Protein AF-0000000069184259 (afdb_homodimer)

InterPro domains:
  IPR003439 ABC transporter-like, ATP-binding domain [PF00005] (406-555)
  IPR003439 ABC transporter-like, ATP-binding domain [PS50893] (387-600)
  IPR003593 AAA+ ATPase domain [SM00382] (412-591)
  IPR011527 ABC transporter type 1, transmembrane domain [PF00664] (66-292)
  IPR011527 ABC transporter type 1, transmembrane domain [PS50929] (78-316)
  IPR017871 ABC transporter-like, conserved site [PS00211] (527-541)
  IPR027417 P-loop containing nucleoside triphosphate hydrolase [G3DSA:3.40.50.300] (386-586)
  IPR027417 P-loop containing nucleoside triphosphate hydrolase [SSF52540] (383-587)
  IPR036640 ABC transporter type 1, transmembrane domain superfamily [G3DSA:1.20.1560.10] (1-334)
  IPR036640 ABC transporter type 1, transmembrane domain superfamily [SSF90123] (17-327)
  IPR039421 Type 1 protein exporter [PTHR43394] (12-586)

Radius of gyration: 37.05 Å; Cα contacts (8 Å, |Δi|>4): 1726; chains: 2; bounding box: 85×114×77 Å

Nearest PDB structures (foldseek):
  4ayx-assembly1_A  TM=8.143E-01  e=2.681E-27  Homo sapiens
  7ocy-assembly1_B  TM=7.755E-01  e=1.908E-23  Enterococcus faecalis
  8vp9-assembly1_A  TM=8.208E-01  e=3.144E-20  Acetivibrio thermocellus ATCC 27405
  7y1n-assembly1_A  TM=7.454E-01  e=1.146E-17  Rattus norvegicus
  9baa-assembly1_A  TM=8.012E-01  e=3.614E-09  Acetivibrio thermocellus ATCC 27405

Sequence (1200 aa):
MQEGKNQKKFFGKDIMNLLKLMVPEKRYCILGMTVVGLNSALLLYLPQVTTDIAKLQELKYDQENKEKSQKTNMYYHLKWGGVCLLGMFLGGARRFLNTQISNRVGMRMRYAMFQKLMSTRDNQSLHSQQLVHKLSNDVSLVSTGLSQDIFIMIRGFITTIGGAAYLSYYAFPLLASASAAAAVMGGSAILLGKYMSQFKVKETQELGSLSEVSQEMLQAHRLIKLSDMEQKENQRYSAQLFRWYEQATQFSKMQALNMGLMEGGGLYALILILFQGCYLVATGHLDPELAKYFIQAVYMASGTRVMIAIYNELVKTAAIYNTILDIHPNLHESELYNQPDLTKNYREYISQDDILKAQLLNPPQNAEHTKGWQELYEHSTIPPPSISFKNVQYSYPNHENSTLTFNLQINSGEIVLLQGPSGSGKTTALNLLTKLLTPSSGEIVIDGEPLSKKDFKWIQQHVSYVQQDGIIFNATVYENIIYGNHGYDQSMERVIWAAKMSSAHDFIENMQNKYQTKLKSDGTTSLSGGQKQRIVLARAILKNPRILILDEATSNIDSQSETDIIQALTQICKEKTVIIVSHKIENYKPLLTRVINLDQMQEGKNQKKFFGKDIMNLLKLMVPEKRYCILGMTVVGLNSALLLYLPQVTTDIAKLQELKYDQENKEKSQKTNMYYHLKWGGVCLLGMFLGGARRFLNTQISNRVGMRMRYAMFQKLMSTRDNQSLHSQQLVHKLSNDVSLVSTGLSQDIFIMIRGFITTIGGAAYLSYYAFPLLASASAAAAVMGGSAILLGKYMSQFKVKETQELGSLSEVSQEMLQAHRLIKLSDMEQKENQRYSAQLFRWYEQATQFSKMQALNMGLMEGGGLYALILILFQGCYLVATGHLDPELAKYFIQAVYMASGTRVMIAIYNELVKTAAIYNTILDIHPNLHESELYNQPDLTKNYREYISQDDILKAQLLNPPQNAEHTKGWQELYEHSTIPPPSISFKNVQYSYPNHENSTLTFNLQINSGEIVLLQGPSGSGKTTALNLLTKLLTPSSGEIVIDGEPLSKKDFKWIQQHVSYVQQDGIIFNATVYENIIYGNHGYDQSMERVIWAAKMSSAHDFIENMQNKYQTKLKSDGTTSLSGGQKQRIVLARAILKNPRILILDEATSNIDSQSETDIIQALTQICKEKTVIIVSHKIENYKPLLTRVINLDQ

Secondary structure (DSSP, 8-state):
--TTTTTHHHHHHHHHHHHGGGGGGHHHHHHHHHHHHHHHHHHHHTTHHHHHHHHHHHHHT-GGGHHHHHHHHHHHHHHHHHHHHHHHHHHHHHHHHHHHHHHHHHHHHHHHHHHHHHH-S--TT--HHHHHHIIIIIHHHHHHHHHHHHHHHHHHHHHHHHHHHHHHHH-HHHHHHHHHHHHHHHHHHHHHHHHHHHHHHHHHHHHHHHHHHHHHHHHTHHHHHHTT-HHHHHHHHHHHHHHHHHHHHHHHHHHHHHHHHHHHHHHHHHHHHHHHHHHHHHTTSS-S-HHHHHHHHHHHHHHHHHHHHHHHHHHHHHHHHHHHHTTSTT--HHHHHS---TTTTHHHHHHHHHHHHHHHHS--SS----HHHHHHH-GGGSPPPPEEEEEEEEE-TT-TT-EEEEEEEE-TT-EEEEE--TTSSHHHHHHHHTTSS--SEEEEEETTEEGGGS-HHHHHHHEEEE-SS----SSBHHHHHHTT-TTS---HHHHHHHHHHTT-HHHHHTSTTGGGPBP-TTS-S---HHHHHHHHHHHHHHH--SEEEEESTTTT--HHHHHHHHHHHHHHTTTSEEEEE-S-HHHHGGG-SEEEE---/--TTTTTHHHHHHHHHHHHGGGGGGHHHHHHHHHHHHHHHHHHHHTTHHHHHHHHHHHHHT-GGGHHHHHHHHHHHHHHHHHHHHHHHHHHHHHHHHHHHHHHHHHHHHHHHHHHHHHH-S--TT--HHHHHHIIIIIHHHHHHHHHHHHHHHHHHHHHHHHHHHHHHHH-HHHHHHHHHHHHHHHHHHHHHHHHHHHHHHHHHHHHHHHHHHHHHHHHTHHHHHHTT-HHHHHHHHHHHHHHHHHHHHHHHHHHHHHHHHHHHHHHHHHHHHHHHHHHHHHTTSS-S-HHHHHHHHHHHHHHHHHHHHHHHHHHHHHHHHHHHHTTSTT--HHHHHS---TTTTHHHHHHHHHHHHHHHHS--SS----HHHHHHH-GGGSPPPPEEEEEEEEE-TT-TT-EEEEEEEE-TT-EEEEE--TTSSHHHHHHHHTTSS--SEEEEEETTEEGGGS-HHHHHHHEEEE-SS----SSBHHHHHHTT-TTS---HHHHHHHHHHTT-HHHHHTSTTGGGPBP-TTS-S---HHHHHHHHHHHHHHH--SEEEEESTTTT--HHHHHHHHHHHHHHTTTSEEEEE-S-HHHHGGG-SEEEE---

Foldseek 3Di:
DVVVVVVVVVLVVLLVLLVLLLVLVVVLVVVLLVLLLVLLVLLLCVLCLLVLVVVLVVVVVPVPCVVVSVVSVVVSCVVVVVSVVSNVVSVVSNVVSLVVQLVQSLVLQLVLLVVVCVVALDPPPADPVVLVCCNPPLSSLLSNLNSVLVSLLSSLVSLQVSLLVVCVVAPVVLSVLLVVLLCQLLVLLVVLVVVLVVLVVQLVVLVVVLVVLVVVCVVCVVVCVVVVVVVVSVVVNVVSVVSSVVSVVVSVVSVVVSVVSNVVSLVVSLVVSLVVLVVCVVVVNHPPSSSSSSSSSNSSNVSSNSNSVSSSSSSVSSVSVVVSCVSDVPRDSCSSNPDDRCPPCVVVVVVVVVVVQVDLLPFAADFPPDPVQCCLVVVLVDFQKKKFFFQFWADDPPPVPDIATDGDTGDTLFAEEEDEDPPLCPVVVVCCVLVSDPTPDTFMDINNHTPVPDDNVVSLQAEDEAAQQFFDAQFFLLCLQCPSVVVHGSHPVLLCVLLVLLVLQVVLVVDPVRRRDTDHRVPPDPDDSLNRLSSSSSSRLSSLHQEYEAHNSCPPPDPVSLLSRLNSCQVSSGSHHYYYYHPCCPSNVVPGPYYDYSYD/DVVVVVVVVVLVVLLVLLVLLLVLVVVLVVVLLVLLLVLLVLLLCVLCLLVLVVVLVVVVVPVPCVPVSVVSVVVSCVVVVVSVVSNVVSVVSNVVSLVVQLVQSLVLQLVLLVVVCVVALDPPPADPVVLVCCNPPLSSLLSNLNSVLVSLLSSLVSLQVSLLVVCVVAPVVLSVLLVVLLCQLLVLLVVLVVVLVVLVVQLVVLVVVLVVLVVVCVVCVVVCVVVVVVVVSVVVSVVSVVSSVVSVVVSVVSVVVSVVSNVVSLVVSLVVSLVVLVVCVVVVNHDPSSSSSSSSSNSSNVSSNSNSVSSSSSSVSSVSVVVSCVSDVPRDSCSSNPDDRCPPCVVVVVVVVVVVQVDLLPFAADFPPDPVQCCLVVVVVDFQKKKFFFQWWADDPPPVPDIATDGDTGDTLFAEEEDEDPVLCPVVVVCCVLVSDPTPDTFMDINNHTPVPDDNVVSLQAEDEAAQQQFDAQFFLLCLQCPSVVVHGSHPVLLCVLLVLLVLQVVLVVDPVRRRDTDHRVPPDPDDSLNRLSSSSSSRLSSLHQEYEAHNSCPPPDPVSLLSRLVSCQVSSGSHHYYYYHPCCPSNVVVGPYYDYSYD

Solvent-accessible surface area (backbone atoms only — not comparable to full-atom values): 61110 Å² total; per-residue (Å²): 112,73,74,56,58,64,49,56,66,47,48,57,52,38,44,52,58,53,54,46,53,48,55,71,44,42,70,58,48,52,52,34,49,50,34,37,49,52,43,40,48,53,58,70,47,48,44,52,52,59,55,55,49,52,52,50,47,58,47,58,74,42,71,84,46,57,67,60,42,50,52,51,48,52,49,52,49,52,53,54,49,49,49,19,53,49,41,12,50,33,37,12,49,34,44,26,42,36,45,46,49,15,50,51,42,30,50,43,38,39,51,36,52,49,50,50,60,66,66,45,66,71,60,88,81,59,57,52,67,60,51,37,45,43,54,50,52,50,36,46,49,35,22,43,46,50,32,51,39,50,54,51,35,51,37,13,48,49,28,24,49,50,22,47,51,50,27,50,73,75,36,47,78,52,37,57,45,46,49,50,28,44,46,54,38,49,49,48,49,57,62,50,43,55,56,38,50,55,31,46,52,53,23,52,50,33,47,49,52,40,40,50,52,48,40,51,48,56,73,34,41,66,58,31,61,40,27,69,33,55,68,59,51,48,48,52,50,49,19,40,50,38,54,22,49,54,33,45,49,54,30,26,51,48,50,7,52,48,42,8,46,41,47,15,36,50,48,39,27,50,50,50,38,52,53,52,47,48,52,33,30,67,72,63,76,33,70,83,64,51,66,37,57,49,51,32,46,48,39,22,46,50,12,48,52,45,38,56,55,35,52,58,50,47,53,53,33,30,53,53,46,52,56,58,44,62,72,37,90,79,53,47,71,62,55,48,30,69,55,77,80,66,74,84,58,33,68,58,38,38,52,51,50,52,52,52,52,55,48,67,75,57,60,50,58,63,63,73,81,44,73,69,45,51,48,65,72,51,43,76,76,57,75,24,48,27,42,34,35,48,63,26,25,39,64,49,90,92,40,94,80,50,69,46,76,38,75,46,80,44,56,60,43,36,29,34,35,47,34,56,52,81,86,47,40,67,68,55,53,53,30,41,72,66,61,42,40,75,66,70,39,63,47,44,29,46,66,87,36,54,50,87,76,50,56,70,65,54,45,29,62,32,40,33,80,39,49,50,78,52,76,58,56,74,35,27,48,48,55,53,32,45,52,58,30,78,88,44,74,66,11,47,52,50,50,50,48,24,20,50,48,31,68,31,39,70,66,35,65,68,36,95,50,28,54,66,29,76,39,46,56,84,59,80,37,90,63,51,67,50,56,45,34,20,43,43,44,14,20,45,52,62,56,60,39,38,30,40,38,32,40,29,52,62,56,89,35,36,69,67,59,39,51,53,42,48,55,29,42,62,63,65,48,56,77,13,15,32,43,33,34,53,90,60,60,78,78,46,50,90,65,46,72,44,76,44,77,46,71,126,112,73,73,57,58,63,49,55,67,47,50,57,52,38,44,51,57,54,55,46,52,49,55,72,45,41,68,58,49,52,51,34,50,50,34,38,48,52,44,40,48,51,58,70,48,48,46,53,53,58,56,56,48,52,51,50,46,60,46,58,75,43,72,84,44,57,66,60,42,49,53,51,48,53,50,53,49,52,53,52,50,50,51,19,53,50,40,12,51,32,37,12,49,34,45,27,43,35,43,45,49,16,50,51,42,30,50,41,38,42,50,37,52,48,51,51,61,67,68,45,67,71,59,89,81,58,58,52,66,61,50,35,46,43,54,51,53,51,35,46,49,32,22,44,46,51,32,51,39,50,54,50,35,51,37,13,49,48,28,24,49,51,24,47,50,50,27,50,73,75,36,48,77,50,36,57,46,45,49,51,28,44,48,52,38,50,49,48,49,56,62,51,41,58,56,37,49,53,31,46,52,52,23,50,50,33,47,49,51,40,42,50,52,50,40,51,47,56,73,34,41,66,58,30,61,40,27,69,32,55,68,60,52,48,47,52,49,50,19,41,49,38,55,23,49,52,33,45,51,54,29,26,52,46,49,7,53,47,42,8,47,41,48,16,35,50,47,40,29,52,50,49,37,50,52,52,49,49,52,32,30,68,73,64,75,33,71,81,64,51,67,39,57,49,52,34,47,50,39,21,47,50,12,49,52,46,39,56,55,35,51,58,50,48,54,52,32,32,53,54,47,52,55,59,44,62,71,36,90,79,52,48,72,61,55,48,33,70,55,76,80,66,72,82,58,34,69,56,38,38,52,52,50,52,52,51,53,55,48,67,75,56,59,49,59,63,61,73,81,43,74,68,46,50,49,64,71,51,41,75,77,59,75,23,49,26,42,34,34,47,62,26,25,38,65,49,88,91,42,96,79,50,70,46,76,40,75,46,78,44,56,57,43,35,28,35,36,47,35,55,53,83,85,49,40,68,68,55,53,52,31,41,72,64,61,42,40,75,67,71,38,62,47,43,28,46,64,87,38,52,50,87,77,50,56,71,63,54,46,29,62,32,39,33,80,40,49,49,77,52,78,59,56,74,35,27,48,49,54,55,33,46,54,58,29,79,88,46,73,65,10,48,54,49,49,50,49,21,20,49,49,28,68,32,38,67,65,36,64,67,37,95,50,27,54,64,29,74,40,44,57,84,58,80,38,88,63,51,68,48,56,46,34,20,42,42,44,15,20,46,53,62,55,60,38,38,31,41,36,32,41,29,51,62,56,88,35,37,70,68,57,40,52,52,42,50,56,29,41,60,61,65,49,57,77,13,16,32,43,34,34,52,91,60,59,77,79,46,50,89,66,46,72,43,77,44,75,46,70,123

pLDDT: mean 80.06, std 11.78, range [28.16, 96.94]

Organism: Paramecium tetraurelia (NCBI:txid5888)

Structure (mmCIF, N/CA/C/O backbone):
data_AF-0000000069184259-model_v1
#
loop_
_entity.id
_entity.type
_entity.pdbx_description
1 polymer 'Chromosome undetermined scaffold_42, whole genome shotgun sequence'
#
loop_
_atom_site.group_PDB
_atom_site.id
_atom_site.type_symbol
_atom_site.label_atom_id
_atom_site.label_alt_id
_atom_site.label_comp_id
_atom_site.label_asym_id
_atom_site.label_entity_id
_atom_site.label_seq_id
_atom_site.pdbx_PDB_ins_code
_atom_site.Cartn_x
_atom_site.Cartn_y
_atom_site.Cartn_z
_atom_site.occupancy
_atom_site.B_iso_or_equiv
_atom_site.auth_seq_id
_atom_site.auth_comp_id
_atom_site.auth_asym_id
_atom_site.auth_atom_id
_atom_site.pdbx_PDB_model_num
ATOM 1 N N . MET A 1 1 ? 9.742 -20.688 24.5 1 28.83 1 MET A N 1
ATOM 2 C CA . MET A 1 1 ? 9.453 -22.109 24.406 1 28.83 1 MET A CA 1
ATOM 3 C C . MET A 1 1 ? 7.949 -22.359 24.5 1 28.83 1 MET A C 1
ATOM 5 O O . MET A 1 1 ? 7.422 -23.234 23.812 1 28.83 1 MET A O 1
ATOM 9 N N . GLN A 1 2 ? 7.398 -21.812 25.641 1 29.19 2 GLN A N 1
ATOM 10 C CA . GLN A 1 2 ? 5.949 -21.875 25.812 1 29.19 2 GLN A CA 1
ATOM 11 C C . GLN A 1 2 ? 5.23 -21.094 24.703 1 29.19 2 GLN A C 1
ATOM 13 O O . GLN A 1 2 ? 4.031 -21.297 24.484 1 29.19 2 GLN A O 1
ATOM 18 N N . GLU A 1 3 ? 5.918 -20.047 24.312 1 32.62 3 GLU A N 1
ATOM 19 C CA . GLU A 1 3 ? 5.484 -19.141 23.25 1 32.62 3 GLU A CA 1
ATOM 20 C C . GLU A 1 3 ? 5.312 -19.875 21.922 1 32.62 3 GLU A C 1
ATOM 22 O O . GLU A 1 3 ? 4.664 -19.375 21 1 32.62 3 GLU A O 1
ATOM 27 N N . GLY A 1 4 ? 5.973 -21.031 21.859 1 34.12 4 GLY A N 1
ATOM 28 C CA . GLY A 1 4 ? 5.977 -21.938 20.719 1 34.12 4 GLY A CA 1
ATOM 29 C C . GLY A 1 4 ? 4.684 -22.719 20.594 1 34.12 4 GLY A C 1
ATOM 30 O O . GLY A 1 4 ? 4.301 -23.125 19.484 1 34.12 4 GLY A O 1
ATOM 31 N N . LYS A 1 5 ? 4.238 -23.312 21.656 1 38.22 5 LYS A N 1
ATOM 32 C CA . LYS A 1 5 ? 3.082 -24.188 21.766 1 38.22 5 LYS A CA 1
ATOM 33 C C . LYS A 1 5 ? 1.789 -23.438 21.453 1 38.22 5 LYS A C 1
ATOM 35 O O . LYS A 1 5 ? 0.856 -24.016 20.891 1 38.22 5 LYS A O 1
ATOM 40 N N . ASN A 1 6 ? 1.548 -22.297 22.016 1 38.69 6 ASN A N 1
ATOM 41 C CA . ASN A 1 6 ? 0.402 -21.391 21.938 1 38.69 6 ASN A CA 1
ATOM 42 C C . ASN A 1 6 ? 0.226 -20.844 20.516 1 38.69 6 ASN A C 1
ATOM 44 O O . ASN A 1 6 ? -0.825 -20.297 20.188 1 38.69 6 ASN A O 1
ATOM 48 N N . GLN A 1 7 ? 1.382 -20.984 19.781 1 40.72 7 GLN A N 1
ATOM 49 C CA . GLN A 1 7 ? 1.334 -20.516 18.391 1 40.72 7 GLN A CA 1
ATOM 50 C C . GLN A 1 7 ? 0.618 -21.516 17.5 1 40.72 7 GLN A C 1
ATOM 52 O O . GLN A 1 7 ? 0.082 -21.156 16.453 1 40.72 7 GLN A O 1
ATOM 57 N N . LYS A 1 8 ? 0.812 -22.797 17.812 1 46.25 8 LYS A N 1
ATOM 58 C CA . LYS A 1 8 ? 0.258 -23.859 17 1 46.25 8 LYS A CA 1
ATOM 59 C C . LYS A 1 8 ? -1.268 -23.828 16.984 1 46.25 8 LYS A C 1
ATOM 61 O O . LYS A 1 8 ? -1.896 -24.062 15.953 1 46.25 8 LYS A O 1
ATOM 66 N N . LYS A 1 9 ? -1.795 -23.922 18.25 1 46.53 9 LYS A N 1
ATOM 67 C CA . LYS A 1 9 ? -3.229 -23.875 18.516 1 46.53 9 LYS A CA 1
ATOM 68 C C . LYS A 1 9 ? -3.873 -22.672 17.828 1 46.53 9 LYS A C 1
ATOM 70 O O . LYS A 1 9 ? -5.051 -22.719 17.469 1 46.53 9 LYS A O 1
ATOM 75 N N . PHE A 1 10 ? -3.193 -21.688 17.609 1 51.34 10 PHE A N 1
ATOM 76 C CA . PHE A 1 10 ? -3.5 -20.344 17.156 1 51.34 10 PHE A CA 1
ATOM 77 C C . PHE A 1 10 ? -3.721 -20.312 15.656 1 51.34 10 PHE A C 1
ATOM 79 O O . PHE A 1 10 ? -4.664 -19.688 15.172 1 51.34 10 PHE A O 1
ATOM 86 N N . PHE A 1 11 ? -2.961 -21.359 14.953 1 57.88 11 PHE A N 1
ATOM 87 C CA . PHE A 1 11 ? -3.057 -21.344 13.5 1 57.88 11 PHE A CA 1
ATOM 88 C C . PHE A 1 11 ? -4.324 -22.031 13.023 1 57.88 11 PHE A C 1
ATOM 90 O O . PHE A 1 11 ? -5 -21.547 12.109 1 57.88 11 PHE A O 1
ATOM 97 N N . GLY A 1 12 ? -4.688 -23.094 13.719 1 66 12 GLY A N 1
ATOM 98 C CA . GLY A 1 12 ? -5.887 -23.812 13.328 1 66 12 GLY A CA 1
ATOM 99 C C . GLY A 1 12 ? -7.16 -23.016 13.555 1 66 12 GLY A C 1
ATOM 100 O O . GLY A 1 12 ? -8.039 -22.984 12.695 1 66 12 GLY A O 1
ATOM 101 N N . LYS A 1 13 ? -7.121 -22.391 14.625 1 75.56 13 LYS A N 1
ATOM 102 C CA . LYS A 1 13 ? -8.297 -21.594 14.93 1 75.56 13 LYS A CA 1
ATOM 103 C C . LYS A 1 13 ? -8.422 -20.406 13.977 1 75.56 13 LYS A C 1
ATOM 105 O O . LYS A 1 13 ? -9.523 -20.062 13.547 1 75.56 13 LYS A O 1
ATOM 110 N N . ASP A 1 14 ? -7.297 -19.875 13.602 1 76.44 14 ASP A N 1
ATOM 111 C CA . ASP A 1 14 ? -7.289 -18.734 12.695 1 76.44 14 ASP A CA 1
ATOM 112 C C . ASP A 1 14 ? -7.773 -19.141 11.305 1 76.44 14 ASP A C 1
ATOM 114 O O . ASP A 1 14 ? -8.492 -18.375 10.648 1 76.44 14 ASP A O 1
ATOM 118 N N . ILE A 1 15 ? -7.445 -20.344 11.031 1 81.12 15 ILE A N 1
ATOM 119 C CA . ILE A 1 15 ? -7.859 -20.844 9.719 1 81.12 15 ILE A CA 1
ATOM 120 C C . ILE A 1 15 ? -9.359 -21.109 9.727 1 81.12 15 ILE A C 1
ATOM 122 O O . ILE A 1 15 ? -10.055 -20.828 8.742 1 81.12 15 ILE A O 1
ATOM 126 N N . MET A 1 16 ? -9.812 -21.609 10.836 1 81.88 16 MET A N 1
ATOM 127 C CA . MET A 1 16 ? -11.242 -21.891 10.945 1 81.88 16 MET A CA 1
ATOM 128 C C . MET A 1 16 ? -12.062 -20.609 10.898 1 81.88 16 MET A C 1
ATOM 130 O O . MET A 1 16 ? -13.133 -20.578 10.297 1 81.88 16 MET A O 1
ATOM 134 N N . ASN A 1 17 ? -11.508 -19.609 11.492 1 79.94 17 ASN A N 1
ATOM 135 C CA . ASN A 1 17 ? -12.18 -18.312 11.453 1 79.94 17 ASN A CA 1
ATOM 136 C C . ASN A 1 17 ? -12.203 -17.734 10.039 1 79.94 17 ASN A C 1
ATOM 138 O O . ASN A 1 17 ? -13.164 -17.078 9.648 1 79.94 17 ASN A O 1
ATOM 142 N N . LEU A 1 18 ? -11.18 -18.016 9.406 1 83.88 18 LEU A N 1
ATOM 143 C CA . LEU A 1 18 ? -11.078 -17.562 8.023 1 83.88 18 LEU A CA 1
ATOM 144 C C . LEU A 1 18 ? -12.102 -18.281 7.148 1 83.88 18 LEU A C 1
ATOM 146 O O . LEU A 1 18 ? -12.734 -17.672 6.285 1 83.88 18 LEU A O 1
ATOM 150 N N . LEU A 1 19 ? -12.32 -19.531 7.398 1 85.94 19 LEU A N 1
ATOM 151 C CA . LEU A 1 19 ? -13.227 -20.359 6.594 1 85.94 19 LEU A CA 1
ATOM 152 C C . LEU A 1 19 ? -14.68 -19.969 6.855 1 85.94 19 LEU A C 1
ATOM 154 O O . LEU A 1 19 ? -15.547 -20.203 6.008 1 85.94 19 LEU A O 1
ATOM 158 N N . LYS A 1 20 ? -14.953 -19.344 7.988 1 85.5 20 LYS A N 1
ATOM 159 C CA . LYS A 1 20 ? -16.297 -18.906 8.328 1 85.5 20 LYS A CA 1
ATOM 160 C C . LYS A 1 20 ? -16.766 -17.781 7.402 1 85.5 20 LYS A C 1
ATOM 162 O O . LYS A 1 20 ? -17.969 -17.562 7.242 1 85.5 20 LYS A O 1
ATOM 167 N N . LEU A 1 21 ? -15.82 -17.141 6.777 1 86.31 21 LEU A N 1
ATOM 168 C CA . LEU A 1 21 ? -16.156 -16.062 5.852 1 86.31 21 LEU A CA 1
ATOM 169 C C . LEU A 1 21 ? -16.875 -16.609 4.621 1 86.31 21 LEU A C 1
ATOM 171 O O . LEU A 1 21 ? -17.562 -15.859 3.918 1 86.31 21 LEU A O 1
ATOM 175 N N . MET A 1 22 ? -16.703 -17.875 4.422 1 87.38 22 MET A N 1
ATOM 176 C CA . MET A 1 22 ? -17.297 -18.484 3.24 1 87.38 22 MET A CA 1
ATOM 177 C C . MET A 1 22 ? -18.688 -19.031 3.553 1 87.38 22 MET A C 1
ATOM 179 O O . MET A 1 22 ? -19.422 -19.422 2.645 1 87.38 22 MET A O 1
ATOM 183 N N . VAL A 1 23 ? -19.203 -19.031 4.773 1 84.62 23 VAL A N 1
ATOM 184 C CA . VAL A 1 23 ? -20.422 -19.688 5.23 1 84.62 23 VAL A CA 1
ATOM 185 C C . VAL A 1 23 ? -21.641 -19.016 4.598 1 84.62 23 VAL A C 1
ATOM 187 O O . VAL A 1 23 ? -22.562 -19.688 4.145 1 84.62 23 VAL A O 1
ATOM 190 N N . PRO A 1 24 ? -21.609 -17.656 4.496 1 85.06 24 PRO A N 1
ATOM 191 C CA . PRO A 1 24 ? -22.797 -17.031 3.893 1 85.06 24 PRO A CA 1
ATOM 192 C C . PRO A 1 24 ? -22.953 -17.406 2.418 1 85.06 24 PRO A C 1
ATOM 194 O O . PRO A 1 24 ? -24.062 -17.297 1.874 1 85.06 24 PRO A O 1
ATOM 197 N N . GLU A 1 25 ? -21.875 -17.75 1.795 1 86.75 25 GLU A N 1
ATOM 198 C CA . GLU A 1 25 ? -21.906 -18.172 0.397 1 86.75 25 GLU A CA 1
ATOM 199 C C . GLU A 1 25 ? -21.938 -19.688 0.277 1 86.75 25 GLU A C 1
ATOM 201 O O . GLU A 1 25 ? -21.281 -20.25 -0.605 1 86.75 25 GLU A O 1
ATOM 206 N N . LYS A 1 26 ? -22.641 -20.344 1.132 1 86.81 26 LYS A N 1
ATOM 207 C CA . LYS A 1 26 ? -22.641 -21.797 1.199 1 86.81 26 LYS A CA 1
ATOM 208 C C . LYS A 1 26 ? -23.141 -22.422 -0.109 1 86.81 26 LYS A C 1
ATOM 210 O O . LYS A 1 26 ? -22.641 -23.453 -0.541 1 86.81 26 LYS A O 1
ATOM 215 N N . ARG A 1 27 ? -24.109 -21.734 -0.687 1 86.25 27 ARG A N 1
ATOM 216 C CA . ARG A 1 27 ? -24.625 -22.281 -1.932 1 86.25 27 ARG A CA 1
ATOM 217 C C . ARG A 1 27 ? -23.547 -22.328 -3.01 1 86.25 27 ARG A C 1
ATOM 219 O O . ARG A 1 27 ? -23.375 -23.344 -3.676 1 86.25 27 ARG A O 1
ATOM 226 N N . TYR A 1 28 ? -22.797 -21.266 -3.146 1 87.31 28 TYR A N 1
ATOM 227 C CA . TYR A 1 28 ? -21.734 -21.203 -4.141 1 87.31 28 TYR A CA 1
ATOM 228 C C . TYR A 1 28 ? -20.578 -22.094 -3.748 1 87.31 28 TYR A C 1
ATOM 230 O O . TYR A 1 28 ? -19.922 -22.688 -4.609 1 87.31 28 TYR A O 1
ATOM 238 N N . CYS A 1 29 ? -20.375 -22.219 -2.469 1 88.19 29 CYS A N 1
ATOM 239 C CA . CYS A 1 29 ? -19.297 -23.078 -1.995 1 88.19 29 CYS A CA 1
ATOM 240 C C . CYS A 1 29 ? -19.594 -24.547 -2.26 1 88.19 29 CYS A C 1
ATOM 242 O O . CYS A 1 29 ? -18.719 -25.281 -2.723 1 88.19 29 CYS A O 1
ATOM 244 N N . ILE A 1 30 ? -20.797 -24.938 -2.039 1 89.94 30 ILE A N 1
ATOM 245 C CA . ILE A 1 30 ? -21.172 -26.328 -2.271 1 89.94 30 ILE A CA 1
ATOM 246 C C . ILE A 1 30 ? -21.125 -26.641 -3.766 1 89.94 30 ILE A C 1
ATOM 248 O O . ILE A 1 30 ? -20.625 -27.688 -4.176 1 89.94 30 ILE A O 1
ATOM 252 N N . LEU A 1 31 ? -21.625 -25.672 -4.496 1 91 31 LEU A N 1
ATOM 253 C CA . LEU A 1 31 ? -21.578 -25.844 -5.941 1 91 31 LEU A CA 1
ATOM 254 C C . LEU A 1 31 ? -20.125 -25.891 -6.434 1 91 31 LEU A C 1
ATOM 256 O O . LEU A 1 31 ? -19.797 -26.703 -7.312 1 91 31 LEU A O 1
ATOM 260 N N . GLY A 1 32 ? -19.344 -25.062 -5.855 1 89.31 32 GLY A N 1
ATOM 261 C CA . GLY A 1 32 ? -17.938 -25.062 -6.223 1 89.31 32 GLY A CA 1
ATOM 262 C C . GLY A 1 32 ? -17.219 -26.359 -5.848 1 89.31 32 GLY A C 1
ATOM 263 O O . GLY A 1 32 ? -16.453 -26.906 -6.648 1 89.31 32 GLY A O 1
ATOM 264 N N . MET A 1 33 ? -17.531 -26.891 -4.758 1 88.69 33 MET A N 1
ATOM 265 C CA . MET A 1 33 ? -16.922 -28.125 -4.301 1 88.69 33 MET A CA 1
ATOM 266 C C . MET A 1 33 ? -17.359 -29.297 -5.172 1 88.69 33 MET A C 1
ATOM 268 O O . MET A 1 33 ? -16.562 -30.188 -5.48 1 88.69 33 MET A O 1
ATOM 272 N N . THR A 1 34 ? -18.609 -29.234 -5.52 1 90.69 34 THR A N 1
ATOM 273 C CA . THR A 1 34 ? -19.125 -30.297 -6.375 1 90.69 34 THR A CA 1
ATOM 274 C C . THR A 1 34 ? -18.469 -30.25 -7.75 1 90.69 34 THR A C 1
ATOM 276 O O . THR A 1 34 ? -18.078 -31.281 -8.297 1 90.69 34 THR A O 1
ATOM 279 N N . VAL A 1 35 ? -18.344 -29.031 -8.234 1 91.94 35 VAL A N 1
ATOM 280 C CA . VAL A 1 35 ? -17.75 -28.875 -9.555 1 91.94 35 VAL A CA 1
ATOM 281 C C . VAL A 1 35 ? -16.266 -29.281 -9.5 1 91.94 35 VAL A C 1
ATOM 283 O O . VAL A 1 35 ? -15.766 -29.953 -10.406 1 91.94 35 VAL A O 1
ATOM 286 N N . VAL A 1 36 ? -15.625 -28.953 -8.43 1 89.19 36 VAL A N 1
ATOM 287 C CA . VAL A 1 36 ? -14.219 -29.312 -8.273 1 89.19 36 VAL A CA 1
ATOM 288 C C . VAL A 1 36 ? -14.086 -30.828 -8.094 1 89.19 36 VAL A C 1
ATOM 290 O O . VAL A 1 36 ? -13.164 -31.438 -8.625 1 89.19 36 VAL A O 1
ATOM 293 N N . GLY A 1 37 ? -14.977 -31.391 -7.379 1 89.19 37 GLY A N 1
ATOM 294 C CA . GLY A 1 37 ? -14.984 -32.844 -7.207 1 89.19 37 GLY A CA 1
ATOM 295 C C . GLY A 1 37 ? -15.188 -33.594 -8.508 1 89.19 37 GLY A C 1
ATOM 296 O O . GLY A 1 37 ? -14.461 -34.531 -8.805 1 89.19 37 GLY A O 1
ATOM 297 N N . LEU A 1 38 ? -16.109 -33.125 -9.273 1 90.31 38 LEU A N 1
ATOM 298 C CA . LEU A 1 38 ? -16.391 -33.75 -10.562 1 90.31 38 LEU A CA 1
ATOM 299 C C . LEU A 1 38 ? -15.211 -33.562 -11.508 1 90.31 38 LEU A C 1
ATOM 301 O O . LEU A 1 38 ? -14.867 -34.5 -12.25 1 90.31 38 LEU A O 1
ATOM 305 N N . ASN A 1 39 ? -14.688 -32.438 -11.438 1 88.06 39 ASN A N 1
ATOM 306 C CA . ASN A 1 39 ? -13.523 -32.188 -12.273 1 88.06 39 ASN A CA 1
ATOM 307 C C . ASN A 1 39 ? -12.336 -33.062 -11.867 1 88.06 39 ASN A C 1
ATOM 309 O O . ASN A 1 39 ? -11.617 -33.562 -12.727 1 88.06 39 ASN A O 1
ATOM 313 N N . SER A 1 40 ? -12.164 -33.188 -10.586 1 86.75 40 SER A N 1
ATOM 314 C CA . SER A 1 40 ? -11.094 -34.062 -10.086 1 86.75 40 SER A CA 1
ATOM 315 C C . SER A 1 40 ? -11.359 -35.531 -10.406 1 86.75 40 SER A C 1
ATOM 317 O O . SER A 1 40 ? -10.438 -36.281 -10.711 1 86.75 40 SER A O 1
ATOM 319 N N . ALA A 1 41 ? -12.57 -35.906 -10.359 1 86.12 41 ALA A N 1
ATOM 320 C CA . ALA A 1 41 ? -12.945 -37.281 -10.703 1 86.12 41 ALA A CA 1
ATOM 321 C C . ALA A 1 41 ? -12.672 -37.562 -12.172 1 86.12 41 ALA A C 1
ATOM 323 O O . ALA A 1 41 ? -12.258 -38.656 -12.531 1 86.12 41 ALA A O 1
ATOM 324 N N . LEU A 1 42 ? -13.008 -36.594 -12.938 1 83.69 42 LEU A N 1
ATOM 325 C CA . LEU A 1 42 ? -12.734 -36.719 -14.359 1 83.69 42 LEU A CA 1
ATOM 326 C C . LEU A 1 42 ? -11.234 -36.875 -14.609 1 83.69 42 LEU A C 1
ATOM 328 O O . LEU A 1 42 ? -10.828 -37.656 -15.484 1 83.69 42 LEU A O 1
ATOM 332 N N . LEU A 1 43 ? -10.438 -36.25 -13.852 1 80.44 43 LEU A N 1
ATOM 333 C CA . LEU A 1 43 ? -8.992 -36.344 -13.984 1 80.44 43 LEU A CA 1
ATOM 334 C C . LEU A 1 43 ? -8.508 -37.719 -13.57 1 80.44 43 LEU A C 1
ATOM 336 O O . LEU A 1 43 ? -7.621 -38.281 -14.219 1 80.44 43 LEU A O 1
ATOM 340 N N . LEU A 1 44 ? -9.102 -38.219 -12.531 1 82.81 44 LEU A N 1
ATOM 341 C CA . LEU A 1 44 ? -8.734 -39.562 -12.039 1 82.81 44 LEU A CA 1
ATOM 342 C C . LEU A 1 44 ? -9.18 -40.656 -13.008 1 82.81 44 LEU A C 1
ATOM 344 O O . LEU A 1 44 ? -8.641 -41.75 -13 1 82.81 44 LEU A O 1
ATOM 348 N N . TYR A 1 45 ? -10.094 -40.25 -13.812 1 80.88 45 TYR A N 1
ATOM 349 C CA . TYR A 1 45 ? -10.625 -41.188 -14.789 1 80.88 45 TYR A CA 1
ATOM 350 C C . TYR A 1 45 ? -9.789 -41.188 -16.062 1 80.88 45 TYR A C 1
ATOM 352 O O . TYR A 1 45 ? -9.812 -42.156 -16.828 1 80.88 45 TYR A O 1
ATOM 360 N N . LEU A 1 46 ? -8.992 -40.312 -16.25 1 77.25 46 LEU A N 1
ATOM 361 C CA . LEU A 1 46 ? -8.273 -40.094 -17.5 1 77.25 46 LEU A CA 1
ATOM 362 C C . LEU A 1 46 ? -7.332 -41.281 -17.781 1 77.25 46 LEU A C 1
ATOM 364 O O . LEU A 1 46 ? -7.23 -41.719 -18.922 1 77.25 46 LEU A O 1
ATOM 368 N N . PRO A 1 47 ? -6.688 -41.812 -16.734 1 74 47 PRO A N 1
ATOM 369 C CA . PRO A 1 47 ? -5.758 -42.875 -17.047 1 74 47 PRO A CA 1
ATOM 370 C C . PRO A 1 47 ? -6.449 -44.094 -17.672 1 74 47 PRO A C 1
ATOM 372 O O . PRO A 1 47 ? -5.793 -44.938 -18.297 1 74 47 PRO A O 1
ATOM 375 N N . GLN A 1 48 ? -7.785 -44.156 -17.641 1 75.44 48 GLN A N 1
ATOM 376 C CA . GLN A 1 48 ? -8.516 -45.25 -18.281 1 75.44 48 GLN A CA 1
ATOM 377 C C . GLN A 1 48 ? -8.414 -45.188 -19.797 1 75.44 48 GLN A C 1
ATOM 379 O O . GLN A 1 48 ? -8.695 -46.156 -20.5 1 75.44 48 GLN A O 1
ATOM 384 N N . VAL A 1 49 ? -8.008 -44.062 -20.25 1 73.94 49 VAL A N 1
ATOM 385 C CA . VAL A 1 49 ? -7.836 -43.906 -21.688 1 73.94 49 VAL A CA 1
ATOM 386 C C . VAL A 1 49 ? -6.793 -44.875 -22.188 1 73.94 49 VAL A C 1
ATOM 388 O O . VAL A 1 49 ? -6.934 -45.438 -23.281 1 73.94 49 VAL A O 1
ATOM 391 N N . THR A 1 50 ? -5.777 -45.156 -21.344 1 68.75 50 THR A N 1
ATOM 392 C CA . THR A 1 50 ? -4.719 -46.094 -21.75 1 68.75 50 THR A CA 1
ATOM 393 C C . THR A 1 50 ? -5.262 -47.5 -21.906 1 68.75 50 THR A C 1
ATOM 395 O O . THR A 1 50 ? -4.852 -48.25 -22.797 1 68.75 50 THR A O 1
ATOM 398 N N . THR A 1 51 ? -6.203 -47.844 -21.109 1 71.5 51 THR A N 1
ATOM 399 C CA . THR A 1 51 ? -6.816 -49.156 -21.188 1 71.5 51 THR A CA 1
ATOM 400 C C . THR A 1 51 ? -7.648 -49.281 -22.469 1 71.5 51 THR A C 1
ATOM 402 O O . THR A 1 51 ? -7.625 -50.312 -23.141 1 71.5 51 THR A O 1
ATOM 405 N N . ASP A 1 52 ? -8.359 -48.219 -22.734 1 74.81 52 ASP A N 1
ATOM 406 C CA . ASP A 1 52 ? -9.188 -48.25 -23.938 1 74.81 52 ASP A CA 1
ATOM 407 C C . ASP A 1 52 ? -8.328 -48.281 -25.203 1 74.81 52 ASP A C 1
ATOM 409 O O . ASP A 1 52 ? -8.695 -48.938 -26.188 1 74.81 52 ASP A O 1
ATOM 413 N N . ILE A 1 53 ? -7.262 -47.719 -25.109 1 71.5 53 ILE A N 1
ATOM 414 C CA . ILE A 1 53 ? -6.348 -47.719 -26.25 1 71.5 53 ILE A CA 1
ATOM 415 C C . ILE A 1 53 ? -5.75 -49.125 -26.422 1 71.5 53 ILE A C 1
ATOM 417 O O . ILE A 1 53 ? -5.586 -49.594 -27.547 1 71.5 53 ILE A O 1
ATOM 421 N N . ALA A 1 54 ? -5.359 -49.75 -25.328 1 66.06 54 ALA A N 1
ATOM 422 C CA . ALA A 1 54 ? -4.82 -51.125 -25.375 1 66.06 54 ALA A CA 1
ATOM 423 C C . ALA A 1 54 ? -5.824 -52.094 -26 1 66.06 54 ALA A C 1
ATOM 425 O O . ALA A 1 54 ? -5.445 -52.969 -26.766 1 66.06 54 ALA A O 1
ATOM 426 N N . LYS A 1 55 ? -7.004 -51.844 -25.688 1 70.75 55 LYS A N 1
ATOM 427 C CA . LYS A 1 55 ? -8.039 -52.719 -26.25 1 70.75 55 LYS A CA 1
ATOM 428 C C . LYS A 1 55 ? -8.188 -52.5 -27.75 1 70.75 55 LYS A C 1
ATOM 430 O O . LYS A 1 55 ? -8.406 -53.438 -28.5 1 70.75 55 LYS A O 1
ATOM 435 N N . LEU A 1 56 ? -8.102 -51.25 -28.078 1 69.44 56 LEU A N 1
ATOM 436 C CA . LEU A 1 56 ? -8.195 -50.938 -29.484 1 69.44 56 LEU A CA 1
ATOM 437 C C . LEU A 1 56 ? -7.031 -51.562 -30.266 1 69.44 56 LEU A C 1
ATOM 439 O O . LEU A 1 56 ? -7.203 -52 -31.406 1 69.44 56 LEU A O 1
ATOM 443 N N . GLN A 1 57 ? -5.891 -51.562 -29.609 1 63.66 57 GLN A N 1
ATOM 444 C CA . GLN A 1 57 ? -4.703 -52.156 -30.234 1 63.66 57 GLN A CA 1
ATOM 445 C C . GLN A 1 57 ? -4.852 -53.656 -30.438 1 63.66 57 GLN A C 1
ATOM 447 O O . GLN A 1 57 ? -4.371 -54.219 -31.422 1 63.66 57 GLN A O 1
ATOM 452 N N . GLU A 1 58 ? -5.41 -54.188 -29.531 1 63.03 58 GLU A N 1
ATOM 453 C CA . GLU A 1 58 ? -5.621 -55.625 -29.609 1 63.03 58 GLU A CA 1
ATOM 454 C C . GLU A 1 58 ? -6.605 -56 -30.734 1 63.03 58 GLU A C 1
ATOM 456 O O . GLU A 1 58 ? -6.461 -57 -31.391 1 63.03 58 GLU A O 1
ATOM 461 N N . LEU A 1 59 ? -7.562 -55.156 -30.891 1 59.75 59 LEU A N 1
ATOM 462 C CA . LEU A 1 59 ? -8.586 -55.406 -31.891 1 59.75 59 LEU A CA 1
ATOM 463 C C . LEU A 1 59 ? -8.031 -55.188 -33.312 1 59.75 59 LEU A C 1
ATOM 465 O O . LEU A 1 59 ? -8.445 -55.875 -34.25 1 59.75 59 LEU A O 1
ATOM 469 N N . LYS A 1 60 ? -7.379 -54.156 -33.531 1 58.38 60 LYS A N 1
ATOM 470 C CA . LYS A 1 60 ? -6.867 -53.844 -34.875 1 58.38 60 LYS A CA 1
ATOM 471 C C . LYS A 1 60 ? -5.992 -55 -35.375 1 58.38 60 LYS A C 1
ATOM 473 O O . LYS A 1 60 ? -5.898 -55.219 -36.594 1 58.38 60 LYS A O 1
ATOM 478 N N . TYR A 1 61 ? -5.211 -55.688 -34.531 1 51.53 61 TYR A N 1
ATOM 479 C CA . TYR A 1 61 ? -4.457 -56.844 -35.062 1 51.53 61 TYR A CA 1
ATOM 480 C C . TYR A 1 61 ? -5.391 -57.906 -35.594 1 51.53 61 TYR A C 1
ATOM 482 O O . TYR A 1 61 ? -4.949 -58.844 -36.25 1 51.53 61 TYR A O 1
ATOM 490 N N . ASP A 1 62 ? -6.688 -57.688 -35.312 1 53.25 62 ASP A N 1
ATOM 491 C CA . ASP A 1 62 ? -7.539 -58.719 -35.906 1 53.25 62 ASP A CA 1
ATOM 492 C C . ASP A 1 62 ? -8.07 -58.281 -37.25 1 53.25 62 ASP A C 1
ATOM 494 O O . ASP A 1 62 ? -8.867 -57.344 -37.344 1 53.25 62 ASP A O 1
ATOM 498 N N . GLN A 1 63 ? -7.281 -58.281 -38.312 1 53.44 63 GLN A N 1
ATOM 499 C CA . GLN A 1 63 ? -7.543 -58.062 -39.719 1 53.44 63 GLN A CA 1
ATOM 500 C C . GLN A 1 63 ? -9 -58.375 -40.062 1 53.44 63 GLN A C 1
ATOM 502 O O . GLN A 1 63 ? -9.516 -57.906 -41.094 1 53.44 63 GLN A O 1
ATOM 507 N N . GLU A 1 64 ? -9.508 -59.344 -39.531 1 55.66 64 GLU A N 1
ATOM 508 C CA . GLU A 1 64 ? -10.75 -59.875 -40.062 1 55.66 64 GLU A CA 1
ATOM 509 C C . GLU A 1 64 ? -11.914 -58.938 -39.812 1 55.66 64 GLU A C 1
ATOM 511 O O . GLU A 1 64 ? -12.875 -58.906 -40.594 1 55.66 64 GLU A O 1
ATOM 516 N N . ASN A 1 65 ? -11.938 -58.062 -38.844 1 59.44 65 ASN A N 1
ATOM 517 C CA . ASN A 1 65 ? -13.172 -57.312 -38.625 1 59.44 65 ASN A CA 1
ATOM 518 C C . ASN A 1 65 ? -12.938 -55.812 -38.656 1 59.44 65 ASN A C 1
ATOM 520 O O . ASN A 1 65 ? -12.953 -55.156 -37.625 1 59.44 65 ASN A O 1
ATOM 524 N N . LYS A 1 66 ? -12.477 -55.375 -39.812 1 62.5 66 LYS A N 1
ATOM 525 C CA . LYS A 1 66 ? -12.211 -53.969 -40.094 1 62.5 66 LYS A CA 1
ATOM 526 C C . LYS A 1 66 ? -13.375 -53.094 -39.625 1 62.5 66 LYS A C 1
ATOM 528 O O . LYS A 1 66 ? -13.172 -52 -39.094 1 62.5 66 LYS A O 1
ATOM 533 N N . GLU A 1 67 ? -14.523 -53.594 -40.031 1 63.5 67 GLU A N 1
ATOM 534 C CA . GLU A 1 67 ? -15.695 -52.781 -39.719 1 63.5 67 GLU A CA 1
ATOM 535 C C . GLU A 1 67 ? -15.859 -52.594 -38.188 1 63.5 67 GLU A C 1
ATOM 537 O O . GLU A 1 67 ? -16.172 -51.5 -37.719 1 63.5 67 GLU A O 1
ATOM 542 N N . LYS A 1 68 ? -15.695 -53.656 -37.469 1 69.5 68 LYS A N 1
ATOM 543 C CA . LYS A 1 68 ? -15.836 -53.594 -36 1 69.5 68 LYS A CA 1
ATOM 544 C C . LYS A 1 68 ? -14.766 -52.688 -35.406 1 69.5 68 LYS A C 1
ATOM 546 O O . LYS A 1 68 ? -15.031 -51.969 -34.438 1 69.5 68 LYS A O 1
ATOM 551 N N . SER A 1 69 ? -13.688 -52.688 -36.125 1 68.75 69 SER A N 1
ATOM 552 C CA . SER A 1 69 ? -12.578 -51.875 -35.656 1 68.75 69 SER A CA 1
ATOM 553 C C . SER A 1 69 ? -12.875 -50.406 -35.844 1 68.75 69 SER A C 1
ATOM 555 O O . SER A 1 69 ? -12.562 -49.594 -34.938 1 68.75 69 SER A O 1
ATOM 557 N N . GLN A 1 70 ? -13.531 -50.156 -36.938 1 70.38 70 GLN A N 1
ATOM 558 C CA . GLN A 1 70 ? -13.828 -48.75 -37.188 1 70.38 70 GLN A CA 1
ATOM 559 C C . GLN A 1 70 ? -14.914 -48.219 -36.219 1 70.38 70 GLN A C 1
ATOM 561 O O . GLN A 1 70 ? -14.844 -47.094 -35.75 1 70.38 70 GLN A O 1
ATOM 566 N N . LYS A 1 71 ? -15.836 -49.031 -36.031 1 75.5 71 LYS A N 1
ATOM 567 C CA . LYS A 1 71 ? -16.906 -48.625 -35.094 1 75.5 71 LYS A CA 1
ATOM 568 C C . LYS A 1 71 ? -16.375 -48.469 -33.688 1 75.5 71 LYS A C 1
ATOM 570 O O . LYS A 1 71 ? -16.766 -47.531 -32.969 1 75.5 71 LYS A O 1
ATOM 575 N N . THR A 1 72 ? -15.539 -49.312 -33.312 1 75.38 72 THR A N 1
ATOM 576 C CA . THR A 1 72 ? -14.961 -49.25 -31.984 1 75.38 72 THR A CA 1
ATOM 577 C C . THR A 1 72 ? -14.07 -48.031 -31.844 1 75.38 72 THR A C 1
ATOM 579 O O . THR A 1 72 ? -14.047 -47.375 -30.797 1 75.38 72 THR A O 1
ATOM 582 N N . ASN A 1 73 ? -13.5 -47.719 -32.969 1 72.44 73 ASN A N 1
ATOM 583 C CA . ASN A 1 73 ? -12.656 -46.5 -32.969 1 72.44 73 ASN A CA 1
ATOM 584 C C . ASN A 1 73 ? -13.477 -45.25 -32.781 1 72.44 73 ASN A C 1
ATOM 586 O O . ASN A 1 73 ? -13.102 -44.344 -32.031 1 72.44 73 ASN A O 1
ATOM 590 N N . MET A 1 74 ? -14.539 -45.281 -33.562 1 75.25 74 MET A N 1
ATOM 591 C CA . MET A 1 74 ? -15.398 -44.094 -33.469 1 75.25 74 MET A CA 1
ATOM 592 C C . MET A 1 74 ? -16.016 -43.969 -32.062 1 75.25 74 MET A C 1
ATOM 594 O O . MET A 1 74 ? -16.172 -42.875 -31.547 1 75.25 74 MET A O 1
ATOM 598 N N . TYR A 1 75 ? -16.312 -45.094 -31.484 1 79.81 75 TYR A N 1
ATOM 599 C CA . TYR A 1 75 ? -16.859 -45.062 -30.141 1 79.81 75 TYR A CA 1
ATOM 600 C C . TYR A 1 75 ? -15.867 -44.5 -29.141 1 79.81 75 TYR A C 1
ATOM 602 O O . TYR A 1 75 ? -16.234 -43.656 -28.312 1 79.81 75 TYR A O 1
ATOM 610 N N . TYR A 1 76 ? -14.688 -44.812 -29.234 1 78.44 76 TYR A N 1
ATOM 611 C CA . TYR A 1 76 ? -13.695 -44.344 -28.266 1 78.44 76 TYR A CA 1
ATOM 612 C C . TYR A 1 76 ? -13.359 -42.875 -28.5 1 78.44 76 TYR A C 1
ATOM 614 O O . TYR A 1 76 ? -13.102 -42.156 -27.547 1 78.44 76 TYR A O 1
ATOM 622 N N . HIS A 1 77 ? -13.484 -42.438 -29.703 1 74.81 77 HIS A N 1
ATOM 623 C CA . HIS A 1 77 ? -13.25 -41.031 -29.969 1 74.81 77 HIS A CA 1
ATOM 624 C C . HIS A 1 77 ? -14.383 -40.156 -29.406 1 74.81 77 HIS A C 1
ATOM 626 O O . HIS A 1 77 ? -14.133 -39.094 -28.859 1 74.81 77 HIS A O 1
ATOM 632 N N . LEU A 1 78 ? -15.531 -40.688 -29.547 1 80 78 LEU A N 1
ATOM 633 C CA . LEU A 1 78 ? -16.688 -39.938 -29.047 1 80 78 LEU A CA 1
ATOM 634 C C . LEU A 1 78 ? -16.703 -39.938 -27.516 1 80 78 LEU A C 1
ATOM 636 O O . LEU A 1 78 ? -17.078 -38.969 -26.891 1 80 78 LEU A O 1
ATOM 640 N N . LYS A 1 79 ? -16.328 -41.031 -26.984 1 84.38 79 LYS A N 1
ATOM 641 C CA . LYS A 1 79 ? -16.281 -41.156 -25.516 1 84.38 79 LYS A CA 1
ATOM 642 C C . LYS A 1 79 ? -15.273 -40.188 -24.938 1 84.38 79 LYS A C 1
ATOM 644 O O . LYS A 1 79 ? -15.602 -39.406 -24.031 1 84.38 79 LYS A O 1
ATOM 649 N N . TRP A 1 80 ? -14.133 -40.125 -25.516 1 81.44 80 TRP A N 1
ATOM 650 C CA . TRP A 1 80 ? -13.086 -39.312 -24.938 1 81.44 80 TRP A CA 1
ATOM 651 C C . TRP A 1 80 ? -13.242 -37.844 -25.375 1 81.44 80 TRP A C 1
ATOM 653 O O . TRP A 1 80 ? -12.805 -36.938 -24.672 1 81.44 80 TRP A O 1
ATOM 663 N N . GLY A 1 81 ? -13.914 -37.656 -26.578 1 78.81 81 GLY A N 1
ATOM 664 C CA . GLY A 1 81 ? -14.312 -36.312 -26.938 1 78.81 81 GLY A CA 1
ATOM 665 C C . GLY A 1 81 ? -15.32 -35.719 -25.969 1 78.81 81 GLY A C 1
ATOM 666 O O . GLY A 1 81 ? -15.219 -34.562 -25.594 1 78.81 81 GLY A O 1
ATOM 667 N N . GLY A 1 82 ? -16.234 -36.562 -25.578 1 82.81 82 GLY A N 1
ATOM 668 C CA . GLY A 1 82 ? -17.219 -36.125 -24.594 1 82.81 82 GLY A CA 1
ATOM 669 C C . GLY A 1 82 ? -16.594 -35.844 -23.234 1 82.81 82 GLY A C 1
ATOM 670 O O . GLY A 1 82 ? -16.984 -34.875 -22.578 1 82.81 82 GLY A O 1
ATOM 671 N N . VAL A 1 83 ? -15.633 -36.594 -22.859 1 83.69 83 VAL A N 1
ATOM 672 C CA . VAL A 1 83 ? -14.945 -36.375 -21.578 1 83.69 83 VAL A CA 1
ATOM 673 C C . VAL A 1 83 ? -14.188 -35.062 -21.609 1 83.69 83 VAL A C 1
ATOM 675 O O . VAL A 1 83 ?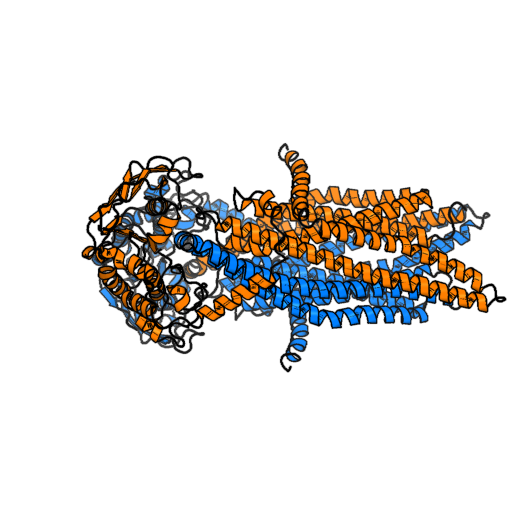 -14.156 -34.312 -20.625 1 83.69 83 VAL A O 1
ATOM 678 N N . CYS A 1 84 ? -13.609 -34.75 -22.766 1 82.81 84 CYS A N 1
ATOM 679 C CA . CYS A 1 84 ? -12.867 -33.5 -22.906 1 82.81 84 CYS A CA 1
ATOM 680 C C . CYS A 1 84 ? -13.797 -32.312 -22.828 1 82.81 84 CYS A C 1
ATOM 682 O O . CYS A 1 84 ? -13.461 -31.297 -22.203 1 82.81 84 CYS A O 1
ATOM 684 N N . LEU A 1 85 ? -14.867 -32.469 -23.469 1 84.69 85 LEU A N 1
ATOM 685 C CA . LEU A 1 85 ? -15.836 -31.359 -23.438 1 84.69 85 LEU A CA 1
ATOM 686 C C . LEU A 1 85 ? -16.375 -31.156 -22.031 1 84.69 85 LEU A C 1
ATOM 688 O O . LEU A 1 85 ? -16.578 -30.016 -21.609 1 84.69 85 LEU A O 1
ATOM 692 N N . LEU A 1 86 ? -16.594 -32.219 -21.391 1 87.62 86 LEU A N 1
ATOM 693 C CA . LEU A 1 86 ? -17.047 -32.125 -20 1 87.62 86 LEU A CA 1
ATOM 694 C C . LEU A 1 86 ? -15.961 -31.484 -19.125 1 87.62 86 LEU A C 1
ATOM 696 O O . LEU A 1 86 ? -16.266 -30.703 -18.234 1 87.62 86 LEU A O 1
ATOM 700 N N . GLY A 1 87 ? -14.781 -31.859 -19.422 1 86.19 87 GLY A N 1
ATOM 701 C CA . GLY A 1 87 ? -13.672 -31.266 -18.703 1 86.19 87 GLY A CA 1
ATOM 702 C C . GLY A 1 87 ? -13.539 -29.766 -18.938 1 86.19 87 GLY A C 1
ATOM 703 O O . GLY A 1 87 ? -13.242 -29.016 -18 1 86.19 87 GLY A O 1
ATOM 704 N N . MET A 1 88 ? -13.766 -29.438 -20.094 1 86.06 88 MET A N 1
ATOM 705 C CA . MET A 1 88 ? -13.719 -28.031 -20.469 1 86.06 88 MET A CA 1
ATOM 706 C C . MET A 1 88 ? -14.773 -27.234 -19.703 1 86.06 88 MET A C 1
ATOM 708 O O . MET A 1 88 ? -14.469 -26.188 -19.125 1 86.06 88 MET A O 1
ATOM 712 N N . PHE A 1 89 ? -15.875 -27.766 -19.672 1 89.38 89 PHE A N 1
ATOM 713 C CA . PHE A 1 89 ? -16.984 -27.078 -19 1 89.38 89 PHE A CA 1
ATOM 714 C C . PHE A 1 89 ? -16.75 -27.047 -17.5 1 89.38 89 PHE A C 1
ATOM 716 O O . PHE A 1 89 ? -16.969 -26 -16.859 1 89.38 89 PHE A O 1
ATOM 723 N N . LEU A 1 90 ? -16.328 -28.109 -16.953 1 89.75 90 LEU A N 1
ATOM 724 C CA . LEU A 1 90 ? -16.109 -28.172 -15.508 1 89.75 90 LEU A CA 1
ATOM 725 C C . LEU A 1 90 ? -14.938 -27.281 -15.102 1 89.75 90 LEU A C 1
ATOM 727 O O . LEU A 1 90 ? -14.961 -26.672 -14.031 1 89.75 90 LEU A O 1
ATOM 731 N N . GLY A 1 91 ? -14.031 -27.25 -15.992 1 87.25 91 GLY A N 1
ATOM 732 C CA . GLY A 1 91 ? -12.906 -26.375 -15.719 1 87.25 91 GLY A CA 1
ATOM 733 C C . GLY A 1 91 ? -13.281 -24.906 -15.703 1 87.25 91 GLY A C 1
ATOM 734 O O . GLY A 1 91 ? -12.867 -24.156 -14.812 1 87.25 91 GLY A O 1
ATOM 735 N N . GLY A 1 92 ? -13.984 -24.516 -16.656 1 88.69 92 GLY A N 1
ATOM 736 C CA . GLY A 1 92 ? -14.477 -23.141 -16.703 1 88.69 92 GLY A CA 1
ATOM 737 C C . GLY A 1 92 ? -15.398 -22.797 -15.555 1 88.69 92 GLY A C 1
ATOM 738 O O . GLY A 1 92 ? -15.281 -21.734 -14.953 1 88.69 92 GLY A O 1
ATOM 739 N N . ALA A 1 93 ? -16.25 -23.719 -15.273 1 91.12 93 ALA A N 1
ATOM 740 C CA . ALA A 1 93 ? -17.203 -23.5 -14.18 1 91.12 93 ALA A CA 1
ATOM 741 C C . ALA A 1 93 ? -16.469 -23.391 -12.844 1 91.12 93 ALA A C 1
ATOM 743 O O . ALA A 1 93 ? -16.844 -22.562 -12 1 91.12 93 ALA A O 1
ATOM 744 N N . ARG A 1 94 ? -15.531 -24.172 -12.695 1 88.06 94 ARG A N 1
ATOM 745 C CA . ARG A 1 94 ? -14.742 -24.125 -11.469 1 88.06 94 ARG A CA 1
ATOM 746 C C . ARG A 1 94 ? -14.07 -22.766 -11.305 1 88.06 94 ARG A C 1
ATOM 748 O O . ARG A 1 94 ? -14.102 -22.172 -10.227 1 88.06 94 ARG A O 1
ATOM 755 N N . ARG A 1 95 ? -13.516 -22.297 -12.336 1 86.38 95 ARG A N 1
ATOM 756 C CA . ARG A 1 95 ? -12.82 -21.016 -12.281 1 86.38 95 ARG A CA 1
ATOM 757 C C . ARG A 1 95 ? -13.789 -19.875 -12.031 1 86.38 95 ARG A C 1
ATOM 759 O O . ARG A 1 95 ? -13.492 -18.969 -11.25 1 86.38 95 ARG A O 1
ATOM 766 N N . PHE A 1 96 ? -14.914 -19.984 -12.633 1 89.19 96 PHE A N 1
ATOM 767 C CA . PHE A 1 96 ? -15.93 -18.953 -12.453 1 89.19 96 PHE A CA 1
ATOM 768 C C . PHE A 1 96 ? -16.406 -18.906 -11.008 1 89.19 96 PHE A C 1
ATOM 770 O O . PHE A 1 96 ? -16.469 -17.828 -10.414 1 89.19 96 PHE A O 1
ATOM 777 N N . LEU A 1 97 ? -16.703 -20.031 -10.516 1 89.81 97 LEU A N 1
ATOM 778 C CA . LEU A 1 97 ? -17.203 -20.094 -9.148 1 89.81 97 LEU A CA 1
ATOM 779 C C . LEU A 1 97 ? -16.141 -19.625 -8.156 1 89.81 97 LEU A C 1
ATOM 781 O O . LEU A 1 97 ? -16.453 -18.922 -7.191 1 89.81 97 LEU A O 1
ATOM 785 N N . ASN A 1 98 ? -14.93 -19.969 -8.414 1 89.44 98 ASN A N 1
ATOM 786 C CA . ASN A 1 98 ? -13.828 -19.562 -7.551 1 89.44 98 ASN A CA 1
ATOM 787 C C . ASN A 1 98 ? -13.68 -18.047 -7.52 1 89.44 98 ASN A C 1
ATOM 789 O O . ASN A 1 98 ? -13.586 -17.453 -6.441 1 89.44 98 ASN A O 1
ATOM 793 N N . THR A 1 99 ? -13.688 -17.484 -8.648 1 88.38 99 THR A N 1
ATOM 794 C CA . THR A 1 99 ? -13.492 -16.031 -8.719 1 88.38 99 THR A CA 1
ATOM 795 C C . THR A 1 99 ? -14.719 -15.297 -8.195 1 88.38 99 THR A C 1
ATOM 797 O O . THR A 1 99 ? -14.594 -14.25 -7.559 1 88.38 99 THR A O 1
ATOM 800 N N . GLN A 1 100 ? -15.828 -15.914 -8.469 1 89.25 100 GLN A N 1
ATOM 801 C CA . GLN A 1 100 ? -17.062 -15.281 -8.008 1 89.25 100 GLN A CA 1
ATOM 802 C C . GLN A 1 100 ? -17.156 -15.305 -6.484 1 89.25 100 GLN A C 1
ATOM 804 O O . GLN A 1 100 ? -17.609 -14.336 -5.871 1 89.25 100 GLN A O 1
ATOM 809 N N . ILE A 1 101 ? -16.844 -16.344 -5.91 1 89.75 101 ILE A N 1
ATOM 810 C CA . ILE A 1 101 ? -16.859 -16.438 -4.453 1 89.75 101 ILE A CA 1
ATOM 811 C C . ILE A 1 101 ? -15.883 -15.414 -3.871 1 89.75 101 ILE A C 1
ATOM 813 O O . ILE A 1 101 ? -16.188 -14.742 -2.885 1 89.75 101 ILE A O 1
ATOM 817 N N . SER A 1 102 ? -14.703 -15.336 -4.492 1 90.81 102 SER A N 1
ATOM 818 C CA . SER A 1 102 ? -13.711 -14.359 -4.059 1 90.81 102 SER A CA 1
ATOM 819 C C . SER A 1 102 ? -14.266 -12.945 -4.094 1 90.81 102 SER A C 1
ATOM 821 O O . SER A 1 102 ? -14.094 -12.18 -3.145 1 90.81 102 SER A O 1
ATOM 823 N N . ASN A 1 103 ? -15 -12.641 -5.172 1 90.12 103 ASN A N 1
ATOM 824 C CA . ASN A 1 103 ? -15.57 -11.305 -5.328 1 90.12 103 ASN A CA 1
ATOM 825 C C . ASN A 1 103 ? -16.688 -11.047 -4.324 1 90.12 103 ASN A C 1
ATOM 827 O O . ASN A 1 103 ? -16.781 -9.953 -3.76 1 90.12 103 ASN A O 1
ATOM 831 N N . ARG A 1 104 ? -17.484 -12.016 -4.129 1 89.56 104 ARG A N 1
ATOM 832 C CA . ARG A 1 104 ? -18.609 -11.867 -3.211 1 89.56 104 ARG A CA 1
ATOM 833 C C . ARG A 1 104 ? -18.125 -11.711 -1.772 1 89.56 104 ARG A C 1
ATOM 835 O O . ARG A 1 104 ? -18.641 -10.875 -1.026 1 89.56 104 ARG A O 1
ATOM 842 N N . VAL A 1 105 ? -17.219 -12.508 -1.398 1 89.06 105 VAL A N 1
ATOM 843 C CA . VAL A 1 105 ? -16.672 -12.414 -0.054 1 89.06 105 VAL A CA 1
ATOM 844 C C . VAL A 1 105 ? -15.977 -11.062 0.124 1 89.06 105 VAL A C 1
ATOM 846 O O . VAL A 1 105 ? -16.141 -10.414 1.16 1 89.06 105 VAL A O 1
ATOM 849 N N . GLY A 1 106 ? -15.148 -10.711 -0.859 1 89.38 106 GLY A N 1
ATOM 850 C CA . GLY A 1 106 ? -14.5 -9.414 -0.805 1 89.38 106 GLY A CA 1
ATOM 851 C C . GLY A 1 106 ? -15.477 -8.258 -0.686 1 89.38 106 GLY A C 1
ATOM 852 O O . GLY A 1 106 ? -15.25 -7.324 0.086 1 89.38 106 GLY A O 1
ATOM 853 N N . MET A 1 107 ? -16.531 -8.336 -1.447 1 90.06 107 MET A N 1
ATOM 854 C CA . MET A 1 107 ? -17.562 -7.301 -1.41 1 90.06 107 MET A CA 1
ATOM 855 C C . MET A 1 107 ? -18.219 -7.234 -0.034 1 90.06 107 MET A C 1
ATOM 857 O O . MET A 1 107 ? -18.391 -6.152 0.524 1 90.06 107 MET A O 1
ATOM 861 N N . ARG A 1 108 ? -18.562 -8.297 0.495 1 88.88 108 ARG A N 1
ATOM 862 C CA . ARG A 1 108 ? -19.203 -8.359 1.799 1 88.88 108 ARG A CA 1
ATOM 863 C C . ARG A 1 108 ? -18.281 -7.852 2.898 1 88.88 108 ARG A C 1
ATOM 865 O O . ARG A 1 108 ? -18.734 -7.168 3.822 1 88.88 108 ARG A O 1
ATOM 872 N N . MET A 1 109 ? -17.078 -8.234 2.816 1 88 109 MET A N 1
ATOM 873 C CA . MET A 1 109 ? -16.125 -7.781 3.814 1 88 109 MET A CA 1
ATOM 874 C C . MET A 1 109 ? -15.961 -6.262 3.773 1 88 109 MET A C 1
ATOM 876 O O . MET A 1 109 ? -15.953 -5.605 4.816 1 88 109 MET A O 1
ATOM 880 N N . ARG A 1 110 ? -15.789 -5.797 2.6 1 88.69 110 ARG A N 1
ATOM 881 C CA . ARG A 1 110 ? -15.648 -4.355 2.449 1 88.69 110 ARG A CA 1
ATOM 882 C C . ARG A 1 110 ? -16.875 -3.625 2.977 1 88.69 110 ARG A C 1
ATOM 884 O O . ARG A 1 110 ? -16.75 -2.627 3.689 1 88.69 110 ARG A O 1
ATOM 891 N N . TYR A 1 111 ? -17.984 -4.141 2.611 1 88.12 111 TYR A N 1
ATOM 892 C CA . TYR A 1 111 ? -19.25 -3.549 3.043 1 88.12 111 TYR A CA 1
ATOM 893 C C . TYR A 1 111 ? -19.359 -3.568 4.562 1 88.12 111 TYR A C 1
ATOM 895 O O . TYR A 1 111 ? -19.703 -2.553 5.18 1 88.12 111 TYR A O 1
ATOM 903 N N . ALA A 1 112 ? -19.141 -4.652 5.152 1 86.81 112 ALA A N 1
ATOM 904 C CA . ALA A 1 112 ? -19.266 -4.809 6.602 1 86.81 112 ALA A CA 1
ATOM 905 C C . ALA A 1 112 ? -18.25 -3.934 7.336 1 86.81 112 ALA A C 1
ATOM 907 O O . ALA A 1 112 ? -18.578 -3.311 8.344 1 86.81 112 ALA A O 1
ATOM 908 N N . MET A 1 113 ? -17.062 -3.971 6.828 1 85.19 113 MET A N 1
ATOM 909 C CA . MET A 1 113 ? -16.016 -3.166 7.445 1 85.19 113 MET A CA 1
ATOM 910 C C . MET A 1 113 ? -16.344 -1.68 7.359 1 85.19 113 MET A C 1
ATOM 912 O O . MET A 1 113 ? -16.172 -0.945 8.336 1 85.19 113 MET A O 1
ATOM 916 N N . PHE A 1 114 ? -16.781 -1.308 6.277 1 84.94 114 PHE A N 1
ATOM 917 C CA . PHE A 1 114 ? -17.109 0.099 6.082 1 84.94 114 PHE A CA 1
ATOM 918 C C . PHE A 1 114 ? -18.281 0.505 6.969 1 84.94 114 PHE A C 1
ATOM 920 O O . PHE A 1 114 ? -18.281 1.584 7.566 1 84.94 114 PHE A O 1
ATOM 927 N N . GLN A 1 115 ? -19.266 -0.281 6.996 1 83.44 115 GLN A N 1
ATOM 928 C CA . GLN A 1 115 ? -20.422 0.002 7.836 1 83.44 115 GLN A CA 1
ATOM 929 C C . GLN A 1 115 ? -20.031 0.117 9.305 1 83.44 115 GLN A C 1
ATOM 931 O O . GLN A 1 115 ? -20.531 0.988 10.023 1 83.44 115 GLN A O 1
ATOM 936 N N . LYS A 1 116 ? -19.172 -0.692 9.641 1 82.25 116 LYS A N 1
ATOM 937 C CA . LYS A 1 116 ? -18.719 -0.661 11.031 1 82.25 116 LYS A CA 1
ATOM 938 C C . LYS A 1 116 ? -17.922 0.603 11.328 1 82.25 116 LYS A C 1
ATOM 940 O O . LYS A 1 116 ? -18.094 1.218 12.383 1 82.25 116 LYS A O 1
ATOM 945 N N . LEU A 1 117 ? -17.062 0.916 10.438 1 80.25 117 LEU A N 1
ATOM 946 C CA . LEU A 1 117 ? -16.25 2.115 10.602 1 80.25 117 LEU A CA 1
ATOM 947 C C . LEU A 1 117 ? -17.125 3.363 10.648 1 80.25 117 LEU A C 1
ATOM 949 O O . LEU A 1 117 ? -16.844 4.297 11.398 1 80.25 117 LEU A O 1
ATOM 953 N N . MET A 1 118 ? -18.188 3.303 9.93 1 81.06 118 MET A N 1
ATOM 954 C CA . MET A 1 118 ? -19.078 4.457 9.859 1 81.06 118 MET A CA 1
ATOM 955 C C . MET A 1 118 ? -20.031 4.477 11.047 1 81.06 118 MET A C 1
ATOM 957 O O . MET A 1 118 ? -20.531 5.535 11.43 1 81.06 118 MET A O 1
ATOM 961 N N . SER A 1 119 ? -20.219 3.365 11.547 1 78.44 119 SER A N 1
ATOM 962 C CA . SER A 1 119 ? -21.172 3.305 12.664 1 78.44 119 SER A CA 1
ATOM 963 C C . SER A 1 119 ? -20.5 3.701 13.977 1 78.44 119 SER A C 1
ATOM 965 O O . SER A 1 119 ? -21.172 4.098 14.93 1 78.44 119 SER A O 1
ATOM 967 N N . THR A 1 120 ? -19.188 3.682 13.984 1 75.81 120 THR A N 1
ATOM 968 C CA . THR A 1 120 ? -18.469 4.047 15.203 1 75.81 120 THR A CA 1
ATOM 969 C C . THR A 1 120 ? -18.344 5.562 15.32 1 75.81 120 THR A C 1
ATOM 971 O O . THR A 1 120 ? -18.016 6.238 14.336 1 75.81 120 THR A O 1
ATOM 974 N N . ARG A 1 121 ? -18.766 6.109 16.453 1 70.62 121 ARG A N 1
ATOM 975 C CA . ARG A 1 121 ? -18.719 7.555 16.672 1 70.62 121 ARG A CA 1
ATOM 976 C C . ARG A 1 121 ? -17.297 8.031 16.906 1 70.62 121 ARG A C 1
ATOM 978 O O . ARG A 1 121 ? -16.891 9.094 16.438 1 70.62 121 ARG A O 1
ATOM 985 N N . ASP A 1 122 ? -16.469 7.184 17.641 1 62.91 122 ASP A N 1
ATOM 986 C CA . ASP A 1 122 ? -15.133 7.605 18.016 1 62.91 122 ASP A CA 1
ATOM 987 C C . ASP A 1 122 ? -14.086 7.055 17.047 1 62.91 122 ASP A C 1
ATOM 989 O O . ASP A 1 122 ? -13.805 5.855 17.047 1 62.91 122 ASP A O 1
ATOM 993 N N . ASN A 1 123 ? -13.781 7.848 15.961 1 58.25 123 ASN A N 1
ATOM 994 C CA . ASN A 1 123 ? -12.766 7.336 15.047 1 58.25 123 ASN A CA 1
ATOM 995 C C . ASN A 1 123 ? -11.438 8.07 15.211 1 58.25 123 ASN A C 1
ATOM 997 O O . ASN A 1 123 ? -10.664 8.188 14.258 1 58.25 123 ASN A O 1
ATOM 1001 N N . GLN A 1 124 ? -11.148 8.727 16.391 1 54.31 124 GLN A N 1
ATOM 1002 C CA . GLN A 1 124 ? -10.016 9.625 16.578 1 54.31 124 GLN A CA 1
ATOM 1003 C C . GLN A 1 124 ? -8.711 8.969 16.156 1 54.31 124 GLN A C 1
ATOM 1005 O O . GLN A 1 124 ? -7.785 9.641 15.695 1 54.31 124 GLN A O 1
ATOM 1010 N N . SER A 1 125 ? -8.641 7.605 16.312 1 52.75 125 SER A N 1
ATOM 1011 C CA . SER A 1 125 ? -7.293 7.047 16.234 1 52.75 125 SER A CA 1
ATOM 1012 C C . SER A 1 125 ? -7.051 6.355 14.906 1 52.75 125 SER A C 1
ATOM 1014 O O . SER A 1 125 ? -5.957 5.848 14.648 1 52.75 125 SER A O 1
ATOM 1016 N N . LEU A 1 126 ? -7.969 6.547 14.07 1 56.09 126 LEU A N 1
ATOM 1017 C CA . LEU A 1 126 ? -7.73 5.633 12.953 1 56.09 126 LEU A CA 1
ATOM 1018 C C . LEU A 1 126 ? -7.047 6.359 11.797 1 56.09 126 LEU A C 1
ATOM 1020 O O . LEU A 1 126 ? -7.484 7.441 11.398 1 56.09 126 LEU A O 1
ATOM 1024 N N . HIS A 1 127 ? -5.848 5.977 11.555 1 59.66 127 HIS A N 1
ATOM 1025 C CA . HIS A 1 127 ? -5.145 6.48 10.375 1 59.66 127 HIS A CA 1
ATOM 1026 C C . HIS A 1 127 ? -5.891 6.121 9.094 1 59.66 127 HIS A C 1
ATOM 1028 O O . HIS A 1 127 ? -5.945 4.953 8.711 1 59.66 127 HIS A O 1
ATOM 1034 N N . SER A 1 128 ? -6.559 7.125 8.461 1 68.94 128 SER A N 1
ATOM 1035 C CA . SER A 1 128 ? -7.438 6.953 7.305 1 68.94 128 SER A CA 1
ATOM 1036 C C . SER A 1 128 ? -6.738 6.191 6.184 1 68.94 128 SER A C 1
ATOM 1038 O O . SER A 1 128 ? -7.336 5.309 5.562 1 68.94 128 SER A O 1
ATOM 1040 N N . GLN A 1 129 ? -5.496 6.426 6.031 1 63.16 129 GLN A N 1
ATOM 1041 C CA . GLN A 1 129 ? -4.777 5.816 4.914 1 63.16 129 GLN A CA 1
ATOM 1042 C C . GLN A 1 129 ? -4.59 4.316 5.137 1 63.16 129 GLN A C 1
ATOM 1044 O O . GLN A 1 129 ? -4.742 3.523 4.207 1 63.16 129 GLN A O 1
ATOM 1049 N N . GLN A 1 130 ? -4.312 3.973 6.32 1 69.06 130 GLN A N 1
ATOM 1050 C CA . GLN A 1 130 ? -4.137 2.561 6.645 1 69.06 130 GLN A CA 1
ATOM 1051 C C . GLN A 1 130 ? -5.453 1.798 6.512 1 69.06 130 GLN A C 1
ATOM 1053 O O . GLN A 1 130 ? -5.473 0.656 6.043 1 69.06 130 GLN A O 1
ATOM 1058 N N . LEU A 1 131 ? -6.438 2.482 6.832 1 77.44 131 LEU A N 1
ATOM 1059 C CA . LEU A 1 131 ? -7.746 1.842 6.77 1 77.44 131 LEU A CA 1
ATOM 1060 C C . LEU A 1 131 ? -8.18 1.637 5.32 1 77.44 131 LEU A C 1
ATOM 1062 O O . LEU A 1 131 ? -8.742 0.594 4.977 1 77.44 131 LEU A O 1
ATOM 1066 N N . VAL A 1 132 ? -7.867 2.637 4.59 1 78.94 132 VAL A N 1
ATOM 1067 C CA . VAL A 1 132 ? -8.219 2.537 3.178 1 78.94 132 VAL A CA 1
ATOM 1068 C C . VAL A 1 132 ? -7.426 1.406 2.525 1 78.94 132 VAL A C 1
ATOM 1070 O O . VAL A 1 132 ? -7.965 0.652 1.712 1 78.94 132 VAL A O 1
ATOM 1073 N N . HIS A 1 133 ? -6.164 1.26 2.879 1 71.81 133 HIS A N 1
ATOM 1074 C CA . HIS A 1 133 ? -5.32 0.189 2.357 1 71.81 133 HIS A CA 1
ATOM 1075 C C . HIS A 1 133 ? -5.867 -1.181 2.75 1 71.81 133 HIS A C 1
ATOM 1077 O O . HIS A 1 133 ? -5.867 -2.109 1.939 1 71.81 133 HIS A O 1
ATOM 1083 N N . LYS A 1 134 ? -6.312 -1.302 3.938 1 77.19 134 LYS A N 1
ATOM 1084 C CA . LYS A 1 134 ? -6.879 -2.557 4.422 1 77.19 134 LYS A CA 1
ATOM 1085 C C . LYS A 1 134 ? -8.172 -2.895 3.684 1 77.19 134 LYS A C 1
ATOM 1087 O O . LYS A 1 134 ? -8.383 -4.035 3.271 1 77.19 134 LYS A O 1
ATOM 1092 N N . LEU A 1 135 ? -8.938 -1.878 3.461 1 81.88 135 LEU A N 1
ATOM 1093 C CA . LEU A 1 135 ? -10.234 -2.068 2.811 1 81.88 135 LEU A CA 1
ATOM 1094 C C . LEU A 1 135 ? -10.055 -2.438 1.342 1 81.88 135 LEU A C 1
ATOM 1096 O O . LEU A 1 135 ? -10.875 -3.158 0.773 1 81.88 135 LEU A O 1
ATOM 1100 N N . SER A 1 136 ? -9.039 -1.97 0.788 1 80.38 136 SER A N 1
ATOM 1101 C CA . SER A 1 136 ? -8.859 -2.184 -0.645 1 80.38 136 SER A CA 1
ATOM 1102 C C . SER A 1 136 ? -7.941 -3.371 -0.916 1 80.38 136 SER A C 1
ATOM 1104 O O . SER A 1 136 ? -8.398 -4.43 -1.356 1 80.38 136 SER A O 1
ATOM 1106 N N . ASN A 1 137 ? -6.758 -3.363 -0.376 1 73.81 137 ASN A N 1
ATOM 1107 C CA . ASN A 1 137 ? -5.738 -4.34 -0.74 1 73.81 137 ASN A CA 1
ATOM 1108 C C . ASN A 1 137 ? -5.824 -5.59 0.131 1 73.81 137 ASN A C 1
ATOM 1110 O O . ASN A 1 137 ? -5.82 -6.711 -0.381 1 73.81 137 ASN A O 1
ATOM 1114 N N . ASP A 1 138 ? -5.848 -5.422 1.364 1 77.69 138 ASP A N 1
ATOM 1115 C CA . ASP A 1 138 ? -5.816 -6.574 2.262 1 77.69 138 ASP A CA 1
ATOM 1116 C C . ASP A 1 138 ? -7.055 -7.445 2.078 1 77.69 138 ASP A C 1
ATOM 1118 O O . ASP A 1 138 ? -6.965 -8.672 2.105 1 77.69 138 ASP A O 1
ATOM 1122 N N . VAL A 1 139 ? -8.141 -6.781 1.908 1 86.19 139 VAL A N 1
ATOM 1123 C CA . VAL A 1 139 ? -9.375 -7.531 1.706 1 86.19 139 VAL A CA 1
ATOM 1124 C C . VAL A 1 139 ? -9.281 -8.344 0.418 1 86.19 139 VAL A C 1
ATOM 1126 O O . VAL A 1 139 ? -9.719 -9.5 0.372 1 86.19 139 VAL A O 1
ATOM 1129 N N . SER A 1 140 ? -8.695 -7.766 -0.538 1 84.38 140 SER A N 1
ATOM 1130 C CA . SER A 1 140 ? -8.547 -8.477 -1.801 1 84.38 140 SER A CA 1
ATOM 1131 C C . SER A 1 140 ? -7.641 -9.695 -1.641 1 84.38 140 SER A C 1
ATOM 1133 O O . SER A 1 140 ? -7.922 -10.766 -2.189 1 84.38 140 SER A O 1
ATOM 1135 N N . LEU A 1 141 ? -6.648 -9.578 -0.901 1 77.44 141 LEU A N 1
ATOM 1136 C CA . LEU A 1 141 ? -5.707 -10.672 -0.666 1 77.44 141 LEU A CA 1
ATOM 1137 C C . LEU A 1 141 ? -6.371 -11.797 0.12 1 77.44 141 LEU A C 1
ATOM 1139 O O . LEU A 1 141 ? -6.168 -12.969 -0.182 1 77.44 141 LEU A O 1
ATOM 1143 N N . VAL A 1 142 ? -7.156 -11.398 1.021 1 84.12 142 VAL A N 1
ATOM 1144 C CA . VAL A 1 142 ? -7.82 -12.383 1.867 1 84.12 142 VAL A CA 1
ATOM 1145 C C . VAL A 1 142 ? -8.891 -13.109 1.064 1 84.12 142 VAL A C 1
ATOM 1147 O O . VAL A 1 142 ? -8.984 -14.344 1.11 1 84.12 142 VAL A O 1
ATOM 1150 N N . SER A 1 143 ? -9.641 -12.367 0.344 1 87.88 143 SER A N 1
ATOM 1151 C CA . SER A 1 143 ? -10.742 -12.977 -0.392 1 87.88 143 SER A CA 1
ATOM 1152 C C . SER A 1 143 ? -10.227 -13.883 -1.511 1 87.88 143 SER A C 1
ATOM 1154 O O . SER A 1 143 ? -10.734 -14.984 -1.705 1 87.88 143 SER A O 1
ATOM 1156 N N . THR A 1 144 ? -9.203 -13.453 -2.186 1 81.94 144 THR A N 1
ATOM 1157 C CA . THR A 1 144 ? -8.641 -14.25 -3.268 1 81.94 144 THR A CA 1
ATOM 1158 C C . THR A 1 144 ? -7.891 -15.453 -2.717 1 81.94 144 THR A C 1
ATOM 1160 O O . THR A 1 144 ? -8.016 -16.562 -3.246 1 81.94 144 THR A O 1
ATOM 1163 N N . GLY A 1 145 ? -7.113 -15.141 -1.727 1 79.62 145 GLY A N 1
ATOM 1164 C CA . GLY A 1 145 ? -6.387 -16.234 -1.105 1 79.62 145 GLY A CA 1
ATOM 1165 C C . GLY A 1 145 ? -7.297 -17.312 -0.554 1 79.62 145 GLY A C 1
ATOM 1166 O O . GLY A 1 145 ? -7.039 -18.5 -0.747 1 79.62 145 GLY A O 1
ATOM 1167 N N . LEU A 1 146 ? -8.328 -16.938 -0.002 1 83.06 146 LEU A N 1
ATOM 1168 C CA . LEU A 1 146 ? -9.258 -17.875 0.612 1 83.06 146 LEU A CA 1
ATOM 1169 C C . LEU A 1 146 ? -9.961 -18.703 -0.449 1 83.06 146 LEU A C 1
ATOM 1171 O O . LEU A 1 146 ? -9.969 -19.938 -0.364 1 83.06 146 LEU A O 1
ATOM 1175 N N . SER A 1 147 ? -10.461 -18.047 -1.392 1 82.38 147 SER A N 1
ATOM 1176 C CA . SER A 1 147 ? -11.258 -18.766 -2.389 1 82.38 147 SER A CA 1
ATOM 1177 C C . SER A 1 147 ? -10.383 -19.672 -3.242 1 82.38 147 SER A C 1
ATOM 1179 O O . SER A 1 147 ? -10.719 -20.844 -3.449 1 82.38 147 SER A O 1
ATOM 1181 N N . GLN A 1 148 ? -9.266 -19.156 -3.662 1 80.88 148 GLN A N 1
ATOM 1182 C CA . GLN A 1 148 ? -8.391 -19.938 -4.523 1 80.88 148 GLN A CA 1
ATOM 1183 C C . GLN A 1 148 ? -7.762 -21.109 -3.762 1 80.88 148 GLN A C 1
ATOM 1185 O O . GLN A 1 148 ? -7.734 -22.234 -4.254 1 80.88 148 GLN A O 1
ATOM 1190 N N . ASP A 1 149 ? -7.336 -20.875 -2.59 1 79.12 149 ASP A N 1
ATOM 1191 C CA . ASP A 1 149 ? -6.613 -21.875 -1.821 1 79.12 149 ASP A CA 1
ATOM 1192 C C . ASP A 1 149 ? -7.543 -23.016 -1.395 1 79.12 149 ASP A C 1
ATOM 1194 O O . ASP A 1 149 ? -7.176 -24.188 -1.475 1 79.12 149 ASP A O 1
ATOM 1198 N N . ILE A 1 150 ? -8.758 -22.656 -1.123 1 80.5 150 ILE A N 1
ATOM 1199 C CA . ILE A 1 150 ? -9.672 -23.688 -0.636 1 80.5 150 ILE A CA 1
ATOM 1200 C C . ILE A 1 150 ? -10.039 -24.641 -1.774 1 80.5 150 ILE A C 1
ATOM 1202 O O . ILE A 1 150 ? -10.055 -25.859 -1.592 1 80.5 150 ILE A O 1
ATOM 1206 N N . PHE A 1 151 ? -10.273 -24.109 -2.9 1 82.25 151 PHE A N 1
ATOM 1207 C CA . PHE A 1 151 ? -10.656 -24.953 -4.027 1 82.25 151 PHE A CA 1
ATOM 1208 C C . PHE A 1 151 ? -9.484 -25.812 -4.477 1 82.25 151 PHE A C 1
ATOM 1210 O O . PHE A 1 151 ? -9.656 -27 -4.805 1 82.25 151 PHE A O 1
ATOM 1217 N N . ILE A 1 152 ? -8.32 -25.203 -4.457 1 82.25 152 ILE A N 1
ATOM 1218 C CA . ILE A 1 152 ? -7.133 -25.969 -4.848 1 82.25 152 ILE A CA 1
ATOM 1219 C C . ILE A 1 152 ? -6.855 -27.062 -3.816 1 82.25 152 ILE A C 1
ATOM 1221 O O . ILE A 1 152 ? -6.469 -28.172 -4.172 1 82.25 152 ILE A O 1
ATOM 1225 N N . MET A 1 153 ? -7.113 -26.734 -2.635 1 82.94 153 MET A N 1
ATOM 1226 C CA . MET A 1 153 ? -6.926 -27.703 -1.562 1 82.94 153 MET A CA 1
ATOM 1227 C C . MET A 1 153 ? -7.875 -28.891 -1.726 1 82.94 153 MET A C 1
ATOM 1229 O O . MET A 1 153 ? -7.469 -30.031 -1.563 1 82.94 153 MET A O 1
ATOM 1233 N N . ILE A 1 154 ? -9.086 -28.594 -2.01 1 84.5 154 ILE A N 1
ATOM 1234 C CA . ILE A 1 154 ? -10.078 -29.641 -2.191 1 84.5 154 ILE A CA 1
ATOM 1235 C C . ILE A 1 154 ? -9.688 -30.516 -3.379 1 84.5 154 ILE A C 1
ATOM 1237 O O . ILE A 1 154 ? -9.773 -31.75 -3.307 1 84.5 154 ILE A O 1
ATOM 1241 N N . ARG A 1 155 ? -9.25 -29.906 -4.375 1 84.44 155 ARG A N 1
ATOM 1242 C CA . ARG A 1 155 ? -8.789 -30.672 -5.531 1 84.44 155 ARG A CA 1
ATOM 1243 C C . ARG A 1 155 ? -7.602 -31.547 -5.164 1 84.44 155 ARG A C 1
ATOM 1245 O O . ARG A 1 155 ? -7.539 -32.719 -5.57 1 84.44 155 ARG A O 1
ATOM 1252 N N . GLY A 1 156 ? -6.707 -30.922 -4.406 1 85 156 GLY A N 1
ATOM 1253 C CA . GLY A 1 156 ? -5.559 -31.688 -3.957 1 85 156 GLY A CA 1
ATOM 1254 C C . GLY A 1 156 ? -5.938 -32.875 -3.084 1 85 156 GLY A C 1
ATOM 1255 O O . GLY A 1 156 ? -5.395 -33.969 -3.244 1 85 156 GLY A O 1
ATOM 1256 N N . PHE A 1 157 ? -6.898 -32.719 -2.346 1 86 157 PHE A N 1
ATOM 1257 C CA . PHE A 1 157 ? -7.371 -33.75 -1.444 1 86 157 PHE A CA 1
ATOM 1258 C C . PHE A 1 157 ? -8.016 -34.906 -2.227 1 86 157 PHE A C 1
ATOM 1260 O O . PHE A 1 157 ? -7.73 -36.062 -1.969 1 86 157 PHE A O 1
ATOM 1267 N N . ILE A 1 158 ? -8.805 -34.531 -3.139 1 87.62 158 ILE A N 1
ATOM 1268 C CA . ILE A 1 158 ? -9.523 -35.562 -3.916 1 87.62 158 ILE A CA 1
ATOM 1269 C C . ILE A 1 158 ? -8.539 -36.312 -4.789 1 87.62 158 ILE A C 1
ATOM 1271 O O . ILE A 1 158 ? -8.617 -37.562 -4.879 1 87.62 158 ILE A O 1
ATOM 1275 N N . THR A 1 159 ? -7.625 -35.625 -5.332 1 85.75 159 THR A N 1
ATOM 1276 C CA . THR A 1 159 ? -6.664 -36.281 -6.203 1 85.75 159 THR A CA 1
ATOM 1277 C C . THR A 1 159 ? -5.734 -37.188 -5.395 1 85.75 159 THR A C 1
ATOM 1279 O O . THR A 1 159 ? -5.348 -38.25 -5.855 1 85.75 159 THR A O 1
ATOM 1282 N N . THR A 1 160 ? -5.395 -36.719 -4.199 1 85.12 160 THR A N 1
ATOM 1283 C CA . THR A 1 160 ? -4.539 -37.531 -3.344 1 85.12 160 THR A CA 1
ATOM 1284 C C . THR A 1 160 ? -5.273 -38.781 -2.881 1 85.12 160 THR A C 1
ATOM 1286 O O . THR A 1 160 ? -4.77 -39.906 -3.033 1 85.12 160 THR A O 1
ATOM 1289 N N . ILE A 1 161 ? -6.414 -38.625 -2.443 1 87.38 161 ILE A N 1
ATOM 1290 C CA . ILE A 1 161 ? -7.188 -39.75 -1.926 1 87.38 161 ILE A CA 1
ATOM 1291 C C . ILE A 1 161 ? -7.633 -40.656 -3.078 1 87.38 161 ILE A C 1
ATOM 1293 O O . ILE A 1 161 ? -7.605 -41.875 -2.963 1 87.38 161 ILE A O 1
ATOM 1297 N N . GLY A 1 162 ? -8.117 -40 -4.102 1 85.81 162 GLY A N 1
ATOM 1298 C CA . GLY A 1 162 ? -8.516 -40.781 -5.266 1 85.81 162 GLY A CA 1
ATOM 1299 C C . GLY A 1 162 ? -7.375 -41.594 -5.852 1 85.81 162 GLY A C 1
ATOM 1300 O O . GLY A 1 162 ? -7.555 -42.75 -6.199 1 85.81 162 GLY A O 1
ATOM 1301 N N . GLY A 1 163 ? -6.227 -40.938 -5.945 1 83.25 163 GLY A N 1
ATOM 1302 C CA . GLY A 1 163 ? -5.059 -41.656 -6.418 1 83.25 163 GLY A CA 1
ATOM 1303 C C . GLY A 1 163 ? -4.637 -42.781 -5.488 1 83.25 163 GLY A C 1
ATOM 1304 O O . GLY A 1 163 ? -4.312 -43.875 -5.945 1 83.25 163 GLY A O 1
ATOM 1305 N N . ALA A 1 164 ? -4.676 -42.5 -4.238 1 86.88 164 ALA A N 1
ATOM 1306 C CA . ALA A 1 164 ? -4.324 -43.531 -3.248 1 86.88 164 ALA A CA 1
ATOM 1307 C C . ALA A 1 164 ? -5.312 -44.688 -3.273 1 86.88 164 ALA A C 1
ATOM 1309 O O . ALA A 1 164 ? -4.918 -45.844 -3.168 1 86.88 164 ALA A O 1
ATOM 1310 N N . ALA A 1 165 ? -6.574 -44.375 -3.361 1 87.56 165 ALA A N 1
ATOM 1311 C CA . ALA A 1 165 ? -7.609 -45.375 -3.4 1 87.56 165 ALA A CA 1
ATOM 1312 C C . ALA A 1 165 ? -7.465 -46.281 -4.641 1 87.56 165 ALA A C 1
ATOM 1314 O O . ALA A 1 165 ? -7.605 -47.5 -4.562 1 87.56 165 ALA A O 1
ATOM 1315 N N . TYR A 1 166 ? -7.188 -45.625 -5.719 1 85.62 166 TYR A N 1
ATOM 1316 C CA . TYR A 1 166 ? -7.004 -46.375 -6.961 1 85.62 166 TYR A CA 1
ATOM 1317 C C . TYR A 1 166 ? -5.812 -47.312 -6.863 1 85.62 166 TYR A C 1
ATOM 1319 O O . TYR A 1 166 ? -5.902 -48.5 -7.25 1 85.62 166 TYR A O 1
ATOM 1327 N N . LEU A 1 167 ? -4.727 -46.875 -6.34 1 84.19 167 LEU A N 1
ATOM 1328 C CA . LEU A 1 167 ? -3.523 -47.688 -6.219 1 84.19 167 LEU A CA 1
ATOM 1329 C C . LEU A 1 167 ? -3.721 -48.781 -5.191 1 84.19 167 LEU A C 1
ATOM 1331 O O . LEU A 1 167 ? -3.203 -49.906 -5.359 1 84.19 167 LEU A O 1
ATOM 1335 N N . SER A 1 168 ? -4.43 -48.438 -4.156 1 86.56 168 SER A N 1
ATOM 1336 C CA . SER A 1 168 ? -4.695 -49.438 -3.127 1 86.56 168 SER A CA 1
ATOM 1337 C C . SER A 1 168 ? -5.523 -50.594 -3.682 1 86.56 168 SER A C 1
ATOM 1339 O O . SER A 1 168 ? -5.281 -51.75 -3.34 1 86.56 168 SER A O 1
ATOM 1341 N N . TYR A 1 169 ? -6.418 -50.312 -4.535 1 84.31 169 TYR A N 1
ATOM 1342 C CA . TYR A 1 169 ? -7.312 -51.344 -5.066 1 84.31 169 TYR A CA 1
ATOM 1343 C C . TYR A 1 169 ? -6.637 -52.125 -6.184 1 84.31 169 TYR A C 1
ATOM 1345 O O . TYR A 1 169 ? -6.738 -53.344 -6.23 1 84.31 169 TYR A O 1
ATOM 1353 N N . TYR A 1 170 ? -5.91 -51.5 -7.043 1 79.81 170 TYR A N 1
ATOM 1354 C CA . TYR A 1 170 ? -5.406 -52.156 -8.242 1 79.81 170 TYR A CA 1
ATOM 1355 C C . TYR A 1 170 ? -3.928 -52.5 -8.094 1 79.81 170 TYR A C 1
ATOM 1357 O O . TYR A 1 170 ? -3.432 -53.438 -8.734 1 79.81 170 TYR A O 1
ATOM 1365 N N . ALA A 1 171 ? -3.16 -51.75 -7.309 1 85.12 171 ALA A N 1
ATOM 1366 C CA . ALA A 1 171 ? -1.72 -51.969 -7.184 1 85.12 171 ALA A CA 1
ATOM 1367 C C . ALA A 1 171 ? -1.229 -51.594 -5.789 1 85.12 171 ALA A C 1
ATOM 1369 O O . ALA A 1 171 ? -0.452 -50.625 -5.629 1 85.12 171 ALA A O 1
ATOM 1370 N N . PHE A 1 172 ? -1.472 -52.375 -4.895 1 83.12 172 PHE A N 1
ATOM 1371 C CA . PHE A 1 172 ? -1.217 -52.125 -3.484 1 83.12 172 PHE A CA 1
ATOM 1372 C C . PHE A 1 172 ? 0.276 -51.938 -3.227 1 83.12 172 PHE A C 1
ATOM 1374 O O . PHE A 1 172 ? 0.688 -51.094 -2.457 1 83.12 172 PHE A O 1
ATOM 1381 N N . PRO A 1 173 ? 1.139 -52.75 -3.879 1 80.69 173 PRO A N 1
ATOM 1382 C CA . PRO A 1 173 ? 2.564 -52.594 -3.588 1 80.69 173 PRO A CA 1
ATOM 1383 C C . PRO A 1 173 ? 3.104 -51.219 -4.027 1 80.69 173 PRO A C 1
ATOM 1385 O O . PRO A 1 173 ? 4.062 -50.719 -3.438 1 80.69 173 PRO A O 1
ATOM 1388 N N . LEU A 1 174 ? 2.424 -50.688 -5.027 1 84.88 174 LEU A N 1
ATOM 1389 C CA . LEU A 1 174 ? 2.867 -49.375 -5.516 1 84.88 174 LEU A CA 1
ATOM 1390 C C . LEU A 1 174 ? 2.422 -48.281 -4.574 1 84.88 174 LEU A C 1
ATOM 1392 O O . LEU A 1 174 ? 2.998 -47.188 -4.578 1 84.88 174 LEU A O 1
ATOM 1396 N N . LEU A 1 175 ? 1.441 -48.531 -3.824 1 86.25 175 LEU A N 1
ATOM 1397 C CA . LEU A 1 175 ? 0.949 -47.531 -2.857 1 86.25 175 LEU A CA 1
ATOM 1398 C C . LEU A 1 175 ? 2.014 -47.219 -1.814 1 86.25 175 LEU A C 1
ATOM 1400 O O . LEU A 1 175 ? 2.146 -46.094 -1.385 1 86.25 175 LEU A O 1
ATOM 1404 N N . ALA A 1 176 ? 2.721 -48.188 -1.41 1 81 176 ALA A N 1
ATOM 1405 C CA . ALA A 1 176 ? 3.758 -48.031 -0.398 1 81 176 ALA A CA 1
ATOM 1406 C C . ALA A 1 176 ? 4.859 -47.094 -0.903 1 81 176 ALA A C 1
ATOM 1408 O O . ALA A 1 176 ? 5.324 -46.219 -0.171 1 81 176 ALA A O 1
ATOM 1409 N N . SER A 1 177 ? 5.223 -47.312 -2.092 1 77.88 177 SER A N 1
ATOM 1410 C CA . SER A 1 177 ? 6.266 -46.438 -2.652 1 77.88 177 SER A CA 1
ATOM 1411 C C . SER A 1 177 ? 5.766 -45.031 -2.861 1 77.88 177 SER A C 1
ATOM 1413 O O . SER A 1 177 ? 6.496 -44.062 -2.623 1 77.88 177 SER A O 1
ATOM 1415 N N . ALA A 1 178 ? 4.539 -44.969 -3.328 1 80 178 ALA A N 1
ATOM 1416 C CA . ALA A 1 178 ? 3.957 -43.625 -3.531 1 80 178 ALA A CA 1
ATOM 1417 C C . ALA A 1 178 ? 3.789 -42.906 -2.205 1 80 178 ALA A C 1
ATOM 1419 O O . ALA A 1 178 ? 4.016 -41.688 -2.125 1 80 178 ALA A O 1
ATOM 1420 N N . SER A 1 179 ? 3.404 -43.562 -1.213 1 81.81 179 SER A N 1
ATOM 1421 C CA . SER A 1 179 ? 3.232 -42.969 0.107 1 81.81 179 SER A CA 1
ATOM 1422 C C . SER A 1 179 ? 4.57 -42.531 0.698 1 81.81 179 SER A C 1
ATOM 1424 O O . SER A 1 179 ? 4.652 -41.531 1.393 1 81.81 179 SER A O 1
ATOM 1426 N N . ALA A 1 180 ? 5.57 -43.312 0.49 1 76.69 180 ALA A N 1
ATOM 1427 C CA . ALA A 1 180 ? 6.902 -42.938 0.962 1 76.69 180 ALA A CA 1
ATOM 1428 C C . ALA A 1 180 ? 7.375 -41.656 0.31 1 76.69 180 ALA A C 1
ATOM 1430 O O . ALA A 1 180 ? 7.992 -40.812 0.966 1 76.69 180 ALA A O 1
ATOM 1431 N N . ALA A 1 181 ? 7.094 -41.594 -0.936 1 74.62 181 ALA A N 1
ATOM 1432 C CA . ALA A 1 181 ? 7.438 -40.375 -1.643 1 74.62 181 ALA A CA 1
ATOM 1433 C C . ALA A 1 181 ? 6.672 -39.188 -1.076 1 74.62 181 ALA A C 1
ATOM 1435 O O . ALA A 1 181 ? 7.242 -38.094 -0.884 1 74.62 181 ALA A O 1
ATOM 1436 N N . ALA A 1 182 ? 5.445 -39.406 -0.825 1 76.69 182 ALA A N 1
ATOM 1437 C CA . ALA A 1 182 ? 4.609 -38.344 -0.247 1 76.69 182 ALA A CA 1
ATOM 1438 C C . ALA A 1 182 ? 5.109 -37.938 1.138 1 76.69 182 ALA A C 1
ATOM 1440 O O . ALA A 1 182 ? 5.09 -36.75 1.493 1 76.69 182 ALA A O 1
ATOM 1441 N N . ALA A 1 183 ? 5.551 -38.844 1.878 1 76.44 183 ALA A N 1
ATOM 1442 C CA . ALA A 1 183 ? 6.047 -38.594 3.229 1 76.44 183 ALA A CA 1
ATOM 1443 C C . ALA A 1 183 ? 7.328 -37.781 3.201 1 76.44 183 ALA A C 1
ATOM 1445 O O . ALA A 1 183 ? 7.527 -36.906 4.047 1 76.44 183 ALA A O 1
ATOM 1446 N N . VAL A 1 184 ? 8.18 -38.062 2.264 1 75 184 VAL A N 1
ATOM 1447 C CA . VAL A 1 184 ? 9.438 -37.312 2.152 1 75 184 VAL A CA 1
ATOM 1448 C C . VAL A 1 184 ? 9.156 -35.875 1.73 1 75 184 VAL A C 1
ATOM 1450 O O . VAL A 1 184 ? 9.727 -34.938 2.289 1 75 184 VAL A O 1
ATOM 1453 N N . MET A 1 185 ? 8.281 -35.781 0.721 1 76.88 185 MET A N 1
ATOM 1454 C CA . MET A 1 185 ? 7.934 -34.438 0.258 1 76.88 185 MET A CA 1
ATOM 1455 C C . MET A 1 185 ? 7.238 -33.656 1.358 1 76.88 185 MET A C 1
ATOM 1457 O O . MET A 1 185 ? 7.562 -32.469 1.593 1 76.88 185 MET A O 1
ATOM 1461 N N . GLY A 1 186 ? 6.348 -34.25 1.997 1 74.69 186 GLY A N 1
ATOM 1462 C CA . GLY A 1 186 ? 5.621 -33.594 3.08 1 74.69 186 GLY A CA 1
ATOM 1463 C C . GLY A 1 186 ? 6.5 -33.281 4.277 1 74.69 186 GLY A C 1
ATOM 1464 O O . GLY A 1 186 ? 6.406 -32.188 4.855 1 74.69 186 GLY A O 1
ATOM 1465 N N . GLY A 1 187 ? 7.312 -34.25 4.668 1 74.81 187 GLY A N 1
ATOM 1466 C CA . GLY A 1 187 ? 8.211 -34.062 5.793 1 74.81 187 GLY A CA 1
ATOM 1467 C C . GLY A 1 187 ? 9.203 -32.938 5.574 1 74.81 187 GLY A C 1
ATOM 1468 O O . GLY A 1 187 ? 9.43 -32.125 6.477 1 74.81 187 GLY A O 1
ATOM 1469 N N . SER A 1 188 ? 9.758 -32.812 4.426 1 76.5 188 SER A N 1
ATOM 1470 C CA . SER A 1 188 ? 10.672 -31.719 4.102 1 76.5 188 SER A CA 1
ATOM 1471 C C . SER A 1 188 ? 9.961 -30.375 4.156 1 76.5 188 SER A C 1
ATOM 1473 O O . SER A 1 188 ? 10.523 -29.391 4.648 1 76.5 188 SER A O 1
ATOM 1475 N N . ALA A 1 189 ? 8.766 -30.391 3.678 1 74.94 189 ALA A N 1
ATOM 1476 C CA . ALA A 1 189 ? 7.996 -29.141 3.652 1 74.94 189 ALA A CA 1
ATOM 1477 C C . ALA A 1 189 ? 7.715 -28.641 5.066 1 74.94 189 ALA A C 1
ATOM 1479 O O . ALA A 1 189 ? 7.797 -27.438 5.332 1 74.94 189 ALA A O 1
ATOM 1480 N N . ILE A 1 190 ? 7.465 -29.562 5.973 1 73.56 190 ILE A N 1
ATOM 1481 C CA . ILE A 1 190 ? 7.109 -29.188 7.336 1 73.56 190 ILE A CA 1
ATOM 1482 C C . ILE A 1 190 ? 8.359 -28.734 8.086 1 73.56 190 ILE A C 1
ATOM 1484 O O . ILE A 1 190 ? 8.352 -27.703 8.758 1 73.56 190 ILE A O 1
ATOM 1488 N N . LEU A 1 191 ? 9.414 -29.469 7.938 1 76.06 191 LEU A N 1
ATOM 1489 C CA . LEU A 1 191 ? 10.641 -29.172 8.68 1 76.06 191 LEU A CA 1
ATOM 1490 C C . LEU A 1 191 ? 11.266 -27.859 8.203 1 76.06 191 LEU A C 1
ATOM 1492 O O . LEU A 1 191 ? 11.641 -27.016 9.016 1 76.06 191 LEU A O 1
ATOM 1496 N N . LEU A 1 192 ? 11.359 -27.719 6.926 1 82 192 LEU A N 1
ATOM 1497 C CA . LEU A 1 192 ? 12 -26.516 6.379 1 82 192 LEU A CA 1
ATOM 1498 C C . LEU A 1 192 ? 11.031 -25.344 6.379 1 82 192 LEU A C 1
ATOM 1500 O O . LEU A 1 192 ? 11.453 -24.188 6.316 1 82 192 LEU A O 1
ATOM 1504 N N . GLY A 1 193 ? 9.781 -25.672 6.438 1 73.94 193 GLY A N 1
ATOM 1505 C CA . GLY A 1 193 ? 8.758 -24.641 6.48 1 73.94 193 GLY A CA 1
ATOM 1506 C C . GLY A 1 193 ? 8.852 -23.766 7.711 1 73.94 193 GLY A C 1
ATOM 1507 O O . GLY A 1 193 ? 8.703 -22.531 7.621 1 73.94 193 GLY A O 1
ATOM 1508 N N . LYS A 1 194 ? 9.195 -24.375 8.805 1 74.88 194 LYS A N 1
ATOM 1509 C CA . LYS A 1 194 ? 9.352 -23.625 10.039 1 74.88 194 LYS A CA 1
ATOM 1510 C C . LYS A 1 194 ? 10.5 -22.625 9.945 1 74.88 194 LYS A C 1
ATOM 1512 O O . LYS A 1 194 ? 10.359 -21.469 10.32 1 74.88 194 LYS A O 1
ATOM 1517 N N . TYR A 1 195 ? 11.578 -23.109 9.422 1 79.31 195 TYR A N 1
ATOM 1518 C CA . TYR A 1 195 ? 12.742 -22.234 9.281 1 79.31 195 TYR A CA 1
ATOM 1519 C C . TYR A 1 195 ? 12.492 -21.156 8.242 1 79.31 195 TYR A C 1
ATOM 1521 O O . TYR A 1 195 ? 12.883 -20 8.43 1 79.31 195 TYR A O 1
ATOM 1529 N N . MET A 1 196 ? 11.867 -21.484 7.246 1 81.75 196 MET A N 1
ATOM 1530 C CA . MET A 1 196 ? 11.531 -20.531 6.188 1 81.75 196 MET A CA 1
ATOM 1531 C C . MET A 1 196 ? 10.648 -19.406 6.719 1 81.75 196 MET A C 1
ATOM 1533 O O . MET A 1 196 ? 10.844 -18.234 6.391 1 81.75 196 MET A O 1
ATOM 1537 N N . SER A 1 197 ? 9.797 -19.797 7.566 1 74.38 197 SER A N 1
ATOM 1538 C CA . SER A 1 197 ? 8.883 -18.812 8.141 1 74.38 197 SER A CA 1
ATOM 1539 C C . SER A 1 197 ? 9.617 -17.812 9.031 1 74.38 197 SER A C 1
ATOM 1541 O O . SER A 1 197 ? 9.336 -16.625 8.992 1 74.38 197 SER A O 1
ATOM 1543 N N . GLN A 1 198 ? 10.555 -18.297 9.781 1 80.5 198 GLN A N 1
ATOM 1544 C CA . GLN A 1 198 ? 11.336 -17.422 10.664 1 80.5 198 GLN A CA 1
ATOM 1545 C C . GLN A 1 198 ? 12.141 -16.406 9.859 1 80.5 198 GLN A C 1
ATOM 1547 O O . GLN A 1 198 ? 12.172 -15.219 10.203 1 80.5 198 GLN A O 1
ATOM 1552 N N . PHE A 1 199 ? 12.766 -16.859 8.828 1 82.75 199 PHE A N 1
ATOM 1553 C CA . PHE A 1 199 ? 13.578 -15.961 8.016 1 82.75 199 PHE A CA 1
ATOM 1554 C C . PHE A 1 199 ? 12.703 -14.984 7.238 1 82.75 199 PHE A C 1
ATOM 1556 O O . PHE A 1 199 ? 13.094 -13.836 7.004 1 82.75 199 PHE A O 1
ATOM 1563 N N . LYS A 1 200 ? 11.531 -15.414 6.867 1 80.5 200 LYS A N 1
ATOM 1564 C CA . LYS A 1 200 ? 10.602 -14.539 6.156 1 80.5 200 LYS A CA 1
ATOM 1565 C C . LYS A 1 200 ? 10.125 -13.406 7.055 1 80.5 200 LYS A C 1
ATOM 1567 O O . LYS A 1 200 ? 10.023 -12.258 6.617 1 80.5 200 LYS A O 1
ATOM 1572 N N . VAL A 1 201 ? 9.883 -13.758 8.312 1 76.81 201 VAL A N 1
ATOM 1573 C CA . VAL A 1 201 ? 9.438 -12.75 9.273 1 76.81 201 VAL A CA 1
ATOM 1574 C C . VAL A 1 201 ? 10.539 -11.711 9.469 1 76.81 201 VAL A C 1
ATOM 1576 O O . VAL A 1 201 ? 10.273 -10.508 9.453 1 76.81 201 VAL A O 1
ATOM 1579 N N . LYS A 1 202 ? 11.758 -12.18 9.609 1 86.88 202 LYS A N 1
ATOM 1580 C CA . LYS A 1 202 ? 12.883 -11.266 9.797 1 86.88 202 LYS A CA 1
ATOM 1581 C C . LYS A 1 202 ? 13.086 -10.391 8.57 1 86.88 202 LYS A C 1
ATOM 1583 O O . LYS A 1 202 ? 13.383 -9.195 8.688 1 86.88 202 LYS A O 1
ATOM 1588 N N . GLU A 1 203 ? 12.945 -10.984 7.434 1 87.38 203 GLU A N 1
ATOM 1589 C CA . GLU A 1 203 ? 13.078 -10.25 6.18 1 87.38 203 GLU A CA 1
ATOM 1590 C C . GLU A 1 203 ? 12.016 -9.164 6.066 1 87.38 203 GLU A C 1
ATOM 1592 O O . GLU A 1 203 ? 12.312 -8.031 5.664 1 87.38 203 GLU A O 1
ATOM 1597 N N . THR A 1 204 ? 10.844 -9.461 6.434 1 80.44 204 THR A N 1
ATOM 1598 C CA . THR A 1 204 ? 9.727 -8.516 6.367 1 80.44 204 THR A CA 1
ATOM 1599 C C . THR A 1 204 ? 9.914 -7.391 7.375 1 80.44 204 THR A C 1
ATOM 1601 O O . THR A 1 204 ? 9.586 -6.234 7.094 1 80.44 204 THR A O 1
ATOM 1604 N N . GLN A 1 205 ? 10.422 -7.707 8.5 1 82.94 205 GLN A N 1
ATOM 1605 C CA . GLN A 1 205 ? 10.703 -6.691 9.508 1 82.94 205 GLN A CA 1
ATOM 1606 C C . GLN A 1 205 ? 11.773 -5.711 9.023 1 82.94 205 GLN A C 1
ATOM 1608 O O . GLN A 1 205 ? 11.633 -4.5 9.211 1 82.94 205 GLN A O 1
ATOM 1613 N N . GLU A 1 206 ? 12.812 -6.266 8.445 1 89 206 GLU A N 1
ATOM 1614 C CA . GLU A 1 206 ? 13.867 -5.406 7.93 1 89 206 GLU A CA 1
ATOM 1615 C C . GLU A 1 206 ? 13.367 -4.539 6.781 1 89 206 GLU A C 1
ATOM 1617 O O . GLU A 1 206 ? 13.812 -3.404 6.609 1 89 206 GLU A O 1
ATOM 1622 N N . LEU A 1 207 ? 12.5 -5.051 6.023 1 86.31 207 LEU A N 1
ATOM 1623 C CA . LEU A 1 207 ? 11.906 -4.266 4.949 1 86.31 207 LEU A CA 1
ATOM 1624 C C . LEU A 1 207 ? 11.047 -3.141 5.516 1 86.31 207 LEU A C 1
ATOM 1626 O O . LEU A 1 207 ? 11.031 -2.033 4.973 1 86.31 207 LEU A O 1
ATOM 1630 N N . GLY A 1 208 ? 10.336 -3.473 6.555 1 80.81 208 GLY A N 1
ATOM 1631 C CA . GLY A 1 208 ? 9.586 -2.447 7.258 1 80.81 208 GLY A CA 1
ATOM 1632 C C . GLY A 1 208 ? 10.453 -1.326 7.789 1 80.81 208 GLY A C 1
ATOM 1633 O O . GLY A 1 208 ? 10.133 -0.148 7.625 1 80.81 208 GLY A O 1
ATOM 1634 N N . SER A 1 209 ? 11.57 -1.729 8.359 1 86.81 209 SER A N 1
ATOM 1635 C CA . SER A 1 209 ? 12.523 -0.742 8.852 1 86.81 209 SER A CA 1
ATOM 1636 C C . SER A 1 209 ? 13.078 0.108 7.719 1 86.81 209 SER A C 1
ATOM 1638 O O . SER A 1 209 ? 13.305 1.309 7.887 1 86.81 209 SER A O 1
ATOM 1640 N N . LEU A 1 210 ? 13.32 -0.563 6.652 1 89.19 210 LEU A N 1
ATOM 1641 C CA . LEU A 1 210 ? 13.812 0.152 5.48 1 89.19 210 LEU A CA 1
ATOM 1642 C C . LEU A 1 210 ? 12.797 1.178 5 1 89.19 210 LEU A C 1
ATOM 1644 O O . LEU A 1 210 ? 13.156 2.297 4.633 1 89.19 210 LEU A O 1
ATOM 1648 N N . SER A 1 211 ? 11.609 0.815 5 1 84.25 211 SER A N 1
ATOM 1649 C CA . SER A 1 211 ? 10.531 1.723 4.617 1 84.25 211 SER A CA 1
ATOM 1650 C C . SER A 1 211 ? 10.43 2.902 5.578 1 84.25 211 SER A C 1
ATOM 1652 O O . SER A 1 211 ? 10.172 4.031 5.16 1 84.25 211 SER A O 1
ATOM 1654 N N . GLU A 1 212 ? 10.609 2.609 6.801 1 82.62 212 GLU A N 1
ATOM 1655 C CA . GLU A 1 212 ? 10.578 3.66 7.816 1 82.62 212 GLU A CA 1
ATOM 1656 C C . GLU A 1 212 ? 11.703 4.668 7.598 1 82.62 212 GLU A C 1
ATOM 1658 O O . GLU A 1 212 ? 11.492 5.875 7.699 1 82.62 212 GLU A O 1
ATOM 1663 N N . VAL A 1 213 ? 12.867 4.176 7.398 1 87.56 213 VAL A N 1
ATOM 1664 C CA . VAL A 1 213 ? 14.023 5.031 7.168 1 87.56 213 VAL A CA 1
ATOM 1665 C C . VAL A 1 213 ? 13.805 5.879 5.918 1 87.56 213 VAL A C 1
ATOM 1667 O O . VAL A 1 213 ? 14.109 7.074 5.91 1 87.56 213 VAL A O 1
ATOM 1670 N N . SER A 1 214 ? 13.289 5.242 4.898 1 87 214 SER A N 1
ATOM 1671 C CA . SER A 1 214 ? 13 5.965 3.666 1 87 214 SER A CA 1
ATOM 1672 C C . SER A 1 214 ? 11.992 7.086 3.902 1 87 214 SER A C 1
ATOM 1674 O O . SER A 1 214 ? 12.148 8.188 3.377 1 87 214 SER A O 1
ATOM 1676 N N . GLN A 1 215 ? 11.023 6.801 4.613 1 83.06 215 GLN A N 1
ATOM 1677 C CA . GLN A 1 215 ? 9.984 7.789 4.914 1 83.06 215 GLN A CA 1
ATOM 1678 C C . GLN A 1 215 ? 10.555 8.961 5.703 1 83.06 215 GLN A C 1
ATOM 1680 O O . GLN A 1 215 ? 10.242 10.117 5.418 1 83.06 215 GLN A O 1
ATOM 1685 N N . GLU A 1 216 ? 11.344 8.68 6.664 1 83.88 216 GLU A N 1
ATOM 1686 C CA . GLU A 1 216 ? 12 9.711 7.461 1 83.88 216 GLU A CA 1
ATOM 1687 C C . GLU A 1 216 ? 12.859 10.625 6.59 1 83.88 216 GLU A C 1
ATOM 1689 O O . GLU A 1 216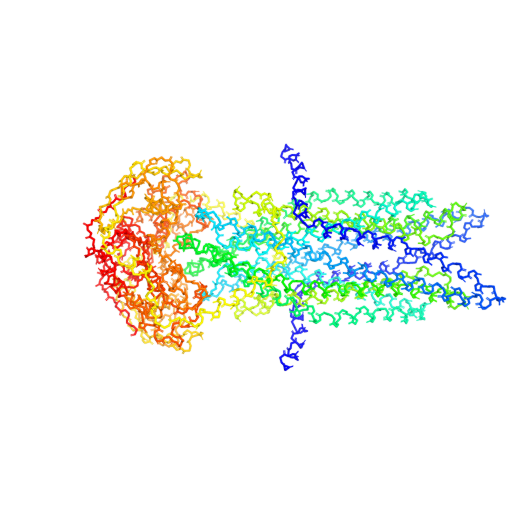 ? 12.828 11.852 6.742 1 83.88 216 GLU A O 1
ATOM 1694 N N . MET A 1 217 ? 13.586 10.039 5.781 1 86.81 217 MET A N 1
ATOM 1695 C CA . MET A 1 217 ? 14.523 10.789 4.957 1 86.81 217 MET A CA 1
ATOM 1696 C C . MET A 1 217 ? 13.781 11.656 3.939 1 86.81 217 MET A C 1
ATOM 1698 O O . MET A 1 217 ? 14.195 12.781 3.658 1 86.81 217 MET A O 1
ATOM 1702 N N . LEU A 1 218 ? 12.75 11.141 3.451 1 81.94 218 LEU A N 1
ATOM 1703 C CA . LEU A 1 218 ? 11.977 11.898 2.465 1 81.94 218 LEU A CA 1
ATOM 1704 C C . LEU A 1 218 ? 11.258 13.07 3.117 1 81.94 218 LEU A C 1
ATOM 1706 O O . LEU A 1 218 ? 11.141 14.141 2.521 1 81.94 218 LEU A O 1
ATOM 1710 N N . GLN A 1 219 ? 10.82 12.867 4.281 1 80 219 GLN A N 1
ATOM 1711 C CA . GLN A 1 219 ? 10.18 13.953 5.02 1 80 219 GLN A CA 1
ATOM 1712 C C . GLN A 1 219 ? 11.195 15.016 5.434 1 80 219 GLN A C 1
ATOM 1714 O O . GLN A 1 219 ? 10.859 16.203 5.527 1 80 219 GLN A O 1
ATOM 1719 N N . ALA A 1 220 ? 12.414 14.516 5.66 1 85.62 220 ALA A N 1
ATOM 1720 C CA . ALA A 1 220 ? 13.469 15.414 6.125 1 85.62 220 ALA A CA 1
ATOM 1721 C C . ALA A 1 220 ? 14.367 15.844 4.969 1 85.62 220 ALA A C 1
ATOM 1723 O O . ALA A 1 220 ? 15.523 16.219 5.184 1 85.62 220 ALA A O 1
ATOM 1724 N N . HIS A 1 221 ? 13.891 15.781 3.814 1 85.38 221 HIS A N 1
ATOM 1725 C CA . HIS A 1 221 ? 14.711 16.016 2.629 1 85.38 221 HIS A CA 1
ATOM 1726 C C . HIS A 1 221 ? 15.383 17.391 2.682 1 85.38 221 HIS A C 1
ATOM 1728 O O . HIS A 1 221 ? 16.578 17.5 2.441 1 85.38 221 HIS A O 1
ATOM 1734 N N . ARG A 1 222 ? 14.625 18.453 3.035 1 84.5 222 ARG A N 1
ATOM 1735 C CA . ARG A 1 222 ? 15.156 19.797 3.109 1 84.5 222 ARG A CA 1
ATOM 1736 C C . ARG A 1 222 ? 16.234 19.906 4.18 1 84.5 222 ARG A C 1
ATOM 1738 O O . ARG A 1 222 ? 17.297 20.484 3.943 1 84.5 222 ARG A O 1
ATOM 1745 N N . LEU A 1 223 ? 15.898 19.359 5.258 1 86.81 223 LEU A N 1
ATOM 1746 C CA . LEU A 1 223 ? 16.844 19.391 6.371 1 86.81 223 LEU A CA 1
ATOM 1747 C C . LEU A 1 223 ? 18.141 18.656 6.008 1 86.81 223 LEU A C 1
ATOM 1749 O O . LEU A 1 223 ? 19.234 19.141 6.309 1 86.81 223 LEU A O 1
ATOM 1753 N N . ILE A 1 224 ? 18.031 17.609 5.363 1 89.06 224 ILE A N 1
ATOM 1754 C CA . ILE A 1 224 ? 19.188 16.797 4.977 1 89.06 224 ILE A CA 1
ATOM 1755 C C . ILE A 1 224 ? 20.047 17.578 3.982 1 89.06 224 ILE A C 1
ATOM 1757 O O . ILE A 1 224 ? 21.266 17.609 4.105 1 89.06 224 ILE A O 1
ATOM 1761 N N . LYS A 1 225 ? 19.406 18.219 3.109 1 87.56 225 LYS A N 1
ATOM 1762 C CA . LYS A 1 225 ? 20.141 18.953 2.082 1 87.56 225 LYS A CA 1
ATOM 1763 C C . LYS A 1 225 ? 20.828 20.188 2.676 1 87.56 225 LYS A C 1
ATOM 1765 O O . LYS A 1 225 ? 21.969 20.484 2.332 1 87.56 225 LYS A O 1
ATOM 1770 N N . LEU A 1 226 ? 20.141 20.812 3.545 1 88.56 226 LEU A N 1
ATOM 1771 C CA . LEU A 1 226 ? 20.656 22.062 4.074 1 88.56 226 LEU A CA 1
ATOM 1772 C C . LEU A 1 226 ? 21.672 21.812 5.195 1 88.56 226 LEU A C 1
ATOM 1774 O O . LEU A 1 226 ? 22.406 22.719 5.582 1 88.56 226 LEU A O 1
ATOM 1778 N N . SER A 1 227 ? 21.719 20.578 5.668 1 88.31 227 SER A N 1
ATOM 1779 C CA . SER A 1 227 ? 22.641 20.266 6.754 1 88.31 227 SER A CA 1
ATOM 1780 C C . SER A 1 227 ? 23.781 19.391 6.27 1 88.31 227 SER A C 1
ATOM 1782 O O . SER A 1 227 ? 24.516 18.828 7.078 1 88.31 227 SER A O 1
ATOM 1784 N N . ASP A 1 228 ? 23.938 19.156 5.043 1 85.94 228 ASP A N 1
ATOM 1785 C CA . ASP A 1 228 ? 25.016 18.375 4.441 1 85.94 228 ASP A CA 1
ATOM 1786 C C . ASP A 1 228 ? 25.047 16.969 5.035 1 85.94 228 ASP A C 1
ATOM 1788 O O . ASP A 1 228 ? 26.109 16.484 5.449 1 85.94 228 ASP A O 1
ATOM 1792 N N . MET A 1 229 ? 23.906 16.453 5.219 1 88.44 229 MET A N 1
ATOM 1793 C CA . MET A 1 229 ? 23.797 15.117 5.82 1 88.44 229 MET A CA 1
ATOM 1794 C C . MET A 1 229 ? 23.5 14.062 4.758 1 88.44 229 MET A C 1
ATOM 1796 O O . MET A 1 229 ? 23.203 12.914 5.086 1 88.44 229 MET A O 1
ATOM 1800 N N . GLU A 1 230 ? 23.703 14.391 3.574 1 87.81 230 GLU A N 1
ATOM 1801 C CA . GLU A 1 230 ? 23.328 13.492 2.482 1 87.81 230 GLU A CA 1
ATOM 1802 C C . GLU A 1 230 ? 24.156 12.211 2.523 1 87.81 230 GLU A C 1
ATOM 1804 O O . GLU A 1 230 ? 23.609 11.109 2.404 1 87.81 230 GLU A O 1
ATOM 1809 N N . GLN A 1 231 ? 25.453 12.344 2.693 1 86 231 GLN A N 1
ATOM 1810 C CA . GLN A 1 231 ? 26.328 11.18 2.686 1 86 231 GLN A CA 1
ATOM 1811 C C . GLN A 1 231 ? 26.062 10.273 3.887 1 86 231 GLN A C 1
ATOM 1813 O O . GLN A 1 231 ? 26.016 9.047 3.752 1 86 231 GLN A O 1
ATOM 1818 N N . LYS A 1 232 ? 25.891 10.898 4.984 1 86.56 232 LYS A N 1
ATOM 1819 C CA . LYS A 1 232 ? 25.625 10.125 6.191 1 86.56 232 LYS A CA 1
ATOM 1820 C C . LYS A 1 232 ? 24.297 9.375 6.086 1 86.56 232 LYS A C 1
ATOM 1822 O O . LYS A 1 232 ? 24.203 8.211 6.48 1 86.56 232 LYS A O 1
ATOM 1827 N N . GLU A 1 233 ? 23.344 10.102 5.641 1 89.44 233 GLU A N 1
ATOM 1828 C CA . GLU A 1 233 ? 22.031 9.484 5.516 1 89.44 233 GLU A CA 1
ATOM 1829 C C . GLU A 1 233 ? 22.016 8.398 4.438 1 89.44 233 GLU A C 1
ATOM 1831 O O . GLU A 1 233 ? 21.312 7.398 4.559 1 89.44 233 GLU A O 1
ATOM 1836 N N . ASN A 1 234 ? 22.844 8.602 3.428 1 88.56 234 ASN A N 1
ATOM 1837 C CA . ASN A 1 234 ? 23 7.555 2.424 1 88.56 234 ASN A CA 1
ATOM 1838 C C . ASN A 1 234 ? 23.641 6.301 3.014 1 88.56 234 ASN A C 1
ATOM 1840 O O . ASN A 1 234 ? 23.281 5.184 2.643 1 88.56 234 ASN A O 1
ATOM 1844 N N . GLN A 1 235 ? 24.547 6.504 3.828 1 88.19 235 GLN A N 1
ATOM 1845 C CA . GLN A 1 235 ? 25.188 5.371 4.488 1 88.19 235 GLN A CA 1
ATOM 1846 C C . GLN A 1 235 ? 24.203 4.645 5.41 1 88.19 235 GLN A C 1
ATOM 1848 O O . GLN A 1 235 ? 24.219 3.414 5.484 1 88.19 235 GLN A O 1
ATOM 1853 N N . ARG A 1 236 ? 23.438 5.414 6.109 1 88.94 236 ARG A N 1
ATOM 1854 C CA . ARG A 1 236 ? 22.422 4.828 6.988 1 88.94 236 ARG A CA 1
ATOM 1855 C C . ARG A 1 236 ? 21.422 3.998 6.195 1 88.94 236 ARG A C 1
ATOM 1857 O O . ARG A 1 236 ? 21.078 2.879 6.586 1 88.94 236 ARG A O 1
ATOM 1864 N N . TYR A 1 237 ? 21.016 4.508 5.105 1 91.38 237 TYR A N 1
ATOM 1865 C CA . TYR A 1 237 ? 20.062 3.807 4.246 1 91.38 237 TYR A CA 1
ATOM 1866 C C . TYR A 1 237 ? 20.688 2.537 3.676 1 91.38 237 TYR A C 1
ATOM 1868 O O . TYR A 1 237 ? 20.047 1.479 3.66 1 91.38 237 TYR A O 1
ATOM 1876 N N . SER A 1 238 ? 21.891 2.697 3.203 1 90.5 238 SER A N 1
ATOM 1877 C CA . SER A 1 238 ? 22.578 1.553 2.617 1 90.5 238 SER A CA 1
ATOM 1878 C C . SER A 1 238 ? 22.75 0.432 3.637 1 90.5 238 SER A C 1
ATOM 1880 O O . SER A 1 238 ? 22.578 -0.744 3.312 1 90.5 238 SER A O 1
ATOM 1882 N N . ALA A 1 239 ? 23.109 0.847 4.801 1 92 239 ALA A N 1
ATOM 1883 C CA . ALA A 1 239 ? 23.281 -0.158 5.844 1 92 239 ALA A CA 1
ATOM 1884 C C . ALA A 1 239 ? 21.984 -0.92 6.102 1 92 239 ALA A C 1
ATOM 1886 O O . ALA A 1 239 ? 22 -2.145 6.246 1 92 239 ALA A O 1
ATOM 1887 N N . GLN A 1 240 ? 20.906 -0.186 6.188 1 92.06 240 GLN A N 1
ATOM 1888 C CA . GLN A 1 240 ? 19.609 -0.828 6.418 1 92.06 240 GLN A CA 1
ATOM 1889 C C . GLN A 1 240 ? 19.219 -1.704 5.234 1 92.06 240 GLN A C 1
ATOM 1891 O O . GLN A 1 240 ? 18.625 -2.768 5.414 1 92.06 240 GLN A O 1
ATOM 1896 N N . LEU A 1 241 ? 19.516 -1.236 4.078 1 93 241 LEU A N 1
ATOM 1897 C CA . LEU A 1 241 ? 19.266 -1.994 2.855 1 93 241 LEU A CA 1
ATOM 1898 C C . LEU A 1 241 ? 20.016 -3.318 2.873 1 93 241 LEU A C 1
ATOM 1900 O O . LEU A 1 241 ? 19.469 -4.359 2.508 1 93 241 LEU A O 1
ATOM 1904 N N . PHE A 1 242 ? 21.234 -3.27 3.332 1 92.62 242 PHE A N 1
ATOM 1905 C CA . PHE A 1 242 ? 22.062 -4.469 3.348 1 92.62 242 PHE A CA 1
ATOM 1906 C C . PHE A 1 242 ? 21.625 -5.414 4.461 1 92.62 242 PHE A C 1
ATOM 1908 O O . PHE A 1 242 ? 21.75 -6.633 4.328 1 92.62 242 PHE A O 1
ATOM 1915 N N . ARG A 1 243 ? 21.125 -4.887 5.504 1 92.19 243 ARG A N 1
ATOM 1916 C CA . ARG A 1 243 ? 20.547 -5.742 6.531 1 92.19 243 ARG A CA 1
ATOM 1917 C C . ARG A 1 243 ? 19.359 -6.531 5.984 1 92.19 243 ARG A C 1
ATOM 1919 O O . ARG A 1 243 ? 19.203 -7.715 6.293 1 92.19 243 ARG A O 1
ATOM 1926 N N . TRP A 1 244 ? 18.547 -5.879 5.211 1 91.44 244 TRP A N 1
ATOM 1927 C CA . TRP A 1 244 ? 17.438 -6.562 4.551 1 91.44 244 TRP A CA 1
ATOM 1928 C C . TRP A 1 244 ? 17.953 -7.633 3.592 1 91.44 244 TRP A C 1
ATOM 1930 O O . TRP A 1 244 ? 17.453 -8.758 3.584 1 91.44 244 TRP A O 1
ATOM 1940 N N . TYR A 1 245 ? 18.953 -7.309 2.842 1 92.38 245 TYR A N 1
ATOM 1941 C CA . TYR A 1 245 ? 19.5 -8.227 1.851 1 92.38 245 TYR A CA 1
ATOM 1942 C C . TYR A 1 245 ? 20.047 -9.492 2.516 1 92.38 245 TYR A C 1
ATOM 1944 O O . TYR A 1 245 ? 19.875 -10.594 1.986 1 92.38 245 TYR A O 1
ATOM 1952 N N . GLU A 1 246 ? 20.656 -9.281 3.604 1 91.44 246 GLU A N 1
ATOM 1953 C CA . GLU A 1 246 ? 21.219 -10.43 4.316 1 91.44 246 GLU A CA 1
ATOM 1954 C C . GLU A 1 246 ? 20.125 -11.406 4.738 1 91.44 246 GLU A C 1
ATOM 1956 O O . GLU A 1 246 ? 20.266 -12.617 4.574 1 91.44 246 GLU A O 1
ATOM 1961 N N . GLN A 1 247 ? 19.094 -10.898 5.266 1 89.81 247 GLN A N 1
ATOM 1962 C CA . GLN A 1 247 ? 17.984 -11.758 5.68 1 89.81 247 GLN A CA 1
ATOM 1963 C C . GLN A 1 247 ? 17.266 -12.352 4.473 1 89.81 247 GLN A C 1
ATOM 1965 O O . GLN A 1 247 ? 16.828 -13.5 4.508 1 89.81 247 GLN A O 1
ATOM 1970 N N . ALA A 1 248 ? 17.156 -11.594 3.422 1 89.69 248 ALA A N 1
ATOM 1971 C CA . ALA A 1 248 ? 16.531 -12.078 2.186 1 89.69 248 ALA A CA 1
ATOM 1972 C C . ALA A 1 248 ? 17.344 -13.234 1.594 1 89.69 248 ALA A C 1
ATOM 1974 O O . ALA A 1 248 ? 16.766 -14.188 1.058 1 89.69 248 ALA A O 1
ATOM 1975 N N . THR A 1 249 ? 18.656 -13.141 1.697 1 90.62 249 THR A N 1
ATOM 1976 C CA . THR A 1 249 ? 19.516 -14.195 1.176 1 90.62 249 THR A CA 1
ATOM 1977 C C . THR A 1 249 ? 19.391 -15.469 2.002 1 90.62 249 THR A C 1
ATOM 1979 O O . THR A 1 249 ? 19.422 -16.578 1.458 1 90.62 249 THR A O 1
ATOM 1982 N N . GLN A 1 250 ? 19.234 -15.336 3.27 1 90.12 250 GLN A N 1
ATOM 1983 C CA . GLN A 1 250 ? 19.031 -16.516 4.113 1 90.12 250 GLN A CA 1
ATOM 1984 C C . GLN A 1 250 ? 17.719 -17.203 3.793 1 90.12 250 GLN A C 1
ATOM 1986 O O . GLN A 1 250 ? 17.641 -18.438 3.744 1 90.12 250 GLN A O 1
ATOM 1991 N N . PHE A 1 251 ? 16.703 -16.438 3.578 1 85.69 251 PHE A N 1
ATOM 1992 C CA . PHE A 1 251 ? 15.422 -16.969 3.154 1 85.69 251 PHE A CA 1
ATOM 1993 C C . PHE A 1 251 ? 15.547 -17.688 1.814 1 85.69 251 PHE A C 1
ATOM 1995 O O . PHE A 1 251 ? 14.977 -18.766 1.623 1 85.69 251 PHE A O 1
ATOM 2002 N N . SER A 1 252 ? 16.297 -17.094 0.911 1 88.38 252 SER A N 1
ATOM 2003 C CA . SER A 1 252 ? 16.5 -17.672 -0.412 1 88.38 252 SER A CA 1
ATOM 2004 C C . SER A 1 252 ? 17.188 -19.031 -0.321 1 88.38 252 SER A C 1
ATOM 2006 O O . SER A 1 252 ? 16.859 -19.953 -1.064 1 88.38 252 SER A O 1
ATOM 2008 N N . LYS A 1 253 ? 18.141 -19.188 0.563 1 90.25 253 LYS A N 1
ATOM 2009 C CA . LYS A 1 253 ? 18.844 -20.453 0.746 1 90.25 253 LYS A CA 1
ATOM 2010 C C . LYS A 1 253 ? 17.891 -21.547 1.239 1 90.25 253 LYS A C 1
ATOM 2012 O O . LYS A 1 253 ? 17.969 -22.688 0.786 1 90.25 253 LYS A O 1
ATOM 2017 N N . MET A 1 254 ? 17.031 -21.203 2.152 1 85.44 254 MET A N 1
ATOM 2018 C CA . MET A 1 254 ? 16.078 -22.172 2.686 1 85.44 254 MET A CA 1
ATOM 2019 C C . MET A 1 254 ? 15.055 -22.562 1.626 1 85.44 254 MET A C 1
ATOM 2021 O O . MET A 1 254 ? 14.656 -23.719 1.546 1 85.44 254 MET A O 1
ATOM 2025 N N . GLN A 1 255 ? 14.672 -21.641 0.818 1 83.81 255 GLN A N 1
ATOM 2026 C CA . GLN A 1 255 ? 13.75 -21.922 -0.279 1 83.81 255 GLN A CA 1
ATOM 2027 C C . GLN A 1 255 ? 14.391 -22.859 -1.304 1 83.81 255 GLN A C 1
ATOM 2029 O O . GLN A 1 255 ? 13.719 -23.75 -1.844 1 83.81 255 GLN A O 1
ATOM 2034 N N . ALA A 1 256 ? 15.617 -22.578 -1.552 1 87.12 256 ALA A N 1
ATOM 2035 C CA . ALA A 1 256 ? 16.344 -23.406 -2.5 1 87.12 256 ALA A CA 1
ATOM 2036 C C . ALA A 1 256 ? 16.438 -24.844 -2.014 1 87.12 256 ALA A C 1
ATOM 2038 O O . ALA A 1 256 ? 16.234 -25.781 -2.793 1 87.12 256 ALA A O 1
ATOM 2039 N N . LEU A 1 257 ? 16.688 -25 -0.774 1 85.12 257 LEU A N 1
ATOM 2040 C CA . LEU A 1 257 ? 16.781 -26.328 -0.193 1 85.12 257 LEU A CA 1
ATOM 2041 C C . LEU A 1 257 ? 15.422 -27.047 -0.26 1 85.12 257 LEU A C 1
ATOM 2043 O O . LEU A 1 257 ? 15.352 -28.234 -0.582 1 85.12 257 LEU A O 1
ATOM 2047 N N . ASN A 1 258 ? 14.438 -26.391 0.053 1 83.25 258 ASN A N 1
ATOM 2048 C CA . ASN A 1 258 ? 13.102 -26.953 -0.009 1 83.25 258 ASN A CA 1
ATOM 2049 C C . ASN A 1 258 ? 12.727 -27.359 -1.435 1 83.25 258 ASN A C 1
ATOM 2051 O O . ASN A 1 258 ? 12.18 -28.438 -1.659 1 83.25 258 ASN A O 1
ATOM 2055 N N . MET A 1 259 ? 13.016 -26.469 -2.344 1 82.5 259 MET A N 1
ATOM 2056 C CA . MET A 1 259 ? 12.695 -26.766 -3.74 1 82.5 259 MET A CA 1
ATOM 2057 C C . MET A 1 259 ? 13.492 -27.953 -4.246 1 82.5 259 MET A C 1
ATOM 2059 O O . MET A 1 259 ? 12.961 -28.812 -4.965 1 82.5 259 MET A O 1
ATOM 2063 N N . GLY A 1 260 ? 14.711 -27.984 -3.871 1 82.06 260 GLY A N 1
ATOM 2064 C CA . GLY A 1 260 ? 15.531 -29.125 -4.258 1 82.06 260 GLY A CA 1
ATOM 2065 C C . GLY A 1 260 ? 15.016 -30.453 -3.723 1 82.06 260 GLY A C 1
ATOM 2066 O O . GLY A 1 260 ? 14.914 -31.422 -4.465 1 82.06 260 GLY A O 1
ATOM 2067 N N . LEU A 1 261 ? 14.602 -30.453 -2.545 1 79.94 261 LEU A N 1
ATOM 2068 C CA . LEU A 1 261 ? 14.102 -31.672 -1.927 1 79.94 261 LEU A CA 1
ATOM 2069 C C . LEU A 1 261 ? 12.758 -32.062 -2.535 1 79.94 261 LEU A C 1
ATOM 2071 O O . LEU A 1 261 ? 12.5 -33.25 -2.738 1 79.94 261 LEU A O 1
ATOM 2075 N N . MET A 1 262 ? 11.984 -31.109 -2.869 1 78.19 262 MET A N 1
ATOM 2076 C CA . MET A 1 262 ? 10.68 -31.391 -3.471 1 78.19 262 MET A CA 1
ATOM 2077 C C . MET A 1 262 ? 10.844 -31.953 -4.879 1 78.19 262 MET A C 1
ATOM 2079 O O . MET A 1 262 ? 10.195 -32.938 -5.246 1 78.19 262 MET A O 1
ATOM 2083 N N . GLU A 1 263 ? 11.656 -31.266 -5.566 1 77.25 263 GLU A N 1
ATOM 2084 C CA . GLU A 1 263 ? 11.859 -31.719 -6.941 1 77.25 263 GLU A CA 1
ATOM 2085 C C . GLU A 1 263 ? 12.578 -33.062 -6.973 1 77.25 263 GLU A C 1
ATOM 2087 O O . GLU A 1 263 ? 12.172 -33.969 -7.707 1 77.25 263 GLU A O 1
ATOM 2092 N N . GLY A 1 264 ? 13.688 -33.188 -6.188 1 73.5 264 GLY A N 1
ATOM 2093 C CA . GLY A 1 264 ? 14.406 -34.469 -6.117 1 73.5 264 GLY A CA 1
ATOM 2094 C C . GLY A 1 264 ? 13.57 -35.594 -5.551 1 73.5 264 GLY A C 1
ATOM 2095 O O . GLY A 1 264 ? 13.555 -36.688 -6.098 1 73.5 264 GLY A O 1
ATOM 2096 N N . GLY A 1 265 ? 12.883 -35.281 -4.465 1 71.31 265 GLY A N 1
ATOM 2097 C CA . GLY A 1 265 ? 12.016 -36.281 -3.861 1 71.31 265 GLY A CA 1
ATOM 2098 C C . GLY A 1 265 ? 10.891 -36.719 -4.773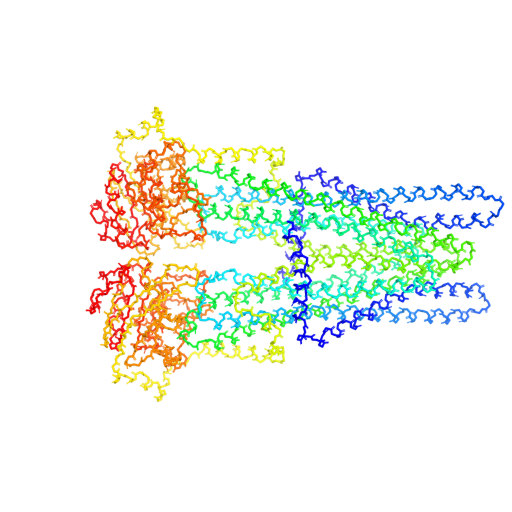 1 71.31 265 GLY A C 1
ATOM 2099 O O . GLY A 1 265 ? 10.578 -37.938 -4.844 1 71.31 265 GLY A O 1
ATOM 2100 N N . GLY A 1 266 ? 10.312 -35.781 -5.562 1 71.94 266 GLY A N 1
ATOM 2101 C CA . GLY A 1 266 ? 9.258 -36.125 -6.508 1 71.94 266 GLY A CA 1
ATOM 2102 C C . GLY A 1 266 ? 9.75 -37 -7.648 1 71.94 266 GLY A C 1
ATOM 2103 O O . GLY A 1 266 ? 9.094 -37.969 -8.016 1 71.94 266 GLY A O 1
ATOM 2104 N N . LEU A 1 267 ? 10.859 -36.656 -8.18 1 73.88 267 LEU A N 1
ATOM 2105 C CA . LEU A 1 267 ? 11.43 -37.438 -9.273 1 73.88 267 LEU A CA 1
ATOM 2106 C C . LEU A 1 267 ? 11.789 -38.844 -8.805 1 73.88 267 LEU A C 1
ATOM 2108 O O . LEU A 1 267 ? 11.531 -39.812 -9.516 1 73.88 267 LEU A O 1
ATOM 2112 N N . TYR A 1 268 ? 12.344 -38.875 -7.637 1 72.94 268 TYR A N 1
ATOM 2113 C CA . TYR A 1 268 ? 12.734 -40.188 -7.102 1 72.94 268 TYR A CA 1
ATOM 2114 C C . TYR A 1 268 ? 11.516 -41.062 -6.871 1 72.94 268 TYR A C 1
ATOM 2116 O O . TYR A 1 268 ? 11.555 -42.25 -7.145 1 72.94 268 TYR A O 1
ATOM 2124 N N . ALA A 1 269 ? 10.57 -40.469 -6.328 1 72.75 269 ALA A N 1
ATOM 2125 C CA . ALA A 1 269 ? 9.352 -41.25 -6.086 1 72.75 269 ALA A CA 1
ATOM 2126 C C . ALA A 1 269 ? 8.773 -41.781 -7.391 1 72.75 269 ALA A C 1
ATOM 2128 O O . ALA A 1 269 ? 8.32 -42.938 -7.445 1 72.75 269 ALA A O 1
ATOM 2129 N N . LEU A 1 270 ? 8.828 -41 -8.406 1 73.12 270 LEU A N 1
ATOM 2130 C CA . LEU A 1 270 ? 8.312 -41.438 -9.703 1 73.12 270 LEU A CA 1
ATOM 2131 C C . LEU A 1 270 ? 9.133 -42.562 -10.273 1 73.12 270 LEU A C 1
ATOM 2133 O O . LEU A 1 270 ? 8.57 -43.562 -10.789 1 73.12 270 LEU A O 1
ATOM 2137 N N . ILE A 1 271 ? 10.414 -42.438 -10.133 1 73.88 271 ILE A N 1
ATOM 2138 C CA . ILE A 1 271 ? 11.297 -43.469 -10.656 1 73.88 271 ILE A CA 1
ATOM 2139 C C . ILE A 1 271 ? 11.109 -44.781 -9.867 1 73.88 271 ILE A C 1
ATOM 2141 O O . ILE A 1 271 ? 11.062 -45.844 -10.445 1 73.88 271 ILE A O 1
ATOM 2145 N N . LEU A 1 272 ? 10.961 -44.625 -8.609 1 74.44 272 LEU A N 1
ATOM 2146 C CA . LEU A 1 272 ? 10.766 -45.781 -7.758 1 74.44 272 LEU A CA 1
ATOM 2147 C C . LEU A 1 272 ? 9.469 -46.5 -8.109 1 74.44 272 LEU A C 1
ATOM 2149 O O . LEU A 1 272 ? 9.422 -47.75 -8.133 1 74.44 272 LEU A O 1
ATOM 2153 N N . ILE A 1 273 ? 8.484 -45.781 -8.383 1 75.88 273 ILE A N 1
ATOM 2154 C CA . ILE A 1 273 ? 7.184 -46.344 -8.734 1 75.88 273 ILE A CA 1
ATOM 2155 C C . ILE A 1 273 ? 7.289 -47.094 -10.07 1 75.88 273 ILE A C 1
ATOM 2157 O O . ILE A 1 273 ? 6.727 -48.188 -10.234 1 75.88 273 ILE A O 1
ATOM 2161 N N . LEU A 1 274 ? 8.023 -46.5 -10.977 1 73.19 274 LEU A N 1
ATOM 2162 C CA . LEU A 1 274 ? 8.18 -47.125 -12.289 1 73.19 274 LEU A CA 1
ATOM 2163 C C . LEU A 1 274 ? 8.969 -48.406 -12.188 1 73.19 274 LEU A C 1
ATOM 2165 O O . LEU A 1 274 ? 8.594 -49.406 -12.805 1 73.19 274 LEU A O 1
ATOM 2169 N N . PHE A 1 275 ? 10.008 -48.375 -11.398 1 72.81 275 PHE A N 1
ATOM 2170 C CA . PHE A 1 275 ? 10.828 -49.594 -11.242 1 72.81 275 PHE A CA 1
ATOM 2171 C C . PHE A 1 275 ? 10.047 -50.688 -10.523 1 72.81 275 PHE A C 1
ATOM 2173 O O . PHE A 1 275 ? 10.078 -51.844 -10.93 1 72.81 275 PHE A O 1
ATOM 2180 N N . GLN A 1 276 ? 9.414 -50.281 -9.508 1 75.94 276 GLN A N 1
ATOM 2181 C CA . GLN A 1 276 ? 8.625 -51.25 -8.766 1 75.94 276 GLN A CA 1
ATOM 2182 C C . GLN A 1 276 ? 7.465 -51.781 -9.609 1 75.94 276 GLN A C 1
ATOM 2184 O O . GLN A 1 276 ? 7.137 -52.969 -9.547 1 75.94 276 GLN A O 1
ATOM 2189 N N . GLY A 1 277 ? 6.809 -50.875 -10.297 1 75.56 277 GLY A N 1
ATOM 2190 C CA . GLY A 1 277 ? 5.734 -51.281 -11.188 1 75.56 277 GLY A CA 1
ATOM 2191 C C . GLY A 1 277 ? 6.18 -52.281 -12.234 1 75.56 277 GLY A C 1
ATOM 2192 O O . GLY A 1 277 ? 5.504 -53.281 -12.469 1 75.56 277 GLY A O 1
ATOM 2193 N N . CYS A 1 278 ? 7.277 -52.062 -12.844 1 70 278 CYS A N 1
ATOM 2194 C CA . CYS A 1 278 ? 7.812 -52.969 -13.867 1 70 278 CYS A CA 1
ATOM 2195 C C . CYS A 1 278 ? 8.156 -54.312 -13.273 1 70 278 CYS A C 1
ATOM 2197 O O . CYS A 1 278 ? 7.914 -55.344 -13.898 1 70 278 CYS A O 1
ATOM 2199 N N . TYR A 1 279 ? 8.781 -54.219 -12.117 1 71.75 279 TYR A N 1
ATOM 2200 C CA . TYR A 1 279 ? 9.125 -55.469 -11.438 1 71.75 279 TYR A CA 1
ATOM 2201 C C . TYR A 1 279 ? 7.871 -56.281 -11.141 1 71.75 279 TYR A C 1
ATOM 2203 O O . TYR A 1 279 ? 7.852 -57.5 -11.352 1 71.75 279 TYR A O 1
ATOM 2211 N N . LEU A 1 280 ? 6.855 -55.688 -10.773 1 77.75 280 LEU A N 1
ATOM 2212 C CA . LEU A 1 280 ? 5.625 -56.375 -10.398 1 77.75 280 LEU A CA 1
ATOM 2213 C C . LEU A 1 280 ? 4.891 -56.875 -11.633 1 77.75 280 LEU A C 1
ATOM 2215 O O . LEU A 1 280 ? 4.238 -57.938 -11.586 1 77.75 280 LEU A O 1
ATOM 2219 N N . VAL A 1 281 ? 4.98 -56.219 -12.703 1 74.25 281 VAL A N 1
ATOM 2220 C CA . VAL A 1 281 ? 4.387 -56.656 -13.961 1 74.25 281 VAL A CA 1
ATOM 2221 C C . VAL A 1 281 ? 5.156 -57.875 -14.484 1 74.25 281 VAL A C 1
ATOM 2223 O O . VAL A 1 281 ? 4.555 -58.844 -14.969 1 74.25 281 VAL A O 1
ATOM 2226 N N . ALA A 1 282 ? 6.496 -57.812 -14.414 1 69.12 282 ALA A N 1
ATOM 2227 C CA . ALA A 1 282 ? 7.34 -58.906 -14.898 1 69.12 282 ALA A CA 1
ATOM 2228 C C . ALA A 1 282 ? 7.102 -60.188 -14.094 1 69.12 282 ALA A C 1
ATOM 2230 O O . ALA A 1 282 ? 7.156 -61.281 -14.641 1 69.12 282 ALA A O 1
ATOM 2231 N N . THR A 1 283 ? 6.879 -60 -12.852 1 72.94 283 THR A N 1
ATOM 2232 C CA . THR A 1 283 ? 6.668 -61.156 -12.008 1 72.94 283 THR A CA 1
ATOM 2233 C C . THR A 1 283 ? 5.211 -61.594 -12.047 1 72.94 283 THR A C 1
ATOM 2235 O O . THR A 1 283 ? 4.844 -62.594 -11.43 1 72.94 283 THR A O 1
ATOM 2238 N N . GLY A 1 284 ? 4.371 -60.875 -12.805 1 72.69 284 GLY A N 1
ATOM 2239 C CA . GLY A 1 284 ? 2.994 -61.281 -13.023 1 72.69 284 GLY A CA 1
ATOM 2240 C C . GLY A 1 284 ? 2.041 -60.781 -11.953 1 72.69 284 GLY A C 1
ATOM 2241 O O . GLY A 1 284 ? 0.873 -61.188 -11.93 1 72.69 284 GLY A O 1
ATOM 2242 N N . HIS A 1 285 ? 2.535 -60.031 -11.117 1 75.31 285 HIS A N 1
ATOM 2243 C CA . HIS A 1 285 ? 1.692 -59.594 -10.008 1 75.31 285 HIS A CA 1
ATOM 2244 C C . HIS A 1 285 ? 0.873 -58.375 -10.367 1 75.31 285 HIS A C 1
ATOM 2246 O O . HIS A 1 285 ? -0.068 -58 -9.656 1 75.31 285 HIS A O 1
ATOM 2252 N N . LEU A 1 286 ? 1.19 -57.719 -11.406 1 77.06 286 LEU A N 1
ATOM 2253 C CA . LEU A 1 286 ? 0.465 -56.531 -11.828 1 77.06 286 LEU A CA 1
ATOM 2254 C C . LEU A 1 286 ? 0.124 -56.594 -13.312 1 77.06 286 LEU A C 1
ATOM 2256 O O . LEU A 1 286 ? 0.85 -57.219 -14.094 1 77.06 286 LEU A O 1
ATOM 2260 N N . ASP A 1 287 ? -1.049 -56 -13.523 1 71.56 287 ASP A N 1
ATOM 2261 C CA . ASP A 1 287 ? -1.47 -55.969 -14.922 1 71.56 287 ASP A CA 1
ATOM 2262 C C . ASP A 1 287 ? -0.473 -55.156 -15.766 1 71.56 287 ASP A C 1
ATOM 2264 O O . ASP A 1 287 ? 0.19 -54.25 -15.258 1 71.56 287 ASP A O 1
ATOM 2268 N N . PRO A 1 288 ? -0.272 -55.562 -16.984 1 65.06 288 PRO A N 1
ATOM 2269 C CA . PRO A 1 288 ? 0.732 -54.969 -17.859 1 65.06 288 PRO A CA 1
ATOM 2270 C C . PRO A 1 288 ? 0.46 -53.469 -18.156 1 65.06 288 PRO A C 1
ATOM 2272 O O . PRO A 1 288 ? 1.357 -52.75 -18.594 1 65.06 288 PRO A O 1
ATOM 2275 N N . GLU A 1 289 ? -0.675 -53.062 -17.734 1 70.75 289 GLU A N 1
ATOM 2276 C CA . GLU A 1 289 ? -0.962 -51.656 -18 1 70.75 289 GLU A CA 1
ATOM 2277 C C . GLU A 1 289 ? -0.327 -50.75 -16.953 1 70.75 289 GLU A C 1
ATOM 2279 O O . GLU A 1 289 ? -1.031 -50.062 -16.203 1 70.75 289 GLU A O 1
ATOM 2284 N N . LEU A 1 290 ? 0.929 -50.625 -17 1 68.62 290 LEU A N 1
ATOM 2285 C CA . LEU A 1 290 ? 1.716 -49.906 -16.016 1 68.62 290 LEU A CA 1
ATOM 2286 C C . LEU A 1 290 ? 1.46 -48.406 -16.109 1 68.62 290 LEU A C 1
ATOM 2288 O O . LEU A 1 290 ? 1.554 -47.688 -15.117 1 68.62 290 LEU A O 1
ATOM 2292 N N . ALA A 1 291 ? 1.053 -47.938 -17.359 1 66.88 291 ALA A N 1
ATOM 2293 C CA . ALA A 1 291 ? 0.881 -46.5 -17.594 1 66.88 291 ALA A CA 1
ATOM 2294 C C . ALA A 1 291 ? -0.214 -45.938 -16.703 1 66.88 291 ALA A C 1
ATOM 2296 O O . ALA A 1 291 ? -0.081 -44.812 -16.188 1 66.88 291 ALA A O 1
ATOM 2297 N N . LYS A 1 292 ? -1.225 -46.688 -16.469 1 73.88 292 LYS A N 1
ATOM 2298 C CA . LYS A 1 292 ? -2.342 -46.188 -15.664 1 73.88 292 LYS A CA 1
ATOM 2299 C C . LYS A 1 292 ? -1.939 -46 -14.203 1 73.88 292 LYS A C 1
ATOM 2301 O O . LYS A 1 292 ? -2.336 -45.031 -13.555 1 73.88 292 LYS A O 1
ATOM 2306 N N . TYR A 1 293 ? -1.157 -46.906 -13.664 1 74.94 293 TYR A N 1
ATOM 2307 C CA . TYR A 1 293 ? -0.726 -46.812 -12.273 1 74.94 293 TYR A CA 1
ATOM 2308 C C . TYR A 1 293 ? 0.267 -45.688 -12.078 1 74.94 293 TYR A C 1
ATOM 2310 O O . TYR A 1 293 ? 0.234 -45 -11.055 1 74.94 293 TYR A O 1
ATOM 2318 N N . PHE A 1 294 ? 1.009 -45.5 -13.109 1 72.38 294 PHE A N 1
ATOM 2319 C CA . PHE A 1 294 ? 1.989 -44.406 -13.039 1 72.38 294 PHE A CA 1
ATOM 2320 C C . PHE A 1 294 ? 1.3 -43.062 -12.992 1 72.38 294 PHE A C 1
ATOM 2322 O O . PHE A 1 294 ? 1.649 -42.219 -12.172 1 72.38 294 PHE A O 1
ATOM 2329 N N . ILE A 1 295 ? 0.363 -42.875 -13.859 1 74.31 295 ILE A N 1
ATOM 2330 C CA . ILE A 1 295 ? -0.354 -41.594 -13.922 1 74.31 295 ILE A CA 1
ATOM 2331 C C . ILE A 1 295 ? -1.065 -41.344 -12.594 1 74.31 295 ILE A C 1
ATOM 2333 O O . ILE A 1 295 ? -1.056 -40.219 -12.078 1 74.31 295 ILE A O 1
ATOM 2337 N N . GLN A 1 296 ? -1.595 -42.344 -12.039 1 77.75 296 GLN A N 1
ATOM 2338 C CA . GLN A 1 296 ? -2.299 -42.219 -10.766 1 77.75 296 GLN A CA 1
ATOM 2339 C C . GLN A 1 296 ? -1.334 -41.844 -9.641 1 77.75 296 GLN A C 1
ATOM 2341 O O . GLN A 1 296 ? -1.678 -41.062 -8.75 1 77.75 296 GLN A O 1
ATOM 2346 N N . ALA A 1 297 ? -0.186 -42.438 -9.703 1 76.31 297 ALA A N 1
ATOM 2347 C CA . ALA A 1 297 ? 0.829 -42.094 -8.703 1 76.31 297 ALA A CA 1
ATOM 2348 C C . ALA A 1 297 ? 1.25 -40.656 -8.812 1 76.31 297 ALA A C 1
ATOM 2350 O O . ALA A 1 297 ? 1.486 -39.969 -7.793 1 76.31 297 ALA A O 1
ATOM 2351 N N . VAL A 1 298 ? 1.321 -40.219 -10.055 1 73.25 298 VAL A N 1
ATOM 2352 C CA . VAL A 1 298 ? 1.671 -38.812 -10.289 1 73.25 298 VAL A CA 1
ATOM 2353 C C . VAL A 1 298 ? 0.578 -37.906 -9.727 1 73.25 298 VAL A C 1
ATOM 2355 O O . VAL A 1 298 ? 0.871 -36.875 -9.109 1 73.25 298 VAL A O 1
ATOM 2358 N N . TYR A 1 299 ? -0.606 -38.281 -9.945 1 78.12 299 TYR A N 1
ATOM 2359 C CA . TYR A 1 299 ? -1.722 -37.5 -9.414 1 78.12 299 TYR A CA 1
ATOM 2360 C C . TYR A 1 299 ? -1.686 -37.438 -7.891 1 78.12 299 TYR A C 1
ATOM 2362 O O . TYR A 1 299 ? -1.933 -36.406 -7.289 1 78.12 299 TYR A O 1
ATOM 2370 N N . MET A 1 300 ? -1.409 -38.562 -7.328 1 79.38 300 MET A N 1
ATOM 2371 C CA . MET A 1 300 ? -1.315 -38.625 -5.871 1 79.38 300 MET A CA 1
ATOM 2372 C C . MET A 1 300 ? -0.217 -37.688 -5.363 1 79.38 300 MET A C 1
ATOM 2374 O O . MET A 1 300 ? -0.425 -36.938 -4.406 1 79.38 300 MET A O 1
ATOM 2378 N N . ALA A 1 301 ? 0.893 -37.844 -5.973 1 73.69 301 ALA A N 1
ATOM 2379 C CA . ALA A 1 301 ? 2.023 -37 -5.562 1 73.69 301 ALA A CA 1
ATOM 2380 C C . ALA A 1 301 ? 1.724 -35.531 -5.766 1 73.69 301 ALA A C 1
ATOM 2382 O O . ALA A 1 301 ? 2.055 -34.688 -4.918 1 73.69 301 ALA A O 1
ATOM 2383 N N . SER A 1 302 ? 1.167 -35.188 -6.91 1 76.44 302 SER A N 1
ATOM 2384 C CA . SER A 1 302 ? 0.829 -33.812 -7.219 1 76.44 302 SER A CA 1
ATOM 2385 C C . SER A 1 302 ? -0.192 -33.25 -6.23 1 76.44 302 SER A C 1
ATOM 2387 O O . SER A 1 302 ? -0.091 -32.094 -5.805 1 76.44 302 SER A O 1
ATOM 2389 N N . GLY A 1 303 ? -1.131 -34.062 -5.938 1 80 303 GLY A N 1
ATOM 2390 C CA . GLY A 1 303 ? -2.119 -33.656 -4.949 1 80 303 GLY A CA 1
ATOM 2391 C C . GLY A 1 303 ? -1.515 -33.344 -3.598 1 80 303 GLY A C 1
ATOM 2392 O O . GLY A 1 303 ? -1.869 -32.344 -2.979 1 80 303 GLY A O 1
ATOM 2393 N N . THR A 1 304 ? -0.586 -34.125 -3.199 1 76.62 304 THR A N 1
ATOM 2394 C CA . THR A 1 304 ? 0.07 -33.906 -1.914 1 76.62 304 THR A CA 1
ATOM 2395 C C . THR A 1 304 ? 0.891 -32.625 -1.93 1 76.62 304 THR A C 1
ATOM 2397 O O . THR A 1 304 ? 0.885 -31.875 -0.958 1 76.62 304 THR A O 1
ATOM 2400 N N . ARG A 1 305 ? 1.55 -32.438 -3.029 1 73.81 305 ARG A N 1
ATOM 2401 C CA . ARG A 1 305 ? 2.361 -31.219 -3.172 1 73.81 305 ARG A CA 1
ATOM 2402 C C . ARG A 1 305 ? 1.503 -29.969 -3.066 1 73.81 305 ARG A C 1
ATOM 2404 O O . ARG A 1 305 ? 1.874 -29.016 -2.383 1 73.81 305 ARG A O 1
ATOM 2411 N N . VAL A 1 306 ? 0.455 -30.031 -3.686 1 78.81 306 VAL A N 1
ATOM 2412 C CA . VAL A 1 306 ? -0.452 -28.891 -3.711 1 78.81 306 VAL A CA 1
ATOM 2413 C C . VAL A 1 306 ? -1.001 -28.641 -2.309 1 78.81 306 VAL A C 1
ATOM 2415 O O . VAL A 1 306 ? -1.096 -27.484 -1.873 1 78.81 306 VAL A O 1
ATOM 2418 N N . MET A 1 307 ? -1.271 -29.672 -1.598 1 78.31 307 MET A N 1
ATOM 2419 C CA . MET A 1 307 ? -1.819 -29.531 -0.251 1 78.31 307 MET A CA 1
ATOM 2420 C C . MET A 1 307 ? -0.821 -28.859 0.68 1 78.31 307 MET A C 1
ATOM 2422 O O . MET A 1 307 ? -1.199 -28.016 1.492 1 78.31 307 MET A O 1
ATOM 2426 N N . ILE A 1 308 ? 0.379 -29.203 0.506 1 71.75 308 ILE A N 1
ATOM 2427 C CA . ILE A 1 308 ? 1.424 -28.641 1.352 1 71.75 308 ILE A CA 1
ATOM 2428 C C . ILE A 1 308 ? 1.603 -27.156 1.027 1 71.75 308 ILE A C 1
ATOM 2430 O O . ILE A 1 308 ? 1.688 -26.328 1.933 1 71.75 308 ILE A O 1
ATOM 2434 N N . ALA A 1 309 ? 1.622 -26.828 -0.242 1 71.88 309 ALA A N 1
ATOM 2435 C CA . ALA A 1 309 ? 1.792 -25.453 -0.69 1 71.88 309 ALA A CA 1
ATOM 2436 C C . ALA A 1 309 ? 0.648 -24.578 -0.196 1 71.88 309 ALA A C 1
ATOM 2438 O O . ALA A 1 309 ? 0.872 -23.438 0.239 1 71.88 309 ALA A O 1
ATOM 2439 N N . ILE A 1 310 ? -0.538 -25.062 -0.174 1 78.38 310 ILE A N 1
ATOM 2440 C CA . ILE A 1 310 ? -1.727 -24.297 0.17 1 78.38 310 ILE A CA 1
ATOM 2441 C C . ILE A 1 310 ? -1.759 -24.047 1.675 1 78.38 310 ILE A C 1
ATOM 2443 O O . ILE A 1 310 ? -2.176 -22.969 2.121 1 78.38 310 ILE A O 1
ATOM 2447 N N . TYR A 1 311 ? -1.303 -25.031 2.332 1 72.5 311 TYR A N 1
ATOM 2448 C CA . TYR A 1 311 ? -1.257 -24.828 3.777 1 72.5 311 TYR A CA 1
ATOM 2449 C C . TYR A 1 311 ? -0.457 -23.594 4.137 1 72.5 311 TYR A C 1
ATOM 2451 O O . TYR A 1 311 ? -0.904 -22.766 4.941 1 72.5 311 TYR A O 1
ATOM 2459 N N . ASN A 1 312 ? 0.602 -23.438 3.52 1 66.94 312 ASN A N 1
ATOM 2460 C CA . ASN A 1 312 ? 1.445 -22.281 3.779 1 66.94 312 ASN A CA 1
ATOM 2461 C C . ASN A 1 312 ? 0.764 -20.984 3.35 1 66.94 312 ASN A C 1
ATOM 2463 O O . ASN A 1 312 ? 0.878 -19.953 4.031 1 66.94 312 ASN A O 1
ATOM 2467 N N . GLU A 1 313 ? 0.034 -21.125 2.275 1 74.88 313 GLU A N 1
ATOM 2468 C CA . GLU A 1 313 ? -0.67 -19.938 1.768 1 74.88 313 GLU A CA 1
ATOM 2469 C C . GLU A 1 313 ? -1.816 -19.547 2.693 1 74.88 313 GLU A C 1
ATOM 2471 O O . GLU A 1 313 ? -2.055 -18.359 2.916 1 74.88 313 GLU A O 1
ATOM 2476 N N . LEU A 1 314 ? -2.477 -20.484 3.289 1 77.38 314 LEU A N 1
ATOM 2477 C CA . LEU A 1 314 ? -3.598 -20.219 4.188 1 77.38 314 LEU A CA 1
ATOM 2478 C C . LEU A 1 314 ? -3.117 -19.562 5.477 1 77.38 314 LEU A C 1
ATOM 2480 O O . LEU A 1 314 ? -3.795 -18.688 6.02 1 77.38 314 LEU A O 1
ATOM 2484 N N . VAL A 1 315 ? -1.987 -20.016 5.898 1 70.75 315 VAL A N 1
ATOM 2485 C CA . VAL A 1 315 ? -1.423 -19.422 7.109 1 70.75 315 VAL A CA 1
ATOM 2486 C C . VAL A 1 315 ? -1.129 -17.938 6.879 1 70.75 315 VAL A C 1
ATOM 2488 O O . VAL A 1 315 ? -1.448 -17.094 7.723 1 70.75 315 VAL A O 1
ATOM 2491 N N . LYS A 1 316 ? -0.623 -17.641 5.723 1 70.69 316 LYS A N 1
ATOM 2492 C CA . LYS A 1 316 ? -0.341 -16.266 5.367 1 70.69 316 LYS A CA 1
ATOM 2493 C C . LYS A 1 316 ? -1.627 -15.445 5.281 1 70.69 316 LYS A C 1
ATOM 2495 O O . LYS A 1 316 ? -1.698 -14.328 5.805 1 70.69 316 LYS A O 1
ATOM 2500 N N . THR A 1 317 ? -2.652 -16.016 4.617 1 79.06 317 THR A N 1
ATOM 2501 C CA . THR A 1 317 ? -3.93 -15.336 4.449 1 79.06 317 THR A CA 1
ATOM 2502 C C . THR A 1 317 ? -4.594 -15.094 5.805 1 79.06 317 THR A C 1
ATOM 2504 O O . THR A 1 317 ? -5.188 -14.039 6.031 1 79.06 317 THR A O 1
ATOM 2507 N N . ALA A 1 318 ? -4.438 -16.062 6.711 1 79.94 318 ALA A N 1
ATOM 2508 C CA . ALA A 1 318 ? -5.012 -15.938 8.047 1 79.94 318 ALA A CA 1
ATOM 2509 C C . ALA A 1 318 ? -4.336 -14.82 8.836 1 79.94 318 ALA A C 1
ATOM 2511 O O . ALA A 1 318 ? -4.988 -14.102 9.594 1 79.94 318 ALA A O 1
ATOM 2512 N N . ALA A 1 319 ? -3.117 -14.719 8.625 1 70.69 319 ALA A N 1
ATOM 2513 C CA . ALA A 1 319 ? -2.375 -13.656 9.305 1 70.69 319 ALA A CA 1
ATOM 2514 C C . ALA A 1 319 ? -2.852 -12.281 8.859 1 70.69 319 ALA A C 1
ATOM 2516 O O . ALA A 1 319 ? -3.047 -11.383 9.688 1 70.69 319 ALA A O 1
ATOM 2517 N N . ILE A 1 320 ? -3.051 -12.156 7.547 1 75.5 320 ILE A N 1
ATOM 2518 C CA . ILE A 1 320 ? -3.539 -10.891 7.012 1 75.5 320 ILE A CA 1
ATOM 2519 C C . ILE A 1 320 ? -4.957 -10.625 7.516 1 75.5 320 ILE A C 1
ATOM 2521 O O . ILE A 1 320 ? -5.297 -9.492 7.863 1 75.5 320 ILE A O 1
ATOM 2525 N N . TYR A 1 321 ? -5.742 -11.625 7.566 1 82.31 321 TYR A N 1
ATOM 2526 C CA . TYR A 1 321 ? -7.113 -11.523 8.047 1 82.31 321 TYR A CA 1
ATOM 2527 C C . TYR A 1 321 ? -7.148 -11.031 9.492 1 82.31 321 TYR A C 1
ATOM 2529 O O . TYR A 1 321 ? -7.992 -10.211 9.859 1 82.31 321 TYR A O 1
ATOM 2537 N N . ASN A 1 322 ? -6.27 -11.484 10.258 1 78.38 322 ASN A N 1
ATOM 2538 C CA . ASN A 1 322 ? -6.219 -11.07 11.656 1 78.38 322 ASN A CA 1
ATOM 2539 C C . ASN A 1 322 ? -5.863 -9.594 11.797 1 78.38 322 ASN A C 1
ATOM 2541 O O . ASN A 1 322 ? -6.332 -8.922 12.711 1 78.38 322 ASN A O 1
ATOM 2545 N N . THR A 1 323 ? -5.07 -9.125 10.898 1 74.31 323 THR A N 1
ATOM 2546 C CA . THR A 1 323 ? -4.738 -7.707 10.922 1 74.31 323 THR A CA 1
ATOM 2547 C C . THR A 1 323 ? -5.961 -6.863 10.57 1 74.31 323 THR A C 1
ATOM 2549 O O . THR A 1 323 ? -6.102 -5.738 11.055 1 74.31 323 THR A O 1
ATOM 2552 N N . ILE A 1 324 ? -6.793 -7.359 9.758 1 78.44 324 ILE A N 1
ATOM 2553 C CA . ILE A 1 324 ? -8.023 -6.66 9.391 1 78.44 324 ILE A CA 1
ATOM 2554 C C . ILE A 1 324 ? -8.969 -6.617 10.578 1 78.44 324 ILE A C 1
ATOM 2556 O O . ILE A 1 324 ? -9.617 -5.598 10.828 1 78.44 324 ILE A O 1
ATOM 2560 N N . LEU A 1 325 ? -8.969 -7.684 11.305 1 76.56 325 LEU A N 1
ATOM 2561 C CA . LEU A 1 325 ? -9.867 -7.758 12.461 1 76.56 325 LEU A CA 1
ATOM 2562 C C . LEU A 1 325 ? -9.406 -6.812 13.562 1 76.56 325 LEU A C 1
ATOM 2564 O O . LEU A 1 325 ? -10.219 -6.359 14.375 1 76.56 325 LEU A O 1
ATOM 2568 N N . ASP A 1 326 ? -8.188 -6.43 13.516 1 71.75 326 ASP A N 1
ATOM 2569 C CA . ASP A 1 326 ? -7.621 -5.566 14.547 1 71.75 326 ASP A CA 1
ATOM 2570 C C . ASP A 1 326 ? -7.922 -4.098 14.266 1 71.75 326 ASP A C 1
ATOM 2572 O O . ASP A 1 326 ? -7.641 -3.229 15.094 1 71.75 326 ASP A O 1
ATOM 2576 N N . ILE A 1 327 ? -8.492 -3.84 13.188 1 68.31 327 ILE A N 1
ATOM 2577 C CA . ILE A 1 327 ? -8.766 -2.457 12.812 1 68.31 327 ILE A CA 1
ATOM 2578 C C . ILE A 1 327 ? -9.75 -1.838 13.805 1 68.31 327 ILE A C 1
ATOM 2580 O O . ILE A 1 327 ? -9.633 -0.659 14.148 1 68.31 327 ILE A O 1
ATOM 2584 N N . HIS A 1 328 ? -10.719 -2.518 14.125 1 64.12 328 HIS A N 1
ATOM 2585 C CA . HIS A 1 328 ? -11.719 -2.021 15.062 1 64.12 328 HIS A CA 1
ATOM 2586 C C . HIS A 1 328 ? -11.953 -3.014 16.203 1 64.12 328 HIS A C 1
ATOM 2588 O O . HIS A 1 328 ? -12.203 -4.195 15.953 1 64.12 328 HIS A O 1
ATOM 2594 N N . PRO A 1 329 ? -11.602 -2.566 17.328 1 59.72 329 PRO A N 1
ATOM 2595 C CA . PRO A 1 329 ? -11.773 -3.477 18.469 1 59.72 329 PRO A CA 1
ATOM 2596 C C . PRO A 1 329 ? -13.141 -4.156 18.484 1 59.72 329 PRO A C 1
ATOM 2598 O O . PRO A 1 329 ? -13.266 -5.281 18.969 1 59.72 329 PRO A O 1
ATOM 2601 N N . ASN A 1 330 ? -14.109 -3.529 17.906 1 61.84 330 ASN A N 1
ATOM 2602 C CA . ASN A 1 330 ? -15.453 -4.098 17.984 1 61.84 330 ASN A CA 1
ATOM 2603 C C . ASN A 1 330 ? -15.812 -4.84 16.688 1 61.84 330 ASN A C 1
ATOM 2605 O O . ASN A 1 330 ? -16.969 -5.246 16.516 1 61.84 330 ASN A O 1
ATOM 2609 N N . LEU A 1 331 ? -14.922 -4.867 15.867 1 66.5 331 LEU A N 1
ATOM 2610 C CA . LEU A 1 331 ? -15.227 -5.633 14.664 1 66.5 331 LEU A CA 1
ATOM 2611 C C . LEU A 1 331 ? -15.141 -7.133 14.938 1 66.5 331 LEU A C 1
ATOM 2613 O O . LEU A 1 331 ? -14.062 -7.652 15.227 1 66.5 331 LEU A O 1
ATOM 2617 N N . HIS A 1 332 ? -16.297 -7.625 15.156 1 67.12 332 HIS A N 1
ATOM 2618 C CA . HIS A 1 332 ? -16.359 -9.062 15.391 1 67.12 332 HIS A CA 1
ATOM 2619 C C . HIS A 1 332 ? -16.453 -9.836 14.078 1 67.12 332 HIS A C 1
ATOM 2621 O O . HIS A 1 332 ? -17.016 -9.336 13.102 1 67.12 332 HIS A O 1
ATOM 2627 N N . GLU A 1 333 ? -15.883 -10.914 14.117 1 70.81 333 GLU A N 1
ATOM 2628 C CA . GLU A 1 333 ? -15.883 -11.82 12.969 1 70.81 333 GLU A CA 1
ATOM 2629 C C . GLU A 1 333 ? -17.312 -12.078 12.477 1 70.81 333 GLU A C 1
ATOM 2631 O O . GLU A 1 333 ? -17.547 -12.188 11.273 1 70.81 333 GLU A O 1
ATOM 2636 N N . SER A 1 334 ? -18.219 -12.016 13.375 1 69.75 334 SER A N 1
ATOM 2637 C CA . SER A 1 334 ? -19.609 -12.352 13.055 1 69.75 334 SER A CA 1
ATOM 2638 C C . SER A 1 334 ? -20.25 -11.305 12.148 1 69.75 334 SER A C 1
ATOM 2640 O O . SER A 1 334 ? -21.141 -11.609 11.375 1 69.75 334 SER A O 1
ATOM 2642 N N . GLU A 1 335 ? -19.719 -10.109 12.211 1 73 335 GLU A N 1
ATOM 2643 C CA . GLU A 1 335 ? -20.281 -9.047 11.391 1 73 335 GLU A CA 1
ATOM 2644 C C . GLU A 1 335 ? -19.875 -9.195 9.93 1 73 335 GLU A C 1
ATOM 2646 O O . GLU A 1 335 ? -20.578 -8.727 9.031 1 73 335 GLU A O 1
ATOM 2651 N N . LEU A 1 336 ? -18.812 -9.844 9.812 1 69.56 336 LEU A N 1
ATOM 2652 C CA . LEU A 1 336 ? -18.312 -10.023 8.453 1 69.56 336 LEU A CA 1
ATOM 2653 C C . LEU A 1 336 ? -19.062 -11.148 7.742 1 69.56 336 LEU A C 1
ATOM 2655 O O . LEU A 1 336 ? -19.188 -11.141 6.516 1 69.56 336 LEU A O 1
ATOM 2659 N N . TYR A 1 337 ? -19.531 -12.094 8.562 1 67.81 337 TYR A N 1
ATOM 2660 C CA . TYR A 1 337 ? -20.172 -13.266 7.957 1 67.81 337 TYR A CA 1
ATOM 2661 C C . TYR A 1 337 ? -21.688 -13.117 7.938 1 67.81 337 TYR A C 1
ATOM 2663 O O . TYR A 1 337 ? -22.359 -13.719 7.102 1 67.81 337 TYR A O 1
ATOM 2671 N N . ASN A 1 338 ? -22.203 -12.281 8.812 1 67.19 338 ASN A N 1
ATOM 2672 C CA . ASN A 1 338 ? -23.656 -12.258 8.969 1 67.19 338 ASN A CA 1
ATOM 2673 C C . ASN A 1 338 ? -24.281 -11.148 8.117 1 67.19 338 ASN A C 1
ATOM 2675 O O . ASN A 1 338 ? -25.266 -10.523 8.531 1 67.19 338 ASN A O 1
ATOM 2679 N N . GLN A 1 339 ? -23.797 -10.914 6.977 1 68.94 339 GLN A N 1
ATOM 2680 C CA . GLN A 1 339 ? -24.391 -9.867 6.152 1 68.94 339 GLN A CA 1
ATOM 2681 C C . GLN A 1 339 ? -25.344 -10.461 5.113 1 68.94 339 GLN A C 1
ATOM 2683 O O . GLN A 1 339 ? -25.141 -11.586 4.648 1 68.94 339 GLN A O 1
ATOM 2688 N N . PRO A 1 340 ? -26.516 -9.75 5.004 1 68.19 340 PRO A N 1
ATOM 2689 C CA . PRO A 1 340 ? -27.438 -10.211 3.953 1 68.19 340 PRO A CA 1
ATOM 2690 C C . PRO A 1 340 ? -26.781 -10.219 2.57 1 68.19 340 PRO A C 1
ATOM 2692 O O . PRO A 1 340 ? -25.75 -9.578 2.369 1 68.19 340 PRO A O 1
ATOM 2695 N N . ASP A 1 341 ? -27.297 -11.016 1.704 1 76.19 341 ASP A N 1
ATOM 2696 C CA . ASP A 1 341 ? -26.797 -11.094 0.335 1 76.19 341 ASP A CA 1
ATOM 2697 C C . ASP A 1 341 ? -26.953 -9.75 -0.382 1 76.19 341 ASP A C 1
ATOM 2699 O O . ASP A 1 341 ? -28.078 -9.32 -0.676 1 76.19 341 ASP A O 1
ATOM 2703 N N . LEU A 1 342 ? -25.906 -9.039 -0.562 1 75.44 342 LEU A N 1
ATOM 2704 C CA . LEU A 1 342 ? -25.875 -7.695 -1.126 1 75.44 342 LEU A CA 1
ATOM 2705 C C . LEU A 1 342 ? -26.078 -7.738 -2.639 1 75.44 342 LEU A C 1
ATOM 2707 O O . LEU A 1 342 ? -26.375 -6.715 -3.258 1 75.44 342 LEU A O 1
ATOM 2711 N N . THR A 1 343 ? -25.969 -8.906 -3.197 1 77 343 THR A N 1
ATOM 2712 C CA . THR A 1 343 ? -25.906 -9.016 -4.652 1 77 343 THR A CA 1
ATOM 2713 C C . THR A 1 343 ? -27.312 -9.008 -5.25 1 77 343 THR A C 1
ATOM 2715 O O . THR A 1 343 ? -27.484 -8.766 -6.445 1 77 343 THR A O 1
ATOM 2718 N N . LYS A 1 344 ? -28.375 -9.305 -4.527 1 76.56 344 LYS A N 1
ATOM 2719 C CA . LYS A 1 344 ? -29.734 -9.43 -5.059 1 76.56 344 LYS A CA 1
ATOM 2720 C C . LYS A 1 344 ? -30.219 -8.109 -5.648 1 76.56 344 LYS A C 1
ATOM 2722 O O . LYS A 1 344 ? -30.781 -8.086 -6.746 1 76.56 344 LYS A O 1
ATOM 2727 N N . ASN A 1 345 ? -29.953 -6.918 -4.98 1 79.38 345 ASN A N 1
ATOM 2728 C CA . ASN A 1 345 ? -30.484 -5.645 -5.445 1 79.38 345 ASN A CA 1
ATOM 2729 C C . ASN A 1 345 ? -29.391 -4.621 -5.684 1 79.38 345 ASN A C 1
ATOM 2731 O O . ASN A 1 345 ? -29.578 -3.428 -5.441 1 79.38 345 ASN A O 1
ATOM 2735 N N . TYR A 1 346 ? -28.344 -5.18 -6.324 1 82.38 346 TYR A N 1
ATOM 2736 C CA . TYR A 1 346 ? -27.234 -4.242 -6.406 1 82.38 346 TYR A CA 1
ATOM 2737 C C . TYR A 1 346 ? -27.438 -3.248 -7.543 1 82.38 346 TYR A C 1
ATOM 2739 O O . TYR A 1 346 ? -26.969 -2.109 -7.469 1 82.38 346 TYR A O 1
ATOM 2747 N N . ARG A 1 347 ? -28.266 -3.59 -8.594 1 83.94 347 ARG A N 1
ATOM 2748 C CA . ARG A 1 347 ? -28.5 -2.689 -9.727 1 83.94 347 ARG A CA 1
ATOM 2749 C C . ARG A 1 347 ? -29.375 -1.515 -9.32 1 83.94 347 ARG A C 1
ATOM 2751 O O . ARG A 1 347 ? -29.25 -0.416 -9.859 1 83.94 347 ARG A O 1
ATOM 2758 N N . GLU A 1 348 ? -30.172 -1.838 -8.352 1 85.12 348 GLU A N 1
ATOM 2759 C CA . GLU A 1 348 ? -31.031 -0.775 -7.84 1 85.12 348 GLU A CA 1
ATOM 2760 C C . GLU A 1 348 ? -30.219 0.297 -7.117 1 85.12 348 GLU A C 1
ATOM 2762 O O . GLU A 1 348 ? -30.516 1.488 -7.23 1 85.12 348 GLU A O 1
ATOM 2767 N N . TYR A 1 349 ? -29.25 -0.171 -6.504 1 84.81 349 TYR A N 1
ATOM 2768 C CA . TYR A 1 349 ? -28.391 0.773 -5.797 1 84.81 349 TYR A CA 1
ATOM 2769 C C . TYR A 1 349 ? -27.625 1.651 -6.773 1 84.81 349 TYR A C 1
ATOM 2771 O O . TYR A 1 349 ? -27.484 2.859 -6.562 1 84.81 349 TYR A O 1
ATOM 2779 N N . ILE A 1 350 ? -27.219 1.121 -7.773 1 88.12 350 ILE A N 1
ATOM 2780 C CA . ILE A 1 350 ? -26.469 1.861 -8.781 1 88.12 350 ILE A CA 1
ATOM 2781 C C . ILE A 1 350 ? -27.375 2.869 -9.469 1 88.12 350 ILE A C 1
ATOM 2783 O O . ILE A 1 350 ? -27.016 4.035 -9.641 1 88.12 350 ILE A O 1
ATOM 2787 N N . SER A 1 351 ? -28.562 2.395 -9.797 1 89.44 351 SER A N 1
ATOM 2788 C CA . SER A 1 351 ? -29.516 3.258 -10.484 1 89.44 351 SER A CA 1
ATOM 2789 C C . SER A 1 351 ? -29.938 4.43 -9.602 1 89.44 351 SER A C 1
ATOM 2791 O O . SER A 1 351 ? -30.094 5.555 -10.078 1 89.44 351 SER A O 1
ATOM 2793 N N . GLN A 1 352 ? -30.141 4.145 -8.367 1 87.62 352 GLN A N 1
ATOM 2794 C CA . GLN A 1 352 ? -30.547 5.195 -7.438 1 87.62 352 GLN A CA 1
ATOM 2795 C C . GLN A 1 352 ? -29.438 6.238 -7.289 1 87.62 352 GLN A C 1
ATOM 2797 O O . GLN A 1 352 ? -29.719 7.438 -7.195 1 87.62 352 GLN A O 1
ATOM 2802 N N . ASP A 1 353 ? -28.281 5.816 -7.262 1 87.94 353 ASP A N 1
ATOM 2803 C CA . ASP A 1 353 ? -27.156 6.738 -7.148 1 87.94 353 ASP A CA 1
ATOM 2804 C C . ASP A 1 353 ? -27.031 7.609 -8.398 1 87.94 353 ASP A C 1
ATOM 2806 O O . ASP A 1 353 ? -26.75 8.805 -8.305 1 87.94 353 ASP A O 1
ATOM 2810 N N . ASP A 1 354 ? -27.281 7 -9.469 1 86.75 354 ASP A N 1
ATOM 2811 C CA . ASP A 1 354 ? -27.203 7.738 -10.727 1 86.75 354 ASP A CA 1
ATOM 2812 C C . ASP A 1 354 ? -28.312 8.789 -10.812 1 86.75 354 ASP A C 1
ATOM 2814 O O . ASP A 1 354 ? -28.078 9.898 -11.297 1 86.75 354 ASP A O 1
ATOM 2818 N N . ILE A 1 355 ? -29.438 8.469 -10.32 1 83.75 355 ILE A N 1
ATOM 2819 C CA . ILE A 1 355 ? -30.562 9.391 -10.32 1 83.75 355 ILE A CA 1
ATOM 2820 C C . ILE A 1 355 ? -30.281 10.562 -9.391 1 83.75 355 ILE A C 1
ATOM 2822 O O . ILE A 1 355 ? -30.547 11.719 -9.734 1 83.75 355 ILE A O 1
ATOM 2826 N N . LEU A 1 356 ? -29.719 10.258 -8.297 1 82.69 356 LEU A N 1
ATOM 2827 C CA . LEU A 1 356 ? -29.406 11.305 -7.332 1 82.69 356 LEU A CA 1
ATOM 2828 C C . LEU A 1 356 ? -28.344 12.25 -7.891 1 82.69 356 LEU A C 1
ATOM 2830 O O . LEU A 1 356 ? -28.453 13.469 -7.73 1 82.69 356 LEU A O 1
ATOM 2834 N N . LYS A 1 357 ? -27.438 11.75 -8.555 1 82.88 357 LYS A N 1
ATOM 2835 C CA . LYS A 1 357 ? -26.375 12.562 -9.148 1 82.88 357 LYS A CA 1
ATOM 2836 C C . LYS A 1 357 ? -26.922 13.469 -10.25 1 82.88 357 LYS A C 1
ATOM 2838 O O . LYS A 1 357 ? -26.5 14.617 -10.391 1 82.88 357 LYS A O 1
ATOM 2843 N N . ALA A 1 358 ? -27.812 12.93 -10.867 1 80.75 358 ALA A N 1
ATOM 2844 C CA . ALA A 1 358 ? -28.453 13.703 -11.93 1 80.75 358 ALA A CA 1
ATOM 2845 C C . ALA A 1 358 ? -29.281 14.852 -11.359 1 80.75 358 ALA A C 1
ATOM 2847 O O . ALA A 1 358 ? -29.312 15.945 -11.938 1 80.75 358 ALA A O 1
ATOM 2848 N N . GLN A 1 359 ? -29.844 14.648 -10.227 1 79.75 359 GLN A N 1
ATOM 2849 C CA . GLN A 1 359 ? -30.656 15.664 -9.57 1 79.75 359 GLN A CA 1
ATOM 2850 C C . GLN A 1 359 ? -29.781 16.797 -9.016 1 79.75 359 GLN A C 1
ATOM 2852 O O . GLN A 1 359 ? -30.188 17.953 -9.023 1 79.75 359 GLN A O 1
ATOM 2857 N N . LEU A 1 360 ? -28.625 16.406 -8.594 1 80.12 360 LEU A N 1
ATOM 2858 C CA . LEU A 1 360 ? -27.734 17.375 -7.977 1 80.12 360 LEU A CA 1
ATOM 2859 C C . LEU A 1 360 ? -27.094 18.266 -9.031 1 80.12 360 LEU A C 1
ATOM 2861 O O . LEU A 1 360 ? -26.641 19.375 -8.719 1 80.12 360 LEU A O 1
ATOM 2865 N N . LEU A 1 361 ? -27.141 17.844 -10.266 1 76.69 361 LEU A N 1
ATOM 2866 C CA . LEU A 1 361 ? -26.578 18.625 -11.359 1 76.69 361 LEU A CA 1
ATOM 2867 C C . LEU A 1 361 ? -27.531 19.719 -11.797 1 76.69 361 LEU A C 1
ATOM 2869 O O . LEU A 1 361 ? -27.125 20.703 -12.406 1 76.69 361 LEU A O 1
ATOM 2873 N N . ASN A 1 362 ? -28.812 19.516 -11.398 1 78.62 362 ASN A N 1
ATOM 2874 C CA . ASN A 1 362 ? -29.828 20.516 -11.719 1 78.62 362 ASN A CA 1
ATOM 2875 C C . ASN A 1 362 ? -30.578 20.969 -10.469 1 78.62 362 ASN A C 1
ATOM 2877 O O . ASN A 1 362 ? -31.719 20.578 -10.258 1 78.62 362 ASN A O 1
ATOM 2881 N N . PRO A 1 363 ? -29.922 21.828 -9.703 1 80.62 363 PRO A N 1
ATOM 2882 C CA . PRO A 1 363 ? -30.562 22.266 -8.469 1 80.62 363 PRO A CA 1
ATOM 2883 C C . PRO A 1 363 ? -31.797 23.141 -8.719 1 80.62 363 PRO A C 1
ATOM 2885 O O . PRO A 1 363 ? -31.875 23.797 -9.758 1 80.62 363 PRO A O 1
ATOM 2888 N N . PRO A 1 364 ? -32.656 23.016 -7.758 1 80.62 364 PRO A N 1
ATOM 2889 C CA . PRO A 1 364 ? -33.812 23.938 -7.871 1 80.62 364 PRO A CA 1
ATOM 2890 C C . PRO A 1 364 ? -33.406 25.406 -7.742 1 80.62 364 PRO A C 1
ATOM 2892 O O . PRO A 1 364 ? -32.531 25.734 -6.941 1 80.62 364 PRO A O 1
ATOM 2895 N N . GLN A 1 365 ? -33.812 26.234 -8.555 1 78.31 365 GLN A N 1
ATOM 2896 C CA . GLN A 1 365 ? -33.406 27.641 -8.602 1 78.31 365 GLN A CA 1
ATOM 2897 C C . GLN A 1 365 ? -34.062 28.438 -7.492 1 78.31 365 GLN A C 1
ATOM 2899 O O . GLN A 1 365 ? -33.406 29.25 -6.832 1 78.31 365 GLN A O 1
ATOM 2904 N N . ASN A 1 366 ? -35.406 28.172 -7.324 1 71.38 366 ASN A N 1
ATOM 2905 C CA . ASN A 1 366 ? -36.125 29 -6.371 1 71.38 366 ASN A CA 1
ATOM 2906 C C . ASN A 1 366 ? -36.469 28.234 -5.102 1 71.38 366 ASN A C 1
ATOM 2908 O O . ASN A 1 366 ? -36.656 27.016 -5.137 1 71.38 366 ASN A O 1
ATOM 2912 N N . ALA A 1 367 ? -36.188 28.844 -3.977 1 62.91 367 ALA A N 1
ATOM 2913 C CA . ALA A 1 367 ? -36.5 28.266 -2.666 1 62.91 367 ALA A CA 1
ATOM 2914 C C . ALA A 1 367 ? -37.938 27.766 -2.584 1 62.91 367 ALA A C 1
ATOM 2916 O O . ALA A 1 367 ? -38.844 28.453 -3.006 1 62.91 367 ALA A O 1
ATOM 2917 N N . GLU A 1 368 ? -38.094 26.562 -2.721 1 57.12 368 GLU A N 1
ATOM 2918 C CA . GLU A 1 368 ? -39.469 26.125 -2.414 1 57.12 368 GLU A CA 1
ATOM 2919 C C . GLU A 1 368 ? -39.781 26.312 -0.931 1 57.12 368 GLU A C 1
ATOM 2921 O O . GLU A 1 368 ? -39.031 25.797 -0.073 1 57.12 368 GLU A O 1
ATOM 2926 N N . HIS A 1 369 ? -40.25 27.438 -0.497 1 50.12 369 HIS A N 1
ATOM 2927 C CA . HIS A 1 369 ? -40.656 27.781 0.857 1 50.12 369 HIS A CA 1
ATOM 2928 C C . HIS A 1 369 ? -41.594 26.719 1.428 1 50.12 369 HIS A C 1
ATOM 2930 O O . HIS A 1 369 ? -42.812 26.75 1.157 1 50.12 369 HIS A O 1
ATOM 2936 N N . THR A 1 370 ? -41.125 25.625 1.542 1 48.53 370 THR A N 1
ATOM 2937 C CA . THR A 1 370 ? -42.062 24.734 2.232 1 48.53 370 THR A CA 1
ATOM 2938 C C . THR A 1 370 ? -42.219 25.156 3.695 1 48.53 370 THR A C 1
ATOM 2940 O O . THR A 1 370 ? -41.312 25.75 4.273 1 48.53 370 THR A O 1
ATOM 2943 N N . LYS A 1 371 ? -43.469 24.969 4.316 1 48.66 371 LYS A N 1
ATOM 2944 C CA . LYS A 1 371 ? -43.906 25.297 5.68 1 48.66 371 LYS A CA 1
ATOM 2945 C C . LYS A 1 371 ? -42.844 24.875 6.695 1 48.66 371 LYS A C 1
ATOM 2947 O O . LYS A 1 371 ? -42.562 25.578 7.66 1 48.66 371 LYS A O 1
ATOM 2952 N N . GLY A 1 372 ? -42.375 23.781 6.57 1 47.38 372 GLY A N 1
ATOM 2953 C CA . GLY A 1 372 ? -41.406 23.219 7.516 1 47.38 372 GLY A CA 1
ATOM 2954 C C . GLY A 1 372 ? -40.094 23.984 7.574 1 47.38 372 GLY A C 1
ATOM 2955 O O . GLY A 1 372 ? -39.5 24.094 8.641 1 47.38 372 GLY A O 1
ATOM 2956 N N . TRP A 1 373 ? -39.719 24.516 6.473 1 48.5 373 TRP A N 1
ATOM 2957 C CA . TRP A 1 373 ? -38.469 25.281 6.367 1 48.5 373 TRP A CA 1
ATOM 2958 C C . TRP A 1 373 ? -38.594 26.625 7.078 1 48.5 373 TRP A C 1
ATOM 2960 O O . TRP A 1 373 ? -37.688 27.047 7.781 1 48.5 373 TRP A O 1
ATOM 2970 N N . GLN A 1 374 ? -39.688 27.234 6.832 1 49.44 374 GLN A N 1
ATOM 2971 C CA . GLN A 1 374 ? -40 28.5 7.508 1 49.44 374 GLN A CA 1
ATOM 2972 C C . GLN A 1 374 ? -39.969 28.328 9.023 1 49.44 374 GLN A C 1
ATOM 2974 O O . GLN A 1 374 ? -39.5 29.219 9.742 1 49.44 374 GLN A O 1
ATOM 2979 N N . GLU A 1 375 ? -40.406 27.203 9.359 1 50.28 375 GLU A N 1
ATOM 2980 C CA . GLU A 1 375 ? -40.438 26.969 10.805 1 50.28 375 GLU A CA 1
ATOM 2981 C C . GLU A 1 375 ? -39 26.828 11.344 1 50.28 375 GLU A C 1
ATOM 2983 O O . GLU A 1 375 ? -38.719 27.266 12.461 1 50.28 375 GLU A O 1
ATOM 2988 N N . LEU A 1 376 ? -38.219 26.141 10.641 1 48.91 376 LEU A N 1
ATOM 2989 C CA . LEU A 1 376 ? -36.844 25.922 11.102 1 48.91 376 LEU A CA 1
ATOM 2990 C C . LEU A 1 376 ? -36.094 27.25 11.125 1 48.91 376 LEU A C 1
ATOM 2992 O O . LEU A 1 376 ? -35.312 27.5 12.039 1 48.91 376 LEU A O 1
ATOM 2996 N N . TYR A 1 377 ? -36.25 28.062 10.062 1 50.53 377 TYR A N 1
ATOM 2997 C CA . TYR A 1 377 ? -35.562 29.344 10.008 1 50.53 377 TYR A CA 1
ATOM 2998 C C . TYR A 1 377 ? -36.312 30.391 10.844 1 50.53 377 TYR A C 1
ATOM 3000 O O . TYR A 1 377 ? -35.719 31.406 11.242 1 50.53 377 TYR A O 1
ATOM 3008 N N . GLU A 1 378 ? -37.562 30.125 11.023 1 48.34 378 GLU A N 1
ATOM 3009 C CA . GLU A 1 378 ? -38.344 31.047 11.852 1 48.34 378 GLU A CA 1
ATOM 3010 C C . GLU A 1 378 ? -38.188 30.719 13.336 1 48.34 378 GLU A C 1
ATOM 3012 O O . GLU A 1 378 ? -38.875 31.312 14.18 1 48.34 378 GLU A O 1
ATOM 3017 N N . HIS A 1 379 ? -37.531 29.719 13.555 1 50.12 379 HIS A N 1
ATOM 3018 C CA . HIS A 1 379 ? -37.25 29.453 14.961 1 50.12 379 HIS A CA 1
ATOM 3019 C C . HIS A 1 379 ? -36.625 30.672 15.633 1 50.12 379 HIS A C 1
ATOM 3021 O O . HIS A 1 379 ? -36.094 30.578 16.734 1 50.12 379 HIS A O 1
ATOM 3027 N N . SER A 1 380 ? -36.625 31.688 15 1 54.38 380 SER A N 1
ATOM 3028 C CA . SER A 1 380 ? -36.188 32.969 15.547 1 54.38 380 SER A CA 1
ATOM 3029 C C . SER A 1 380 ? -36.844 33.25 16.906 1 54.38 380 SER A C 1
ATOM 3031 O O . SER A 1 380 ? -36.406 34.125 17.641 1 54.38 380 SER A O 1
ATOM 3033 N N . THR A 1 381 ? -37.812 32.375 17.172 1 59.75 381 THR A N 1
ATOM 3034 C CA . THR A 1 381 ? -38.469 32.781 18.406 1 59.75 381 THR A CA 1
ATOM 3035 C C . THR A 1 381 ? -37.906 32.031 19.594 1 59.75 381 THR A C 1
ATOM 3037 O O . THR A 1 381 ? -38.188 32.375 20.75 1 59.75 381 THR A O 1
ATOM 3040 N N . ILE A 1 382 ? -37.031 30.969 19.359 1 74.25 382 ILE A N 1
ATOM 3041 C CA . ILE A 1 382 ? -36.469 30.25 20.484 1 74.25 382 ILE A CA 1
ATOM 3042 C C . ILE A 1 382 ? -35.062 30.766 20.766 1 74.25 382 ILE A C 1
ATOM 3044 O O . ILE A 1 382 ? -34.219 30.828 19.859 1 74.25 382 ILE A O 1
ATOM 3048 N N . PRO A 1 383 ? -34.938 31.172 21.969 1 84.69 383 PRO A N 1
ATOM 3049 C CA . PRO A 1 383 ? -33.594 31.672 22.312 1 84.69 383 PRO A CA 1
ATOM 3050 C C . PRO A 1 383 ? -32.5 30.625 22.141 1 84.69 383 PRO A C 1
ATOM 3052 O O . PRO A 1 383 ? -32.781 29.422 22.25 1 84.69 383 PRO A O 1
ATOM 3055 N N . PRO A 1 384 ? -31.359 31.047 21.766 1 91.31 384 PRO A N 1
ATOM 3056 C CA . PRO A 1 384 ? -30.234 30.109 21.688 1 91.31 384 PRO A CA 1
ATOM 3057 C C . PRO A 1 384 ? -30.031 29.312 22.969 1 91.31 384 PRO A C 1
ATOM 3059 O O . PRO A 1 384 ? -30.406 29.781 24.047 1 91.31 384 PRO A O 1
ATOM 3062 N N . PRO A 1 385 ? -29.531 28.141 22.844 1 93.69 385 PRO A N 1
ATOM 3063 C CA . PRO A 1 385 ? -29.438 27.266 24.016 1 93.69 385 PRO A CA 1
ATOM 3064 C C . PRO A 1 385 ? -28.281 27.656 24.938 1 93.69 385 PRO A C 1
ATOM 3066 O O . PRO A 1 385 ? -27.281 28.203 24.484 1 93.69 385 PRO A O 1
ATOM 3069 N N . SER A 1 386 ? -28.5 27.422 26.25 1 95.75 386 SER A N 1
ATOM 3070 C CA . SER A 1 386 ? -27.422 27.5 27.234 1 95.75 386 SER A CA 1
ATOM 3071 C C . SER A 1 386 ? -26.703 26.172 27.391 1 95.75 386 SER A C 1
ATOM 3073 O O . SER A 1 386 ? -27.297 25.109 27.172 1 95.75 386 SER A O 1
ATOM 3075 N N . ILE A 1 387 ? -25.453 26.172 27.672 1 96.88 387 ILE A N 1
ATOM 3076 C CA . ILE A 1 387 ? -24.656 24.953 27.812 1 96.88 387 ILE A CA 1
ATOM 3077 C C . ILE A 1 387 ? -23.953 24.953 29.156 1 96.88 387 ILE A C 1
ATOM 3079 O O . ILE A 1 387 ? -23.344 25.953 29.547 1 96.88 387 ILE A O 1
ATOM 3083 N N . SER A 1 388 ? -24.062 23.844 29.906 1 96.56 388 SER A N 1
ATOM 3084 C CA . SER A 1 388 ? -23.391 23.719 31.188 1 96.56 388 SER A CA 1
ATOM 3085 C C . SER A 1 388 ? -22.703 22.375 31.328 1 96.56 388 SER A C 1
ATOM 3087 O O . SER A 1 388 ? -23.312 21.328 31.094 1 96.56 388 SER A O 1
ATOM 3089 N N . PHE A 1 389 ? -21.438 22.422 31.547 1 96.19 389 PHE A N 1
ATOM 3090 C CA . PHE A 1 389 ? -20.672 21.25 31.938 1 96.19 389 PHE A CA 1
ATOM 3091 C C . PHE A 1 389 ? -20.609 21.125 33.469 1 96.19 389 PHE A C 1
ATOM 3093 O O . PHE A 1 389 ? -20.016 21.984 34.125 1 96.19 389 PHE A O 1
ATOM 3100 N N . LYS A 1 390 ? -21.188 20.094 33.969 1 95.69 390 LYS A N 1
ATOM 3101 C CA . LYS A 1 390 ? -21.188 19.875 35.438 1 95.69 390 LYS A CA 1
ATOM 3102 C C . LYS A 1 390 ? -20.281 18.719 35.812 1 95.69 390 LYS A C 1
ATOM 3104 O O . LYS A 1 390 ? -20.719 17.562 35.812 1 95.69 390 LYS A O 1
ATOM 3109 N N . ASN A 1 391 ? -19.047 18.969 36.281 1 94.38 391 ASN A N 1
ATOM 3110 C CA . ASN A 1 391 ? -18.047 17.984 36.688 1 94.38 391 ASN A CA 1
ATOM 3111 C C . ASN A 1 391 ? -17.922 16.844 35.688 1 94.38 391 ASN A C 1
ATOM 3113 O O . ASN A 1 391 ? -18.016 15.672 36.031 1 94.38 391 ASN A O 1
ATOM 3117 N N . VAL A 1 392 ? -17.797 17.266 34.5 1 94.88 392 VAL A N 1
ATOM 3118 C CA . VAL A 1 392 ? -17.703 16.281 33.406 1 94.88 392 VAL A CA 1
ATOM 3119 C C . VAL A 1 392 ? -16.281 15.742 33.344 1 94.88 392 VAL A C 1
ATOM 3121 O O . VAL A 1 392 ? -15.32 16.516 33.25 1 94.88 392 VAL A O 1
ATOM 3124 N N . GLN A 1 393 ? -16.172 14.414 33.375 1 93.19 393 GLN A N 1
ATOM 3125 C CA . GLN A 1 393 ? -14.867 13.766 33.312 1 93.19 393 GLN A CA 1
ATOM 3126 C C . GLN A 1 393 ? -14.773 12.828 32.125 1 93.19 393 GLN A C 1
ATOM 3128 O O . GLN A 1 393 ? -15.766 12.203 31.75 1 93.19 393 GLN A O 1
ATOM 3133 N N . TYR A 1 394 ? -13.633 12.898 31.484 1 90 394 TYR A N 1
ATOM 3134 C CA . TYR A 1 394 ? -13.352 11.977 30.391 1 90 394 TYR A CA 1
ATOM 3135 C C . TYR A 1 394 ? -12 11.297 30.578 1 90 394 TYR A C 1
ATOM 3137 O O . TYR A 1 394 ? -10.992 11.969 30.828 1 90 394 TYR A O 1
ATOM 3145 N N . SER A 1 395 ? -12 9.984 30.531 1 85.25 395 SER A N 1
ATOM 3146 C CA . SER A 1 395 ? -10.781 9.195 30.609 1 85.25 395 SER A CA 1
ATOM 3147 C C . SER A 1 395 ? -10.445 8.539 29.281 1 85.25 395 SER A C 1
ATOM 3149 O O . SER A 1 395 ? -11.258 7.805 28.719 1 85.25 395 SER A O 1
ATOM 3151 N N . TYR A 1 396 ? -9.273 8.828 28.844 1 74.81 396 TYR A N 1
ATOM 3152 C CA . TYR A 1 396 ? -8.844 8.211 27.594 1 74.81 396 TYR A CA 1
ATOM 3153 C C . TYR A 1 396 ? -8.531 6.73 27.797 1 74.81 396 TYR A C 1
ATOM 3155 O O . TYR A 1 396 ? -7.906 6.352 28.781 1 74.81 396 TYR A O 1
ATOM 3163 N N . PRO A 1 397 ? -9.086 5.801 27.031 1 64.62 397 PRO A N 1
ATOM 3164 C CA . PRO A 1 397 ? -8.906 4.367 27.266 1 64.62 397 PRO A CA 1
ATOM 3165 C C . PRO A 1 397 ? -7.441 3.957 27.344 1 64.62 397 PRO A C 1
ATOM 3167 O O . PRO A 1 397 ? -7.082 3.07 28.109 1 64.62 397 PRO A O 1
ATOM 3170 N N . ASN A 1 398 ? -6.508 4.438 26.531 1 57.19 398 ASN A N 1
ATOM 3171 C CA . ASN A 1 398 ? -5.145 3.922 26.453 1 57.19 398 ASN A CA 1
ATOM 3172 C C . ASN A 1 398 ? -4.16 4.824 27.188 1 57.19 398 ASN A C 1
ATOM 3174 O O . ASN A 1 398 ? -2.947 4.609 27.125 1 57.19 398 ASN A O 1
ATOM 3178 N N . HIS A 1 399 ? -4.723 5.727 27.969 1 55.38 399 HIS A N 1
ATOM 3179 C CA . HIS A 1 399 ? -3.793 6.551 28.734 1 55.38 399 HIS A CA 1
ATOM 3180 C C . HIS A 1 399 ? -4.191 6.609 30.203 1 55.38 399 HIS A C 1
ATOM 3182 O O . HIS A 1 399 ? -5.289 7.066 30.531 1 55.38 399 HIS A O 1
ATOM 3188 N N . GLU A 1 400 ? -3.801 5.645 31.094 1 53.25 400 GLU A N 1
ATOM 3189 C CA . GLU A 1 400 ? -4.152 5.418 32.5 1 53.25 400 GLU A CA 1
ATOM 3190 C C . GLU A 1 400 ? -4.352 6.738 33.25 1 53.25 400 GLU A C 1
ATOM 3192 O O . GLU A 1 400 ? -5.215 6.84 34.125 1 53.25 400 GLU A O 1
ATOM 3197 N N . ASN A 1 401 ? -3.611 7.793 32.875 1 54.03 401 ASN A N 1
ATOM 3198 C CA . ASN A 1 401 ? -3.566 8.883 33.844 1 54.03 401 ASN A CA 1
ATOM 3199 C C . ASN A 1 401 ? -4 10.203 33.219 1 54.03 401 ASN A C 1
ATOM 3201 O O . ASN A 1 401 ? -3.627 11.273 33.719 1 54.03 401 ASN A O 1
ATOM 3205 N N . SER A 1 402 ? -4.805 9.992 32.25 1 64.69 402 SER A N 1
ATOM 3206 C CA . SER A 1 402 ? -5.098 11.336 31.766 1 64.69 402 SER A CA 1
ATOM 3207 C C . SER A 1 402 ? -6.602 11.609 31.766 1 64.69 402 SER A C 1
ATOM 3209 O O . SER A 1 402 ? -7.285 11.328 30.781 1 64.69 402 SER A O 1
ATOM 3211 N N . THR A 1 403 ? -7.152 11.766 33.156 1 77.88 403 THR A N 1
ATOM 3212 C CA . THR A 1 403 ? -8.547 12.172 33.25 1 77.88 403 THR A CA 1
ATOM 3213 C C . THR A 1 403 ? -8.68 13.688 33.188 1 77.88 403 THR A C 1
ATOM 3215 O O . THR A 1 403 ? -7.957 14.406 33.875 1 77.88 403 THR A O 1
ATOM 3218 N N . LEU A 1 404 ? -9.523 14.102 32.344 1 84 404 LEU A N 1
ATOM 3219 C CA . LEU A 1 404 ? -9.82 15.523 32.219 1 84 404 LEU A CA 1
ATOM 3220 C C . LEU A 1 404 ? -11.156 15.859 32.844 1 84 404 LEU A C 1
ATOM 3222 O O . LEU A 1 404 ? -12.109 15.078 32.781 1 84 404 LEU A O 1
ATOM 3226 N N . THR A 1 405 ? -11.203 16.891 33.688 1 89.12 405 THR A N 1
ATOM 3227 C CA . THR A 1 405 ? -12.438 17.375 34.312 1 89.12 405 THR A CA 1
ATOM 3228 C C . THR A 1 405 ? -12.828 18.734 33.75 1 89.12 405 THR A C 1
ATOM 3230 O O . THR A 1 405 ? -12.008 19.656 33.688 1 89.12 405 THR A O 1
ATOM 3233 N N . PHE A 1 406 ? -14.07 18.828 33.375 1 91.38 406 PHE A N 1
ATOM 3234 C CA . PHE A 1 406 ? -14.555 20.078 32.781 1 91.38 406 PHE A CA 1
ATOM 3235 C C . PHE A 1 406 ? -15.695 20.656 33.594 1 91.38 406 PHE A C 1
ATOM 3237 O O . PHE A 1 406 ? -16.641 19.953 33.938 1 91.38 406 PHE A O 1
ATOM 3244 N N . ASN A 1 407 ? -15.562 21.875 34.031 1 92.62 407 ASN A N 1
ATOM 3245 C CA . ASN A 1 407 ? -16.625 22.688 34.594 1 92.62 407 ASN A CA 1
ATOM 3246 C C . ASN A 1 407 ? -16.781 24.016 33.875 1 92.62 407 ASN A C 1
ATOM 3248 O O . ASN A 1 407 ? -15.891 24.875 33.938 1 92.62 407 ASN A O 1
ATOM 3252 N N . LEU A 1 408 ? -17.812 24.094 33.062 1 92.69 408 LEU A N 1
ATOM 3253 C CA . LEU A 1 408 ? -18 25.266 32.219 1 92.69 408 LEU A CA 1
ATOM 3254 C C . LEU A 1 408 ? -19.469 25.641 32.125 1 92.69 408 LEU A C 1
ATOM 3256 O O . LEU A 1 408 ? -20.344 24.766 32.094 1 92.69 408 LEU A O 1
ATOM 3260 N N . GLN A 1 409 ? -19.75 26.984 32.156 1 94.56 409 GLN A N 1
ATOM 3261 C CA . GLN A 1 409 ? -21.094 27.5 31.953 1 94.56 409 GLN A CA 1
ATOM 3262 C C . GLN A 1 409 ? -21.125 28.531 30.844 1 94.56 409 GLN A C 1
ATOM 3264 O O . GLN A 1 409 ? -20.391 29.516 30.891 1 94.56 409 GLN A O 1
ATOM 3269 N N . ILE A 1 410 ? -21.953 28.297 29.828 1 95.94 410 ILE A N 1
ATOM 3270 C CA . ILE A 1 410 ? -22.156 29.234 28.719 1 95.94 410 ILE A CA 1
ATOM 3271 C C . ILE A 1 410 ? -23.641 29.641 28.672 1 95.94 410 ILE A C 1
ATOM 3273 O O . ILE A 1 410 ? -24.516 28.781 28.531 1 95.94 410 ILE A O 1
ATOM 3277 N N . ASN A 1 411 ? -23.875 30.906 28.734 1 94.94 411 ASN A N 1
ATOM 3278 C CA . ASN A 1 411 ? -25.25 31.391 28.75 1 94.94 411 ASN A CA 1
ATOM 3279 C C . ASN A 1 411 ? -25.828 31.469 27.344 1 94.94 411 ASN A C 1
ATOM 3281 O O . ASN A 1 411 ? -25.109 31.359 26.359 1 94.94 411 ASN A O 1
ATOM 3285 N N . SER A 1 412 ? -27.172 31.609 27.312 1 94.38 412 SER A N 1
ATOM 3286 C CA . SER A 1 412 ? -27.906 31.688 26.047 1 94.38 412 SER A CA 1
ATOM 3287 C C . SER A 1 412 ? -27.438 32.875 25.219 1 94.38 412 SER A C 1
ATOM 3289 O O . SER A 1 412 ? -27.406 34 25.703 1 94.38 412 SER A O 1
ATOM 3291 N N . GLY A 1 413 ? -26.938 32.562 24 1 92 413 GLY A N 1
ATOM 3292 C CA . GLY A 1 413 ? -26.594 33.625 23.047 1 92 413 GLY A CA 1
ATOM 3293 C C . GLY A 1 413 ? -25.188 34.125 23.219 1 92 413 GLY A C 1
ATOM 3294 O O . GLY A 1 413 ? -24.781 35.062 22.516 1 92 413 GLY A O 1
ATOM 3295 N N . GLU A 1 414 ? -24.422 33.469 24.047 1 94.94 414 GLU A N 1
ATOM 3296 C CA . GLU A 1 414 ? -23.047 33.938 24.297 1 94.94 414 GLU A CA 1
ATOM 3297 C C . GLU A 1 414 ? -22.109 33.438 23.188 1 94.94 414 GLU A C 1
ATOM 3299 O O . GLU A 1 414 ? -22.297 32.375 22.641 1 94.94 414 GLU A O 1
ATOM 3304 N N . ILE A 1 415 ? -21.219 34.312 22.875 1 95.06 415 ILE A N 1
ATOM 3305 C CA . ILE A 1 415 ? -20.094 33.969 22.016 1 95.06 415 ILE A CA 1
ATOM 3306 C C . ILE A 1 415 ? -18.828 33.844 22.859 1 95.06 415 ILE A C 1
ATOM 3308 O O . ILE A 1 415 ? -18.219 34.844 23.25 1 95.06 415 ILE A O 1
ATOM 3312 N N . VAL A 1 416 ? -18.391 32.562 23.047 1 94.75 416 VAL A N 1
ATOM 3313 C CA . VAL A 1 416 ? -17.328 32.281 24 1 94.75 416 VAL A CA 1
ATOM 3314 C C . VAL A 1 416 ? -16.078 31.797 23.25 1 94.75 416 VAL A C 1
ATOM 3316 O O . VAL A 1 416 ? -16.188 31.016 22.312 1 94.75 416 VAL A O 1
ATOM 3319 N N . LEU A 1 417 ? -14.969 32.281 23.641 1 93.25 417 LEU A N 1
ATOM 3320 C CA . LEU A 1 417 ? -13.68 31.781 23.172 1 93.25 417 LEU A CA 1
ATOM 3321 C C . LEU A 1 417 ? -13.047 30.859 24.203 1 93.25 417 LEU A C 1
ATOM 3323 O O . LEU A 1 417 ? -12.883 31.234 25.359 1 93.25 417 LEU A O 1
ATOM 3327 N N . LEU A 1 418 ? -12.828 29.672 23.797 1 90.5 418 LEU A N 1
ATOM 3328 C CA . LEU A 1 418 ? -12.141 28.703 24.641 1 90.5 418 LEU A CA 1
ATOM 3329 C C . LEU A 1 418 ? -10.641 28.703 24.344 1 90.5 418 LEU A C 1
ATOM 3331 O O . LEU A 1 418 ? -10.219 28.391 23.234 1 90.5 418 LEU A O 1
ATOM 3335 N N . GLN A 1 419 ? -9.906 29.094 25.328 1 84.62 419 GLN A N 1
ATOM 3336 C CA . GLN A 1 419 ? -8.453 29.141 25.172 1 84.62 419 GLN A CA 1
ATOM 3337 C C . GLN A 1 419 ? -7.766 28.25 26.203 1 84.62 419 GLN A C 1
ATOM 3339 O O . GLN A 1 419 ? -8.336 27.953 27.25 1 84.62 419 GLN A O 1
ATOM 3344 N N . GLY A 1 420 ? -6.652 27.734 25.875 1 77.12 420 GLY A N 1
ATOM 3345 C CA . GLY A 1 420 ? -5.84 26.875 26.719 1 77.12 420 GLY A CA 1
ATOM 3346 C C . GLY A 1 420 ? -4.656 26.266 25.984 1 77.12 420 GLY A C 1
ATOM 3347 O O . GLY A 1 420 ? -4.59 26.312 24.766 1 77.12 420 GLY A O 1
ATOM 3348 N N . PRO A 1 421 ? -3.771 25.766 26.797 1 70.69 421 PRO A N 1
ATOM 3349 C CA . PRO A 1 421 ? -2.621 25.125 26.156 1 70.69 421 PRO A CA 1
ATOM 3350 C C . PRO A 1 421 ? -3.006 23.891 25.344 1 70.69 421 PRO A C 1
ATOM 3352 O O . PRO A 1 421 ? -4.113 23.375 25.5 1 70.69 421 PRO A O 1
ATOM 3355 N N . SER A 1 422 ? -2.164 23.594 24.422 1 65.12 422 SER A N 1
ATOM 3356 C CA . SER A 1 422 ? -2.391 22.359 23.656 1 65.12 422 SER A CA 1
ATOM 3357 C C . SER A 1 422 ? -2.523 21.172 24.594 1 65.12 422 SER A C 1
ATOM 3359 O O . SER A 1 422 ? -1.779 21.047 25.562 1 65.12 422 SER A O 1
ATOM 3361 N N . GLY A 1 423 ? -3.494 20.359 24.406 1 67.25 423 GLY A N 1
ATOM 3362 C CA . GLY A 1 423 ? -3.713 19.188 25.234 1 67.25 423 GLY A CA 1
ATOM 3363 C C . GLY A 1 423 ? -4.613 19.453 26.422 1 67.25 423 GLY A C 1
ATOM 3364 O O . GLY A 1 423 ? -4.871 18.562 27.234 1 67.25 423 GLY A O 1
ATOM 3365 N N . SER A 1 424 ? -5.02 20.703 26.469 1 74.19 424 SER A N 1
ATOM 3366 C CA . SER A 1 424 ? -5.852 21.062 27.609 1 74.19 424 SER A CA 1
ATOM 3367 C C . SER A 1 424 ? -7.223 20.391 27.516 1 74.19 424 SER A C 1
ATOM 3369 O O . SER A 1 424 ? -7.988 20.422 28.484 1 74.19 424 SER A O 1
ATOM 3371 N N . GLY A 1 425 ? -7.504 19.75 26.406 1 80.19 425 GLY A N 1
ATOM 3372 C CA . GLY A 1 425 ? -8.758 19.031 26.281 1 80.19 425 GLY A CA 1
ATOM 3373 C C . GLY A 1 425 ? -9.82 19.797 25.531 1 80.19 425 GLY A C 1
ATOM 3374 O O . GLY A 1 425 ? -11 19.438 25.562 1 80.19 425 GLY A O 1
ATOM 3375 N N . LYS A 1 426 ? -9.5 20.891 24.906 1 86.19 426 LYS A N 1
ATOM 3376 C CA . LYS A 1 426 ? -10.461 21.703 24.188 1 86.19 426 LYS A CA 1
ATOM 3377 C C . LYS A 1 426 ? -11.258 20.875 23.188 1 86.19 426 LYS A C 1
ATOM 3379 O O . LYS A 1 426 ? -12.492 20.891 23.188 1 86.19 426 LYS A O 1
ATOM 3384 N N . THR A 1 427 ? -10.547 20.094 22.438 1 82.81 427 THR A N 1
ATOM 3385 C CA . THR A 1 427 ? -11.188 19.25 21.422 1 82.81 427 THR A CA 1
ATOM 3386 C C . THR A 1 427 ? -12.023 18.156 22.094 1 82.81 427 THR A C 1
ATOM 3388 O O . THR A 1 427 ? -13.094 17.797 21.578 1 82.81 427 THR A O 1
ATOM 3391 N N . THR A 1 428 ? -11.57 17.656 23.203 1 86.31 428 THR A N 1
ATOM 3392 C CA . THR A 1 428 ? -12.328 16.656 23.938 1 86.31 428 THR A CA 1
ATOM 3393 C C . THR A 1 428 ? -13.656 17.219 24.422 1 86.31 428 THR A C 1
ATOM 3395 O O . THR A 1 428 ? -14.695 16.562 24.328 1 86.31 428 THR A O 1
ATOM 3398 N N . ALA A 1 429 ? -13.547 18.422 24.938 1 91.5 429 ALA A N 1
ATOM 3399 C CA . ALA A 1 429 ? -14.766 19.078 25.406 1 91.5 429 ALA A CA 1
ATOM 3400 C C . ALA A 1 429 ? -15.781 19.234 24.281 1 91.5 429 ALA A C 1
ATOM 3402 O O . ALA A 1 429 ? -16.984 19.016 24.484 1 91.5 429 ALA A O 1
ATOM 3403 N N . LEU A 1 430 ? -15.32 19.609 23.109 1 92 430 LEU A N 1
ATOM 3404 C CA . LEU A 1 430 ? -16.203 19.797 21.969 1 92 430 LEU A CA 1
ATOM 3405 C C . LEU A 1 430 ? -16.797 18.453 21.516 1 92 430 LEU A C 1
ATOM 3407 O O . LEU A 1 430 ? -17.969 18.391 21.141 1 92 430 LEU A O 1
ATOM 3411 N N . ASN A 1 431 ? -15.992 17.438 21.578 1 90.56 431 ASN A N 1
ATOM 3412 C CA . ASN A 1 431 ? -16.469 16.109 21.203 1 90.56 431 ASN A CA 1
ATOM 3413 C C . ASN A 1 431 ? -17.516 15.586 22.188 1 90.56 431 ASN A C 1
ATOM 3415 O O . ASN A 1 431 ? -18.453 14.875 21.797 1 90.56 431 ASN A O 1
ATOM 3419 N N . LEU A 1 432 ? -17.328 15.93 23.406 1 92.31 432 LEU A N 1
ATOM 3420 C CA . LEU A 1 432 ? -18.328 15.562 24.422 1 92.31 432 LEU A CA 1
ATOM 3421 C C . LEU A 1 432 ? -19.625 16.312 24.203 1 92.31 432 LEU A C 1
ATOM 3423 O O . LEU A 1 432 ? -20.719 15.727 24.297 1 92.31 432 LEU A O 1
ATOM 3427 N N . LEU A 1 433 ? -19.422 17.531 23.812 1 94 433 LEU A N 1
ATOM 3428 C CA . LEU A 1 433 ? -20.594 18.375 23.562 1 94 433 LEU A CA 1
ATOM 3429 C C . LEU A 1 433 ? -21.391 17.859 22.375 1 94 433 LEU A C 1
ATOM 3431 O O . LEU A 1 433 ? -22.609 17.969 22.344 1 94 433 LEU A O 1
ATOM 3435 N N . THR A 1 434 ? -20.75 17.281 21.391 1 93.25 434 THR A N 1
ATOM 3436 C CA . THR A 1 434 ? -21.391 16.812 20.156 1 93.25 434 THR A CA 1
ATOM 3437 C C . THR A 1 434 ? -21.75 15.328 20.266 1 93.25 434 THR A C 1
ATOM 3439 O O . THR A 1 434 ? -22.141 14.711 19.281 1 93.25 434 THR A O 1
ATOM 3442 N N . LYS A 1 435 ? -21.516 14.75 21.375 1 91.12 435 LYS A N 1
ATOM 3443 C CA . LYS A 1 435 ? -21.859 13.367 21.688 1 91.12 435 LYS A CA 1
ATOM 3444 C C . LYS A 1 435 ? -21.031 12.398 20.844 1 91.12 435 LYS A C 1
ATOM 3446 O O . LYS A 1 435 ? -21.422 11.242 20.656 1 91.12 435 LYS A O 1
ATOM 3451 N N . LEU A 1 436 ? -20 12.906 20.312 1 88.38 436 LEU A N 1
ATOM 3452 C CA . LEU A 1 436 ? -19.062 12.008 19.641 1 88.38 436 LEU A CA 1
ATOM 3453 C C . LEU A 1 436 ? -18.25 11.203 20.641 1 88.38 436 LEU A C 1
ATOM 3455 O O . LEU A 1 436 ? -17.719 10.141 20.328 1 88.38 436 LEU A O 1
ATOM 3459 N N . LEU A 1 437 ? -18.109 11.758 21.844 1 87.44 437 LEU A N 1
ATOM 3460 C CA . LEU A 1 437 ? -17.547 11.078 23 1 87.44 437 LEU A CA 1
ATOM 3461 C C . LEU A 1 437 ? -18.562 11.008 24.125 1 87.44 437 LEU A C 1
ATOM 3463 O O . LEU A 1 437 ? -19.469 11.852 24.219 1 87.44 437 LEU A O 1
ATOM 3467 N N . THR A 1 438 ? -18.359 10.016 24.922 1 88.62 438 THR A N 1
ATOM 3468 C CA . THR A 1 438 ? -19.219 9.867 26.078 1 88.62 438 THR A CA 1
ATOM 3469 C C . THR A 1 438 ? -18.453 10.141 27.375 1 88.62 438 THR A C 1
ATOM 3471 O O . THR A 1 438 ? -17.375 9.578 27.594 1 88.62 438 THR A O 1
ATOM 3474 N N . PRO A 1 439 ? -19.031 11.023 28.109 1 91.75 439 PRO A N 1
ATOM 3475 C CA . PRO A 1 439 ? -18.344 11.336 29.375 1 91.75 439 PRO A CA 1
ATOM 3476 C C . PRO A 1 439 ? -18.281 10.133 30.312 1 91.75 439 PRO A C 1
ATOM 3478 O O . PRO A 1 439 ? -19.203 9.312 30.344 1 91.75 439 PRO A O 1
ATOM 3481 N N . SER A 1 440 ? -17.219 10.047 31.078 1 90.31 440 SER A N 1
ATOM 3482 C CA . SER A 1 440 ? -17.047 9 32.062 1 90.31 440 SER A CA 1
ATOM 3483 C C . SER A 1 440 ? -17.891 9.289 33.312 1 90.31 440 SER A C 1
ATOM 3485 O O . SER A 1 440 ? -18.453 8.375 33.906 1 90.31 440 SER A O 1
ATOM 3487 N N . SER A 1 441 ? -17.875 10.484 33.719 1 92.62 441 SER A N 1
ATOM 3488 C CA . SER A 1 441 ? -18.688 10.945 34.844 1 92.62 441 SER A CA 1
ATOM 3489 C C . SER A 1 441 ? -19.141 12.391 34.656 1 92.62 441 SER A C 1
ATOM 3491 O O . SER A 1 441 ? -18.641 13.086 33.781 1 92.62 441 SER A O 1
ATOM 3493 N N . GLY A 1 442 ? -20.219 12.727 35.312 1 93.88 442 GLY A N 1
ATOM 3494 C CA . GLY A 1 442 ? -20.766 14.062 35.188 1 93.88 442 GLY A CA 1
ATOM 3495 C C . GLY A 1 442 ? -21.828 14.164 34.094 1 93.88 442 GLY A C 1
ATOM 3496 O O . GLY A 1 442 ? -22.297 13.141 33.594 1 93.88 442 GLY A O 1
ATOM 3497 N N . GLU A 1 443 ? -22.25 15.422 33.906 1 94.75 443 GLU A N 1
ATOM 3498 C CA . GLU A 1 443 ? -23.297 15.57 32.875 1 94.75 443 GLU A CA 1
ATOM 3499 C C . GLU A 1 443 ? -23.172 16.906 32.156 1 94.75 443 GLU A C 1
ATOM 3501 O O . GLU A 1 443 ? -22.719 17.891 32.719 1 94.75 443 GLU A O 1
ATOM 3506 N N . ILE A 1 444 ? -23.516 16.922 30.969 1 96.31 444 ILE A N 1
ATOM 3507 C CA . ILE A 1 444 ? -23.625 18.125 30.156 1 96.31 444 ILE A CA 1
ATOM 3508 C C . ILE A 1 444 ? -25.109 18.484 29.969 1 96.31 444 ILE A C 1
ATOM 3510 O O . ILE A 1 444 ? -25.922 17.625 29.625 1 96.31 444 ILE A O 1
ATOM 3514 N N . VAL A 1 445 ? -25.438 19.734 30.297 1 96.38 445 VAL A N 1
ATOM 3515 C CA . VAL A 1 445 ? -26.828 20.188 30.219 1 96.38 445 VAL A CA 1
ATOM 3516 C C . VAL A 1 445 ? -26.969 21.266 29.156 1 96.38 445 VAL A C 1
ATOM 3518 O O . VAL A 1 445 ? -26.188 22.203 29.109 1 96.38 445 VAL A O 1
ATOM 3521 N N . ILE A 1 446 ? -27.938 21.047 28.266 1 95.38 446 ILE A N 1
ATOM 3522 C CA . ILE A 1 446 ? -28.266 22.031 27.25 1 95.38 446 ILE A CA 1
ATOM 3523 C C . ILE A 1 446 ? -29.719 22.484 27.422 1 95.38 446 ILE A C 1
ATOM 3525 O O . ILE A 1 446 ? -30.641 21.672 27.375 1 95.38 446 ILE A O 1
ATOM 3529 N N . ASP A 1 447 ? -29.891 23.688 27.562 1 91.19 447 ASP A N 1
ATOM 3530 C CA . ASP A 1 447 ? -31.219 24.25 27.797 1 91.19 447 ASP A CA 1
ATOM 3531 C C . ASP A 1 447 ? -31.922 23.562 28.953 1 91.19 447 ASP A C 1
ATOM 3533 O O . ASP A 1 447 ? -33.094 23.172 28.844 1 91.19 447 ASP A O 1
ATOM 3537 N N . GLY A 1 448 ? -31.172 23.266 29.938 1 90.56 448 GLY A N 1
ATOM 3538 C CA . GLY A 1 448 ? -31.734 22.703 31.156 1 90.56 448 GLY A CA 1
ATOM 3539 C C . GLY A 1 448 ? -31.938 21.203 31.094 1 90.56 448 GLY A C 1
ATOM 3540 O O . GLY A 1 448 ? -32.281 20.578 32.094 1 90.56 448 GLY A O 1
ATOM 3541 N N . GLU A 1 449 ? -31.719 20.594 29.953 1 94.25 449 GLU A N 1
ATOM 3542 C CA . GLU A 1 449 ? -31.891 19.141 29.797 1 94.25 449 GLU A CA 1
ATOM 3543 C C . GLU A 1 449 ? -30.547 18.453 29.625 1 94.25 449 GLU A C 1
ATOM 3545 O O . GLU A 1 449 ? -29.688 18.922 28.875 1 94.25 449 GLU A O 1
ATOM 3550 N N . PRO A 1 450 ? -30.484 17.328 30.297 1 94.69 450 PRO A N 1
ATOM 3551 C CA . PRO A 1 450 ? -29.234 16.578 30.141 1 94.69 450 PRO A CA 1
ATOM 3552 C C . PRO A 1 450 ? -29 16.094 28.719 1 94.69 450 PRO A C 1
ATOM 3554 O O . PRO A 1 450 ? -29.953 15.641 28.047 1 94.69 450 PRO A O 1
ATOM 3557 N N . LEU A 1 451 ? -27.781 16.234 28.266 1 94.5 451 LEU A N 1
ATOM 3558 C CA . LEU A 1 451 ? -27.406 15.836 26.922 1 94.5 451 LEU A CA 1
ATOM 3559 C C . LEU A 1 451 ? -27.625 14.344 26.703 1 94.5 451 LEU A C 1
ATOM 3561 O O . LEU A 1 451 ? -27.953 13.906 25.594 1 94.5 451 LEU A O 1
ATOM 3565 N N . SER A 1 452 ? -27.531 13.562 27.781 1 92.06 452 SER A N 1
ATOM 3566 C CA . SER A 1 452 ? -27.719 12.117 27.703 1 92.06 452 SER A CA 1
ATOM 3567 C C . SER A 1 452 ? -29.141 11.773 27.281 1 92.06 452 SER A C 1
ATOM 3569 O O . SER A 1 452 ? -29.391 10.719 26.688 1 92.06 452 SER A O 1
ATOM 3571 N N . LYS A 1 453 ? -30.047 12.641 27.5 1 91.19 453 LYS A N 1
ATOM 3572 C CA . LYS A 1 453 ? -31.453 12.391 27.188 1 91.19 453 LYS A CA 1
ATOM 3573 C C . LYS A 1 453 ? -31.797 12.859 25.766 1 91.19 453 LYS A C 1
ATOM 3575 O O . LYS A 1 453 ? -32.812 12.461 25.203 1 91.19 453 LYS A O 1
ATOM 3580 N N . LYS A 1 454 ? -30.953 13.656 25.203 1 90.69 454 LYS A N 1
ATOM 3581 C CA . LYS A 1 454 ? -31.203 14.133 23.844 1 90.69 454 LYS A CA 1
ATOM 3582 C C . LYS A 1 454 ? -30.719 13.125 22.812 1 90.69 454 LYS A C 1
ATOM 3584 O O . LYS A 1 454 ? -29.672 12.492 23 1 90.69 454 LYS A O 1
ATOM 3589 N N . ASP A 1 455 ? -31.531 12.992 21.812 1 89.06 455 ASP A N 1
ATOM 3590 C CA . ASP A 1 455 ? -31.156 12.102 20.734 1 89.06 455 ASP A CA 1
ATOM 3591 C C . ASP A 1 455 ? -30.016 12.703 19.891 1 89.06 455 ASP A C 1
ATOM 3593 O O . ASP A 1 455 ? -29.875 13.922 19.844 1 89.06 455 ASP A O 1
ATOM 3597 N N . PHE A 1 456 ? -29.297 11.867 19.328 1 89.44 456 PHE A N 1
ATOM 3598 C CA . PHE A 1 456 ? -28.203 12.305 18.469 1 89.44 456 PHE A CA 1
ATOM 3599 C C . PHE A 1 456 ? -28.719 13.133 17.297 1 89.44 456 PHE A C 1
ATOM 3601 O O . PHE A 1 456 ? -28.016 14.031 16.812 1 89.44 456 PHE A O 1
ATOM 3608 N N . LYS A 1 457 ? -29.891 12.875 16.953 1 88.44 457 LYS A N 1
ATOM 3609 C CA . LYS A 1 457 ? -30.516 13.625 15.867 1 88.44 457 LYS A CA 1
ATOM 3610 C C . LYS A 1 457 ? -30.672 15.102 16.234 1 88.44 457 LYS A C 1
ATOM 3612 O O . LYS A 1 457 ? -30.578 15.969 15.359 1 88.44 457 LYS A O 1
ATOM 3617 N N . TRP A 1 458 ? -30.875 15.266 17.469 1 89.06 458 TRP A N 1
ATOM 3618 C CA . TRP A 1 458 ? -30.984 16.641 17.922 1 89.06 458 TRP A CA 1
ATOM 3619 C C . TRP A 1 458 ? -29.672 17.391 17.703 1 89.06 458 TRP A C 1
ATOM 3621 O O . TRP A 1 458 ? -29.672 18.547 17.266 1 89.06 458 TRP A O 1
ATOM 3631 N N . ILE A 1 459 ? -28.625 16.75 17.984 1 90.75 459 ILE A N 1
ATOM 3632 C CA . ILE A 1 459 ? -27.297 17.359 17.797 1 90.75 459 ILE A CA 1
ATOM 3633 C C . ILE A 1 459 ? -27.062 17.625 16.312 1 90.75 459 ILE A C 1
ATOM 3635 O O . ILE A 1 459 ? -26.562 18.688 15.938 1 90.75 459 ILE A O 1
ATOM 3639 N N . GLN A 1 460 ? -27.484 16.734 15.57 1 89.5 460 GLN A N 1
ATOM 3640 C CA . GLN A 1 460 ? -27.281 16.828 14.125 1 89.5 460 GLN A CA 1
ATOM 3641 C C . GLN A 1 460 ? -28.047 18.016 13.539 1 89.5 460 GLN A C 1
ATOM 3643 O O . GLN A 1 460 ? -27.609 18.625 12.57 1 89.5 460 GLN A O 1
ATOM 3648 N N . GLN A 1 461 ? -29.109 18.281 14.164 1 85.62 461 GLN A N 1
ATOM 3649 C CA . GLN A 1 461 ? -29.984 19.328 13.641 1 85.62 461 GLN A CA 1
ATOM 3650 C C . GLN A 1 461 ? -29.594 20.703 14.18 1 85.62 461 GLN A C 1
ATOM 3652 O O . GLN A 1 461 ? -29.75 21.719 13.492 1 85.62 461 GLN A O 1
ATOM 3657 N N . HIS A 1 462 ? -29.016 20.688 15.359 1 89 462 HIS A N 1
ATOM 3658 C CA . HIS A 1 462 ? -28.922 21.984 16.047 1 89 462 HIS A CA 1
ATOM 3659 C C . HIS A 1 462 ? -27.469 22.422 16.156 1 89 462 HIS A C 1
ATOM 3661 O O . HIS A 1 462 ? -27.188 23.578 16.484 1 89 462 HIS A O 1
ATOM 3667 N N . VAL A 1 463 ? -26.594 21.562 15.828 1 91.5 463 VAL A N 1
ATOM 3668 C CA . VAL A 1 463 ? -25.188 21.906 16.031 1 91.5 463 VAL A CA 1
ATOM 3669 C C . VAL A 1 463 ? -24.438 21.859 14.695 1 91.5 463 VAL A C 1
ATOM 3671 O O . VAL A 1 463 ? -24.641 20.953 13.891 1 91.5 463 VAL A O 1
ATOM 3674 N N . SER A 1 464 ? -23.703 22.891 14.375 1 90.88 464 SER A N 1
ATOM 3675 C CA . SER A 1 464 ? -22.75 22.891 13.266 1 90.88 464 SER A CA 1
ATOM 3676 C C . SER A 1 464 ? -21.312 22.969 13.766 1 90.88 464 SER A C 1
ATOM 3678 O O . SER A 1 464 ? -21.016 23.734 14.68 1 90.88 464 SER A O 1
ATOM 3680 N N . TYR A 1 465 ? -20.516 22.141 13.227 1 91.69 465 TYR A N 1
ATOM 3681 C CA . TYR A 1 465 ? -19.125 22.031 13.641 1 91.69 465 TYR A CA 1
ATOM 3682 C C . TYR A 1 465 ? -18.188 22.344 12.477 1 91.69 465 TYR A C 1
ATOM 3684 O O . TYR A 1 465 ? -18.203 21.656 11.453 1 91.69 465 TYR A O 1
ATOM 3692 N N . VAL A 1 466 ? -17.422 23.391 12.609 1 89.31 466 VAL A N 1
ATOM 3693 C CA . VAL A 1 466 ? -16.422 23.766 11.617 1 89.31 466 VAL A CA 1
ATOM 3694 C C . VAL A 1 466 ? -15.023 23.469 12.164 1 89.31 466 VAL A C 1
ATOM 3696 O O . VAL A 1 466 ? -14.578 24.094 13.125 1 89.31 466 VAL A O 1
ATOM 3699 N N . GLN A 1 467 ? -14.359 22.578 11.539 1 87.25 467 GLN A N 1
ATOM 3700 C CA . GLN A 1 467 ? -13.047 22.156 12.023 1 87.25 467 GLN A CA 1
ATOM 3701 C C . GLN A 1 467 ? -11.93 22.906 11.297 1 87.25 467 GLN A C 1
ATOM 3703 O O . GLN A 1 467 ? -12.188 23.641 10.336 1 87.25 467 GLN A O 1
ATOM 3708 N N . GLN A 1 468 ? -10.672 22.75 11.852 1 74.81 468 GLN A N 1
ATOM 3709 C CA . GLN A 1 468 ? -9.492 23.438 11.344 1 74.81 468 GLN A CA 1
ATOM 3710 C C . GLN A 1 468 ? -9.234 23.078 9.883 1 74.81 468 GLN A C 1
ATOM 3712 O O . GLN A 1 468 ? -9.078 23.969 9.039 1 74.81 468 GLN A O 1
ATOM 3717 N N . ASP A 1 469 ? -9.211 21.781 9.594 1 74.44 469 ASP A N 1
ATOM 3718 C CA . ASP A 1 469 ? -9.031 21.344 8.203 1 74.44 469 ASP A CA 1
ATOM 3719 C C . ASP A 1 469 ? -10.375 21.031 7.551 1 74.44 469 ASP A C 1
ATOM 3721 O O . ASP A 1 469 ? -10.836 19.891 7.605 1 74.44 469 ASP A O 1
ATOM 3725 N N . GLY A 1 470 ? -10.906 22.219 6.934 1 79.81 470 GLY A N 1
ATOM 3726 C CA . GLY A 1 470 ? -12.211 22.047 6.309 1 79.81 470 GLY A CA 1
ATOM 3727 C C . GLY A 1 470 ? -12.266 20.891 5.332 1 79.81 470 GLY A C 1
ATOM 3728 O O . GLY A 1 470 ? -11.305 20.641 4.602 1 79.81 470 GLY A O 1
ATOM 3729 N N . ILE A 1 471 ? -13.328 20.203 5.332 1 85.19 471 ILE A N 1
ATOM 3730 C CA . ILE A 1 471 ? -13.492 19.016 4.496 1 85.19 471 ILE A CA 1
ATOM 3731 C C . ILE A 1 471 ? -14.211 19.391 3.203 1 85.19 471 ILE A C 1
ATOM 3733 O O . ILE A 1 471 ? -15.25 20.047 3.232 1 85.19 471 ILE A O 1
ATOM 3737 N N . ILE A 1 472 ? -13.594 19.078 2.109 1 87.31 472 ILE A N 1
ATOM 3738 C CA . ILE A 1 472 ? -14.195 19.25 0.793 1 87.31 472 ILE A CA 1
ATOM 3739 C C . ILE A 1 472 ? -14.328 17.891 0.1 1 87.31 472 ILE A C 1
ATOM 3741 O O . ILE A 1 472 ? -13.375 17.109 0.086 1 87.31 472 ILE A O 1
ATOM 3745 N N . PHE A 1 473 ? -15.477 17.578 -0.417 1 87.44 473 PHE A N 1
ATOM 3746 C CA . PHE A 1 473 ? -15.742 16.328 -1.107 1 87.44 473 PHE A CA 1
ATOM 3747 C C . PHE A 1 473 ? -15.469 16.453 -2.602 1 87.44 473 PHE A C 1
ATOM 3749 O O . PHE A 1 473 ? -15.422 17.578 -3.131 1 87.44 473 PHE A O 1
ATOM 3756 N N . ASN A 1 474 ? -15.266 15.289 -3.205 1 86.75 474 ASN A N 1
ATOM 3757 C CA . ASN A 1 474 ? -15.211 15.242 -4.664 1 86.75 474 ASN A CA 1
ATOM 3758 C C . ASN A 1 474 ? -16.594 15.453 -5.281 1 86.75 474 ASN A C 1
ATOM 3760 O O . ASN A 1 474 ? -17.25 14.5 -5.699 1 86.75 474 ASN A O 1
ATOM 3764 N N . ALA A 1 475 ? -16.922 16.625 -5.332 1 88.88 475 ALA A N 1
ATOM 3765 C CA . ALA A 1 475 ? -18.25 17.031 -5.816 1 88.88 475 ALA A CA 1
ATOM 3766 C C . ALA A 1 475 ? -18.234 18.484 -6.266 1 88.88 475 ALA A C 1
ATOM 3768 O O . ALA A 1 475 ? -17.188 19.141 -6.262 1 88.88 475 ALA A O 1
ATOM 3769 N N . THR A 1 476 ? -19.375 18.969 -6.672 1 91.38 476 THR A N 1
ATOM 3770 C CA . THR A 1 476 ? -19.469 20.359 -7.113 1 91.38 476 THR A CA 1
ATOM 3771 C C . THR A 1 476 ? -19.469 21.312 -5.918 1 91.38 476 THR A C 1
ATOM 3773 O O . THR A 1 476 ? -19.672 20.875 -4.777 1 91.38 476 THR A O 1
ATOM 3776 N N . VAL A 1 477 ? -19.203 22.562 -6.184 1 93.62 477 VAL A N 1
ATOM 3777 C CA . VAL A 1 477 ? -19.281 23.578 -5.141 1 93.62 477 VAL A CA 1
ATOM 3778 C C . VAL A 1 477 ? -20.672 23.578 -4.516 1 93.62 477 VAL A C 1
ATOM 3780 O O . VAL A 1 477 ? -20.812 23.641 -3.289 1 93.62 477 VAL A O 1
ATOM 3783 N N . TYR A 1 478 ? -21.625 23.453 -5.34 1 93.31 478 TYR A N 1
ATOM 3784 C CA . TYR A 1 478 ? -23.016 23.406 -4.891 1 93.31 478 TYR A CA 1
ATOM 3785 C C . TYR A 1 478 ? -23.234 22.25 -3.92 1 93.31 478 TYR A C 1
ATOM 3787 O O . TYR A 1 478 ? -23.766 22.438 -2.824 1 93.31 478 TYR A O 1
ATOM 3795 N N . GLU A 1 479 ? -22.812 21.125 -4.293 1 90.75 479 GLU A N 1
ATOM 3796 C CA . GLU A 1 479 ? -23 19.922 -3.486 1 90.75 479 GLU A CA 1
ATOM 3797 C C . GLU A 1 479 ? -22.266 20.031 -2.152 1 90.75 479 GLU A C 1
ATOM 3799 O O . GLU A 1 479 ? -22.734 19.516 -1.135 1 90.75 479 GLU A O 1
ATOM 3804 N N . ASN A 1 480 ? -21.109 20.625 -2.238 1 92.69 480 ASN A N 1
ATOM 3805 C CA . ASN A 1 480 ? -20.328 20.781 -1.017 1 92.69 480 ASN A CA 1
ATOM 3806 C C . ASN A 1 480 ? -21.016 21.719 -0.033 1 92.69 480 ASN A C 1
ATOM 3808 O O . ASN A 1 480 ? -20.953 21.516 1.181 1 92.69 480 ASN A O 1
ATOM 3812 N N . ILE A 1 481 ? -21.672 22.672 -0.555 1 92.62 481 ILE A N 1
ATOM 3813 C CA . ILE A 1 481 ? -22.328 23.672 0.301 1 92.62 481 ILE A CA 1
ATOM 3814 C C . ILE A 1 481 ? -23.609 23.078 0.889 1 92.62 481 ILE A C 1
ATOM 3816 O O . ILE A 1 481 ? -23.906 23.266 2.07 1 92.62 481 ILE A O 1
ATOM 3820 N N . ILE A 1 482 ? -24.297 22.328 0.129 1 90.88 482 ILE A N 1
ATOM 3821 C CA . ILE A 1 482 ? -25.594 21.828 0.596 1 90.88 482 ILE A CA 1
ATOM 3822 C C . ILE A 1 482 ? -25.406 20.547 1.402 1 90.88 482 ILE A C 1
ATOM 3824 O O . ILE A 1 482 ? -26.359 19.984 1.923 1 90.88 482 ILE A O 1
ATOM 3828 N N . TYR A 1 483 ? -24.234 20.125 1.491 1 89.88 483 TYR A N 1
ATOM 3829 C CA . TYR A 1 483 ? -23.969 18.859 2.154 1 89.88 483 TYR A CA 1
ATOM 3830 C C . TYR A 1 483 ? -24.453 18.891 3.6 1 89.88 483 TYR A C 1
ATOM 3832 O O . TYR A 1 483 ? -24.078 19.766 4.371 1 89.88 483 TYR A O 1
ATOM 3840 N N . GLY A 1 484 ? -25.219 17.906 3.965 1 84 484 GLY A N 1
ATOM 3841 C CA . GLY A 1 484 ? -25.719 17.797 5.32 1 84 484 GLY A CA 1
ATOM 3842 C C . GLY A 1 484 ? -26.953 18.656 5.566 1 84 484 GLY A C 1
ATOM 3843 O O . GLY A 1 484 ? -27.484 18.688 6.68 1 84 484 GLY A O 1
ATOM 3844 N N . ASN A 1 485 ? -27.344 19.375 4.57 1 77.94 485 ASN A N 1
ATOM 3845 C CA . ASN A 1 485 ? -28.484 20.266 4.727 1 77.94 485 ASN A CA 1
ATOM 3846 C C . ASN A 1 485 ? -29.703 19.75 3.982 1 77.94 485 ASN A C 1
ATOM 3848 O O . ASN A 1 485 ? -30.469 20.531 3.408 1 77.94 485 ASN A O 1
ATOM 3852 N N . HIS A 1 486 ? -29.891 18.547 3.973 1 63.78 486 HIS A N 1
ATOM 3853 C CA . HIS A 1 486 ? -30.938 17.938 3.168 1 63.78 486 HIS A CA 1
ATOM 3854 C C . HIS A 1 486 ? -32.312 18.25 3.736 1 63.78 486 HIS A C 1
ATOM 3856 O O . HIS A 1 486 ? -33.312 18.234 3.01 1 63.78 486 HIS A O 1
ATOM 3862 N N . GLY A 1 487 ? -32.375 18.625 4.848 1 62.56 487 GLY A N 1
ATOM 3863 C CA . GLY A 1 487 ? -33.688 18.969 5.383 1 62.56 487 GLY A CA 1
ATOM 3864 C C . GLY A 1 487 ? -34 20.453 5.234 1 62.56 487 GLY A C 1
ATOM 3865 O O . GLY A 1 487 ? -35.125 20.891 5.57 1 62.56 487 GLY A O 1
ATOM 3866 N N . TYR A 1 488 ? -33.031 21.031 4.496 1 71.06 488 TYR A N 1
ATOM 3867 C CA . TYR A 1 488 ? -33.188 22.484 4.379 1 71.06 488 TYR A CA 1
ATOM 3868 C C . TYR A 1 488 ? -33.344 22.891 2.922 1 71.06 488 TYR A C 1
ATOM 3870 O O . TYR A 1 488 ? -33.438 22.047 2.033 1 71.06 488 TYR A O 1
ATOM 3878 N N . ASP A 1 489 ? -33.562 24.234 2.789 1 75.88 489 ASP A N 1
ATOM 3879 C CA . ASP A 1 489 ? -33.688 24.766 1.438 1 75.88 489 ASP A CA 1
ATOM 3880 C C . ASP A 1 489 ? -32.344 24.656 0.686 1 75.88 489 ASP A C 1
ATOM 3882 O O . ASP A 1 489 ? -31.344 25.25 1.103 1 75.88 489 ASP A O 1
ATOM 3886 N N . GLN A 1 490 ? -32.438 23.922 -0.361 1 82.69 490 GLN A N 1
ATOM 3887 C CA . GLN A 1 490 ? -31.219 23.688 -1.147 1 82.69 490 GLN A CA 1
ATOM 3888 C C . GLN A 1 490 ? -31.281 24.438 -2.471 1 82.69 490 GLN A C 1
ATOM 3890 O O . GLN A 1 490 ? -30.609 24.062 -3.436 1 82.69 490 GLN A O 1
ATOM 3895 N N . SER A 1 491 ? -32.094 25.453 -2.459 1 87 491 SER A N 1
ATOM 3896 C CA . SER A 1 491 ? -32.219 26.234 -3.678 1 87 491 SER A CA 1
ATOM 3897 C C . SER A 1 491 ? -30.938 27.016 -3.953 1 87 491 SER A C 1
ATOM 3899 O O . SER A 1 491 ? -30.172 27.344 -3.029 1 87 491 SER A O 1
ATOM 3901 N N . MET A 1 492 ? -30.781 27.328 -5.188 1 90.12 492 MET A N 1
ATOM 3902 C CA . MET A 1 492 ? -29.609 28.094 -5.586 1 90.12 492 MET A CA 1
ATOM 3903 C C . MET A 1 492 ? -29.594 29.453 -4.914 1 90.12 492 MET A C 1
ATOM 3905 O O . MET A 1 492 ? -28.531 29.984 -4.586 1 90.12 492 MET A O 1
ATOM 3909 N N . GLU A 1 493 ? -30.719 29.953 -4.75 1 88.44 493 GLU A N 1
ATOM 3910 C CA . GLU A 1 493 ? -30.828 31.266 -4.098 1 88.44 493 GLU A CA 1
ATOM 3911 C C . GLU A 1 493 ? -30.266 31.219 -2.68 1 88.44 493 GLU A C 1
ATOM 3913 O O . GLU A 1 493 ? -29.516 32.125 -2.281 1 88.44 493 GLU A O 1
ATOM 3918 N N . ARG A 1 494 ? -30.594 30.266 -1.949 1 87.25 494 ARG A N 1
ATOM 3919 C CA . ARG A 1 494 ? -30.125 30.141 -0.572 1 87.25 494 ARG A CA 1
ATOM 3920 C C . ARG A 1 494 ? -28.641 29.812 -0.524 1 87.25 494 ARG A C 1
ATOM 3922 O O . ARG A 1 494 ? -27.938 30.234 0.391 1 87.25 494 ARG A O 1
ATOM 3929 N N . VAL A 1 495 ? -28.297 29.047 -1.468 1 92.12 495 VAL A N 1
ATOM 3930 C CA . VAL A 1 495 ? -26.891 28.672 -1.537 1 92.12 495 VAL A CA 1
ATOM 3931 C C . VAL A 1 495 ? -26.047 29.906 -1.835 1 92.12 495 VAL A C 1
ATOM 3933 O O . VAL A 1 495 ? -24.984 30.109 -1.229 1 92.12 495 VAL A O 1
ATOM 3936 N N . ILE A 1 496 ? -26.531 30.703 -2.736 1 92.31 496 ILE A N 1
ATOM 3937 C CA . ILE A 1 496 ? -25.828 31.938 -3.088 1 92.31 496 ILE A CA 1
ATOM 3938 C C . ILE A 1 496 ? -25.812 32.875 -1.886 1 92.31 496 ILE A C 1
ATOM 3940 O O . ILE A 1 496 ? -24.797 33.531 -1.622 1 92.31 496 ILE A O 1
ATOM 3944 N N . TRP A 1 497 ? -26.875 32.875 -1.179 1 87.31 497 TRP A N 1
ATOM 3945 C CA . TRP A 1 497 ? -26.953 33.688 0.031 1 87.31 497 TRP A CA 1
ATOM 3946 C C . TRP A 1 497 ? -25.891 33.25 1.041 1 87.31 497 TRP A C 1
ATOM 3948 O O . TRP A 1 497 ? -25.172 34.094 1.583 1 87.31 497 TRP A O 1
ATOM 3958 N N . ALA A 1 498 ? -25.828 32.031 1.332 1 89.06 498 ALA A N 1
ATOM 3959 C CA . ALA A 1 498 ? -24.859 31.5 2.283 1 89.06 498 ALA A CA 1
ATOM 3960 C C . ALA A 1 498 ? -23.438 31.781 1.819 1 89.06 498 ALA A C 1
ATOM 3962 O O . ALA A 1 498 ? -22.562 32.125 2.629 1 89.06 498 ALA A O 1
ATOM 3963 N N . ALA A 1 499 ? -23.203 31.656 0.515 1 92.44 499 ALA A N 1
ATOM 3964 C CA . ALA A 1 499 ? -21.875 31.906 -0.06 1 92.44 499 ALA A CA 1
ATOM 3965 C C . ALA A 1 499 ? -21.5 33.375 0.079 1 92.44 499 ALA A C 1
ATOM 3967 O O . ALA A 1 499 ? -20.328 33.688 0.303 1 92.44 499 ALA A O 1
ATOM 3968 N N . LYS A 1 500 ? -22.453 34.219 -0.076 1 88.94 500 LYS A N 1
ATOM 3969 C CA . LYS A 1 500 ? -22.203 35.625 0.092 1 88.94 500 LYS A CA 1
ATOM 3970 C C . LYS A 1 500 ? -21.875 35.969 1.544 1 88.94 500 LYS A C 1
ATOM 3972 O O . LYS A 1 500 ? -20.969 36.75 1.813 1 88.94 500 LYS A O 1
ATOM 3977 N N . MET A 1 501 ? -22.531 35.312 2.41 1 84 501 MET A N 1
ATOM 3978 C CA . MET A 1 501 ? -22.328 35.562 3.834 1 84 501 MET A CA 1
ATOM 3979 C C . MET A 1 501 ? -20.922 35.125 4.262 1 84 501 MET A C 1
ATOM 3981 O O . MET A 1 501 ? -20.328 35.719 5.156 1 84 501 MET A O 1
ATOM 3985 N N . SER A 1 502 ? -20.469 34.125 3.641 1 87.25 502 SER A N 1
ATOM 3986 C CA . SER A 1 502 ? -19.141 33.594 3.988 1 87.25 502 SER A CA 1
ATOM 3987 C C . SER A 1 502 ? -18.062 34.188 3.094 1 87.25 502 SER A C 1
ATOM 3989 O O . SER A 1 502 ? -16.922 33.75 3.105 1 87.25 502 SER A O 1
ATOM 3991 N N . SER A 1 503 ? -18.438 35.094 2.189 1 85.75 503 SER A N 1
ATOM 3992 C CA . SER A 1 503 ? -17.531 35.75 1.254 1 85.75 503 SER A CA 1
ATOM 3993 C C . SER A 1 503 ? -16.938 34.75 0.267 1 85.75 503 SER A C 1
ATOM 3995 O O . SER A 1 503 ? -15.758 34.844 -0.1 1 85.75 503 SER A O 1
ATOM 3997 N N . ALA A 1 504 ? -17.672 33.75 -0.081 1 89.75 504 ALA A N 1
ATOM 3998 C CA . ALA A 1 504 ? -17.203 32.75 -1.025 1 89.75 504 ALA A CA 1
ATOM 3999 C C . ALA A 1 504 ? -17.766 33 -2.422 1 89.75 504 ALA A C 1
ATOM 4001 O O . ALA A 1 504 ? -17.234 32.5 -3.412 1 89.75 504 ALA A O 1
ATOM 4002 N N . HIS A 1 505 ? -18.766 33.781 -2.508 1 91.5 505 HIS A N 1
ATOM 4003 C CA . HIS A 1 505 ? -19.531 33.938 -3.74 1 91.5 505 HIS A CA 1
ATOM 4004 C C . HIS A 1 505 ? -18.641 34.469 -4.863 1 91.5 505 HIS A C 1
ATOM 4006 O O . HIS A 1 505 ? -18.703 34 -5.992 1 91.5 505 HIS A O 1
ATOM 4012 N N . ASP A 1 506 ? -17.891 35.438 -4.527 1 87.44 506 ASP A N 1
ATOM 4013 C CA . ASP A 1 506 ? -17.125 36.156 -5.555 1 87.44 506 ASP A CA 1
ATOM 4014 C C . ASP A 1 506 ? -16.156 35.219 -6.254 1 87.44 506 ASP A C 1
ATOM 4016 O O . ASP A 1 506 ? -16.078 35.188 -7.484 1 87.44 506 ASP A O 1
ATOM 4020 N N . PHE A 1 507 ? -15.383 34.406 -5.496 1 85.56 507 PHE A N 1
ATOM 4021 C CA . PHE A 1 507 ? -14.398 33.562 -6.156 1 85.56 507 PHE A CA 1
ATOM 4022 C C . PHE A 1 507 ? -15.078 32.375 -6.836 1 85.56 507 PHE A C 1
ATOM 4024 O O . PHE A 1 507 ? -14.57 31.859 -7.828 1 85.56 507 PHE A O 1
ATOM 4031 N N . ILE A 1 508 ? -16.219 31.969 -6.375 1 92.94 508 ILE A N 1
ATOM 4032 C CA . ILE A 1 508 ? -16.969 30.891 -7.004 1 92.94 508 ILE A CA 1
ATOM 4033 C C . ILE A 1 508 ? -17.469 31.344 -8.383 1 92.94 508 ILE A C 1
ATOM 4035 O O . ILE A 1 508 ? -17.406 30.578 -9.344 1 92.94 508 ILE A O 1
ATOM 4039 N N . GLU A 1 509 ? -17.938 32.562 -8.391 1 92 509 GLU A N 1
ATOM 4040 C CA . GLU A 1 509 ? -18.453 33.125 -9.641 1 92 509 GLU A CA 1
ATOM 4041 C C . GLU A 1 509 ? -17.344 33.281 -10.68 1 92 509 GLU A C 1
ATOM 4043 O O . GLU A 1 509 ? -17.609 33.25 -11.883 1 92 509 GLU A O 1
ATOM 4048 N N . ASN A 1 510 ? -16.203 33.344 -10.219 1 87.81 510 ASN A N 1
ATOM 4049 C CA . ASN A 1 510 ? -15.062 33.5 -11.125 1 87.81 510 ASN A CA 1
ATOM 4050 C C . ASN A 1 510 ? -14.531 32.156 -11.602 1 87.81 510 ASN A C 1
ATOM 4052 O O . ASN A 1 510 ? -13.68 32.094 -12.492 1 87.81 510 ASN A O 1
ATOM 4056 N N . MET A 1 511 ? -15.016 31.188 -11.055 1 88.12 511 MET A N 1
ATOM 4057 C CA . MET A 1 511 ? -14.633 29.859 -11.523 1 88.12 511 MET A CA 1
ATOM 4058 C C . MET A 1 511 ? -15.328 29.531 -12.836 1 88.12 511 MET A C 1
ATOM 4060 O O . MET A 1 511 ? -16.406 30.031 -13.125 1 88.12 511 MET A O 1
ATOM 4064 N N . GLN A 1 512 ? -14.789 28.625 -13.641 1 86.88 512 GLN A N 1
ATOM 4065 C CA . GLN A 1 512 ? -15.289 28.297 -14.969 1 86.88 512 GLN A CA 1
ATOM 4066 C C . GLN A 1 512 ? -16.719 27.797 -14.914 1 86.88 512 GLN A C 1
ATOM 4068 O O . GLN A 1 512 ? -17.562 28.219 -15.703 1 86.88 512 GLN A O 1
ATOM 4073 N N . ASN A 1 513 ? -17.031 26.891 -14.039 1 91.44 513 ASN A N 1
ATOM 4074 C CA . ASN A 1 513 ? -18.359 26.312 -13.945 1 91.44 513 ASN A CA 1
ATOM 4075 C C . ASN A 1 513 ? -19.094 26.812 -12.695 1 91.44 513 ASN A C 1
ATOM 4077 O O . ASN A 1 513 ? -20.062 26.188 -12.25 1 91.44 513 ASN A O 1
ATOM 4081 N N . LYS A 1 514 ? -18.547 27.844 -12.117 1 93.69 514 LYS A N 1
ATOM 4082 C CA . LYS A 1 514 ? -19.172 28.5 -10.977 1 93.69 514 LYS A CA 1
ATOM 4083 C C . LYS A 1 514 ? -19.547 27.484 -9.898 1 93.69 514 LYS A C 1
ATOM 4085 O O . LYS A 1 514 ? -18.703 26.703 -9.461 1 93.69 514 LYS A O 1
ATOM 4090 N N . TYR A 1 515 ? -20.828 27.422 -9.625 1 93.5 515 TYR A N 1
ATOM 4091 C CA . TYR A 1 515 ? -21.25 26.547 -8.531 1 93.5 515 TYR A CA 1
ATOM 4092 C C . TYR A 1 515 ? -21.234 25.094 -8.969 1 93.5 515 TYR A C 1
ATOM 4094 O O . TYR A 1 515 ? -21.297 24.188 -8.125 1 93.5 515 TYR A O 1
ATOM 4102 N N . GLN A 1 516 ? -21.109 24.875 -10.25 1 91.69 516 GLN A N 1
ATOM 4103 C CA . GLN A 1 516 ? -21.078 23.516 -10.758 1 91.69 516 GLN A CA 1
ATOM 4104 C C . GLN A 1 516 ? -19.641 23.062 -11.016 1 91.69 516 GLN A C 1
ATOM 4106 O O . GLN A 1 516 ? -19.406 21.969 -11.562 1 91.69 516 GLN A O 1
ATOM 4111 N N . THR A 1 517 ? -18.75 23.859 -10.516 1 91.06 517 THR A N 1
ATOM 4112 C CA . THR A 1 517 ? -17.344 23.469 -10.633 1 91.06 517 THR A CA 1
ATOM 4113 C C . THR A 1 517 ? -17.047 22.25 -9.758 1 91.06 517 THR A C 1
ATOM 4115 O O . THR A 1 517 ? -17.406 22.219 -8.578 1 91.06 517 THR A O 1
ATOM 4118 N N . LYS A 1 518 ? -16.438 21.297 -10.359 1 88.31 518 LYS A N 1
ATOM 4119 C CA . LYS A 1 518 ? -16.094 20.078 -9.633 1 88.31 518 LYS A CA 1
ATOM 4120 C C . LYS A 1 518 ? -14.828 20.281 -8.797 1 88.31 518 LYS A C 1
ATOM 4122 O O . LYS A 1 518 ? -13.805 20.75 -9.305 1 88.31 518 LYS A O 1
ATOM 4127 N N . LEU A 1 519 ? -14.992 20 -7.477 1 87 519 LEU A N 1
ATOM 4128 C CA . LEU A 1 519 ? -13.859 20.078 -6.559 1 87 519 LEU A CA 1
ATOM 4129 C C . LEU A 1 519 ? -13.297 18.688 -6.266 1 87 519 LEU A C 1
ATOM 4131 O O . LEU A 1 519 ? -13.977 17.688 -6.469 1 87 519 LEU A O 1
ATOM 4135 N N . LYS A 1 520 ? -12.078 18.688 -5.859 1 79.31 520 LYS A N 1
ATOM 4136 C CA . LYS A 1 520 ? -11.43 17.422 -5.512 1 79.31 520 LYS A CA 1
ATOM 4137 C C . LYS A 1 520 ? -10.953 17.438 -4.059 1 79.31 520 LYS A C 1
ATOM 4139 O O . LYS A 1 520 ? -10.484 18.453 -3.559 1 79.31 520 LYS A O 1
ATOM 4144 N N . SER A 1 521 ? -11.039 16.281 -3.416 1 74.19 521 SER A N 1
ATOM 4145 C CA . SER A 1 521 ? -10.695 16.172 -2.002 1 74.19 521 SER A CA 1
ATOM 4146 C C . SER A 1 521 ? -9.188 16.062 -1.807 1 74.19 521 SER A C 1
ATOM 4148 O O . SER A 1 521 ? -8.672 16.359 -0.727 1 74.19 521 SER A O 1
ATOM 4150 N N . ASP A 1 522 ? -8.508 15.609 -2.779 1 59.31 522 ASP A N 1
ATOM 4151 C CA . ASP A 1 522 ? -7.094 15.305 -2.623 1 59.31 522 ASP A CA 1
ATOM 4152 C C . ASP A 1 522 ? -6.246 16.578 -2.701 1 59.31 522 ASP A C 1
ATOM 4154 O O . ASP A 1 522 ? -5.02 16.516 -2.645 1 59.31 522 ASP A O 1
ATOM 4158 N N . GLY A 1 523 ? -6.863 17.641 -2.709 1 58.34 523 GLY A N 1
ATOM 4159 C CA . GLY A 1 523 ? -6.121 18.891 -2.674 1 58.34 523 GLY A CA 1
ATOM 4160 C C . GLY A 1 523 ? -5.641 19.344 -4.039 1 58.34 523 GLY A C 1
ATOM 4161 O O . GLY A 1 523 ? -4.977 20.375 -4.164 1 58.34 523 GLY A O 1
ATOM 4162 N N . THR A 1 524 ? -5.844 18.422 -4.977 1 50.91 524 THR A N 1
ATOM 4163 C CA . THR A 1 524 ? -5.344 18.797 -6.293 1 50.91 524 THR A CA 1
ATOM 4164 C C . THR A 1 524 ? -6.117 20 -6.84 1 50.91 524 THR A C 1
ATOM 4166 O O . THR A 1 524 ? -5.656 20.672 -7.762 1 50.91 524 THR A O 1
ATOM 4169 N N . THR A 1 525 ? -7.266 20.156 -6.215 1 58.03 525 THR A N 1
ATOM 4170 C CA . THR A 1 525 ? -8.016 21.328 -6.684 1 58.03 525 THR A CA 1
ATOM 4171 C C . THR A 1 525 ? -7.363 22.609 -6.211 1 58.03 525 THR A C 1
ATOM 4173 O O . THR A 1 525 ? -6.734 22.656 -5.148 1 58.03 525 THR A O 1
ATOM 4176 N N . SER A 1 526 ? -7.434 23.531 -6.875 1 62.78 526 SER A N 1
ATOM 4177 C CA . SER A 1 526 ? -6.797 24.844 -6.875 1 62.78 526 SER A CA 1
ATOM 4178 C C . SER A 1 526 ? -7.414 25.766 -5.816 1 62.78 526 SER A C 1
ATOM 4180 O O . SER A 1 526 ? -7.52 26.969 -6.02 1 62.78 526 SER A O 1
ATOM 4182 N N . LEU A 1 527 ? -8.102 25.141 -4.734 1 74.62 527 LEU A N 1
ATOM 4183 C CA . LEU A 1 527 ? -8.602 26.094 -3.748 1 74.62 527 LEU A CA 1
ATOM 4184 C C . LEU A 1 527 ? -7.543 26.391 -2.691 1 74.62 527 LEU A C 1
ATOM 4186 O O . LEU A 1 527 ? -6.82 25.484 -2.264 1 74.62 527 LEU A O 1
ATOM 4190 N N . SER A 1 528 ? -7.477 27.656 -2.467 1 69.5 528 SER A N 1
ATOM 4191 C CA . SER A 1 528 ? -6.637 28.031 -1.335 1 69.5 528 SER A CA 1
ATOM 4192 C C . SER A 1 528 ? -7.262 27.594 -0.014 1 69.5 528 SER A C 1
ATOM 4194 O O . SER A 1 528 ? -8.445 27.25 0.033 1 69.5 528 SER A O 1
ATOM 4196 N N . GLY A 1 529 ? -6.473 27.438 1.029 1 73.88 529 GLY A N 1
ATOM 4197 C CA . GLY A 1 529 ? -6.98 27.109 2.352 1 73.88 529 GLY A CA 1
ATOM 4198 C C . GLY A 1 529 ? -8.117 28.016 2.795 1 73.88 529 GLY A C 1
ATOM 4199 O O . GLY A 1 529 ? -9.102 27.547 3.361 1 73.88 529 GLY A O 1
ATOM 4200 N N . GLY A 1 530 ? -7.957 29.266 2.52 1 76.81 530 GLY A N 1
ATOM 4201 C CA . GLY A 1 530 ? -8.992 30.234 2.857 1 76.81 530 GLY A CA 1
ATOM 4202 C C . GLY A 1 530 ? -10.281 30.016 2.082 1 76.81 530 GLY A C 1
ATOM 4203 O O . GLY A 1 530 ? -11.375 30.172 2.633 1 76.81 530 GLY A O 1
ATOM 4204 N N . GLN A 1 531 ? -10.117 29.719 0.79 1 80.31 531 GLN A N 1
ATOM 4205 C CA . GLN A 1 531 ? -11.289 29.469 -0.041 1 80.31 531 GLN A CA 1
ATOM 4206 C C . GLN A 1 531 ? -12.047 28.234 0.444 1 80.31 531 GLN A C 1
ATOM 4208 O O . GLN A 1 531 ? -13.273 28.234 0.524 1 80.31 531 GLN A O 1
ATOM 4213 N N . LYS A 1 532 ? -11.312 27.266 0.796 1 85.12 532 LYS A N 1
ATOM 4214 C CA . LYS A 1 532 ? -11.906 26.047 1.311 1 85.12 532 LYS A CA 1
ATOM 4215 C C . LYS A 1 532 ? -12.719 26.312 2.576 1 85.12 532 LYS A C 1
ATOM 4217 O O . LYS A 1 532 ? -13.828 25.812 2.727 1 85.12 532 LYS A O 1
ATOM 4222 N N . GLN A 1 533 ? -12.102 27.047 3.391 1 85.69 533 GLN A N 1
ATOM 4223 C CA . GLN A 1 533 ? -12.758 27.328 4.664 1 85.69 533 GLN A CA 1
ATOM 4224 C C . GLN A 1 533 ? -14.031 28.141 4.461 1 85.69 533 GLN A C 1
ATOM 4226 O O . GLN A 1 533 ? -15.008 27.969 5.191 1 85.69 533 GLN A O 1
ATOM 4231 N N . ARG A 1 534 ? -14.016 29.031 3.535 1 86.94 534 ARG A N 1
ATOM 4232 C CA . ARG A 1 534 ? -15.195 29.844 3.275 1 86.94 534 ARG A CA 1
ATOM 4233 C C . ARG A 1 534 ? -16.328 29 2.717 1 86.94 534 ARG A C 1
ATOM 4235 O O . ARG A 1 534 ? -17.5 29.281 2.994 1 86.94 534 ARG A O 1
ATOM 4242 N N . ILE A 1 535 ? -16.016 28.031 1.945 1 90.19 535 ILE A N 1
ATOM 4243 C CA . ILE A 1 535 ? -17.031 27.094 1.459 1 90.19 535 ILE A CA 1
ATOM 4244 C C . ILE A 1 535 ? -17.594 26.297 2.627 1 90.19 535 ILE A C 1
ATOM 4246 O O . ILE A 1 535 ? -18.812 26.078 2.711 1 90.19 535 ILE A O 1
ATOM 4250 N N . VAL A 1 536 ? -16.75 25.859 3.51 1 91.06 536 VAL A N 1
ATOM 4251 C CA . VAL A 1 536 ? -17.156 25.078 4.68 1 91.06 536 VAL A CA 1
ATOM 4252 C C . VAL A 1 536 ? -18.047 25.938 5.578 1 91.06 536 VAL A C 1
ATOM 4254 O O . VAL A 1 536 ? -19.016 25.453 6.145 1 91.06 536 VAL A O 1
ATOM 4257 N N . LEU A 1 537 ? -17.656 27.172 5.656 1 89.06 537 LEU A N 1
ATOM 4258 C CA . LEU A 1 537 ? -18.469 28.094 6.449 1 89.06 537 LEU A CA 1
ATOM 4259 C C . LEU A 1 537 ? -19.844 28.297 5.82 1 89.06 537 LEU A C 1
ATOM 4261 O O . LEU A 1 537 ? -20.844 28.438 6.527 1 89.06 537 LEU A O 1
ATOM 4265 N N . ALA A 1 538 ? -19.828 28.422 4.508 1 90.5 538 ALA A N 1
ATOM 4266 C CA . ALA A 1 538 ? -21.109 28.531 3.809 1 90.5 538 ALA A CA 1
ATOM 4267 C C . ALA A 1 538 ? -22.016 27.359 4.137 1 90.5 538 ALA A C 1
ATOM 4269 O O . ALA A 1 538 ? -23.219 27.531 4.324 1 90.5 538 ALA A O 1
ATOM 4270 N N . ARG A 1 539 ? -21.469 26.219 4.195 1 91.31 539 ARG A N 1
ATOM 4271 C CA . ARG A 1 539 ? -22.203 25.016 4.566 1 91.31 539 ARG A CA 1
ATOM 4272 C C . ARG A 1 539 ? -22.781 25.141 5.969 1 91.31 539 ARG A C 1
ATOM 4274 O O . ARG A 1 539 ? -23.953 24.797 6.195 1 91.31 539 ARG A O 1
ATOM 4281 N N . ALA A 1 540 ? -21.984 25.578 6.859 1 87.94 540 ALA A N 1
ATOM 4282 C CA . ALA A 1 540 ? -22.422 25.734 8.25 1 87.94 540 ALA A CA 1
ATOM 4283 C C . ALA A 1 540 ? -23.531 26.766 8.367 1 87.94 540 ALA A C 1
ATOM 4285 O O . ALA A 1 540 ? -24.469 26.594 9.148 1 87.94 540 ALA A O 1
ATOM 4286 N N . ILE A 1 541 ? -23.406 27.844 7.621 1 83.81 541 ILE A N 1
ATOM 4287 C CA . ILE A 1 541 ? -24.375 28.938 7.637 1 83.81 541 ILE A CA 1
ATOM 4288 C C . ILE A 1 541 ? -25.719 28.469 7.082 1 83.81 541 ILE A C 1
ATOM 4290 O O . ILE A 1 541 ? -26.766 28.828 7.598 1 83.81 541 ILE A O 1
ATOM 4294 N N . LEU A 1 542 ? -25.609 27.719 6.051 1 87.62 542 LEU A N 1
ATOM 4295 C CA . LEU A 1 542 ? -26.812 27.234 5.398 1 87.62 542 LEU A CA 1
ATOM 4296 C C . LEU A 1 542 ? -27.656 26.406 6.363 1 87.62 542 LEU A C 1
ATOM 4298 O O . LEU A 1 542 ? -28.875 26.422 6.301 1 87.62 542 LEU A O 1
ATOM 4302 N N . LYS A 1 543 ? -27.031 25.688 7.195 1 84.5 543 LYS A N 1
ATOM 4303 C CA . LYS A 1 543 ? -27.719 24.828 8.164 1 84.5 543 LYS A CA 1
ATOM 4304 C C . LYS A 1 543 ? -28.422 25.656 9.234 1 84.5 543 LYS A C 1
ATOM 4306 O O . LYS A 1 543 ? -29.391 25.203 9.844 1 84.5 543 LYS A O 1
ATOM 4311 N N . ASN A 1 544 ? -27.969 26.891 9.453 1 81.25 544 ASN A N 1
ATOM 4312 C CA . ASN A 1 544 ? -28.516 27.797 10.461 1 81.25 544 ASN A CA 1
ATOM 4313 C C . ASN A 1 544 ? -28.641 27.109 11.812 1 81.25 544 ASN A C 1
ATOM 4315 O O . ASN A 1 544 ? -29.734 27.078 12.391 1 81.25 544 ASN A O 1
ATOM 4319 N N . PRO A 1 545 ? -27.594 26.688 12.469 1 88.06 545 PRO A N 1
ATOM 4320 C CA . PRO A 1 545 ? -27.625 25.969 13.75 1 88.06 545 PRO A CA 1
ATOM 4321 C C . PRO A 1 545 ? -27.938 26.891 14.922 1 88.06 545 PRO A C 1
ATOM 4323 O O . PRO A 1 545 ? -27.828 28.109 14.805 1 88.06 545 PRO A O 1
ATOM 4326 N N . ARG A 1 546 ? -28.344 26.297 16 1 90.31 546 ARG A N 1
ATOM 4327 C CA . ARG A 1 546 ? -28.547 27.031 17.234 1 90.31 546 ARG A CA 1
ATOM 4328 C C . ARG A 1 546 ? -27.234 27.156 18.016 1 90.31 546 ARG A C 1
ATOM 4330 O O . ARG A 1 546 ? -27.047 28.094 18.797 1 90.31 546 ARG A O 1
ATOM 4337 N N . ILE A 1 547 ? -26.422 26.156 17.812 1 93.44 547 ILE A N 1
ATOM 4338 C CA . ILE A 1 547 ? -25.078 26.141 18.406 1 93.44 547 ILE A CA 1
ATOM 4339 C C . ILE A 1 547 ? -24.031 26.047 17.297 1 93.44 547 ILE A C 1
ATOM 4341 O O . ILE A 1 547 ? -24.078 25.141 16.469 1 93.44 547 ILE A O 1
ATOM 4345 N N . LEU A 1 548 ? -23.156 26.953 17.25 1 93.38 548 LEU A N 1
ATOM 4346 C CA . LEU A 1 548 ? -22.078 26.969 16.266 1 93.38 548 LEU A CA 1
ATOM 4347 C C . LEU A 1 548 ? -20.719 26.781 16.938 1 93.38 548 LEU A C 1
ATOM 4349 O O . LEU A 1 548 ? -20.391 27.5 17.875 1 93.38 548 LEU A O 1
ATOM 4353 N N . ILE A 1 549 ? -20.031 25.781 16.5 1 94.5 549 ILE A N 1
ATOM 4354 C CA . ILE A 1 549 ? -18.703 25.484 17.031 1 94.5 549 ILE A CA 1
ATOM 4355 C C . ILE A 1 549 ? -17.656 25.766 15.961 1 94.5 549 ILE A C 1
ATOM 4357 O O . ILE A 1 549 ? -17.719 25.203 14.859 1 94.5 549 ILE A O 1
ATOM 4361 N N . LEU A 1 550 ? -16.75 26.609 16.266 1 92.12 550 LEU A N 1
ATOM 4362 C CA . LEU A 1 550 ? -15.617 26.922 15.391 1 92.12 550 LEU A CA 1
ATOM 4363 C C . LEU A 1 550 ? -14.312 26.469 16.031 1 92.12 550 LEU A C 1
ATOM 4365 O O . LEU A 1 550 ? -13.766 27.141 16.891 1 92.12 550 LEU A O 1
ATOM 4369 N N . ASP A 1 551 ? -13.805 25.391 15.531 1 89.69 551 ASP A N 1
ATOM 4370 C CA . ASP A 1 551 ? -12.57 24.812 16.062 1 89.69 551 ASP A CA 1
ATOM 4371 C C . ASP A 1 551 ? -11.375 25.188 15.188 1 89.69 551 ASP A C 1
ATOM 4373 O O . ASP A 1 551 ? -11.047 24.469 14.234 1 89.69 551 ASP A O 1
ATOM 4377 N N . GLU A 1 552 ? -10.719 26.234 15.547 1 81.62 552 GLU A N 1
ATOM 4378 C CA . GLU A 1 552 ? -9.57 26.766 14.82 1 81.62 552 GLU A CA 1
ATOM 4379 C C . GLU A 1 552 ? -9.898 26.984 13.352 1 81.62 552 GLU A C 1
ATOM 4381 O O . GLU A 1 552 ? -9.141 26.578 12.469 1 81.62 552 GLU A O 1
ATOM 4386 N N . ALA A 1 553 ? -11.031 27.547 13.117 1 79.94 553 ALA A N 1
ATOM 4387 C CA . ALA A 1 553 ? -11.602 27.656 11.781 1 79.94 553 ALA A CA 1
ATOM 4388 C C . ALA A 1 553 ? -10.812 28.641 10.922 1 79.94 553 ALA A C 1
ATOM 4390 O O . ALA A 1 553 ? -10.906 28.609 9.695 1 79.94 553 ALA A O 1
ATOM 4391 N N . THR A 1 554 ? -10.078 29.484 11.562 1 74.5 554 THR A N 1
ATOM 4392 C CA . THR A 1 554 ? -9.367 30.5 10.797 1 74.5 554 THR A CA 1
ATOM 4393 C C . THR A 1 554 ? -7.855 30.312 10.914 1 74.5 554 THR A C 1
ATOM 4395 O O . THR A 1 554 ? -7.082 31.219 10.617 1 74.5 554 THR A O 1
ATOM 4398 N N . SER A 1 555 ? -7.652 29.047 11.359 1 69.38 555 SER A N 1
ATOM 4399 C CA . SER A 1 555 ? -6.223 28.781 11.461 1 69.38 555 SER A CA 1
ATOM 4400 C C . SER A 1 555 ? -5.598 28.609 10.078 1 69.38 555 SER A C 1
ATOM 4402 O O . SER A 1 555 ? -6.258 28.172 9.141 1 69.38 555 SER A O 1
ATOM 4404 N N . ASN A 1 556 ? -4.473 29.203 9.828 1 63.09 556 ASN A N 1
ATOM 4405 C CA . ASN A 1 556 ? -3.674 29.062 8.609 1 63.09 556 ASN A CA 1
ATOM 4406 C C . ASN A 1 556 ? -4.254 29.875 7.461 1 63.09 556 ASN A C 1
ATOM 4408 O O . ASN A 1 556 ? -4.098 29.5 6.293 1 63.09 556 ASN A O 1
ATOM 4412 N N . ILE A 1 557 ? -5.184 30.672 7.785 1 70.56 557 ILE A N 1
ATOM 4413 C CA . ILE A 1 557 ? -5.77 31.562 6.781 1 70.56 557 ILE A CA 1
ATOM 4414 C C . ILE A 1 557 ? -5.059 32.906 6.812 1 70.56 557 ILE A C 1
ATOM 4416 O O . ILE A 1 557 ? -4.625 33.375 7.871 1 70.56 557 ILE A O 1
ATOM 4420 N N . ASP A 1 558 ? -4.934 33.5 5.703 1 67.25 558 ASP A N 1
ATOM 4421 C CA . ASP A 1 558 ? -4.289 34.812 5.625 1 67.25 558 ASP A CA 1
ATOM 4422 C C . ASP A 1 558 ? -5.129 35.875 6.309 1 67.25 558 ASP A C 1
ATOM 4424 O O . ASP A 1 558 ? -6.336 35.688 6.496 1 67.25 558 ASP A O 1
ATOM 4428 N N . SER A 1 559 ? -4.461 36.938 6.715 1 68.88 559 SER A N 1
ATOM 4429 C CA . SER A 1 559 ? -5.059 38 7.531 1 68.88 559 SER A CA 1
ATOM 4430 C C . SER A 1 559 ? -6.27 38.625 6.84 1 68.88 559 SER A C 1
ATOM 4432 O O . SER A 1 559 ? -7.281 38.906 7.484 1 68.88 559 SER A O 1
ATOM 4434 N N . GLN A 1 560 ? -6.141 38.812 5.559 1 69.75 560 GLN A N 1
ATOM 4435 C CA . GLN A 1 560 ? -7.254 39.438 4.855 1 69.75 560 GLN A CA 1
ATOM 4436 C C . GLN A 1 560 ? -8.477 38.531 4.844 1 69.75 560 GLN A C 1
ATOM 4438 O O . GLN A 1 560 ? -9.586 38.969 5.156 1 69.75 560 GLN A O 1
ATOM 4443 N N . SER A 1 561 ? -8.242 37.375 4.473 1 73.75 561 SER A N 1
ATOM 4444 C CA . SER A 1 561 ? -9.336 36.406 4.449 1 73.75 561 SER A CA 1
ATOM 4445 C C . SER A 1 561 ? -9.93 36.219 5.84 1 73.75 561 SER A C 1
ATOM 4447 O O . SER A 1 561 ? -11.141 36.031 5.984 1 73.75 561 SER A O 1
ATOM 4449 N N . GLU A 1 562 ? -9.023 36.281 6.754 1 78.62 562 GLU A N 1
ATOM 4450 C CA . GLU A 1 562 ? -9.477 36.125 8.133 1 78.62 562 GLU A CA 1
ATOM 4451 C C . GLU A 1 562 ? -10.43 37.25 8.523 1 78.62 562 GLU A C 1
ATOM 4453 O O . GLU A 1 562 ? -11.445 37 9.188 1 78.62 562 GLU A O 1
ATOM 4458 N N . THR A 1 563 ? -10.055 38.406 8.148 1 76.31 563 THR A N 1
ATOM 4459 C CA . THR A 1 563 ? -10.891 39.562 8.453 1 76.31 563 THR A CA 1
ATOM 4460 C C . THR A 1 563 ? -12.266 39.406 7.805 1 76.31 563 THR A C 1
ATOM 4462 O O . THR A 1 563 ? -13.281 39.719 8.43 1 76.31 563 THR A O 1
ATOM 4465 N N . ASP A 1 564 ? -12.289 38.938 6.586 1 75.81 564 ASP A N 1
ATOM 4466 C CA . ASP A 1 564 ? -13.547 38.719 5.879 1 75.81 564 ASP A CA 1
ATOM 4467 C C . ASP A 1 564 ? -14.406 37.688 6.594 1 75.81 564 ASP A C 1
ATOM 4469 O O . ASP A 1 564 ? -15.617 37.875 6.727 1 75.81 564 ASP A O 1
ATOM 4473 N N . ILE A 1 565 ? -13.805 36.719 7.016 1 79.94 565 ILE A N 1
ATOM 4474 C CA . ILE A 1 565 ? -14.5 35.625 7.691 1 79.94 565 ILE A CA 1
ATOM 4475 C C . ILE A 1 565 ? -15.07 36.125 9.016 1 79.94 565 ILE A C 1
ATOM 4477 O O . ILE A 1 565 ? -16.219 35.844 9.359 1 79.94 565 ILE A O 1
ATOM 4481 N N . ILE A 1 566 ? -14.281 36.938 9.695 1 83 566 ILE A N 1
ATOM 4482 C CA . ILE A 1 566 ? -14.703 37.438 10.992 1 83 566 ILE A CA 1
ATOM 4483 C C . ILE A 1 566 ? -15.898 38.375 10.812 1 83 566 ILE A C 1
ATOM 4485 O O . ILE A 1 566 ? -16.844 38.344 11.609 1 83 566 ILE A O 1
ATOM 4489 N N . GLN A 1 567 ? -15.844 39.094 9.789 1 77.81 567 GLN A N 1
ATOM 4490 C CA . GLN A 1 567 ? -16.969 40 9.492 1 77.81 567 GLN A CA 1
ATOM 4491 C C . GLN A 1 567 ? -18.234 39.188 9.203 1 77.81 567 GLN A C 1
ATOM 4493 O O . GLN A 1 567 ? -19.312 39.562 9.656 1 77.81 567 GLN A O 1
ATOM 4498 N N . ALA A 1 568 ? -18.078 38.188 8.422 1 76.69 568 ALA A N 1
ATOM 4499 C CA . ALA A 1 568 ? -19.203 37.312 8.125 1 76.69 568 ALA A CA 1
ATOM 4500 C C . ALA A 1 568 ? -19.766 36.688 9.398 1 76.69 568 ALA A C 1
ATOM 4502 O O . ALA A 1 568 ? -20.969 36.531 9.547 1 76.69 568 ALA A O 1
ATOM 4503 N N . LEU A 1 569 ? -18.891 36.375 10.266 1 83.69 569 LEU A N 1
ATOM 4504 C CA . LEU A 1 569 ? -19.266 35.719 11.508 1 83.69 569 LEU A CA 1
ATOM 4505 C C . LEU A 1 569 ? -20.062 36.656 12.406 1 83.69 569 LEU A C 1
ATOM 4507 O O . LEU A 1 569 ? -20.906 36.219 13.188 1 83.69 569 LEU A O 1
ATOM 4511 N N . THR A 1 570 ? -19.797 37.969 12.297 1 82.25 570 THR A N 1
ATOM 4512 C CA . THR A 1 570 ? -20.531 38.938 13.109 1 82.25 570 THR A CA 1
ATOM 4513 C C . THR A 1 570 ? -22.031 38.844 12.844 1 82.25 570 THR A C 1
ATOM 4515 O O . THR A 1 570 ? -22.828 39 13.766 1 82.25 570 THR A O 1
ATOM 4518 N N . GLN A 1 571 ? -22.297 38.531 11.672 1 77.12 571 GLN A N 1
ATOM 4519 C CA . GLN A 1 571 ? -23.703 38.438 11.305 1 77.12 571 GLN A CA 1
ATOM 4520 C C . GLN A 1 571 ? -24.266 37.062 11.609 1 77.12 571 GLN A C 1
ATOM 4522 O O . GLN A 1 571 ? -25.406 36.906 12.055 1 77.12 571 GLN A O 1
ATOM 4527 N N . ILE A 1 572 ? -23.516 36.094 11.406 1 78.12 572 ILE A N 1
ATOM 4528 C CA . ILE A 1 572 ? -23.969 34.688 11.477 1 78.12 572 ILE A CA 1
ATOM 4529 C C . ILE A 1 572 ? -24.156 34.312 12.945 1 78.12 572 ILE A C 1
ATOM 4531 O O . ILE A 1 572 ? -25.016 33.469 13.258 1 78.12 572 ILE A O 1
ATOM 4535 N N . CYS A 1 573 ? -23.359 34.844 13.773 1 86.38 573 CYS A N 1
ATOM 4536 C CA . CYS A 1 573 ? -23.344 34.469 15.172 1 86.38 573 CYS A CA 1
ATOM 4537 C C . CYS A 1 573 ? -24.516 35.062 15.93 1 86.38 573 CYS A C 1
ATOM 4539 O O . CYS A 1 573 ? -24.812 34.656 17.062 1 86.38 573 CYS A O 1
ATOM 4541 N N . LYS A 1 574 ? -25.156 35.969 15.219 1 82.38 574 LYS A N 1
ATOM 4542 C CA . LYS A 1 574 ? -26.281 36.625 15.906 1 82.38 574 LYS A CA 1
ATOM 4543 C C . LYS A 1 574 ? -27.359 35.625 16.281 1 82.38 574 LYS A C 1
ATOM 4545 O O . LYS A 1 574 ? -27.688 34.719 15.5 1 82.38 574 LYS A O 1
ATOM 4550 N N . GLU A 1 575 ? -27.812 35.656 17.516 1 85.5 575 GLU A N 1
ATOM 4551 C CA . GLU A 1 575 ? -28.906 34.844 18.062 1 85.5 575 GLU A CA 1
ATOM 4552 C C . GLU A 1 575 ? -28.547 33.375 18.109 1 85.5 575 GLU A C 1
ATOM 4554 O O . GLU A 1 575 ? -29.375 32.5 17.828 1 85.5 575 GLU A O 1
ATOM 4559 N N . LYS A 1 576 ? -27.281 33.094 18.234 1 91.31 576 LYS A N 1
ATOM 4560 C CA . LYS A 1 576 ? -26.781 31.75 18.391 1 91.31 576 LYS A CA 1
ATOM 4561 C C . LYS A 1 576 ? -25.797 31.656 19.547 1 91.31 576 LYS A C 1
ATOM 4563 O O . LYS A 1 576 ? -25.219 32.656 19.969 1 91.31 576 LYS A O 1
ATOM 4568 N N . THR A 1 577 ? -25.719 30.5 20.156 1 94.69 577 THR A N 1
ATOM 4569 C CA . THR A 1 577 ? -24.625 30.234 21.078 1 94.69 577 THR A CA 1
ATOM 4570 C C . THR A 1 577 ? -23.391 29.734 20.328 1 94.69 577 THR A C 1
ATOM 4572 O O . THR A 1 577 ? -23.469 28.766 19.578 1 94.69 577 THR A O 1
ATOM 4575 N N . VAL A 1 578 ? -22.312 30.438 20.438 1 95.06 578 VAL A N 1
ATOM 4576 C CA . VAL A 1 578 ? -21.141 30.156 19.609 1 95.06 578 VAL A CA 1
ATOM 4577 C C . VAL A 1 578 ? -19.953 29.828 20.5 1 95.06 578 VAL A C 1
ATOM 4579 O O . VAL A 1 578 ? -19.703 30.5 21.5 1 95.06 578 VAL A O 1
ATOM 4582 N N . ILE A 1 579 ? -19.281 28.734 20.203 1 95.06 579 ILE A N 1
ATOM 4583 C CA . ILE A 1 579 ? -18.031 28.359 20.859 1 95.06 579 ILE A CA 1
ATOM 4584 C C . ILE A 1 579 ? -16.875 28.422 19.859 1 95.06 579 ILE A C 1
ATOM 4586 O O . ILE A 1 579 ? -16.891 27.734 18.844 1 95.06 579 ILE A O 1
ATOM 4590 N N . ILE A 1 580 ? -15.93 29.234 20.141 1 92.88 580 ILE A N 1
ATOM 4591 C CA . ILE A 1 580 ? -14.773 29.422 19.266 1 92.88 580 ILE A CA 1
ATOM 4592 C C . ILE A 1 580 ? -13.508 28.953 19.984 1 92.88 580 ILE A C 1
ATOM 4594 O O . ILE A 1 580 ? -13.25 29.328 21.125 1 92.88 580 ILE A O 1
ATOM 4598 N N . VAL A 1 581 ? -12.828 28.047 19.359 1 90.25 581 VAL A N 1
ATOM 4599 C CA . VAL A 1 581 ? -11.5 27.656 19.828 1 90.25 581 VAL A CA 1
ATOM 4600 C C . VAL A 1 581 ? -10.438 28.25 18.906 1 90.25 581 VAL A C 1
ATOM 4602 O O . VAL A 1 581 ? -10.461 28.031 17.688 1 90.25 581 VAL A O 1
ATOM 4605 N N . SER A 1 582 ? -9.625 29.078 19.375 1 82.5 582 SER A N 1
ATOM 4606 C CA . SER A 1 582 ? -8.57 29.703 18.578 1 82.5 582 SER A CA 1
ATOM 4607 C C . SER A 1 582 ? -7.402 30.141 19.469 1 82.5 582 SER A C 1
ATOM 4609 O O . SER A 1 582 ? -7.582 30.391 20.656 1 82.5 582 SER A O 1
ATOM 4611 N N . HIS A 1 583 ? -6.324 30.203 18.875 1 70.81 583 HIS A N 1
ATOM 4612 C CA . HIS A 1 583 ? -5.164 30.75 19.562 1 70.81 583 HIS A CA 1
ATOM 4613 C C . HIS A 1 583 ? -5.004 32.25 19.266 1 70.81 583 HIS A C 1
ATOM 4615 O O . HIS A 1 583 ? -4.227 32.938 19.922 1 70.81 583 HIS A O 1
ATOM 4621 N N . LYS A 1 584 ? -5.797 32.75 18.359 1 73 584 LYS A N 1
ATOM 4622 C CA . LYS A 1 584 ? -5.754 34.156 17.969 1 73 584 LYS A CA 1
ATOM 4623 C C . LYS A 1 584 ? -6.883 34.938 18.625 1 73 584 LYS A C 1
ATOM 4625 O O . LYS A 1 584 ? -7.898 35.219 18 1 73 584 LYS A O 1
ATOM 4630 N N . ILE A 1 585 ? -6.668 35.469 19.812 1 73.88 585 ILE A N 1
ATOM 4631 C CA . ILE A 1 585 ? -7.719 36.125 20.578 1 73.88 585 ILE A CA 1
ATOM 4632 C C . ILE A 1 585 ? -8.031 37.469 19.969 1 73.88 585 ILE A C 1
ATOM 4634 O O . ILE A 1 585 ? -9.195 37.875 19.906 1 73.88 585 ILE A O 1
ATOM 4638 N N . GLU A 1 586 ? -7.066 38.031 19.406 1 73.88 586 GLU A N 1
ATOM 4639 C CA . GLU A 1 586 ? -7.199 39.438 19.016 1 73.88 586 GLU A CA 1
ATOM 4640 C C . GLU A 1 586 ? -8.18 39.594 17.844 1 73.88 586 GLU A C 1
ATOM 4642 O O . GLU A 1 586 ? -8.938 40.562 17.781 1 73.88 586 GLU A O 1
ATOM 4647 N N . ASN A 1 587 ? -8.227 38.688 17.047 1 75.94 587 ASN A N 1
ATOM 4648 C CA . ASN A 1 587 ? -9.07 38.781 15.867 1 75.94 587 ASN A CA 1
ATOM 4649 C C . ASN A 1 587 ? -10.539 38.562 16.203 1 75.94 587 ASN A C 1
ATOM 4651 O O . ASN A 1 587 ? -11.43 39.062 15.523 1 75.94 587 ASN A O 1
ATOM 4655 N N . TYR A 1 588 ? -10.781 37.812 17.297 1 85.38 588 TYR A N 1
ATOM 4656 C CA . TYR A 1 588 ? -12.148 37.469 17.641 1 85.38 588 TYR A CA 1
ATOM 4657 C C . TYR A 1 588 ? -12.711 38.375 18.703 1 85.38 588 TYR A C 1
ATOM 4659 O O . TYR A 1 588 ? -13.898 38.344 19.016 1 85.38 588 TYR A O 1
ATOM 4667 N N . LYS A 1 589 ? -11.953 39.281 19.203 1 85.06 589 LYS A N 1
ATOM 4668 C CA . LYS A 1 589 ? -12.312 40.094 20.359 1 85.06 589 LYS A CA 1
ATOM 4669 C C . LYS A 1 589 ? -13.609 40.875 20.094 1 85.06 589 LYS A C 1
ATOM 4671 O O . LYS A 1 589 ? -14.477 40.938 20.969 1 85.06 589 LYS A O 1
ATOM 4676 N N . PRO A 1 590 ? -13.766 41.344 18.891 1 82.62 590 PRO A N 1
ATOM 4677 C CA . PRO A 1 590 ? -14.984 42.156 18.656 1 82.62 590 PRO A CA 1
ATOM 4678 C C . PRO A 1 590 ? -16.25 41.312 18.734 1 82.62 590 PRO A C 1
ATOM 4680 O O . PRO A 1 590 ? -17.344 41.844 18.969 1 82.62 590 PRO A O 1
ATOM 4683 N N . LEU A 1 591 ? -16.141 40.062 18.641 1 87.94 591 LEU A N 1
ATOM 4684 C CA . LEU A 1 591 ? -17.297 39.188 18.594 1 87.94 591 LEU A CA 1
ATOM 4685 C C . LEU A 1 591 ? -17.562 38.562 19.953 1 87.94 591 LEU A C 1
ATOM 4687 O O . LEU A 1 591 ? -18.688 38.125 20.25 1 87.94 591 LEU A O 1
ATOM 4691 N N . LEU A 1 592 ? -16.641 38.625 20.797 1 91.56 592 LEU A N 1
ATOM 4692 C CA . LEU A 1 592 ? -16.672 37.781 21.984 1 91.56 592 LEU A CA 1
ATOM 4693 C C . LEU A 1 592 ? -17.484 38.438 23.094 1 91.56 592 LEU A C 1
ATOM 4695 O O . LEU A 1 592 ? -17.422 39.656 23.281 1 91.56 592 LEU A O 1
ATOM 4699 N N . THR A 1 593 ? -18.203 37.562 23.781 1 91.75 593 THR A N 1
ATOM 4700 C CA . THR A 1 593 ? -18.859 38 25.016 1 91.75 593 THR A CA 1
ATOM 4701 C C . THR A 1 593 ? -17.969 37.688 26.219 1 91.75 593 THR A C 1
ATOM 4703 O O . THR A 1 593 ? -17.969 38.438 27.203 1 91.75 593 THR A O 1
ATOM 4706 N N . ARG A 1 594 ? -17.328 36.594 26.078 1 92.12 594 ARG A N 1
ATOM 4707 C CA . ARG A 1 594 ? -16.531 36.094 27.203 1 92.12 594 ARG A CA 1
ATOM 4708 C C . ARG A 1 594 ? -15.391 35.219 26.719 1 92.12 594 ARG A C 1
ATOM 4710 O O . ARG A 1 594 ? -15.484 34.625 25.641 1 92.12 594 ARG A O 1
ATOM 4717 N N . VAL A 1 595 ? -14.312 35.25 27.453 1 91.88 595 VAL A N 1
ATOM 4718 C CA . VAL A 1 595 ? -13.188 34.344 27.203 1 91.88 595 VAL A CA 1
ATOM 4719 C C . VAL A 1 595 ? -13.047 33.375 28.359 1 91.88 595 VAL A C 1
ATOM 4721 O O . VAL A 1 595 ? -13.109 33.75 29.531 1 91.88 595 VAL A O 1
ATOM 4724 N N . ILE A 1 596 ? -12.977 32.094 28.031 1 89.88 596 ILE A N 1
ATOM 4725 C CA . ILE A 1 596 ? -12.836 31.062 29.047 1 89.88 596 ILE A CA 1
ATOM 4726 C C . ILE A 1 596 ? -11.477 30.391 28.906 1 89.88 596 ILE A C 1
ATOM 4728 O O . ILE A 1 596 ? -11.117 29.922 27.828 1 89.88 596 ILE A O 1
ATOM 4732 N N . ASN A 1 597 ? -10.734 30.359 29.953 1 87.12 597 ASN A N 1
ATOM 4733 C CA . ASN A 1 597 ? -9.438 29.672 29.984 1 87.12 597 ASN A CA 1
ATOM 4734 C C . ASN A 1 597 ? -9.555 28.266 30.562 1 87.12 597 ASN A C 1
ATOM 4736 O O . ASN A 1 597 ? -10.016 28.094 31.703 1 87.12 597 ASN A O 1
ATOM 4740 N N . LEU A 1 598 ? -9.242 27.344 29.656 1 81.38 598 LEU A N 1
ATOM 4741 C CA . LEU A 1 598 ? -9.219 25.953 30.141 1 81.38 598 LEU A CA 1
ATOM 4742 C C . LEU A 1 598 ? -7.852 25.609 30.719 1 81.38 598 LEU A C 1
ATOM 4744 O O . LEU A 1 598 ? -6.832 25.766 30.031 1 81.38 598 LEU A O 1
ATOM 4748 N N . ASP A 1 599 ? -7.668 25.625 32 1 67.75 599 ASP A N 1
ATOM 4749 C CA . ASP A 1 599 ? -6.414 25.281 32.656 1 67.75 599 ASP A CA 1
ATOM 4750 C C . ASP A 1 599 ? -6.359 23.797 33 1 67.75 599 ASP A C 1
ATOM 4752 O O . ASP A 1 599 ? -7.398 23.156 33.188 1 67.75 599 ASP A O 1
ATOM 4756 N N . GLN A 1 600 ? -5.18 23.141 32.719 1 52.94 600 GLN A N 1
ATOM 4757 C CA . GLN A 1 600 ? -5.039 21.797 33.281 1 52.94 600 GLN A CA 1
ATOM 4758 C C . GLN A 1 600 ? -5.301 21.797 34.812 1 52.94 600 GLN A C 1
ATOM 4760 O O . GLN A 1 600 ? -4.969 22.766 35.5 1 52.94 600 GLN A O 1
ATOM 4765 N N . MET B 1 1 ? -8.711 4.141 -32.125 1 28.62 1 MET B N 1
ATOM 4766 C CA . MET B 1 1 ? -8.234 3.184 -33.125 1 28.62 1 MET B CA 1
ATOM 4767 C C . MET B 1 1 ? -6.719 3.238 -33.25 1 28.62 1 MET B C 1
ATOM 4769 O O . MET B 1 1 ? -6.066 2.207 -33.438 1 28.62 1 MET B O 1
ATOM 4773 N N . GLN B 1 2 ? -6.262 4.512 -33.531 1 28.16 2 GLN B N 1
ATOM 4774 C CA . GLN B 1 2 ? -4.82 4.727 -33.594 1 28.16 2 GLN B CA 1
ATOM 4775 C C . GLN B 1 2 ? -4.16 4.457 -32.25 1 28.16 2 GLN B C 1
ATOM 4777 O O . GLN B 1 2 ? -2.945 4.262 -32.156 1 28.16 2 GLN B O 1
ATOM 4782 N N . GLU B 1 3 ? -4.926 4.758 -31.219 1 32.34 3 GLU B N 1
ATOM 4783 C CA . GLU B 1 3 ? -4.555 4.566 -29.812 1 32.34 3 GLU B CA 1
ATOM 4784 C C . GLU B 1 3 ? -4.285 3.094 -29.516 1 32.34 3 GLU B C 1
ATOM 4786 O O . GLU B 1 3 ? -3.68 2.768 -28.484 1 32.34 3 GLU B O 1
ATOM 4791 N N . GLY B 1 4 ? -4.836 2.254 -30.375 1 34.22 4 GLY B N 1
ATOM 4792 C CA . GLY B 1 4 ? -4.715 0.805 -30.344 1 34.22 4 GLY B CA 1
ATOM 4793 C C . GLY B 1 4 ? -3.348 0.312 -30.797 1 34.22 4 GLY B C 1
ATOM 4794 O O . GLY B 1 4 ? -2.893 -0.746 -30.344 1 34.22 4 GLY B O 1
ATOM 4795 N N . LYS B 1 5 ? -2.887 0.797 -31.906 1 38.16 5 LYS B N 1
ATOM 4796 C CA . LYS B 1 5 ? -1.66 0.411 -32.594 1 38.16 5 LYS B CA 1
ATOM 4797 C C . LYS B 1 5 ? -0.428 0.751 -31.766 1 38.16 5 LYS B C 1
ATOM 4799 O O . LYS B 1 5 ? 0.571 0.03 -31.797 1 38.16 5 LYS B O 1
ATOM 4804 N N . ASN B 1 6 ? -0.315 1.938 -31.234 1 38.72 6 ASN B N 1
ATOM 4805 C CA . ASN B 1 6 ? 0.745 2.537 -30.422 1 38.72 6 ASN B CA 1
ATOM 4806 C C . ASN B 1 6 ? 0.922 1.808 -29.094 1 38.72 6 ASN B C 1
ATOM 4808 O O . ASN B 1 6 ? 1.908 2.025 -28.391 1 38.72 6 ASN B O 1
ATOM 4812 N N . GLN B 1 7 ? -0.175 1.014 -28.797 1 40.53 7 GLN B N 1
ATOM 4813 C CA . GLN B 1 7 ? -0.12 0.253 -27.562 1 40.53 7 GLN B CA 1
ATOM 4814 C C . GLN B 1 7 ? 0.733 -1.002 -27.719 1 40.53 7 GLN B C 1
ATOM 4816 O O . GLN B 1 7 ? 1.296 -1.505 -26.75 1 40.53 7 GLN B O 1
ATOM 4821 N N . LYS B 1 8 ? 0.704 -1.59 -28.906 1 45.88 8 LYS B N 1
ATOM 4822 C CA . LYS B 1 8 ? 1.376 -2.855 -29.188 1 45.88 8 LYS B CA 1
ATOM 4823 C C . LYS B 1 8 ? 2.891 -2.705 -29.094 1 45.88 8 LYS B C 1
ATOM 4825 O O . LYS B 1 8 ? 3.578 -3.594 -28.578 1 45.88 8 LYS B O 1
ATOM 4830 N N . LYS B 1 9 ? 3.412 -1.787 -29.969 1 46.72 9 LYS B N 1
ATOM 4831 C CA . LYS B 1 9 ? 4.82 -1.421 -30.047 1 46.72 9 LYS B CA 1
ATOM 4832 C C . LYS B 1 9 ? 5.395 -1.102 -28.672 1 46.72 9 LYS B C 1
ATOM 4834 O O . LYS B 1 9 ? 6.598 -1.244 -28.453 1 46.72 9 LYS B O 1
ATOM 4839 N N . PHE B 1 10 ? 4.648 -0.665 -27.797 1 51.53 10 PHE B N 1
ATOM 4840 C CA . PHE B 1 10 ? 4.844 -0.126 -26.453 1 51.53 10 PHE B CA 1
ATOM 4841 C C . PHE B 1 10 ? 5.137 -1.243 -25.469 1 51.53 10 PHE B C 1
ATOM 4843 O O . PHE B 1 10 ? 6.035 -1.116 -24.625 1 51.53 10 PHE B O 1
ATOM 4850 N N . PHE B 1 11 ? 4.547 -2.52 -25.859 1 58.12 11 PHE B N 1
ATOM 4851 C CA . PHE B 1 11 ? 4.688 -3.604 -24.891 1 58.12 11 PHE B CA 1
ATOM 4852 C C . PHE B 1 11 ? 6.043 -4.285 -25.031 1 58.12 11 PHE B C 1
ATOM 4854 O O . PHE B 1 11 ? 6.699 -4.586 -24.031 1 58.12 11 PHE B O 1
ATOM 4861 N N . GLY B 1 12 ? 6.492 -4.414 -26.281 1 65.88 12 GLY B N 1
ATOM 4862 C CA . GLY B 1 12 ? 7.777 -5.059 -26.484 1 65.88 12 GLY B CA 1
ATOM 4863 C C . GLY B 1 12 ? 8.945 -4.242 -25.969 1 65.88 12 GLY B C 1
ATOM 4864 O O . GLY B 1 12 ? 9.859 -4.777 -25.344 1 65.88 12 GLY B O 1
ATOM 4865 N N . LYS B 1 13 ? 8.805 -3.033 -26.234 1 75.69 13 LYS B N 1
ATOM 4866 C CA . LYS B 1 13 ? 9.875 -2.152 -25.766 1 75.69 13 LYS B CA 1
ATOM 4867 C C . LYS B 1 13 ? 9.914 -2.078 -24.25 1 75.69 13 LYS B C 1
ATOM 4869 O O . LYS B 1 13 ? 10.992 -2.053 -23.641 1 75.69 13 LYS B O 1
ATOM 4874 N N . ASP B 1 14 ? 8.75 -2.121 -23.656 1 76.5 14 ASP B N 1
ATOM 4875 C CA . ASP B 1 14 ? 8.664 -2.051 -22.203 1 76.5 14 ASP B CA 1
ATOM 4876 C C . ASP B 1 14 ? 9.242 -3.307 -21.562 1 76.5 14 ASP B C 1
ATOM 4878 O O . ASP B 1 14 ? 9.898 -3.227 -20.516 1 76.5 14 ASP B O 1
ATOM 4882 N N . ILE B 1 15 ? 9.055 -4.336 -22.297 1 81.12 15 ILE B N 1
ATOM 4883 C CA . ILE B 1 15 ? 9.57 -5.594 -21.766 1 81.12 15 ILE B CA 1
ATOM 4884 C C . ILE B 1 15 ? 11.094 -5.625 -21.906 1 81.12 15 ILE B C 1
ATOM 4886 O O . ILE B 1 15 ? 11.789 -6.102 -21.016 1 81.12 15 ILE B O 1
ATOM 4890 N N . MET B 1 16 ? 11.539 -5.07 -22.984 1 81.88 16 MET B N 1
ATOM 4891 C CA . MET B 1 16 ? 12.984 -5.035 -23.203 1 81.88 16 MET B CA 1
ATOM 4892 C C . MET B 1 16 ? 13.672 -4.145 -22.188 1 81.88 16 MET B C 1
ATOM 4894 O O . MET B 1 16 ? 14.758 -4.469 -21.703 1 81.88 16 MET B O 1
ATOM 4898 N N . ASN B 1 17 ? 13 -3.1 -21.844 1 79.81 17 ASN B N 1
ATOM 4899 C CA . ASN B 1 17 ? 13.539 -2.215 -20.828 1 79.81 17 ASN B CA 1
ATOM 4900 C C . ASN B 1 17 ? 13.562 -2.891 -19.453 1 79.81 17 ASN B C 1
ATOM 4902 O O . ASN B 1 17 ? 14.469 -2.656 -18.656 1 79.81 17 ASN B O 1
ATOM 4906 N N . LEU B 1 18 ? 12.586 -3.641 -19.297 1 83.94 18 LEU B N 1
ATOM 4907 C CA . LEU B 1 18 ? 12.5 -4.398 -18.047 1 83.94 18 LEU B CA 1
ATOM 4908 C C . LEU B 1 18 ? 13.633 -5.418 -17.953 1 83.94 18 LEU B C 1
ATOM 4910 O O . LEU B 1 18 ? 14.227 -5.598 -16.891 1 83.94 18 LEU B O 1
ATOM 4914 N N . LEU B 1 19 ? 13.969 -6.027 -19.047 1 85.94 19 LEU B N 1
ATOM 4915 C CA . LEU B 1 19 ? 14.984 -7.074 -19.094 1 85.94 19 LEU B CA 1
ATOM 4916 C C . LEU B 1 19 ? 16.375 -6.484 -18.906 1 85.94 19 LEU B C 1
ATOM 4918 O O . LEU B 1 19 ? 17.297 -7.184 -18.469 1 85.94 19 LEU B O 1
ATOM 4922 N N . LYS B 1 20 ? 16.531 -5.195 -19.156 1 85.56 20 LYS B N 1
ATOM 4923 C CA . LYS B 1 20 ? 17.812 -4.516 -19 1 85.56 20 LYS B CA 1
ATOM 4924 C C . LYS B 1 20 ? 18.203 -4.422 -17.531 1 85.56 20 LYS B C 1
ATOM 4926 O O . LYS B 1 20 ? 19.375 -4.277 -17.203 1 85.56 20 LYS B O 1
ATOM 4931 N N . LEU B 1 21 ? 17.219 -4.57 -16.672 1 86.31 21 LEU B N 1
ATOM 4932 C CA . LEU B 1 21 ? 17.484 -4.523 -15.242 1 86.31 21 LEU B CA 1
ATOM 4933 C C . LEU B 1 21 ? 18.312 -5.723 -14.797 1 86.31 21 LEU B C 1
ATOM 4935 O O . LEU B 1 21 ? 18.938 -5.691 -13.734 1 86.31 21 LEU B O 1
ATOM 4939 N N . MET B 1 22 ? 18.281 -6.719 -15.617 1 87.44 22 MET B N 1
ATOM 4940 C CA . MET B 1 22 ? 18.984 -7.949 -15.258 1 87.44 22 MET B CA 1
ATOM 4941 C C . MET B 1 22 ? 20.406 -7.938 -15.805 1 87.44 22 MET B C 1
ATOM 4943 O O . MET B 1 22 ? 21.219 -8.797 -15.453 1 87.44 22 MET B O 1
ATOM 4947 N N . VAL B 1 23 ? 20.859 -6.98 -16.594 1 84.81 23 VAL B N 1
ATOM 4948 C CA . VAL B 1 23 ? 22.125 -6.949 -17.328 1 84.81 23 VAL B CA 1
ATOM 4949 C C . VAL B 1 23 ? 23.297 -6.855 -16.344 1 84.81 23 VAL B C 1
ATOM 4951 O O . VAL B 1 23 ? 24.297 -7.547 -16.5 1 84.81 23 VAL B O 1
ATOM 4954 N N . PRO B 1 24 ? 23.141 -6.031 -15.25 1 85.31 24 PRO B N 1
ATOM 4955 C CA . PRO B 1 24 ? 24.266 -5.965 -14.336 1 85.31 24 PRO B CA 1
ATOM 4956 C C . PRO B 1 24 ? 24.531 -7.289 -13.617 1 85.31 24 PRO B C 1
ATOM 4958 O O . PRO B 1 24 ? 25.641 -7.527 -13.133 1 85.31 24 PRO B O 1
ATOM 4961 N N . GLU B 1 25 ? 23.516 -8.086 -13.523 1 86.94 25 GLU B N 1
ATOM 4962 C CA . GLU B 1 25 ? 23.656 -9.406 -12.906 1 86.94 25 GLU B CA 1
ATOM 4963 C C . GLU B 1 25 ? 23.828 -10.492 -13.961 1 86.94 25 GLU B C 1
ATOM 4965 O O . GLU B 1 25 ? 23.281 -11.594 -13.82 1 86.94 25 GLU B O 1
ATOM 4970 N N . LYS B 1 26 ? 24.578 -10.219 -14.984 1 86.88 26 LYS B N 1
ATOM 4971 C CA . LYS B 1 26 ? 24.719 -11.133 -16.125 1 86.88 26 LYS B CA 1
ATOM 4972 C C . LYS B 1 26 ? 25.328 -12.461 -15.688 1 86.88 26 LYS B C 1
ATOM 4974 O O . LYS B 1 26 ? 24.953 -13.516 -16.188 1 86.88 26 LYS B O 1
ATOM 4979 N N . ARG B 1 27 ? 26.25 -12.352 -14.758 1 86.38 27 ARG B N 1
ATOM 4980 C CA . ARG B 1 27 ? 26.875 -13.586 -14.312 1 86.38 27 ARG B CA 1
ATOM 4981 C C . ARG B 1 27 ? 25.859 -14.531 -13.68 1 86.38 27 ARG B C 1
ATOM 4983 O O . ARG B 1 27 ? 25.828 -15.719 -14 1 86.38 27 ARG B O 1
ATOM 4990 N N . TYR B 1 28 ? 25.016 -14.008 -12.828 1 87.5 28 TYR B N 1
ATOM 4991 C CA . TYR B 1 28 ? 24 -14.82 -12.164 1 87.5 28 TYR B CA 1
ATOM 4992 C C . TYR B 1 28 ? 22.906 -15.234 -13.148 1 87.5 28 TYR B C 1
ATOM 4994 O O . TYR B 1 28 ? 22.359 -16.328 -13.047 1 87.5 28 TYR B O 1
ATOM 5002 N N . CYS B 1 29 ? 22.672 -14.375 -14.102 1 88.31 29 CYS B N 1
ATOM 5003 C CA . CYS B 1 29 ? 21.656 -14.688 -15.094 1 88.31 29 CYS B CA 1
ATOM 5004 C C . CYS B 1 29 ? 22.109 -15.828 -16 1 88.31 29 CYS B C 1
ATOM 5006 O O . CYS B 1 29 ? 21.344 -16.75 -16.281 1 88.31 29 CYS B O 1
ATOM 5008 N N . ILE B 1 30 ? 23.328 -15.805 -16.406 1 90.06 30 ILE B N 1
ATOM 5009 C CA . ILE B 1 30 ? 23.859 -16.859 -17.266 1 90.06 30 ILE B CA 1
ATOM 5010 C C . ILE B 1 30 ? 23.922 -18.172 -16.5 1 90.06 30 ILE B C 1
ATOM 5012 O O . ILE B 1 30 ? 23.547 -19.219 -17.047 1 90.06 30 ILE B O 1
ATOM 5016 N N . LEU B 1 31 ? 24.344 -18.031 -15.266 1 91.12 31 LEU B N 1
ATOM 5017 C CA . LEU B 1 31 ? 24.375 -19.234 -14.438 1 91.12 31 LEU B CA 1
ATOM 5018 C C . LEU B 1 31 ? 22.969 -19.781 -14.227 1 91.12 31 LEU B C 1
ATOM 5020 O O . LEU B 1 31 ? 22.766 -21 -14.25 1 91.12 31 LEU B O 1
ATOM 5024 N N . GLY B 1 32 ? 22.078 -18.875 -14.016 1 89.44 32 GLY B N 1
ATOM 5025 C CA . GLY B 1 32 ? 20.688 -19.297 -13.844 1 89.44 32 GLY B CA 1
ATOM 5026 C C . GLY B 1 32 ? 20.094 -19.938 -15.086 1 89.44 32 GLY B C 1
ATOM 5027 O O . GLY B 1 32 ? 19.438 -20.969 -15 1 89.44 32 GLY B O 1
ATOM 5028 N N . MET B 1 33 ? 20.422 -19.438 -16.203 1 88.88 33 MET B N 1
ATOM 5029 C CA . MET B 1 33 ? 19.922 -19.984 -17.453 1 88.88 33 MET B CA 1
ATOM 5030 C C . MET B 1 33 ? 20.516 -21.359 -17.734 1 88.88 33 MET B C 1
ATOM 5032 O O . MET B 1 33 ? 19.828 -22.25 -18.234 1 88.88 33 MET B O 1
ATOM 5036 N N . THR B 1 34 ? 21.75 -21.453 -17.391 1 90.88 34 THR B N 1
ATOM 5037 C CA . THR B 1 34 ? 22.422 -22.734 -17.578 1 90.88 34 THR B CA 1
ATOM 5038 C C . THR B 1 34 ? 21.812 -23.797 -16.672 1 90.88 34 THR B C 1
ATOM 5040 O O . THR B 1 34 ? 21.562 -24.922 -17.094 1 90.88 34 THR B O 1
ATOM 5043 N N . VAL B 1 35 ? 21.594 -23.375 -15.445 1 92.12 35 VAL B N 1
ATOM 5044 C CA . VAL B 1 35 ? 21.031 -24.312 -14.477 1 92.12 35 VAL B CA 1
ATOM 5045 C C . VAL B 1 35 ? 19.609 -24.688 -14.883 1 92.12 35 VAL B C 1
ATOM 5047 O O . VAL B 1 35 ? 19.219 -25.859 -14.805 1 92.12 35 VAL B O 1
ATOM 5050 N N . VAL B 1 36 ? 18.891 -23.75 -15.367 1 89.44 36 VAL B N 1
ATOM 5051 C CA . VAL B 1 36 ? 17.516 -24 -15.805 1 89.44 36 VAL B CA 1
ATOM 5052 C C . VAL B 1 36 ? 17.531 -24.875 -17.062 1 89.44 36 VAL B C 1
ATOM 5054 O O . VAL B 1 36 ? 16.703 -25.766 -17.219 1 89.44 36 VAL B O 1
ATOM 5057 N N . GLY B 1 37 ? 18.453 -24.625 -17.922 1 89.5 37 GLY B N 1
ATOM 5058 C CA . GLY B 1 37 ? 18.609 -25.453 -19.109 1 89.5 37 GLY B CA 1
ATOM 5059 C C . GLY B 1 37 ? 18.938 -26.891 -18.797 1 89.5 37 GLY B C 1
ATOM 5060 O O . GLY B 1 37 ? 18.312 -27.812 -19.344 1 89.5 37 GLY B O 1
ATOM 5061 N N . LEU B 1 38 ? 19.844 -27.062 -17.891 1 90.62 38 LEU B N 1
ATOM 5062 C CA . LEU B 1 38 ? 20.234 -28.406 -17.5 1 90.62 38 LEU B CA 1
ATOM 5063 C C . LEU B 1 38 ? 19.078 -29.125 -16.797 1 90.62 38 LEU B C 1
ATOM 5065 O O . LEU B 1 38 ? 18.859 -30.312 -17 1 90.62 38 LEU B O 1
ATOM 5069 N N . ASN B 1 39 ? 18.438 -28.375 -16.016 1 88.19 39 ASN B N 1
ATOM 5070 C CA . ASN B 1 39 ? 17.281 -28.938 -15.32 1 88.19 39 ASN B CA 1
ATOM 5071 C C . ASN B 1 39 ? 16.188 -29.344 -16.297 1 88.19 39 ASN B C 1
ATOM 5073 O O . ASN B 1 39 ? 15.555 -30.391 -16.141 1 88.19 39 ASN B O 1
ATOM 5077 N N . SER B 1 40 ? 15.969 -28.484 -17.266 1 86.81 40 SER B N 1
ATOM 5078 C CA . SER B 1 40 ? 14.969 -28.781 -18.297 1 86.81 40 SER B CA 1
ATOM 5079 C C . SER B 1 40 ? 15.398 -29.969 -19.156 1 86.81 40 SER B C 1
ATOM 5081 O O . SER B 1 40 ? 14.562 -30.781 -19.562 1 86.81 40 SER B O 1
ATOM 5083 N N . ALA B 1 41 ? 16.641 -30.062 -19.406 1 86.31 41 ALA B N 1
ATOM 5084 C CA . ALA B 1 41 ? 17.156 -31.188 -20.188 1 86.31 41 ALA B CA 1
ATOM 5085 C C . ALA B 1 41 ? 16.984 -32.5 -19.438 1 86.31 41 ALA B C 1
ATOM 5087 O O . ALA B 1 41 ? 16.688 -33.531 -20.031 1 86.31 41 ALA B O 1
ATOM 5088 N N . LEU B 1 42 ? 17.25 -32.375 -18.188 1 83.94 42 LEU B N 1
ATOM 5089 C CA . LEU B 1 42 ? 17.047 -33.562 -17.359 1 83.94 42 LEU B CA 1
ATOM 5090 C C . LEU B 1 42 ? 15.594 -34 -17.375 1 83.94 42 LEU B C 1
ATOM 5092 O O . LEU B 1 42 ? 15.305 -35.219 -17.391 1 83.94 42 LEU B O 1
ATOM 5096 N N . LEU B 1 43 ? 14.703 -33.094 -17.438 1 80.62 43 LEU B N 1
ATOM 5097 C CA . LEU B 1 43 ? 13.281 -33.406 -17.484 1 80.62 43 LEU B CA 1
ATOM 5098 C C . LEU B 1 43 ? 12.922 -34.062 -18.812 1 80.62 43 LEU B C 1
ATOM 5100 O O . LEU B 1 43 ? 12.125 -35 -18.859 1 80.62 43 LEU B O 1
ATOM 5104 N N . LEU B 1 44 ? 13.516 -33.562 -19.859 1 83.25 44 LEU B N 1
ATOM 5105 C CA . LEU B 1 44 ? 13.266 -34.094 -21.188 1 83.25 44 LEU B CA 1
ATOM 5106 C C . LEU B 1 44 ? 13.859 -35.5 -21.344 1 83.25 44 LEU B C 1
ATOM 5108 O O . LEU B 1 44 ? 13.438 -36.281 -22.188 1 83.25 44 LEU B O 1
ATOM 5112 N N . TYR B 1 45 ? 14.766 -35.75 -20.453 1 80.94 45 TYR B N 1
ATOM 5113 C CA . TYR B 1 45 ? 15.43 -37.031 -20.484 1 80.94 45 TYR B CA 1
ATOM 5114 C C . TYR B 1 45 ? 14.656 -38.094 -19.688 1 80.94 45 TYR B C 1
ATOM 5116 O O . TYR B 1 45 ? 14.812 -39.281 -19.891 1 80.94 45 TYR B O 1
ATOM 5124 N N . LEU B 1 46 ? 13.781 -37.719 -18.953 1 77.38 46 LEU B N 1
ATOM 5125 C CA . LEU B 1 46 ? 13.102 -38.594 -17.984 1 77.38 46 LEU B CA 1
ATOM 5126 C C . LEU B 1 46 ? 12.297 -39.656 -18.703 1 77.38 46 LEU B C 1
ATOM 5128 O O . LEU B 1 46 ? 12.289 -40.812 -18.281 1 77.38 46 LEU B O 1
ATOM 5132 N N . PRO B 1 47 ? 11.672 -39.281 -19.828 1 74.12 47 PRO B N 1
ATOM 5133 C CA . PRO B 1 47 ? 10.867 -40.344 -20.469 1 74.12 47 PRO B CA 1
ATOM 5134 C C . PRO B 1 47 ? 11.695 -41.531 -20.906 1 74.12 47 PRO B C 1
ATOM 5136 O O . PRO B 1 47 ? 11.148 -42.625 -21.125 1 74.12 47 PRO B O 1
ATOM 5139 N N . GLN B 1 48 ? 13.031 -41.438 -20.922 1 75.38 48 GLN B N 1
ATOM 5140 C CA . GLN B 1 48 ? 13.891 -42.562 -21.281 1 75.38 48 GLN B CA 1
ATOM 5141 C C . GLN B 1 48 ? 13.852 -43.625 -20.219 1 75.38 48 GLN B C 1
ATOM 5143 O O . GLN B 1 48 ? 14.266 -44.781 -20.453 1 75.38 48 GLN B O 1
ATOM 5148 N N . VAL B 1 49 ? 13.352 -43.25 -19.094 1 73.88 49 VAL B N 1
ATOM 5149 C CA . VAL B 1 49 ? 13.2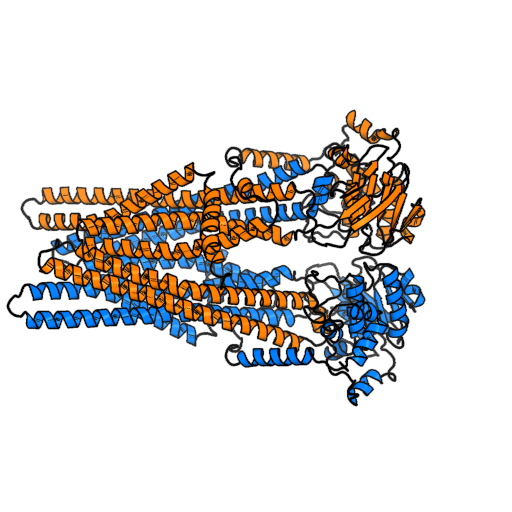34 -44.25 -18.031 1 73.88 49 VAL B CA 1
ATOM 5150 C C . VAL B 1 49 ? 12.32 -45.375 -18.469 1 73.88 49 VAL B C 1
ATOM 5152 O O . VAL B 1 49 ? 12.57 -46.562 -18.156 1 73.88 49 VAL B O 1
ATOM 5155 N N . THR B 1 50 ? 11.305 -45.062 -19.297 1 68.69 50 THR B N 1
ATOM 5156 C CA . THR B 1 50 ? 10.367 -46.062 -19.766 1 68.69 50 THR B CA 1
ATOM 5157 C C . THR B 1 50 ? 11.062 -47.062 -20.688 1 68.69 50 THR B C 1
ATOM 5159 O O . THR B 1 50 ? 10.773 -48.25 -20.656 1 68.69 50 THR B O 1
ATOM 5162 N N . THR B 1 51 ? 11.984 -46.594 -21.438 1 71.31 51 THR B N 1
ATOM 5163 C CA . THR B 1 51 ? 12.734 -47.469 -22.328 1 71.31 51 THR B CA 1
ATOM 5164 C C . THR B 1 51 ? 13.625 -48.406 -21.531 1 71.31 51 THR B C 1
ATOM 5166 O O . THR B 1 51 ? 13.742 -49.594 -21.875 1 71.31 51 THR B O 1
ATOM 5169 N N . ASP B 1 52 ? 14.234 -47.844 -20.531 1 74.75 52 ASP B N 1
ATOM 5170 C CA . ASP B 1 52 ? 15.117 -48.656 -19.719 1 74.75 52 ASP B CA 1
ATOM 5171 C C . ASP B 1 52 ? 14.328 -49.719 -18.953 1 74.75 52 ASP B C 1
ATOM 5173 O O . ASP B 1 52 ? 14.805 -50.844 -18.766 1 74.75 52 ASP B O 1
ATOM 5177 N N . ILE B 1 53 ? 13.203 -49.375 -18.609 1 71.38 53 ILE B N 1
ATOM 5178 C CA . ILE B 1 53 ? 12.352 -50.312 -17.906 1 71.38 53 ILE B CA 1
ATOM 5179 C C . ILE B 1 53 ? 11.906 -51.438 -18.844 1 71.38 53 ILE B C 1
ATOM 5181 O O . ILE B 1 53 ? 11.852 -52.594 -18.469 1 71.38 53 ILE B O 1
ATOM 5185 N N . ALA B 1 54 ? 11.531 -51.062 -20.078 1 66.12 54 ALA B N 1
ATOM 5186 C CA . ALA B 1 54 ? 11.141 -52.062 -21.078 1 66.12 54 ALA B CA 1
ATOM 5187 C C . ALA B 1 54 ? 12.266 -53.062 -21.344 1 66.12 54 ALA B C 1
ATOM 5189 O O . ALA B 1 54 ? 12.016 -54.25 -21.5 1 66.12 54 ALA B O 1
ATOM 5190 N N . LYS B 1 55 ? 13.391 -52.562 -21.344 1 70.75 55 LYS B N 1
ATOM 5191 C CA . LYS B 1 55 ? 14.531 -53.438 -21.562 1 70.75 55 LYS B CA 1
ATOM 5192 C C . LYS B 1 55 ? 14.734 -54.406 -20.391 1 70.75 55 LYS B C 1
ATOM 5194 O O . LYS B 1 55 ? 15.078 -55.562 -20.578 1 70.75 55 LYS B O 1
ATOM 5199 N N . LEU B 1 56 ? 14.547 -53.844 -19.25 1 69.44 56 LEU B N 1
ATOM 5200 C CA . LEU B 1 56 ? 14.672 -54.656 -18.062 1 69.44 56 LEU B CA 1
ATOM 5201 C C . LEU B 1 56 ? 13.617 -55.781 -18.062 1 69.44 56 LEU B C 1
ATOM 5203 O O . LEU B 1 56 ? 13.883 -56.906 -17.625 1 69.44 56 LEU B O 1
ATOM 5207 N N . GLN B 1 57 ? 12.453 -55.406 -18.562 1 63.78 57 GLN B N 1
ATOM 5208 C CA . GLN B 1 57 ? 11.359 -56.375 -18.609 1 63.78 57 GLN B CA 1
ATOM 5209 C C . GLN B 1 57 ? 11.664 -57.5 -19.609 1 63.78 57 GLN B C 1
ATOM 5211 O O . GLN B 1 57 ? 11.289 -58.656 -19.375 1 63.78 57 GLN B O 1
ATOM 5216 N N . GLU B 1 58 ? 12.227 -57.125 -20.594 1 63.16 58 GLU B N 1
ATOM 5217 C CA . GLU B 1 58 ? 12.578 -58.125 -21.609 1 63.16 58 GLU B CA 1
ATOM 5218 C C . GLU B 1 58 ? 13.641 -59.094 -21.078 1 63.16 58 GLU B C 1
ATOM 5220 O O . GLU B 1 58 ? 13.633 -60.281 -21.406 1 63.16 58 GLU B O 1
ATOM 5225 N N . LEU B 1 59 ? 14.516 -58.562 -20.297 1 59.91 59 LEU B N 1
ATOM 5226 C CA . LEU B 1 59 ? 15.609 -59.375 -19.781 1 59.91 59 LEU B CA 1
ATOM 5227 C C . LEU B 1 59 ? 15.109 -60.344 -18.703 1 59.91 59 LEU B C 1
ATOM 5229 O O . LEU B 1 59 ? 15.625 -61.438 -18.578 1 59.91 59 LEU B O 1
ATOM 5233 N N . LYS B 1 60 ? 14.352 -59.875 -17.812 1 58.41 60 LYS B N 1
ATOM 5234 C CA . LYS B 1 60 ? 13.883 -60.719 -16.719 1 58.41 60 LYS B CA 1
ATOM 5235 C C . LYS B 1 60 ? 13.141 -61.938 -17.25 1 58.41 60 LYS B C 1
ATOM 5237 O O . LYS B 1 60 ? 13.125 -63 -16.609 1 58.41 60 LYS B O 1
ATOM 5242 N N . TYR B 1 61 ? 12.383 -61.875 -18.375 1 51.41 61 TYR B N 1
ATOM 5243 C CA . TYR B 1 61 ? 11.766 -63.094 -18.906 1 51.41 61 TYR B CA 1
ATOM 5244 C C . TYR B 1 61 ? 12.82 -64.125 -19.312 1 51.41 61 TYR B C 1
ATOM 5246 O O . TYR B 1 61 ? 12.508 -65.25 -19.562 1 51.41 61 TYR B O 1
ATOM 5254 N N . ASP B 1 62 ? 14.078 -63.625 -19.297 1 52.97 62 ASP B N 1
ATOM 5255 C CA . ASP B 1 62 ? 15.055 -64.688 -19.625 1 52.97 62 ASP B CA 1
ATOM 5256 C C . ASP B 1 62 ? 15.602 -65.312 -18.375 1 52.97 62 ASP B C 1
ATOM 5258 O O . ASP B 1 62 ? 16.297 -64.688 -17.578 1 52.97 62 ASP B O 1
ATOM 5262 N N . GLN B 1 63 ? 14.867 -66.188 -17.688 1 53.25 63 GLN B N 1
ATOM 5263 C CA . GLN B 1 63 ? 15.156 -67.062 -16.562 1 53.25 63 GLN B CA 1
ATOM 5264 C C . GLN B 1 63 ? 16.656 -67.375 -16.484 1 53.25 63 GLN B C 1
ATOM 5266 O O . GLN B 1 63 ? 17.156 -67.75 -15.43 1 53.25 63 GLN B O 1
ATOM 5271 N N . GLU B 1 64 ? 17.219 -67.562 -17.547 1 55.41 64 GLU B N 1
ATOM 5272 C CA . GLU B 1 64 ? 18.547 -68.188 -17.531 1 55.41 64 GLU B CA 1
ATOM 5273 C C . GLU B 1 64 ? 19.594 -67.25 -16.938 1 55.41 64 GLU B C 1
ATOM 5275 O O . GLU B 1 64 ? 20.578 -67.75 -16.344 1 55.41 64 GLU B O 1
ATOM 5280 N N . ASN B 1 65 ? 19.469 -66 -16.938 1 59.59 65 ASN B N 1
ATOM 5281 C CA . ASN B 1 65 ? 20.609 -65.188 -16.469 1 59.59 65 ASN B CA 1
ATOM 5282 C C . ASN B 1 65 ? 20.234 -64.25 -15.328 1 59.59 65 ASN B C 1
ATOM 5284 O O . ASN B 1 65 ? 20.141 -63.062 -15.516 1 59.59 65 ASN B O 1
ATOM 5288 N N . LYS B 1 66 ? 19.797 -64.875 -14.266 1 63.16 66 LYS B N 1
ATOM 5289 C CA . LYS B 1 66 ? 19.406 -64.188 -13.047 1 63.16 66 LYS B CA 1
ATOM 5290 C C . LYS B 1 66 ? 20.453 -63.156 -12.641 1 63.16 66 LYS B C 1
ATOM 5292 O O . LYS B 1 66 ? 20.109 -62.062 -12.203 1 63.16 66 LYS B O 1
ATOM 5297 N N . GLU B 1 67 ? 21.656 -63.656 -12.703 1 63.5 67 GLU B N 1
ATOM 5298 C CA . GLU B 1 67 ? 22.719 -62.781 -12.25 1 63.5 67 GLU B CA 1
ATOM 5299 C C . GLU B 1 67 ? 22.812 -61.5 -13.109 1 63.5 67 GLU B C 1
ATOM 5301 O O . GLU B 1 67 ? 22.984 -60.406 -12.594 1 63.5 67 GLU B O 1
ATOM 5306 N N . LYS B 1 68 ? 22.734 -61.656 -14.398 1 69.31 68 LYS B N 1
ATOM 5307 C CA . LYS B 1 68 ? 22.797 -60.531 -15.305 1 69.31 68 LYS B CA 1
ATOM 5308 C C . LYS B 1 68 ? 21.609 -59.594 -15.094 1 69.31 68 LYS B C 1
ATOM 5310 O O . LYS B 1 68 ? 21.75 -58.375 -15.18 1 69.31 68 LYS B O 1
ATOM 5315 N N . SER B 1 69 ? 20.578 -60.25 -14.672 1 68.69 69 SER B N 1
ATOM 5316 C CA . SER B 1 69 ? 19.375 -59.469 -14.43 1 68.69 69 SER B CA 1
ATOM 5317 C C . SER B 1 69 ? 19.516 -58.594 -13.195 1 68.69 69 SER B C 1
ATOM 5319 O O . SER B 1 69 ? 19.094 -57.438 -13.195 1 68.69 69 SER B O 1
ATOM 5321 N N . GLN B 1 70 ? 20.203 -59.188 -12.25 1 70.5 70 GLN B N 1
ATOM 5322 C CA . GLN B 1 70 ? 20.359 -58.406 -11.023 1 70.5 70 GLN B CA 1
ATOM 5323 C C . GLN B 1 70 ? 21.344 -57.25 -11.219 1 70.5 70 GLN B C 1
ATOM 5325 O O . GLN B 1 70 ? 21.125 -56.156 -10.695 1 70.5 70 GLN B O 1
ATOM 5330 N N . LYS B 1 71 ? 22.328 -57.531 -11.914 1 75.62 71 LYS B N 1
ATOM 5331 C CA . LYS B 1 71 ? 23.312 -56.469 -12.172 1 75.62 71 LYS B CA 1
ATOM 5332 C C . LYS B 1 71 ? 22.703 -55.375 -13.031 1 75.62 71 LYS B C 1
ATOM 5334 O O . LYS B 1 71 ? 22.969 -54.188 -12.797 1 75.62 71 LYS B O 1
ATOM 5339 N N . THR B 1 72 ? 21.953 -55.75 -13.938 1 75.25 72 THR B N 1
ATOM 5340 C CA . THR B 1 72 ? 21.312 -54.75 -14.805 1 75.25 72 THR B CA 1
ATOM 5341 C C . THR B 1 72 ? 20.297 -53.938 -14.016 1 75.25 72 THR B C 1
ATOM 5343 O O . THR B 1 72 ? 20.156 -52.719 -14.234 1 75.25 72 THR B O 1
ATOM 5346 N N . ASN B 1 73 ? 19.734 -54.625 -13.07 1 72.31 73 ASN B N 1
ATOM 5347 C CA . ASN B 1 73 ? 18.781 -53.906 -12.227 1 72.31 73 ASN B CA 1
ATOM 5348 C C . ASN B 1 73 ? 19.469 -52.844 -11.352 1 72.31 73 ASN B C 1
ATOM 5350 O O . ASN B 1 73 ? 18.969 -51.75 -11.211 1 72.31 73 ASN B O 1
ATOM 5354 N N . MET B 1 74 ? 20.562 -53.344 -10.828 1 75.12 74 MET B N 1
ATOM 5355 C CA . MET B 1 74 ? 21.297 -52.406 -9.977 1 75.12 74 MET B CA 1
ATOM 5356 C C . MET B 1 74 ? 21.828 -51.219 -10.781 1 75.12 74 MET B C 1
ATOM 5358 O O . MET B 1 74 ? 21.844 -50.094 -10.297 1 75.12 74 MET B O 1
ATOM 5362 N N . TYR B 1 75 ? 22.203 -51.5 -11.977 1 79.81 75 TYR B N 1
ATOM 5363 C CA . TYR B 1 75 ? 22.703 -50.438 -12.844 1 79.81 75 TYR B CA 1
ATOM 5364 C C . TYR B 1 75 ? 21.609 -49.406 -13.117 1 79.81 75 TYR B C 1
ATOM 5366 O O . TYR B 1 75 ? 21.844 -48.188 -13.031 1 79.81 75 TYR B O 1
ATOM 5374 N N . TYR B 1 76 ? 20.469 -49.812 -13.352 1 78.38 76 TYR B N 1
ATOM 5375 C CA . TYR B 1 76 ? 19.391 -48.875 -13.695 1 78.38 76 TYR B CA 1
ATOM 5376 C C . TYR B 1 76 ? 18.922 -48.125 -12.461 1 78.38 76 TYR B C 1
ATOM 5378 O O . TYR B 1 76 ? 18.547 -46.938 -12.547 1 78.38 76 TYR B O 1
ATOM 5386 N N . HIS B 1 77 ? 19.062 -48.688 -11.32 1 74.81 77 HIS B N 1
ATOM 5387 C CA . HIS B 1 77 ? 18.688 -47.969 -10.102 1 74.81 77 HIS B CA 1
ATOM 5388 C C . HIS B 1 77 ? 19.703 -46.875 -9.789 1 74.81 77 HIS B C 1
ATOM 5390 O O . HIS B 1 77 ? 19.328 -45.781 -9.375 1 74.81 77 HIS B O 1
ATOM 5396 N N . LEU B 1 78 ? 20.906 -47.219 -10.031 1 80 78 LEU B N 1
ATOM 5397 C CA . LEU B 1 78 ? 21.953 -46.25 -9.766 1 80 78 LEU B CA 1
ATOM 5398 C C . LEU B 1 78 ? 21.906 -45.094 -10.789 1 80 78 LEU B C 1
ATOM 5400 O O . LEU B 1 78 ? 22.156 -43.938 -10.453 1 80 78 LEU B O 1
ATOM 5404 N N . LYS B 1 79 ? 21.609 -45.469 -11.984 1 84.38 79 LYS B N 1
ATOM 5405 C CA . LYS B 1 79 ? 21.516 -44.469 -13.039 1 84.38 79 LYS B CA 1
ATOM 5406 C C . LYS B 1 79 ? 20.391 -43.469 -12.758 1 84.38 79 LYS B C 1
ATOM 5408 O O . LYS B 1 79 ? 20.594 -42.25 -12.766 1 84.38 79 LYS B O 1
ATOM 5413 N N . TRP B 1 80 ? 19.281 -44 -12.398 1 81.44 80 TRP B N 1
ATOM 5414 C CA . TRP B 1 80 ? 18.141 -43.125 -12.211 1 81.44 80 TRP B CA 1
ATOM 5415 C C . TRP B 1 80 ? 18.156 -42.469 -10.836 1 81.44 80 TRP B C 1
ATOM 5417 O O . TRP B 1 80 ? 17.594 -41.406 -10.641 1 81.44 80 TRP B O 1
ATOM 5427 N N . GLY B 1 81 ? 18.859 -43.188 -9.859 1 78.94 81 GLY B N 1
ATOM 5428 C CA . GLY B 1 81 ? 19.141 -42.5 -8.602 1 78.94 81 GLY B CA 1
ATOM 5429 C C . GLY B 1 81 ? 20.031 -41.312 -8.758 1 78.94 81 GLY B C 1
ATOM 5430 O O . GLY B 1 81 ? 19.797 -40.25 -8.141 1 78.94 81 GLY B O 1
ATOM 5431 N N . GLY B 1 82 ? 21.016 -41.469 -9.594 1 82.81 82 GLY B N 1
ATOM 5432 C CA . GLY B 1 82 ? 21.891 -40.344 -9.898 1 82.81 82 GLY B CA 1
ATOM 5433 C C . GLY B 1 82 ? 21.203 -39.219 -10.602 1 82.81 82 GLY B C 1
ATOM 5434 O O . GLY B 1 82 ? 21.453 -38.031 -10.297 1 82.81 82 GLY B O 1
ATOM 5435 N N . VAL B 1 83 ? 20.281 -39.531 -11.461 1 83.88 83 VAL B N 1
ATOM 5436 C CA . VAL B 1 83 ? 19.531 -38.5 -12.188 1 83.88 83 VAL B CA 1
ATOM 5437 C C . VAL B 1 83 ? 18.641 -37.719 -11.211 1 83.88 83 VAL B C 1
ATOM 5439 O O . VAL B 1 83 ? 18.5 -36.5 -11.328 1 83.88 83 VAL B O 1
ATOM 5442 N N . CYS B 1 84 ? 18.094 -38.438 -10.25 1 82.81 84 CYS B N 1
ATOM 5443 C CA . CYS B 1 84 ? 17.234 -37.812 -9.258 1 82.81 84 CYS B CA 1
ATOM 5444 C C . CYS B 1 84 ? 18.031 -36.844 -8.367 1 82.81 84 CYS B C 1
ATOM 5446 O O . CYS B 1 84 ? 17.578 -35.75 -8.055 1 82.81 84 CYS B O 1
ATOM 5448 N N . LEU B 1 85 ? 19.141 -37.344 -8 1 84.81 85 LEU B N 1
ATOM 5449 C CA . LEU B 1 85 ? 20 -36.5 -7.168 1 84.81 85 LEU B CA 1
ATOM 5450 C C . LEU B 1 85 ? 20.438 -35.25 -7.926 1 84.81 85 LEU B C 1
ATOM 5452 O O . LEU B 1 85 ? 20.516 -34.156 -7.352 1 84.81 85 LEU B O 1
ATOM 5456 N N . LEU B 1 86 ? 20.75 -35.438 -9.148 1 87.75 86 LEU B N 1
ATOM 5457 C CA . LEU B 1 86 ? 21.125 -34.312 -9.977 1 87.75 86 LEU B CA 1
ATOM 5458 C C . LEU B 1 86 ? 19.953 -33.344 -10.141 1 87.75 86 LEU B C 1
ATOM 5460 O O . LEU B 1 86 ? 20.125 -32.125 -10.133 1 87.75 86 LEU B O 1
ATOM 5464 N N . GLY B 1 87 ? 18.828 -33.938 -10.273 1 86.31 87 GLY B N 1
ATOM 5465 C CA . GLY B 1 87 ? 17.625 -33.094 -10.367 1 86.31 87 GLY B CA 1
ATOM 5466 C C . GLY B 1 87 ? 17.359 -32.312 -9.102 1 86.31 87 GLY B C 1
ATOM 5467 O O . GLY B 1 87 ? 16.938 -31.156 -9.172 1 86.31 87 GLY B O 1
ATOM 5468 N N . MET B 1 88 ? 17.594 -32.938 -8.07 1 86.19 88 MET B N 1
ATOM 5469 C CA . MET B 1 88 ? 17.422 -32.281 -6.781 1 86.19 88 MET B CA 1
ATOM 5470 C C . MET B 1 88 ? 18.359 -31.078 -6.648 1 86.19 88 MET B C 1
ATOM 5472 O O . MET B 1 88 ? 17.922 -30 -6.266 1 86.19 88 MET B O 1
ATOM 5476 N N . PHE B 1 89 ? 19.5 -31.297 -7 1 89.5 89 PHE B N 1
ATOM 5477 C CA . PHE B 1 89 ? 20.5 -30.25 -6.891 1 89.5 89 PHE B CA 1
ATOM 5478 C C . PHE B 1 89 ? 20.203 -29.125 -7.871 1 89.5 89 PHE B C 1
ATOM 5480 O O . PHE B 1 89 ? 20.281 -27.938 -7.512 1 89.5 89 PHE B O 1
ATOM 5487 N N . LEU B 1 90 ? 19.875 -29.469 -9.062 1 89.88 90 LEU B N 1
ATOM 5488 C CA . LEU B 1 90 ? 19.594 -28.453 -10.07 1 89.88 90 LEU B CA 1
ATOM 5489 C C . LEU B 1 90 ? 18.328 -27.672 -9.734 1 89.88 90 LEU B C 1
ATOM 5491 O O . LEU B 1 90 ? 18.234 -26.469 -9.977 1 89.88 90 LEU B O 1
ATOM 5495 N N . GLY B 1 91 ? 17.453 -28.406 -9.164 1 87.38 91 GLY B N 1
ATOM 5496 C CA . GLY B 1 91 ? 16.234 -27.734 -8.742 1 87.38 91 GLY B CA 1
ATOM 5497 C C . GLY B 1 91 ? 16.453 -26.719 -7.641 1 87.38 91 GLY B C 1
ATOM 5498 O O . GLY B 1 91 ? 15.938 -25.609 -7.699 1 87.38 91 GLY B O 1
ATOM 5499 N N . GLY B 1 92 ? 17.156 -27.109 -6.68 1 88.75 92 GLY B N 1
ATOM 5500 C CA . GLY B 1 92 ? 17.516 -26.203 -5.602 1 88.75 92 GLY B CA 1
ATOM 5501 C C . GLY B 1 92 ? 18.344 -25.016 -6.066 1 88.75 92 GLY B C 1
ATOM 5502 O O . GLY B 1 92 ? 18.094 -23.875 -5.672 1 88.75 92 GLY B O 1
ATOM 5503 N N . ALA B 1 93 ? 19.281 -25.328 -6.902 1 91.25 93 ALA B N 1
ATOM 5504 C CA . ALA B 1 93 ? 20.156 -24.281 -7.418 1 91.25 93 ALA B CA 1
ATOM 5505 C C . ALA B 1 93 ? 19.359 -23.281 -8.25 1 91.25 93 ALA B C 1
ATOM 5507 O O . ALA B 1 93 ? 19.609 -22.062 -8.188 1 91.25 93 ALA B O 1
ATOM 5508 N N . ARG B 1 94 ? 18.5 -23.781 -8.992 1 88.12 94 ARG B N 1
ATOM 5509 C CA . ARG B 1 94 ? 17.641 -22.906 -9.805 1 88.12 94 ARG B CA 1
ATOM 5510 C C . ARG B 1 94 ? 16.828 -21.969 -8.938 1 88.12 94 ARG B C 1
ATOM 5512 O O . ARG B 1 94 ? 16.766 -20.766 -9.211 1 88.12 94 ARG B O 1
ATOM 5519 N N . ARG B 1 95 ? 16.281 -22.469 -7.934 1 86.56 95 ARG B N 1
ATOM 5520 C CA . ARG B 1 95 ? 15.453 -21.656 -7.047 1 86.56 95 ARG B CA 1
ATOM 5521 C C . ARG B 1 95 ? 16.297 -20.625 -6.312 1 86.56 95 ARG B C 1
ATOM 5523 O O . ARG B 1 95 ? 15.867 -19.469 -6.164 1 86.56 95 ARG B O 1
ATOM 5530 N N . PHE B 1 96 ? 17.453 -21.031 -5.953 1 89.38 96 PHE B N 1
ATOM 5531 C CA . PHE B 1 96 ? 18.344 -20.125 -5.25 1 89.38 96 PHE B CA 1
ATOM 5532 C C . PHE B 1 96 ? 18.75 -18.953 -6.148 1 89.38 96 PHE B C 1
ATOM 5534 O O . PHE B 1 96 ? 18.688 -17.797 -5.738 1 89.38 96 PHE B O 1
ATOM 5541 N N . LEU B 1 97 ? 19.141 -19.297 -7.301 1 90 97 LEU B N 1
ATOM 5542 C CA . LEU B 1 97 ? 19.594 -18.266 -8.227 1 90 97 LEU B CA 1
ATOM 5543 C C . LEU B 1 97 ? 18.438 -17.328 -8.602 1 90 97 LEU B C 1
ATOM 5545 O O . LEU B 1 97 ? 18.641 -16.125 -8.703 1 90 97 LEU B O 1
ATOM 5549 N N . ASN B 1 98 ? 17.281 -17.875 -8.734 1 89.5 98 ASN B N 1
ATOM 5550 C CA . ASN B 1 98 ? 16.109 -17.062 -9.055 1 89.5 98 ASN B CA 1
ATOM 5551 C C . ASN B 1 98 ? 15.805 -16.062 -7.953 1 89.5 98 ASN B C 1
ATOM 5553 O O . ASN B 1 98 ? 15.609 -14.875 -8.227 1 89.5 98 ASN B O 1
ATOM 5557 N N . THR B 1 99 ? 15.797 -16.531 -6.785 1 88.5 99 THR B N 1
ATOM 5558 C CA . THR B 1 99 ? 15.461 -15.656 -5.668 1 88.5 99 THR B CA 1
ATOM 5559 C C . THR B 1 99 ? 16.594 -14.656 -5.406 1 88.5 99 THR B C 1
ATOM 5561 O O . THR B 1 99 ? 16.328 -13.5 -5.051 1 88.5 99 THR B O 1
ATOM 5564 N N . GLN B 1 100 ? 17.766 -15.148 -5.633 1 89.38 100 GLN B N 1
ATOM 5565 C CA . GLN B 1 100 ? 18.906 -14.266 -5.406 1 89.38 100 GLN B CA 1
ATOM 5566 C C . GLN B 1 100 ? 18.938 -13.133 -6.43 1 89.38 100 GLN B C 1
ATOM 5568 O O . GLN B 1 100 ? 19.266 -11.992 -6.09 1 89.38 100 GLN B O 1
ATOM 5573 N N . ILE B 1 101 ? 18.703 -13.422 -7.605 1 89.88 101 ILE B N 1
ATOM 5574 C CA . ILE B 1 101 ? 18.656 -12.391 -8.633 1 89.88 101 ILE B CA 1
ATOM 5575 C C . ILE B 1 101 ? 17.562 -11.383 -8.305 1 89.88 101 ILE B C 1
ATOM 5577 O O . ILE B 1 101 ? 17.75 -10.172 -8.445 1 89.88 101 ILE B O 1
ATOM 5581 N N . SER B 1 102 ? 16.406 -11.914 -7.891 1 90.88 102 SER B N 1
ATOM 5582 C CA . SER B 1 102 ? 15.297 -11.047 -7.5 1 90.88 102 SER B CA 1
ATOM 5583 C C . SER B 1 102 ? 15.711 -10.086 -6.391 1 90.88 102 SER B C 1
ATOM 5585 O O . SER B 1 102 ? 15.414 -8.891 -6.453 1 90.88 102 SER B O 1
ATOM 5587 N N . ASN B 1 103 ? 16.453 -10.609 -5.418 1 90.31 103 ASN B N 1
ATOM 5588 C CA . ASN B 1 103 ? 16.891 -9.789 -4.293 1 90.31 103 ASN B CA 1
ATOM 5589 C C . ASN B 1 103 ? 17.938 -8.758 -4.715 1 90.31 103 ASN B C 1
ATOM 5591 O O . ASN B 1 103 ? 17.891 -7.613 -4.273 1 90.31 103 ASN B O 1
ATOM 5595 N N . ARG B 1 104 ? 18.812 -9.172 -5.527 1 89.69 104 ARG B N 1
ATOM 5596 C CA . ARG B 1 104 ? 19.875 -8.273 -5.973 1 89.69 104 ARG B CA 1
ATOM 5597 C C . ARG B 1 104 ? 19.312 -7.145 -6.836 1 89.69 104 ARG B C 1
ATOM 5599 O O . ARG B 1 104 ? 19.719 -5.988 -6.684 1 89.69 104 ARG B O 1
ATOM 5606 N N . VAL B 1 105 ? 18.484 -7.484 -7.727 1 89.25 105 VAL B N 1
ATOM 5607 C CA . VAL B 1 105 ? 17.859 -6.477 -8.578 1 89.25 105 VAL B CA 1
ATOM 5608 C C . VAL B 1 105 ? 17.031 -5.523 -7.719 1 89.25 105 VAL B C 1
ATOM 5610 O O . VAL B 1 105 ? 17.078 -4.305 -7.914 1 89.25 105 VAL B O 1
ATOM 5613 N N . GLY B 1 106 ? 16.219 -6.117 -6.832 1 89.44 106 GLY B N 1
ATOM 5614 C CA . GLY B 1 106 ? 15.43 -5.289 -5.93 1 89.44 106 GLY B CA 1
ATOM 5615 C C . GLY B 1 106 ? 16.281 -4.34 -5.102 1 89.44 106 GLY B C 1
ATOM 5616 O O . GLY B 1 106 ? 15.922 -3.174 -4.93 1 89.44 106 GLY B O 1
ATOM 5617 N N . MET B 1 107 ? 17.375 -4.836 -4.602 1 90.12 107 MET B N 1
ATOM 5618 C CA . MET B 1 107 ? 18.281 -4.027 -3.807 1 90.12 107 MET B CA 1
ATOM 5619 C C . MET B 1 107 ? 18.875 -2.889 -4.641 1 90.12 107 MET B C 1
ATOM 5621 O O . MET B 1 107 ? 18.906 -1.741 -4.191 1 90.12 107 MET B O 1
ATOM 5625 N N . ARG B 1 108 ? 19.297 -3.156 -5.773 1 89 108 ARG B N 1
ATOM 5626 C CA . ARG B 1 108 ? 19.891 -2.16 -6.652 1 89 108 ARG B CA 1
ATOM 5627 C C . ARG B 1 108 ? 18.875 -1.096 -7.047 1 89 108 ARG B C 1
ATOM 5629 O O . ARG B 1 108 ? 19.203 0.089 -7.129 1 89 108 ARG B O 1
ATOM 5636 N N . MET B 1 109 ? 17.719 -1.53 -7.332 1 88.06 109 MET B N 1
ATOM 5637 C CA . MET B 1 109 ? 16.672 -0.584 -7.707 1 88.06 109 MET B CA 1
ATOM 5638 C C . MET B 1 109 ? 16.359 0.366 -6.555 1 88.06 109 MET B C 1
ATOM 5640 O O . MET B 1 109 ? 16.25 1.576 -6.758 1 88.06 109 MET B O 1
ATOM 5644 N N . ARG B 1 110 ? 16.188 -0.218 -5.445 1 88.75 110 ARG B N 1
ATOM 5645 C CA . ARG B 1 110 ? 15.906 0.606 -4.273 1 88.75 110 ARG B CA 1
ATOM 5646 C C . ARG B 1 110 ? 17.031 1.604 -4.02 1 88.75 110 ARG B C 1
ATOM 5648 O O . ARG B 1 110 ? 16.781 2.779 -3.754 1 88.75 110 ARG B O 1
ATOM 5655 N N . TYR B 1 111 ? 18.203 1.106 -4.102 1 88.25 111 TYR B N 1
ATOM 5656 C CA . TYR B 1 111 ? 19.375 1.946 -3.883 1 88.25 111 TYR B CA 1
ATOM 5657 C C . TYR B 1 111 ? 19.438 3.08 -4.902 1 88.25 111 TYR B C 1
ATOM 5659 O O . TYR B 1 111 ? 19.641 4.242 -4.535 1 88.25 111 TYR B O 1
ATOM 5667 N N . ALA B 1 112 ? 19.281 2.781 -6.113 1 86.88 112 ALA B N 1
ATOM 5668 C CA . ALA B 1 112 ? 19.359 3.77 -7.184 1 86.88 112 ALA B CA 1
ATOM 5669 C C . ALA B 1 112 ? 18.234 4.797 -7.07 1 86.88 112 ALA B C 1
ATOM 5671 O O . ALA B 1 112 ? 18.469 5.992 -7.258 1 86.88 112 ALA B O 1
ATOM 5672 N N . MET B 1 113 ? 17.094 4.277 -6.816 1 85.12 113 MET B N 1
ATOM 5673 C CA . MET B 1 113 ? 15.93 5.164 -6.68 1 85.12 113 MET B CA 1
ATOM 5674 C C . MET B 1 113 ? 16.109 6.109 -5.496 1 85.12 113 MET B C 1
ATOM 5676 O O . MET B 1 113 ? 15.82 7.301 -5.602 1 85.12 113 MET B O 1
ATOM 5680 N N . PHE B 1 114 ? 16.562 5.594 -4.477 1 85 114 PHE B N 1
ATOM 5681 C CA . PHE B 1 114 ? 16.766 6.406 -3.283 1 85 114 PHE B CA 1
ATOM 5682 C C . PHE B 1 114 ? 17.844 7.457 -3.514 1 85 114 PHE B C 1
ATOM 5684 O O . PHE B 1 114 ? 17.688 8.609 -3.109 1 85 114 PHE B O 1
ATOM 5691 N N . GLN B 1 115 ? 18.891 7.043 -4.059 1 83.5 115 GLN B N 1
ATOM 5692 C CA . GLN B 1 115 ? 19.969 7.977 -4.352 1 83.5 115 GLN B CA 1
ATOM 5693 C C . GLN B 1 115 ? 19.5 9.109 -5.258 1 83.5 115 GLN B C 1
ATOM 5695 O O . GLN B 1 115 ? 19.875 10.266 -5.062 1 83.5 115 GLN B O 1
ATOM 5700 N N . LYS B 1 116 ? 18.719 8.742 -6.133 1 82.31 116 LYS B N 1
ATOM 5701 C CA . LYS B 1 116 ? 18.219 9.758 -7.055 1 82.31 116 LYS B CA 1
ATOM 5702 C C . LYS B 1 116 ? 17.281 10.727 -6.348 1 82.31 116 LYS B C 1
ATOM 5704 O O . LYS B 1 116 ? 17.328 11.938 -6.586 1 82.31 116 LYS B O 1
ATOM 5709 N N . LEU B 1 117 ? 16.438 10.18 -5.555 1 80.25 117 LEU B N 1
ATOM 5710 C CA . LEU B 1 117 ? 15.492 11.016 -4.812 1 80.25 117 LEU B CA 1
ATOM 5711 C C . LEU B 1 117 ? 16.234 11.953 -3.863 1 80.25 117 LEU B C 1
ATOM 5713 O O . LEU B 1 117 ? 15.828 13.102 -3.688 1 80.25 117 LEU B O 1
ATOM 5717 N N . MET B 1 118 ? 17.312 11.484 -3.385 1 81.12 118 MET B N 1
ATOM 5718 C CA . MET B 1 118 ? 18.078 12.281 -2.432 1 81.12 118 MET B CA 1
ATOM 5719 C C . MET B 1 118 ? 18.984 13.273 -3.156 1 81.12 118 MET B C 1
ATOM 5721 O O . MET B 1 118 ? 19.359 14.305 -2.59 1 81.12 118 MET B O 1
ATOM 5725 N N . SER B 1 119 ? 19.266 12.938 -4.309 1 78.69 119 SER B N 1
ATOM 5726 C CA . SER B 1 119 ? 20.156 13.828 -5.047 1 78.69 119 SER B CA 1
ATOM 5727 C C . SER B 1 119 ? 19.391 15 -5.656 1 78.69 119 SER B C 1
ATOM 5729 O O . SER B 1 119 ? 19.984 16.031 -5.961 1 78.69 119 SER B O 1
ATOM 5731 N N . THR B 1 120 ? 18.094 14.859 -5.742 1 75.81 120 THR B N 1
ATOM 5732 C CA . THR B 1 120 ? 17.297 15.938 -6.316 1 75.81 120 THR B CA 1
ATOM 5733 C C . THR B 1 120 ? 17 17.016 -5.27 1 75.81 120 THR B C 1
ATOM 5735 O O . THR B 1 120 ? 16.641 16.688 -4.133 1 75.81 120 THR B O 1
ATOM 5738 N N . ARG B 1 121 ? 17.312 18.266 -5.594 1 70.69 121 ARG B N 1
ATOM 5739 C CA . ARG B 1 121 ? 17.109 19.375 -4.66 1 70.69 121 ARG B CA 1
ATOM 5740 C C . ARG B 1 121 ? 15.633 19.719 -4.535 1 70.69 121 ARG B C 1
ATOM 5742 O O . ARG B 1 121 ? 15.156 20.016 -3.441 1 70.69 121 ARG B O 1
ATOM 5749 N N . ASP B 1 122 ? 14.883 19.625 -5.691 1 63.06 122 ASP B N 1
ATOM 5750 C CA . ASP B 1 122 ? 13.484 20.047 -5.695 1 63.06 122 ASP B CA 1
ATOM 5751 C C . ASP B 1 122 ? 12.547 18.859 -5.516 1 63.06 122 ASP B C 1
ATOM 5753 O O . ASP B 1 122 ? 12.406 18.031 -6.422 1 63.06 122 ASP B O 1
ATOM 5757 N N . ASN B 1 123 ? 12.203 18.547 -4.219 1 58.56 123 ASN B N 1
ATOM 5758 C CA . ASN B 1 123 ? 11.281 17.422 -4.047 1 58.56 123 ASN B CA 1
ATOM 5759 C C . ASN B 1 123 ? 9.875 17.906 -3.691 1 58.56 123 ASN B C 1
ATOM 5761 O O . ASN B 1 123 ? 9.133 17.188 -3.006 1 58.56 123 ASN B O 1
ATOM 5765 N N . GLN B 1 124 ? 9.477 19.172 -4.02 1 54.34 124 GLN B N 1
ATOM 5766 C CA . GLN B 1 124 ? 8.25 19.797 -3.549 1 54.34 124 GLN B CA 1
ATOM 5767 C C . GLN B 1 124 ? 7.039 18.906 -3.816 1 54.34 124 GLN B C 1
ATOM 5769 O O . GLN B 1 124 ? 6.066 18.922 -3.059 1 54.34 124 GLN B O 1
ATOM 5774 N N . SER B 1 125 ? 7.109 18.109 -4.93 1 52.69 125 SER B N 1
ATOM 5775 C CA . SER B 1 125 ? 5.832 17.547 -5.359 1 52.69 125 SER B CA 1
ATOM 5776 C C . SER B 1 125 ? 5.723 16.078 -4.988 1 52.69 125 SER B C 1
ATOM 5778 O O . SER B 1 125 ? 4.695 15.438 -5.238 1 52.69 125 SER B O 1
ATOM 5780 N N . LEU B 1 126 ? 6.641 15.672 -4.254 1 56 126 LEU B N 1
ATOM 5781 C CA . LEU B 1 126 ? 6.543 14.219 -4.195 1 56 126 LEU B CA 1
ATOM 5782 C C . LEU B 1 126 ? 5.859 13.773 -2.908 1 56 126 LEU B C 1
ATOM 5784 O O . LEU B 1 126 ? 6.215 14.234 -1.82 1 56 126 LEU B O 1
ATOM 5788 N N . HIS B 1 127 ? 4.707 13.227 -3.074 1 59.53 127 HIS B N 1
ATOM 5789 C CA . HIS B 1 127 ? 4.02 12.617 -1.938 1 59.53 127 HIS B CA 1
ATOM 5790 C C . HIS B 1 127 ? 4.852 11.5 -1.324 1 59.53 127 HIS B C 1
ATOM 5792 O O . HIS B 1 127 ? 5.043 10.445 -1.943 1 59.53 127 HIS B O 1
ATOM 5798 N N . SER B 1 128 ? 5.445 11.734 -0.117 1 69.12 128 SER B N 1
ATOM 5799 C CA . SER B 1 128 ? 6.387 10.844 0.56 1 69.12 128 SER B CA 1
ATOM 5800 C C . SER B 1 128 ? 5.82 9.438 0.694 1 69.12 128 SER B C 1
ATOM 5802 O O . SER B 1 128 ? 6.531 8.453 0.479 1 69.12 128 SER B O 1
ATOM 5804 N N . GLN B 1 129 ? 4.566 9.352 0.91 1 63.03 129 GLN B N 1
ATOM 5805 C CA . GLN B 1 129 ? 3.967 8.047 1.158 1 63.03 129 GLN B CA 1
ATOM 5806 C C . GLN B 1 129 ? 3.926 7.211 -0.117 1 63.03 129 GLN B C 1
ATOM 5808 O O . GLN B 1 129 ? 4.199 6.008 -0.085 1 63.03 129 GLN B O 1
ATOM 5813 N N . GLN B 1 130 ? 3.635 7.84 -1.178 1 69.12 130 GLN B N 1
ATOM 5814 C CA . GLN B 1 130 ? 3.594 7.137 -2.455 1 69.12 130 GLN B CA 1
ATOM 5815 C C . GLN B 1 130 ? 4.984 6.668 -2.869 1 69.12 130 GLN B C 1
ATOM 5817 O O . GLN B 1 130 ? 5.141 5.57 -3.412 1 69.12 130 GLN B O 1
ATOM 5822 N N . LEU B 1 131 ? 5.879 7.461 -2.529 1 77.5 131 LEU B N 1
ATOM 5823 C CA . LEU B 1 131 ? 7.246 7.121 -2.9 1 77.5 131 LEU B CA 1
ATOM 5824 C C . LEU B 1 131 ? 7.758 5.945 -2.07 1 77.5 131 LEU B C 1
ATOM 5826 O O . LEU B 1 131 ? 8.438 5.059 -2.594 1 77.5 131 LEU B O 1
ATOM 5830 N N . VAL B 1 132 ? 7.379 6.02 -0.86 1 79.12 132 VAL B N 1
ATOM 5831 C CA . VAL B 1 132 ? 7.797 4.934 0.021 1 79.12 132 VAL B CA 1
ATOM 5832 C C . VAL B 1 132 ? 7.152 3.627 -0.426 1 79.12 132 VAL B C 1
ATOM 5834 O O . VAL B 1 132 ? 7.793 2.574 -0.421 1 79.12 132 VAL B O 1
ATOM 5837 N N . HIS B 1 133 ? 5.902 3.676 -0.831 1 71.94 133 HIS B N 1
ATOM 5838 C CA . HIS B 1 133 ? 5.199 2.496 -1.321 1 71.94 133 HIS B CA 1
ATOM 5839 C C . HIS B 1 133 ? 5.859 1.94 -2.578 1 71.94 133 HIS B C 1
ATOM 5841 O O . HIS B 1 133 ? 5.988 0.724 -2.73 1 71.94 133 HIS B O 1
ATOM 5847 N N . LYS B 1 134 ? 6.262 2.789 -3.443 1 77.12 134 LYS B N 1
ATOM 5848 C CA . LYS B 1 134 ? 6.934 2.375 -4.672 1 77.12 134 LYS B CA 1
ATOM 5849 C C . LYS B 1 134 ? 8.281 1.733 -4.371 1 77.12 134 LYS B C 1
ATOM 5851 O O . LYS B 1 134 ? 8.625 0.695 -4.941 1 77.12 134 LYS B O 1
ATOM 5856 N N . LEU B 1 135 ? 8.945 2.311 -3.422 1 81.94 135 LEU B N 1
ATOM 5857 C CA . LEU B 1 135 ? 10.281 1.828 -3.068 1 81.94 135 LEU B CA 1
ATOM 5858 C C . LEU B 1 135 ? 10.195 0.471 -2.377 1 81.94 135 LEU B C 1
ATOM 5860 O O . LEU B 1 135 ? 11.109 -0.348 -2.498 1 81.94 135 LEU B O 1
ATOM 5864 N N . SER B 1 136 ? 9.164 0.27 -1.71 1 80.56 136 SER B N 1
ATOM 5865 C CA . SER B 1 136 ? 9.07 -0.956 -0.924 1 80.56 136 SER B CA 1
ATOM 5866 C C . SER B 1 136 ? 8.289 -2.033 -1.672 1 80.56 136 SER B C 1
ATOM 5868 O O . SER B 1 136 ? 8.867 -3.021 -2.129 1 80.56 136 SER B O 1
ATOM 5870 N N . ASN B 1 137 ? 7.109 -1.741 -2.086 1 73.94 137 ASN B N 1
ATOM 5871 C CA . ASN B 1 137 ? 6.211 -2.758 -2.621 1 73.94 137 ASN B CA 1
ATOM 5872 C C . ASN B 1 137 ? 6.387 -2.924 -4.129 1 73.94 137 ASN B C 1
ATOM 5874 O O . ASN B 1 137 ? 6.52 -4.043 -4.625 1 73.94 137 ASN B O 1
ATOM 5878 N N . ASP B 1 138 ? 6.336 -1.891 -4.832 1 77.81 138 ASP B N 1
ATOM 5879 C CA . ASP B 1 138 ? 6.387 -1.983 -6.285 1 77.81 138 ASP B CA 1
ATOM 5880 C C . ASP B 1 138 ? 7.719 -2.572 -6.754 1 77.81 138 ASP B C 1
ATOM 5882 O O . ASP B 1 138 ? 7.754 -3.369 -7.695 1 77.81 138 ASP B O 1
ATOM 5886 N N . VAL B 1 139 ? 8.727 -2.16 -6.09 1 86.38 139 VAL B N 1
ATOM 5887 C CA . VAL B 1 139 ? 10.047 -2.682 -6.453 1 86.38 139 VAL B CA 1
ATOM 5888 C C . VAL B 1 139 ? 10.086 -4.188 -6.207 1 86.38 139 VAL B C 1
ATOM 5890 O O . VAL B 1 139 ? 10.648 -4.938 -7.012 1 86.38 139 VAL B O 1
ATOM 5893 N N . SER B 1 140 ? 9.484 -4.578 -5.164 1 84.62 140 SER B N 1
ATOM 5894 C CA . SER B 1 140 ? 9.461 -6.008 -4.863 1 84.62 140 SER B CA 1
ATOM 5895 C C . SER B 1 140 ? 8.68 -6.781 -5.918 1 84.62 140 SER B C 1
ATOM 5897 O O . SER B 1 140 ? 9.094 -7.867 -6.332 1 84.62 140 SER B O 1
ATOM 5899 N N . LEU B 1 141 ? 7.652 -6.246 -6.375 1 77.75 141 LEU B N 1
ATOM 5900 C CA . LEU B 1 141 ? 6.824 -6.887 -7.391 1 77.75 141 LEU B CA 1
ATOM 5901 C C . LEU B 1 141 ? 7.566 -6.977 -8.719 1 77.75 141 LEU B C 1
ATOM 5903 O O . LEU B 1 141 ? 7.5 -7.996 -9.406 1 77.75 141 LEU B O 1
ATOM 5907 N N . VAL B 1 142 ? 8.266 -5.953 -8.984 1 84.25 142 VAL B N 1
ATOM 5908 C CA . VAL B 1 142 ? 8.992 -5.906 -10.25 1 84.25 142 VAL B CA 1
ATOM 5909 C C . VAL B 1 142 ? 10.172 -6.879 -10.211 1 84.25 142 VAL B C 1
ATOM 5911 O O . VAL B 1 142 ? 10.391 -7.641 -11.148 1 84.25 142 VAL B O 1
ATOM 5914 N N . SER B 1 143 ? 10.867 -6.863 -9.141 1 88.12 143 SER B N 1
ATOM 5915 C CA . SER B 1 143 ? 12.055 -7.699 -9.055 1 88.12 143 SER B CA 1
ATOM 5916 C C . SER B 1 143 ? 11.688 -9.18 -9.008 1 88.12 143 SER B C 1
ATOM 5918 O O . SER B 1 143 ? 12.312 -10 -9.68 1 88.12 143 SER B O 1
ATOM 5920 N N . THR B 1 144 ? 10.648 -9.508 -8.297 1 82.5 144 THR B N 1
ATOM 5921 C CA . THR B 1 144 ? 10.219 -10.898 -8.195 1 82.5 144 THR B CA 1
ATOM 5922 C C . THR B 1 144 ? 9.57 -11.352 -9.508 1 82.5 144 THR B C 1
ATOM 5924 O O . THR B 1 144 ? 9.828 -12.469 -9.969 1 82.5 144 THR B O 1
ATOM 5927 N N . GLY B 1 145 ? 8.734 -10.492 -9.969 1 79.88 145 GLY B N 1
ATOM 5928 C CA . GLY B 1 145 ? 8.102 -10.82 -11.234 1 79.88 145 GLY B CA 1
ATOM 5929 C C . GLY B 1 145 ? 9.094 -11.031 -12.359 1 79.88 145 GLY B C 1
ATOM 5930 O O . GLY B 1 145 ? 8.969 -11.984 -13.133 1 79.88 145 GLY B O 1
ATOM 5931 N N . LEU B 1 146 ? 10.047 -10.25 -12.391 1 83.38 146 LEU B N 1
ATOM 5932 C CA . LEU B 1 146 ? 11.047 -10.32 -13.453 1 83.38 146 LEU B CA 1
ATOM 5933 C C . LEU B 1 146 ? 11.875 -11.594 -13.336 1 83.38 146 LEU B C 1
ATOM 5935 O O . LEU B 1 146 ? 12.023 -12.336 -14.312 1 83.38 146 LEU B O 1
ATOM 5939 N N . SER B 1 147 ? 12.344 -11.812 -12.188 1 82.5 147 SER B N 1
ATOM 5940 C CA . SER B 1 147 ? 13.25 -12.945 -12.016 1 82.5 147 SER B CA 1
ATOM 5941 C C . SER B 1 147 ? 12.508 -14.273 -12.172 1 82.5 147 SER B C 1
ATOM 5943 O O . SER B 1 147 ? 12.969 -15.164 -12.891 1 82.5 147 SER B O 1
ATOM 5945 N N . GLN B 1 148 ? 11.359 -14.359 -11.562 1 81.06 148 GLN B N 1
ATOM 5946 C CA . GLN B 1 148 ? 10.602 -15.609 -11.617 1 81.06 148 GLN B CA 1
ATOM 5947 C C . GLN B 1 148 ? 10.07 -15.859 -13.023 1 81.06 148 GLN B C 1
ATOM 5949 O O . GLN B 1 148 ? 10.172 -16.984 -13.539 1 81.06 148 GLN B O 1
ATOM 5954 N N . ASP B 1 149 ? 9.578 -14.867 -13.648 1 79.12 149 ASP B N 1
ATOM 5955 C CA . ASP B 1 149 ? 8.93 -15.023 -14.945 1 79.12 149 ASP B CA 1
ATOM 5956 C C . ASP B 1 149 ? 9.953 -15.367 -16.031 1 79.12 149 ASP B C 1
ATOM 5958 O O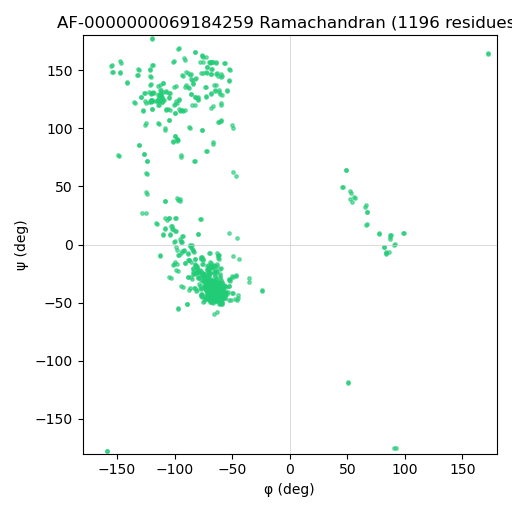 . ASP B 1 149 ? 9.711 -16.234 -16.859 1 79.12 149 ASP B O 1
ATOM 5962 N N . ILE B 1 150 ? 11.109 -14.812 -15.898 1 80.44 150 ILE B N 1
ATOM 5963 C CA . ILE B 1 150 ? 12.102 -15.039 -16.938 1 80.44 150 ILE B CA 1
ATOM 5964 C C . ILE B 1 150 ? 12.609 -16.484 -16.875 1 80.44 150 ILE B C 1
ATOM 5966 O O . ILE B 1 150 ? 12.742 -17.141 -17.906 1 80.44 150 ILE B O 1
ATOM 5970 N N . PHE B 1 151 ? 12.844 -16.953 -15.711 1 82.5 151 PHE B N 1
ATOM 5971 C CA . PHE B 1 151 ? 13.352 -18.312 -15.57 1 82.5 151 PHE B CA 1
ATOM 5972 C C . PHE B 1 151 ? 12.297 -19.328 -15.969 1 82.5 151 PHE B C 1
ATOM 5974 O O . PHE B 1 151 ? 12.602 -20.328 -16.609 1 82.5 151 PHE B O 1
ATOM 5981 N N . ILE B 1 152 ? 11.062 -19.031 -15.594 1 82.75 152 ILE B N 1
ATOM 5982 C CA . ILE B 1 152 ? 9.984 -19.938 -15.953 1 82.75 152 ILE B CA 1
ATOM 5983 C C . ILE B 1 152 ? 9.773 -19.922 -17.469 1 82.75 152 ILE B C 1
ATOM 5985 O O . ILE B 1 152 ? 9.516 -20.953 -18.078 1 82.75 152 ILE B O 1
ATOM 5989 N N . MET B 1 153 ? 9.953 -18.781 -17.984 1 82.94 153 MET B N 1
ATOM 5990 C CA . MET B 1 153 ? 9.82 -18.656 -19.438 1 82.94 153 MET B CA 1
ATOM 5991 C C . MET B 1 153 ? 10.891 -19.469 -20.156 1 82.94 153 MET B C 1
ATOM 5993 O O . MET B 1 153 ? 10.594 -20.141 -21.156 1 82.94 153 MET B O 1
ATOM 5997 N N . ILE B 1 154 ? 12.078 -19.375 -19.703 1 84.56 154 ILE B N 1
ATOM 5998 C CA . ILE B 1 154 ? 13.172 -20.109 -20.312 1 84.56 154 ILE B CA 1
ATOM 5999 C C . ILE B 1 154 ? 12.922 -21.609 -20.188 1 84.56 154 ILE B C 1
ATOM 6001 O O . ILE B 1 154 ? 13.125 -22.359 -21.156 1 84.56 154 ILE B O 1
ATOM 6005 N N . ARG B 1 155 ? 12.461 -21.984 -19.094 1 84.75 155 ARG B N 1
ATOM 6006 C CA . ARG B 1 155 ? 12.125 -23.391 -18.906 1 84.75 155 ARG B CA 1
ATOM 6007 C C . ARG B 1 155 ? 11.016 -23.828 -19.859 1 84.75 155 ARG B C 1
ATOM 6009 O O . ARG B 1 155 ? 11.086 -24.891 -20.469 1 84.75 155 ARG B O 1
ATOM 6016 N N . GLY B 1 156 ? 10.047 -22.922 -19.953 1 85.19 156 GLY B N 1
ATOM 6017 C CA . GLY B 1 156 ? 8.961 -23.219 -20.875 1 85.19 156 GLY B CA 1
ATOM 6018 C C . GLY B 1 156 ? 9.414 -23.312 -22.312 1 85.19 156 GLY B C 1
ATOM 6019 O O . GLY B 1 156 ? 8.992 -24.203 -23.047 1 85.19 156 GLY B O 1
ATOM 6020 N N . PHE B 1 157 ? 10.32 -22.547 -22.641 1 86.25 157 PHE B N 1
ATOM 6021 C CA . PHE B 1 157 ? 10.859 -22.531 -24 1 86.25 157 PHE B CA 1
ATOM 6022 C C . PHE B 1 157 ? 11.648 -23.797 -24.297 1 86.25 157 PHE B C 1
ATOM 6024 O O . PHE B 1 157 ? 11.469 -24.406 -25.344 1 86.25 157 PHE B O 1
ATOM 6031 N N . ILE B 1 158 ? 12.43 -24.172 -23.375 1 87.75 158 ILE B N 1
ATOM 6032 C CA . ILE B 1 158 ? 13.281 -25.344 -23.578 1 87.75 158 ILE B CA 1
ATOM 6033 C C . ILE B 1 158 ? 12.422 -26.609 -23.625 1 87.75 158 ILE B C 1
ATOM 6035 O O . ILE B 1 158 ? 12.633 -27.469 -24.469 1 87.75 158 ILE B O 1
ATOM 6039 N N . THR B 1 159 ? 11.453 -26.625 -22.781 1 85.75 159 THR B N 1
ATOM 6040 C 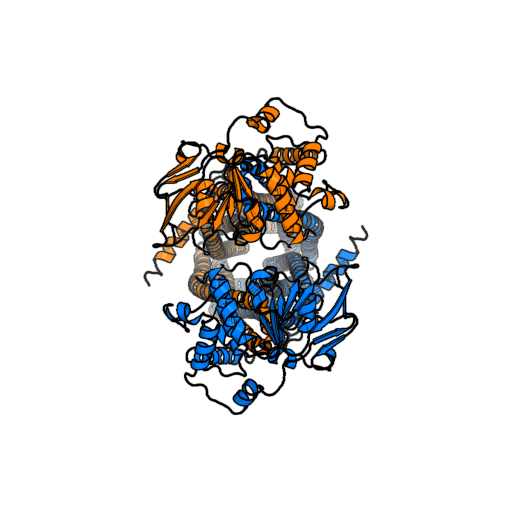CA . THR B 1 159 ? 10.602 -27.812 -22.75 1 85.75 159 THR B CA 1
ATOM 6041 C C . THR B 1 159 ? 9.734 -27.906 -24 1 85.75 159 THR B C 1
ATOM 6043 O O . THR B 1 159 ? 9.477 -28.984 -24.5 1 85.75 159 THR B O 1
ATOM 6046 N N . THR B 1 160 ? 9.305 -26.734 -24.453 1 85.38 160 THR B N 1
ATOM 6047 C CA . THR B 1 160 ? 8.5 -26.719 -25.672 1 85.38 160 THR B CA 1
ATOM 6048 C C . THR B 1 160 ? 9.344 -27.141 -26.875 1 85.38 160 THR B C 1
ATOM 6050 O O . THR B 1 160 ? 8.953 -28.031 -27.625 1 85.38 160 THR B O 1
ATOM 6053 N N . ILE B 1 161 ? 10.438 -26.578 -27 1 87.56 161 ILE B N 1
ATOM 6054 C CA . ILE B 1 161 ? 11.297 -26.859 -28.141 1 87.56 161 ILE B CA 1
ATOM 6055 C C . ILE B 1 161 ? 11.875 -28.266 -28.016 1 87.56 161 ILE B C 1
ATOM 6057 O O . ILE B 1 161 ? 11.969 -29 -29.016 1 87.56 161 ILE B O 1
ATOM 6061 N N . GLY B 1 162 ? 12.336 -28.547 -26.828 1 86.06 162 GLY B N 1
ATOM 6062 C CA . GLY B 1 162 ? 12.859 -29.891 -26.609 1 86.06 162 GLY B CA 1
ATOM 6063 C C . GLY B 1 162 ? 11.836 -30.984 -26.875 1 86.06 162 GLY B C 1
ATOM 6064 O O . GLY B 1 162 ? 12.148 -31.984 -27.516 1 86.06 162 GLY B O 1
ATOM 6065 N N . GLY B 1 163 ? 10.633 -30.734 -26.391 1 83.5 163 GLY B N 1
ATOM 6066 C CA . GLY B 1 163 ? 9.562 -31.672 -26.656 1 83.5 163 GLY B CA 1
ATOM 6067 C C . GLY B 1 163 ? 9.211 -31.781 -28.141 1 83.5 163 GLY B C 1
ATOM 6068 O O . GLY B 1 163 ? 9.023 -32.875 -28.656 1 83.5 163 GLY B O 1
ATOM 6069 N N . ALA B 1 164 ? 9.18 -30.672 -28.766 1 86.94 164 ALA B N 1
ATOM 6070 C CA . ALA B 1 164 ? 8.883 -30.641 -30.203 1 86.94 164 ALA B CA 1
ATOM 6071 C C . ALA B 1 164 ? 9.984 -31.328 -31 1 86.94 164 ALA B C 1
ATOM 6073 O O . ALA B 1 164 ? 9.703 -32.062 -31.953 1 86.94 164 ALA B O 1
ATOM 6074 N N . ALA B 1 165 ? 11.203 -31.047 -30.641 1 87.69 165 ALA B N 1
ATOM 6075 C CA . ALA B 1 165 ? 12.336 -31.641 -31.328 1 87.69 165 ALA B CA 1
ATOM 6076 C C . ALA B 1 165 ? 12.336 -33.156 -31.172 1 87.69 165 ALA B C 1
ATOM 6078 O O . ALA B 1 165 ? 12.594 -33.906 -32.125 1 87.69 165 ALA B O 1
ATOM 6079 N N . TYR B 1 166 ? 12.047 -33.594 -29.984 1 85.69 166 TYR B N 1
ATOM 6080 C CA . TYR B 1 166 ? 11.992 -35.031 -29.719 1 85.69 166 TYR B CA 1
ATOM 6081 C C . TYR B 1 166 ? 10.898 -35.688 -30.547 1 85.69 166 TYR B C 1
ATOM 6083 O O . TYR B 1 166 ? 11.125 -36.75 -31.141 1 85.69 166 TYR B O 1
ATOM 6091 N N . LEU B 1 167 ? 9.758 -35.094 -30.609 1 84.31 167 LEU B N 1
ATOM 6092 C CA . LEU B 1 167 ? 8.641 -35.688 -31.359 1 84.31 167 LEU B CA 1
ATOM 6093 C C . LEU B 1 167 ? 8.906 -35.625 -32.844 1 84.31 167 LEU B C 1
ATOM 6095 O O . LEU B 1 167 ? 8.508 -36.531 -33.594 1 84.31 167 LEU B O 1
ATOM 6099 N N . SER B 1 168 ? 9.531 -34.562 -33.25 1 86.5 168 SER B N 1
ATOM 6100 C CA . SER B 1 168 ? 9.852 -34.438 -34.656 1 86.5 168 SER B CA 1
ATOM 6101 C C . SER B 1 168 ? 10.82 -35.531 -35.094 1 86.5 168 SER B C 1
ATOM 6103 O O . SER B 1 168 ? 10.68 -36.062 -36.219 1 86.5 168 SER B O 1
ATOM 6105 N N . TYR B 1 169 ? 11.719 -35.875 -34.281 1 84.19 169 TYR B N 1
ATOM 6106 C CA . TYR B 1 169 ? 12.734 -36.844 -34.656 1 84.19 169 TYR B CA 1
ATOM 6107 C C . TYR B 1 169 ? 12.195 -38.281 -34.531 1 84.19 169 TYR B C 1
ATOM 6109 O O . TYR B 1 169 ? 12.422 -39.125 -35.406 1 84.19 169 TYR B O 1
ATOM 6117 N N . TYR B 1 170 ? 11.438 -38.562 -33.531 1 80 170 TYR B N 1
ATOM 6118 C CA . TYR B 1 170 ? 11.055 -39.969 -33.25 1 80 170 TYR B CA 1
ATOM 6119 C C . TYR B 1 170 ? 9.617 -40.219 -33.656 1 80 170 TYR B C 1
ATOM 6121 O O . TYR B 1 170 ? 9.242 -41.375 -33.938 1 80 170 TYR B O 1
ATOM 6129 N N . ALA B 1 171 ? 8.742 -39.219 -33.656 1 85.06 171 ALA B N 1
ATOM 6130 C CA . ALA B 1 171 ? 7.328 -39.406 -33.969 1 85.06 171 ALA B CA 1
ATOM 6131 C C . ALA B 1 171 ? 6.742 -38.156 -34.625 1 85.06 171 ALA B C 1
ATOM 6133 O O . ALA B 1 171 ? 5.867 -37.5 -34.062 1 85.06 171 ALA B O 1
ATOM 6134 N N . PHE B 1 172 ? 7.02 -38 -35.812 1 83.06 172 PHE B N 1
ATOM 6135 C CA . PHE B 1 172 ? 6.68 -36.812 -36.562 1 83.06 172 PHE B CA 1
ATOM 6136 C C . PHE B 1 172 ? 5.168 -36.656 -36.688 1 83.06 172 PHE B C 1
ATOM 6138 O O . PHE B 1 172 ? 4.633 -35.562 -36.562 1 83.06 172 PHE B O 1
ATOM 6145 N N . PRO B 1 173 ? 4.43 -37.75 -36.875 1 80.69 173 PRO B N 1
ATOM 6146 C CA . PRO B 1 173 ? 2.982 -37.594 -37.031 1 80.69 173 PRO B CA 1
ATOM 6147 C C . PRO B 1 173 ? 2.324 -37.062 -35.75 1 80.69 173 PRO B C 1
ATOM 6149 O O . PRO B 1 173 ? 1.294 -36.375 -35.812 1 80.69 173 PRO B O 1
ATOM 6152 N N . LEU B 1 174 ? 2.986 -37.375 -34.656 1 85.12 174 LEU B N 1
ATOM 6153 C CA . LEU B 1 174 ? 2.43 -36.938 -33.406 1 85.12 174 LEU B CA 1
ATOM 6154 C C . LEU B 1 174 ? 2.715 -35.438 -33.156 1 85.12 174 LEU B C 1
ATOM 6156 O O . LEU B 1 174 ? 2.031 -34.781 -32.375 1 85.12 174 LEU B O 1
ATOM 6160 N N . LEU B 1 175 ? 3.684 -34.938 -33.781 1 86.44 175 LEU B N 1
ATOM 6161 C CA . LEU B 1 175 ? 4.027 -33.531 -33.688 1 86.44 175 LEU B CA 1
ATOM 6162 C C . LEU B 1 175 ? 2.889 -32.656 -34.188 1 86.44 175 LEU B C 1
ATOM 6164 O O . LEU B 1 175 ? 2.625 -31.594 -33.625 1 86.44 175 LEU B O 1
ATOM 6168 N N . ALA B 1 176 ? 2.264 -33.062 -35.219 1 81.12 176 ALA B N 1
ATOM 6169 C CA . ALA B 1 176 ? 1.167 -32.312 -35.812 1 81.12 176 ALA B CA 1
ATOM 6170 C C . ALA B 1 176 ? 0.004 -32.188 -34.812 1 81.12 176 ALA B C 1
ATOM 6172 O O . ALA B 1 176 ? -0.582 -31.094 -34.688 1 81.12 176 ALA B O 1
ATOM 6173 N N . SER B 1 177 ? -0.28 -33.219 -34.188 1 77.94 177 SER B N 1
ATOM 6174 C CA . SER B 1 177 ? -1.375 -33.188 -33.25 1 77.94 177 SER B CA 1
ATOM 6175 C C . SER B 1 177 ? -1.008 -32.344 -32 1 77.94 177 SER B C 1
ATOM 6177 O O . SER B 1 177 ? -1.842 -31.625 -31.484 1 77.94 177 SER B O 1
ATOM 6179 N N . ALA B 1 178 ? 0.221 -32.531 -31.594 1 80.19 178 ALA B N 1
ATOM 6180 C CA . ALA B 1 178 ? 0.68 -31.75 -30.453 1 80.19 178 ALA B CA 1
ATOM 6181 C C . ALA B 1 178 ? 0.711 -30.266 -30.781 1 80.19 178 ALA B C 1
ATOM 6183 O O . ALA B 1 178 ? 0.36 -29.438 -29.938 1 80.19 178 ALA B O 1
ATOM 6184 N N . SER B 1 179 ? 1.117 -29.938 -31.938 1 81.88 179 SER B N 1
ATOM 6185 C CA . SER B 1 179 ? 1.168 -28.547 -32.375 1 81.88 179 SER B CA 1
ATOM 6186 C C . SER B 1 179 ? -0.233 -27.953 -32.5 1 81.88 179 SER B C 1
ATOM 6188 O O . SER B 1 179 ? -0.447 -26.781 -32.219 1 81.88 179 SER B O 1
ATOM 6190 N N . ALA B 1 180 ? -1.141 -28.719 -32.969 1 76.75 180 ALA B N 1
ATOM 6191 C CA . ALA B 1 180 ? -2.523 -28.266 -33.062 1 76.75 180 ALA B CA 1
ATOM 6192 C C . ALA B 1 180 ? -3.094 -27.938 -31.688 1 76.75 180 ALA B C 1
ATOM 6194 O O . ALA B 1 180 ? -3.824 -26.969 -31.531 1 76.75 180 ALA B O 1
ATOM 6195 N N . ALA B 1 181 ? -2.75 -28.797 -30.797 1 74.69 181 ALA B N 1
ATOM 6196 C CA . ALA B 1 181 ? -3.182 -28.547 -29.422 1 74.69 181 ALA B CA 1
ATOM 6197 C C . ALA B 1 181 ? -2.568 -27.25 -28.891 1 74.69 181 ALA B C 1
ATOM 6199 O O . ALA B 1 181 ? -3.252 -26.453 -28.25 1 74.69 181 ALA B O 1
ATOM 6200 N N . ALA B 1 182 ? -1.341 -27.078 -29.172 1 76.81 182 ALA B N 1
ATOM 6201 C CA . ALA B 1 182 ? -0.644 -25.875 -28.75 1 76.81 182 ALA B CA 1
ATOM 6202 C C . ALA B 1 182 ? -1.251 -24.625 -29.391 1 76.81 182 ALA B C 1
ATOM 6204 O O . ALA B 1 182 ? -1.37 -23.578 -28.75 1 76.81 182 ALA B O 1
ATOM 6205 N N . ALA B 1 183 ? -1.644 -24.719 -30.578 1 76.31 183 ALA B N 1
ATOM 6206 C CA . ALA B 1 183 ? -2.229 -23.609 -31.328 1 76.31 183 ALA B CA 1
ATOM 6207 C C . ALA B 1 183 ? -3.588 -23.219 -30.75 1 76.31 183 ALA B C 1
ATOM 6209 O O . ALA B 1 183 ? -3.918 -22.031 -30.672 1 76.31 183 ALA B O 1
ATOM 6210 N N . VAL B 1 184 ? -4.352 -24.188 -30.359 1 75.06 184 VAL B N 1
ATOM 6211 C CA . VAL B 1 184 ? -5.668 -23.922 -29.781 1 75.06 184 VAL B CA 1
ATOM 6212 C C . VAL B 1 184 ? -5.512 -23.25 -28.422 1 75.06 184 VAL B C 1
ATOM 6214 O O . VAL B 1 184 ? -6.203 -22.266 -28.125 1 75.06 184 VAL B O 1
ATOM 6217 N N . MET B 1 185 ? -4.613 -23.828 -27.641 1 77 185 MET B N 1
ATOM 6218 C CA . MET B 1 185 ? -4.379 -23.25 -26.312 1 77 185 MET B CA 1
ATOM 6219 C C . MET B 1 185 ? -3.822 -21.844 -26.438 1 77 185 MET B C 1
ATOM 6221 O O . MET B 1 185 ? -4.277 -20.922 -25.734 1 77 185 MET B O 1
ATOM 6225 N N . GLY B 1 186 ? -2.904 -21.656 -27.266 1 74.75 186 GLY B N 1
ATOM 6226 C CA . GLY B 1 186 ? -2.307 -20.359 -27.484 1 74.75 186 GLY B CA 1
ATOM 6227 C C . GLY B 1 186 ? -3.268 -19.344 -28.094 1 74.75 186 GLY B C 1
ATOM 6228 O O . GLY B 1 186 ? -3.316 -18.188 -27.672 1 74.75 186 GLY B O 1
ATOM 6229 N N . GLY B 1 187 ? -4.004 -19.797 -29.109 1 75 187 GLY B N 1
ATOM 6230 C CA . GLY B 1 187 ? -4.973 -18.922 -29.75 1 75 187 GLY B CA 1
ATOM 6231 C C . GLY B 1 187 ? -6.059 -18.438 -28.812 1 75 187 GLY B C 1
ATOM 6232 O O . GLY B 1 187 ? -6.414 -17.25 -28.812 1 75 187 GLY B O 1
ATOM 6233 N N . SER B 1 188 ? -6.566 -19.281 -27.984 1 76.69 188 SER B N 1
ATOM 6234 C CA . SER B 1 188 ? -7.566 -18.891 -26.984 1 76.69 188 SER B CA 1
ATOM 6235 C C . SER B 1 188 ? -7.004 -17.875 -26 1 76.69 188 SER B C 1
ATOM 6237 O O . SER B 1 188 ? -7.684 -16.922 -25.625 1 76.69 188 SER B O 1
ATOM 6239 N N . ALA B 1 189 ? -5.793 -18.125 -25.641 1 75 189 ALA B N 1
ATOM 6240 C CA . ALA B 1 189 ? -5.152 -17.234 -24.672 1 75 189 ALA B CA 1
ATOM 6241 C C . ALA B 1 189 ? -4.992 -15.828 -25.234 1 75 189 ALA B C 1
ATOM 6243 O O . ALA B 1 189 ? -5.207 -14.844 -24.516 1 75 189 ALA B O 1
ATOM 6244 N N . ILE B 1 190 ? -4.684 -15.727 -26.5 1 73.62 190 ILE B N 1
ATOM 6245 C CA . ILE B 1 190 ? -4.441 -14.43 -27.109 1 73.62 190 ILE B CA 1
ATOM 6246 C C . ILE B 1 190 ? -5.77 -13.703 -27.344 1 73.62 190 ILE B C 1
ATOM 6248 O O . ILE B 1 190 ? -5.898 -12.516 -27.016 1 73.62 190 ILE B O 1
ATOM 6252 N N . LEU B 1 191 ? -6.742 -14.406 -27.812 1 76.19 191 LEU B N 1
ATOM 6253 C CA . LEU B 1 191 ? -8.023 -13.797 -28.141 1 76.19 191 LEU B CA 1
ATOM 6254 C C . LEU B 1 191 ? -8.758 -13.344 -26.891 1 76.19 191 LEU B C 1
ATOM 6256 O O . LEU B 1 191 ? -9.258 -12.227 -26.828 1 76.19 191 LEU B O 1
ATOM 6260 N N . LEU B 1 192 ? -8.805 -14.203 -25.922 1 81.94 192 LEU B N 1
ATOM 6261 C CA . LEU B 1 192 ? -9.539 -13.883 -24.703 1 81.94 192 LEU B CA 1
ATOM 6262 C C . LEU B 1 192 ? -8.703 -13 -23.781 1 81.94 192 LEU B C 1
ATOM 6264 O O . LEU B 1 192 ? -9.234 -12.328 -22.906 1 81.94 192 LEU B O 1
ATOM 6268 N N . GLY B 1 193 ? -7.434 -13.039 -24.016 1 73.94 193 GLY B N 1
ATOM 6269 C CA . GLY B 1 193 ? -6.527 -12.219 -23.219 1 73.94 193 GLY B CA 1
ATOM 6270 C C . GLY B 1 193 ? -6.77 -10.734 -23.391 1 73.94 193 GLY B C 1
ATOM 6271 O O . GLY B 1 193 ? -6.738 -9.977 -22.422 1 73.94 193 GLY B O 1
ATOM 6272 N N . LYS B 1 194 ? -7.094 -10.367 -24.594 1 75.06 194 LYS B N 1
ATOM 6273 C CA . LYS B 1 194 ? -7.379 -8.961 -24.859 1 75.06 194 LYS B CA 1
ATOM 6274 C C . LYS B 1 194 ? -8.625 -8.5 -24.109 1 75.06 194 LYS B C 1
ATOM 6276 O O . LYS B 1 194 ? -8.617 -7.43 -23.5 1 75.06 194 LYS B O 1
ATOM 6281 N N . TYR B 1 195 ? -9.617 -9.312 -24.172 1 79.31 195 TYR B N 1
ATOM 6282 C CA . TYR B 1 195 ? -10.859 -8.961 -23.484 1 79.31 195 TYR B CA 1
ATOM 6283 C C . TYR B 1 195 ? -10.672 -9.008 -21.969 1 79.31 195 TYR B C 1
ATOM 6285 O O . TYR B 1 195 ? -11.18 -8.141 -21.25 1 79.31 195 TYR B O 1
ATOM 6293 N N . MET B 1 196 ? -9.961 -9.898 -21.516 1 81.69 196 MET B N 1
ATOM 6294 C CA . MET B 1 196 ? -9.68 -10.023 -20.094 1 81.69 196 MET B CA 1
ATOM 6295 C C . MET B 1 196 ? -8.938 -8.797 -19.578 1 81.69 196 MET B C 1
ATOM 6297 O O . MET B 1 196 ? -9.242 -8.297 -18.5 1 81.69 196 MET B O 1
ATOM 6301 N N . SER B 1 197 ? -8.102 -8.328 -20.391 1 74.62 197 SER B N 1
ATOM 6302 C CA . SER B 1 197 ? -7.312 -7.16 -20 1 74.62 197 SER B CA 1
ATOM 6303 C C . SER B 1 197 ? -8.188 -5.918 -19.875 1 74.62 197 SER B C 1
ATOM 6305 O O . SER B 1 197 ? -8.031 -5.125 -18.938 1 74.62 197 SER B O 1
ATOM 6307 N N . GLN B 1 198 ? -9.117 -5.762 -20.766 1 80.5 198 GLN B N 1
ATOM 6308 C CA . GLN B 1 198 ? -10.016 -4.617 -20.734 1 80.5 198 GLN B CA 1
ATOM 6309 C C . GLN B 1 198 ? -10.883 -4.633 -19.469 1 80.5 198 GLN B C 1
ATOM 6311 O O . GLN B 1 198 ? -11.055 -3.602 -18.812 1 80.5 198 GLN B O 1
ATOM 6316 N N . PHE B 1 199 ? -11.406 -5.766 -19.156 1 82.81 199 PHE B N 1
ATOM 6317 C CA . PHE B 1 199 ? -12.266 -5.871 -17.984 1 82.81 199 PHE B CA 1
ATOM 6318 C C . PHE B 1 199 ? -11.453 -5.715 -16.703 1 82.81 199 PHE B C 1
ATOM 6320 O O . PHE B 1 199 ? -11.945 -5.176 -15.703 1 82.81 199 PHE B O 1
ATOM 6327 N N . LYS B 1 200 ? -10.234 -6.145 -16.734 1 80.56 200 LYS B N 1
ATOM 6328 C CA . LYS B 1 200 ? -9.367 -6 -15.562 1 80.56 200 LYS B CA 1
ATOM 6329 C C . LYS B 1 200 ? -9.047 -4.535 -15.297 1 80.56 200 LYS B C 1
ATOM 6331 O O . LYS B 1 200 ? -9.047 -4.094 -14.141 1 80.56 200 LYS B O 1
ATOM 6336 N N . VAL B 1 201 ? -8.828 -3.801 -16.375 1 76.94 201 VAL B N 1
ATOM 6337 C CA . VAL B 1 201 ? -8.547 -2.375 -16.25 1 76.94 201 VAL B CA 1
ATOM 6338 C C . VAL B 1 201 ? -9.75 -1.658 -15.656 1 76.94 201 VAL B C 1
ATOM 6340 O O . VAL B 1 201 ? -9.609 -0.851 -14.734 1 76.94 201 VAL B O 1
ATOM 6343 N N . LYS B 1 202 ? -10.914 -1.984 -16.141 1 86.94 202 LYS B N 1
ATOM 6344 C CA . LYS B 1 202 ? -12.141 -1.364 -15.633 1 86.94 202 LYS B CA 1
ATOM 6345 C C . LYS B 1 202 ? -12.367 -1.729 -14.172 1 86.94 202 LYS B C 1
ATOM 6347 O O . LYS B 1 202 ? -12.781 -0.885 -13.375 1 86.94 202 LYS B O 1
ATOM 6352 N N . GLU B 1 203 ? -12.117 -2.957 -13.859 1 87.38 203 GLU B N 1
ATOM 6353 C CA . GLU B 1 203 ? -12.258 -3.42 -12.484 1 87.38 203 GLU B CA 1
ATOM 6354 C C . GLU B 1 203 ? -11.305 -2.678 -11.547 1 87.38 203 GLU B C 1
ATOM 6356 O O . GLU B 1 203 ? -11.695 -2.266 -10.453 1 87.38 203 GLU B O 1
ATOM 6361 N N . THR B 1 204 ? -10.117 -2.473 -11.969 1 80.44 204 THR B N 1
ATOM 6362 C CA . THR B 1 204 ? -9.109 -1.786 -11.172 1 80.44 204 THR B CA 1
ATOM 6363 C C . THR B 1 204 ? -9.453 -0.31 -11.008 1 80.44 204 THR B C 1
ATOM 6365 O O . THR B 1 204 ? -9.234 0.272 -9.945 1 80.44 204 THR B O 1
ATOM 6368 N N . GLN B 1 205 ? -9.992 0.268 -12.016 1 83.12 205 GLN B N 1
ATOM 6369 C CA . GLN B 1 205 ? -10.422 1.66 -11.938 1 83.12 205 GLN B CA 1
ATOM 6370 C C . GLN B 1 205 ? -11.555 1.832 -10.93 1 83.12 205 GLN B C 1
ATOM 6372 O O . GLN B 1 205 ? -11.555 2.777 -10.141 1 83.12 205 GLN B O 1
ATOM 6377 N N . GLU B 1 206 ? -12.5 0.92 -11.008 1 89 206 GLU B N 1
ATOM 6378 C CA . GLU B 1 206 ? -13.617 0.986 -10.07 1 89 206 GLU B CA 1
ATOM 6379 C C . GLU B 1 206 ? -13.148 0.752 -8.633 1 89 206 GLU B C 1
ATOM 6381 O O . GLU B 1 206 ? -13.695 1.328 -7.691 1 89 206 GLU B O 1
ATOM 6386 N N . LEU B 1 207 ? -12.211 -0.053 -8.469 1 86.25 207 LEU B N 1
ATOM 6387 C CA . LEU B 1 207 ? -11.641 -0.275 -7.145 1 86.25 207 LEU B CA 1
ATOM 6388 C C . LEU B 1 207 ? -10.93 0.975 -6.645 1 86.25 207 LEU B C 1
ATOM 6390 O O . LEU B 1 207 ? -11 1.301 -5.457 1 86.25 207 LEU B O 1
ATOM 6394 N N . GLY B 1 208 ? -10.234 1.603 -7.551 1 80.81 208 GLY B N 1
ATOM 6395 C CA . GLY B 1 208 ? -9.625 2.883 -7.223 1 80.81 208 GLY B CA 1
ATOM 6396 C C . GLY B 1 208 ? -10.633 3.924 -6.777 1 80.81 208 GLY B C 1
ATOM 6397 O O . GLY B 1 208 ? -10.422 4.609 -5.773 1 80.81 208 GLY B O 1
ATOM 6398 N N . SER B 1 209 ? -11.727 3.975 -7.504 1 86.88 209 SER B N 1
ATOM 6399 C CA . SER B 1 209 ? -12.797 4.898 -7.137 1 86.88 209 SER B CA 1
ATOM 6400 C C . SER B 1 209 ? -13.375 4.551 -5.773 1 86.88 209 SER B C 1
ATOM 6402 O O . SER B 1 209 ? -13.734 5.441 -4.996 1 86.88 209 SER B O 1
ATOM 6404 N N . LEU B 1 210 ? -13.5 3.289 -5.578 1 89.12 210 LEU B N 1
ATOM 6405 C CA . LEU B 1 210 ? -14.008 2.834 -4.285 1 89.12 210 LEU B CA 1
ATOM 6406 C C . LEU B 1 210 ? -13.07 3.256 -3.158 1 89.12 210 LEU B C 1
ATOM 6408 O O . LEU B 1 210 ? -13.531 3.678 -2.094 1 89.12 210 LEU B O 1
ATOM 6412 N N . SER B 1 211 ? -11.852 3.143 -3.369 1 84.06 211 SER B N 1
ATOM 6413 C CA . SER B 1 211 ? -10.852 3.566 -2.391 1 84.06 211 SER B CA 1
ATOM 6414 C C . SER B 1 211 ? -10.922 5.07 -2.145 1 84.06 211 SER B C 1
ATOM 6416 O O . SER B 1 211 ? -10.758 5.527 -1.011 1 84.06 211 SER B O 1
ATOM 6418 N N . GLU B 1 212 ? -11.133 5.773 -3.186 1 82.5 212 GLU B N 1
ATOM 6419 C CA . GLU B 1 212 ? -11.258 7.223 -3.072 1 82.5 212 GLU B CA 1
ATOM 6420 C C . GLU B 1 212 ? -12.469 7.605 -2.227 1 82.5 212 GLU B C 1
ATOM 6422 O O . GLU B 1 212 ? -12.383 8.5 -1.379 1 82.5 212 GLU B O 1
ATOM 6427 N N . VAL B 1 213 ? -13.562 7.004 -2.508 1 87.56 213 VAL B N 1
ATOM 6428 C CA . VAL B 1 213 ? -14.789 7.273 -1.767 1 87.56 213 VAL B CA 1
ATOM 6429 C C . VAL B 1 213 ? -14.594 6.922 -0.294 1 87.56 213 VAL B C 1
ATOM 6431 O O . VAL B 1 213 ? -15.016 7.668 0.592 1 87.56 213 VAL B O 1
ATOM 6434 N N . SER B 1 214 ? -13.969 5.793 -0.068 1 86.94 214 SER B N 1
ATOM 6435 C CA . SER B 1 214 ? -13.695 5.379 1.303 1 86.94 214 SER B CA 1
ATOM 6436 C C . SER B 1 214 ? -12.82 6.398 2.023 1 86.94 214 SER B C 1
ATOM 6438 O O . SER B 1 214 ? -13.055 6.715 3.191 1 86.94 214 SER B O 1
ATOM 6440 N N . GLN B 1 215 ? -11.859 6.848 1.382 1 83.06 215 GLN B N 1
ATOM 6441 C CA . GLN B 1 215 ? -10.945 7.828 1.963 1 83.06 215 GLN B CA 1
ATOM 6442 C C . GLN B 1 215 ? -11.672 9.133 2.293 1 83.06 215 GLN B C 1
ATOM 6444 O O . GLN B 1 215 ? -11.461 9.711 3.361 1 83.06 215 GLN B O 1
ATOM 6449 N N . GLU B 1 216 ? -12.477 9.578 1.423 1 83.81 216 GLU B N 1
ATOM 6450 C CA . GLU B 1 216 ? -13.273 10.781 1.638 1 83.81 216 GLU B CA 1
ATOM 6451 C C . GLU B 1 216 ? -14.164 10.641 2.863 1 83.81 216 GLU B C 1
ATOM 6453 O O . GLU B 1 216 ? -14.266 11.562 3.678 1 83.81 216 GLU B O 1
ATOM 6458 N N . MET B 1 217 ? -14.789 9.57 2.924 1 86.69 217 MET B N 1
ATOM 6459 C CA . MET B 1 217 ? -15.758 9.352 3.996 1 86.69 217 MET B CA 1
ATOM 6460 C C . MET B 1 217 ? -15.055 9.242 5.344 1 86.69 217 MET B C 1
ATOM 6462 O O . MET B 1 217 ? -15.562 9.727 6.355 1 86.69 217 MET B O 1
ATOM 6466 N N . LEU B 1 218 ? -13.953 8.641 5.324 1 81.81 218 LEU B N 1
ATOM 6467 C CA . LEU B 1 218 ? -13.211 8.484 6.574 1 81.81 218 LEU B CA 1
ATOM 6468 C C . LEU B 1 218 ? -12.648 9.82 7.047 1 81.81 218 LEU B C 1
ATOM 6470 O O . LEU B 1 218 ? -12.617 10.094 8.25 1 81.81 218 LEU B O 1
ATOM 6474 N N . GLN B 1 219 ? -12.25 10.609 6.137 1 79.88 219 GLN B N 1
ATOM 6475 C CA . GLN B 1 219 ? -11.758 11.938 6.484 1 79.88 219 GLN B CA 1
ATOM 6476 C C . GLN B 1 219 ? -12.891 12.836 6.961 1 79.88 219 GLN B C 1
ATOM 6478 O O . GLN B 1 219 ? -12.68 13.719 7.797 1 79.88 219 GLN B O 1
ATOM 6483 N N . ALA B 1 220 ? -14.062 12.555 6.387 1 85.38 220 ALA B N 1
ATOM 6484 C CA . ALA B 1 220 ? -15.219 13.383 6.707 1 85.38 220 ALA B CA 1
ATOM 6485 C C . ALA B 1 220 ? -16.109 12.711 7.758 1 85.38 220 ALA B C 1
ATOM 6487 O O . ALA B 1 220 ? -17.297 13 7.852 1 85.38 220 ALA B O 1
ATOM 6488 N N . HIS B 1 221 ? -15.57 11.859 8.5 1 85.31 221 HIS B N 1
ATOM 6489 C CA . HIS B 1 221 ? -16.344 11.047 9.422 1 85.31 221 HIS B CA 1
ATOM 6490 C C . HIS B 1 221 ? -17.156 11.914 10.383 1 85.31 221 HIS B C 1
ATOM 6492 O O . HIS B 1 221 ? -18.359 11.688 10.57 1 85.31 221 HIS B O 1
ATOM 6498 N N . ARG B 1 222 ? -16.531 12.961 10.984 1 84.44 222 ARG B N 1
ATOM 6499 C CA . ARG B 1 222 ? -17.188 13.852 11.922 1 84.44 222 ARG B CA 1
ATOM 6500 C C . ARG B 1 222 ? -18.328 14.609 11.242 1 84.44 222 ARG B C 1
ATOM 6502 O O . ARG B 1 222 ? -19.438 14.703 11.789 1 84.44 222 ARG B O 1
ATOM 6509 N N . LEU B 1 223 ? -18 15.078 10.133 1 86.75 223 LEU B N 1
ATOM 6510 C CA . LEU B 1 223 ? -19 15.828 9.375 1 86.75 223 LEU B CA 1
ATOM 6511 C C . LEU B 1 223 ? -20.188 14.945 9.023 1 86.75 223 LEU B C 1
ATOM 6513 O O . LEU B 1 223 ? -21.344 15.375 9.141 1 86.75 223 LEU B O 1
ATOM 6517 N N . ILE B 1 224 ? -19.953 13.773 8.672 1 89 224 ILE B N 1
ATOM 6518 C CA . ILE B 1 224 ? -21 12.836 8.273 1 89 224 ILE B CA 1
ATOM 6519 C C . ILE B 1 224 ? -21.875 12.523 9.477 1 89 224 ILE B C 1
ATOM 6521 O O . ILE B 1 224 ? -23.109 12.5 9.367 1 89 224 ILE B O 1
ATOM 6525 N N . LYS B 1 225 ? -21.266 12.359 10.562 1 87.56 225 LYS B N 1
ATOM 6526 C CA . LYS B 1 225 ? -22.016 12.008 11.773 1 87.56 225 LYS B CA 1
ATOM 6527 C C . LYS B 1 225 ? -22.844 13.188 12.258 1 87.56 225 LYS B C 1
ATOM 6529 O O . LYS B 1 225 ? -24 13.008 12.664 1 87.56 225 LYS B O 1
ATOM 6534 N N . LEU B 1 226 ? -22.281 14.312 12.188 1 88.5 226 LEU B N 1
ATOM 6535 C CA . LEU B 1 226 ? -22.938 15.484 12.75 1 88.5 226 LEU B CA 1
ATOM 6536 C C . LEU B 1 226 ? -23.969 16.047 11.773 1 88.5 226 LEU B C 1
ATOM 6538 O O . LEU B 1 226 ? -24.812 16.859 12.156 1 88.5 226 LEU B O 1
ATOM 6542 N N . SER B 1 227 ? -23.922 15.578 10.539 1 88.25 227 SER B N 1
ATOM 6543 C CA . SER B 1 227 ? -24.859 16.094 9.539 1 88.25 227 SER B CA 1
ATOM 6544 C C . SER B 1 227 ? -25.891 15.031 9.156 1 88.25 227 SER B C 1
ATOM 6546 O O . SER B 1 227 ? -26.609 15.195 8.172 1 88.25 227 SER B O 1
ATOM 6548 N N . ASP B 1 228 ? -25.969 13.953 9.789 1 85.88 228 ASP B N 1
ATOM 6549 C CA . ASP B 1 228 ? -26.922 12.867 9.555 1 85.88 228 ASP B CA 1
ATOM 6550 C C . ASP B 1 228 ? -26.844 12.383 8.109 1 85.88 228 ASP B C 1
ATOM 6552 O O . ASP B 1 228 ? -27.875 12.289 7.43 1 85.88 228 ASP B O 1
ATOM 6556 N N . MET B 1 229 ? -25.672 12.297 7.66 1 88.44 229 MET B N 1
ATOM 6557 C CA . MET B 1 229 ? -25.453 11.883 6.273 1 88.44 229 MET B CA 1
ATOM 6558 C C . MET B 1 229 ? -25 10.43 6.199 1 88.44 229 MET B C 1
ATOM 6560 O O . MET B 1 229 ? -24.609 9.953 5.137 1 88.44 229 MET B O 1
ATOM 6564 N N . GLU B 1 230 ? -25.172 9.734 7.215 1 87.88 230 GLU B N 1
ATOM 6565 C CA . GLU B 1 230 ? -24.672 8.367 7.281 1 87.88 230 GLU B CA 1
ATOM 6566 C C . GLU B 1 230 ? -25.359 7.469 6.262 1 87.88 230 GLU B C 1
ATOM 6568 O O . GLU B 1 230 ? -24.703 6.715 5.539 1 87.88 230 GLU B O 1
ATOM 6573 N N . GLN B 1 231 ? -26.656 7.559 6.203 1 86.06 231 GLN B N 1
ATOM 6574 C CA . GLN B 1 231 ? -27.422 6.695 5.301 1 86.06 231 GLN B CA 1
ATOM 6575 C C . GLN B 1 231 ? -27.109 7.027 3.842 1 86.06 231 GLN B C 1
ATOM 6577 O O . GLN B 1 231 ? -26.938 6.125 3.018 1 86.06 231 GLN B O 1
ATOM 6582 N N . LYS B 1 232 ? -27.078 8.281 3.582 1 86.62 232 LYS B N 1
ATOM 6583 C CA . LYS B 1 232 ? -26.781 8.703 2.213 1 86.62 232 LYS B CA 1
ATOM 6584 C C . LYS B 1 232 ? -25.391 8.266 1.782 1 86.62 232 LYS B C 1
ATOM 6586 O O . LYS B 1 232 ? -25.203 7.801 0.656 1 86.62 232 LYS B O 1
ATOM 6591 N N . GLU B 1 233 ? -24.469 8.5 2.66 1 89.38 233 GLU B N 1
ATOM 6592 C CA . GLU B 1 233 ? -23.094 8.141 2.332 1 89.38 233 GLU B CA 1
ATOM 6593 C C . GLU B 1 233 ? -22.938 6.621 2.238 1 89.38 233 GLU B C 1
ATOM 6595 O O . GLU B 1 233 ? -22.141 6.129 1.438 1 89.38 233 GLU B O 1
ATOM 6600 N N . ASN B 1 234 ? -23.719 5.914 3.018 1 88.62 234 ASN B N 1
ATOM 6601 C CA . ASN B 1 234 ? -23.719 4.457 2.896 1 88.62 234 ASN B CA 1
ATOM 6602 C C . ASN B 1 234 ? -24.25 4.008 1.541 1 88.62 234 ASN B C 1
ATOM 6604 O O . ASN B 1 234 ? -23.766 3.035 0.967 1 88.62 234 ASN B O 1
ATOM 6608 N N . GLN B 1 235 ? -25.219 4.66 1.13 1 88.25 235 GLN B N 1
ATOM 6609 C CA . GLN B 1 235 ? -25.781 4.344 -0.18 1 88.25 235 GLN B CA 1
ATOM 6610 C C . GLN B 1 235 ? -24.781 4.656 -1.294 1 88.25 235 GLN B C 1
ATOM 6612 O O . GLN B 1 235 ? -24.656 3.896 -2.258 1 88.25 235 GLN B O 1
ATOM 6617 N N . ARG B 1 236 ? -24.125 5.762 -1.162 1 89.06 236 ARG B N 1
ATOM 6618 C CA . ARG B 1 236 ? -23.109 6.137 -2.143 1 89.06 236 ARG B CA 1
ATOM 6619 C C . ARG B 1 236 ? -21.984 5.105 -2.193 1 89.06 236 ARG B C 1
ATOM 6621 O O . ARG B 1 236 ? -21.562 4.699 -3.275 1 89.06 236 ARG B O 1
ATOM 6628 N N . TYR B 1 237 ? -21.578 4.68 -1.067 1 91.38 237 TYR B N 1
ATOM 6629 C CA . TYR B 1 237 ? -20.516 3.672 -0.982 1 91.38 237 TYR B CA 1
ATOM 6630 C C . TYR B 1 237 ? -20.984 2.348 -1.575 1 91.38 237 TYR B C 1
ATOM 6632 O O . TYR B 1 237 ? -20.25 1.705 -2.326 1 91.38 237 TYR B O 1
ATOM 6640 N N . SER B 1 238 ? -22.172 1.973 -1.193 1 90.56 238 SER B N 1
ATOM 6641 C CA . SER B 1 238 ? -22.719 0.71 -1.686 1 90.56 238 SER B CA 1
ATOM 6642 C C . SER B 1 238 ? -22.828 0.714 -3.207 1 90.56 238 SER B C 1
ATOM 6644 O O . SER B 1 238 ? -22.516 -0.282 -3.861 1 90.56 238 SER B O 1
ATOM 6646 N N . ALA B 1 239 ? -23.281 1.814 -3.691 1 92.06 239 ALA B N 1
ATOM 6647 C CA . ALA B 1 239 ? -23.406 1.914 -5.141 1 92.06 239 ALA B CA 1
ATOM 6648 C C . ALA B 1 239 ? -22.062 1.741 -5.828 1 92.06 239 ALA B C 1
ATOM 6650 O O . ALA B 1 239 ? -21.953 1.04 -6.836 1 92.06 239 ALA B O 1
ATOM 6651 N N . GLN B 1 240 ? -21.047 2.406 -5.297 1 92.06 240 GLN B N 1
ATOM 6652 C CA . GLN B 1 240 ? -19.719 2.291 -5.875 1 92.06 240 GLN B CA 1
ATOM 6653 C C . GLN B 1 240 ? -19.172 0.873 -5.723 1 92.06 240 GLN B C 1
ATOM 6655 O O . GLN B 1 240 ? -18.484 0.369 -6.613 1 92.06 240 GLN B O 1
ATOM 6660 N N . LEU B 1 241 ? -19.453 0.286 -4.617 1 93 241 LEU B N 1
ATOM 6661 C CA . LEU B 1 241 ? -19.062 -1.097 -4.355 1 93 241 LEU B CA 1
ATOM 6662 C C . LEU B 1 241 ? -19.688 -2.035 -5.387 1 93 241 LEU B C 1
ATOM 6664 O O . LEU B 1 241 ? -19.016 -2.934 -5.898 1 93 241 LEU B O 1
ATOM 6668 N N . PHE B 1 242 ? -20.906 -1.794 -5.707 1 92.56 242 PHE B N 1
ATOM 6669 C CA . PHE B 1 242 ? -21.609 -2.658 -6.648 1 92.56 242 PHE B CA 1
ATOM 6670 C C . PHE B 1 242 ? -21.141 -2.404 -8.078 1 92.56 242 PHE B C 1
ATOM 6672 O O . PHE B 1 242 ? -21.125 -3.32 -8.898 1 92.56 242 PHE B O 1
ATOM 6679 N N . ARG B 1 243 ? -20.75 -1.221 -8.352 1 92.19 243 ARG B N 1
ATOM 6680 C CA . ARG B 1 243 ? -20.141 -0.956 -9.656 1 92.19 243 ARG B CA 1
ATOM 6681 C C . ARG B 1 243 ? -18.859 -1.756 -9.828 1 92.19 243 ARG B C 1
ATOM 6683 O O . ARG B 1 243 ? -18.594 -2.287 -10.906 1 92.19 243 ARG B O 1
ATOM 6690 N N . TRP B 1 244 ? -18.078 -1.829 -8.789 1 91.38 244 TRP B N 1
ATOM 6691 C CA . TRP B 1 244 ? -16.875 -2.654 -8.82 1 91.38 244 TRP B CA 1
ATOM 6692 C C . TRP B 1 244 ? -17.234 -4.125 -9 1 91.38 244 TRP B C 1
ATOM 6694 O O . TRP B 1 244 ? -16.625 -4.82 -9.812 1 91.38 244 TRP B O 1
ATOM 6704 N N . TYR B 1 245 ? -18.219 -4.574 -8.305 1 92.38 245 TYR B N 1
ATOM 6705 C CA . TYR B 1 245 ? -18.625 -5.977 -8.352 1 92.38 245 TYR B CA 1
ATOM 6706 C C . TYR B 1 245 ? -19.062 -6.367 -9.758 1 92.38 245 TYR B C 1
ATOM 6708 O O . TYR B 1 245 ? -18.766 -7.473 -10.227 1 92.38 245 TYR B O 1
ATOM 6716 N N . GLU B 1 246 ? -19.75 -5.488 -10.359 1 91.5 246 GLU B N 1
ATOM 6717 C CA . GLU B 1 246 ? -20.219 -5.766 -11.719 1 91.5 246 GLU B CA 1
ATOM 6718 C C . GLU B 1 246 ? -19.062 -5.98 -12.672 1 91.5 246 GLU B C 1
ATOM 6720 O O . GLU B 1 246 ? -19.062 -6.918 -13.477 1 91.5 246 GLU B O 1
ATOM 6725 N N . GLN B 1 247 ? -18.125 -5.145 -12.602 1 89.81 247 GLN B N 1
ATOM 6726 C CA . GLN B 1 247 ? -16.953 -5.285 -13.469 1 89.81 247 GLN B CA 1
ATOM 6727 C C . GLN B 1 247 ? -16.125 -6.504 -13.078 1 89.81 247 GLN B C 1
ATOM 6729 O O . GLN B 1 247 ? -15.578 -7.191 -13.945 1 89.81 247 GLN B O 1
ATOM 6734 N N . ALA B 1 248 ? -16.031 -6.773 -11.805 1 89.62 248 ALA B N 1
ATOM 6735 C CA . ALA B 1 248 ? -15.312 -7.949 -11.32 1 89.62 248 ALA B CA 1
ATOM 6736 C C . ALA B 1 248 ? -15.961 -9.234 -11.82 1 89.62 248 ALA B C 1
ATOM 6738 O O . ALA B 1 248 ? -15.266 -10.203 -12.156 1 89.62 248 ALA B O 1
ATOM 6739 N N . THR B 1 249 ? -17.281 -9.242 -11.883 1 90.62 249 THR B N 1
ATOM 6740 C CA . THR B 1 249 ? -18.016 -10.406 -12.359 1 90.62 249 THR B CA 1
ATOM 6741 C C . THR B 1 249 ? -17.797 -10.617 -13.852 1 90.62 249 THR B C 1
ATOM 6743 O O . THR B 1 249 ? -17.688 -11.758 -14.32 1 90.62 249 THR B O 1
ATOM 6746 N N . GLN B 1 250 ? -17.719 -9.57 -14.594 1 90.06 250 GLN B N 1
ATOM 6747 C CA . GLN B 1 250 ? -17.438 -9.688 -16.016 1 90.06 250 GLN B CA 1
ATOM 6748 C C . GLN B 1 250 ? -16.047 -10.25 -16.266 1 90.06 250 GLN B C 1
ATOM 6750 O O . GLN B 1 250 ? -15.852 -11.086 -17.156 1 90.06 250 GLN B O 1
ATOM 6755 N N . PHE B 1 251 ? -15.117 -9.805 -15.516 1 85.75 251 PHE B N 1
ATOM 6756 C CA . PHE B 1 251 ? -13.758 -10.336 -15.578 1 85.75 251 PHE B CA 1
ATOM 6757 C C . PHE B 1 251 ? -13.742 -11.82 -15.227 1 85.75 251 PHE B C 1
ATOM 6759 O O . PHE B 1 251 ? -13.055 -12.609 -15.883 1 85.75 251 PHE B O 1
ATOM 6766 N N . SER B 1 252 ? -14.5 -12.172 -14.211 1 88.25 252 SER B N 1
ATOM 6767 C CA . SER B 1 252 ? -14.57 -13.562 -13.773 1 88.25 252 SER B CA 1
ATOM 6768 C C . SER B 1 252 ? -15.133 -14.453 -14.875 1 88.25 252 SER B C 1
ATOM 6770 O O . SER B 1 252 ? -14.672 -15.586 -15.055 1 88.25 252 SER B O 1
ATOM 6772 N N . LYS B 1 253 ? -16.094 -14 -15.617 1 90.25 253 LYS B N 1
ATOM 6773 C CA . LYS B 1 253 ? -16.688 -14.773 -16.703 1 90.25 253 LYS B CA 1
ATOM 6774 C C . LYS B 1 253 ? -15.656 -15.023 -17.812 1 90.25 253 LYS B C 1
ATOM 6776 O O . LYS B 1 253 ? -15.594 -16.125 -18.375 1 90.25 253 LYS B O 1
ATOM 6781 N N . MET B 1 254 ? -14.875 -14.031 -18.125 1 85.5 254 MET B N 1
ATOM 6782 C CA . MET B 1 254 ? -13.859 -14.172 -19.156 1 85.5 254 MET B CA 1
ATOM 6783 C C . MET B 1 254 ? -12.75 -15.117 -18.703 1 85.5 254 MET B C 1
ATOM 6785 O O . MET B 1 254 ? -12.234 -15.898 -19.5 1 85.5 254 MET B O 1
ATOM 6789 N N . GLN B 1 255 ? -12.414 -15.078 -17.469 1 83.75 255 GLN B N 1
ATOM 6790 C CA . GLN B 1 255 ? -11.422 -15.992 -16.906 1 83.75 255 GLN B CA 1
ATOM 6791 C C . GLN B 1 255 ? -11.914 -17.438 -16.953 1 83.75 255 GLN B C 1
ATOM 6793 O O . GLN B 1 255 ? -11.133 -18.359 -17.219 1 83.75 255 GLN B O 1
ATOM 6798 N N . ALA B 1 256 ? -13.141 -17.547 -16.625 1 87.12 256 ALA B N 1
ATOM 6799 C CA . ALA B 1 256 ? -13.75 -18.875 -16.641 1 87.12 256 ALA B CA 1
ATOM 6800 C C . ALA B 1 256 ? -13.711 -19.469 -18.047 1 87.12 256 ALA B C 1
ATOM 6802 O O . ALA B 1 256 ? -13.383 -20.656 -18.219 1 87.12 256 ALA B O 1
ATOM 6803 N N . LEU B 1 257 ? -14.016 -18.672 -19 1 85.25 257 LEU B N 1
ATOM 6804 C CA . LEU B 1 257 ? -13.992 -19.125 -20.391 1 85.25 257 LEU B CA 1
ATOM 6805 C C . LEU B 1 257 ? -12.578 -19.5 -20.812 1 85.25 257 LEU B C 1
ATOM 6807 O O . LEU B 1 257 ? -12.367 -20.516 -21.484 1 85.25 257 LEU B O 1
ATOM 6811 N N . ASN B 1 258 ? -11.672 -18.75 -20.484 1 83.31 258 ASN B N 1
ATOM 6812 C CA . ASN B 1 258 ? -10.281 -19.031 -20.812 1 83.31 258 ASN B CA 1
ATOM 6813 C C . ASN B 1 258 ? -9.805 -20.312 -20.141 1 83.31 258 ASN B C 1
ATOM 6815 O O . ASN B 1 258 ? -9.141 -21.141 -20.766 1 83.31 258 ASN B O 1
ATOM 6819 N N . MET B 1 259 ? -10.133 -20.453 -18.891 1 82.5 259 MET B N 1
ATOM 6820 C CA . MET B 1 259 ? -9.727 -21.641 -18.156 1 82.5 259 MET B CA 1
ATOM 6821 C C . MET B 1 259 ? -10.375 -22.891 -18.75 1 82.5 259 MET B C 1
ATOM 6823 O O . MET B 1 259 ? -9.719 -23.938 -18.891 1 82.5 259 MET B O 1
ATOM 6827 N N . GLY B 1 260 ? -11.602 -22.766 -19.078 1 82.19 260 GLY B N 1
ATOM 6828 C CA . GLY B 1 260 ? -12.281 -23.875 -19.703 1 82.19 260 GLY B CA 1
ATOM 6829 C C . GLY B 1 260 ? -11.664 -24.297 -21.031 1 82.19 260 GLY B C 1
ATOM 6830 O O . GLY B 1 260 ? -11.43 -25.484 -21.25 1 82.19 260 GLY B O 1
ATOM 6831 N N . LEU B 1 261 ? -11.305 -23.375 -21.781 1 80.19 261 LEU B N 1
ATOM 6832 C CA . LEU B 1 261 ? -10.711 -23.672 -23.094 1 80.19 261 LEU B CA 1
ATOM 6833 C C . LEU B 1 261 ? -9.305 -24.25 -22.922 1 80.19 261 LEU B C 1
ATOM 6835 O O . LEU B 1 261 ? -8.914 -25.156 -23.672 1 80.19 261 LEU B O 1
ATOM 6839 N N . MET B 1 262 ? -8.609 -23.781 -21.953 1 78.25 262 MET B N 1
ATOM 6840 C CA . MET B 1 262 ? -7.262 -24.281 -21.703 1 78.25 262 MET B CA 1
ATOM 6841 C C . MET B 1 262 ? -7.301 -25.719 -21.188 1 78.25 262 MET B C 1
ATOM 6843 O O . MET B 1 262 ? -6.539 -26.578 -21.656 1 78.25 262 MET B O 1
ATOM 6847 N N . GLU B 1 263 ? -8.141 -25.859 -20.266 1 77.38 263 GLU B N 1
ATOM 6848 C CA . GLU B 1 263 ? -8.234 -27.203 -19.688 1 77.38 263 GLU B CA 1
ATOM 6849 C C . GLU B 1 263 ? -8.812 -28.188 -20.703 1 77.38 263 GLU B C 1
ATOM 6851 O O . GLU B 1 263 ? -8.281 -29.297 -20.875 1 77.38 263 GLU B O 1
ATOM 6856 N N . GLY B 1 264 ? -9.93 -27.812 -21.359 1 73.56 264 GLY B N 1
ATOM 6857 C CA . GLY B 1 264 ? -10.523 -28.672 -22.375 1 73.56 264 GLY B CA 1
ATOM 6858 C C . GLY B 1 264 ? -9.609 -28.906 -23.562 1 73.56 264 GLY B C 1
ATOM 6859 O O . GLY B 1 264 ? -9.461 -30.047 -24.016 1 73.56 264 GLY B O 1
ATOM 6860 N N . GLY B 1 265 ? -9.008 -27.828 -24.016 1 71.44 265 GLY B N 1
ATOM 6861 C CA . GLY B 1 265 ? -8.086 -27.953 -25.125 1 71.44 265 GLY B CA 1
ATOM 6862 C C . GLY B 1 265 ? -6.875 -28.812 -24.812 1 71.44 265 GLY B C 1
ATOM 6863 O O . GLY B 1 265 ? -6.441 -29.609 -25.641 1 71.44 265 GLY B O 1
ATOM 6864 N N . GLY B 1 266 ? -6.348 -28.703 -23.562 1 72.06 266 GLY B N 1
ATOM 6865 C CA . GLY B 1 266 ? -5.223 -29.531 -23.141 1 72.06 266 GLY B CA 1
ATOM 6866 C C . GLY B 1 266 ? -5.566 -31 -23.047 1 72.06 266 GLY B C 1
ATOM 6867 O O . GLY B 1 266 ? -4.801 -31.859 -23.5 1 72.06 266 GLY B O 1
ATOM 6868 N N . LEU B 1 267 ? -6.684 -31.281 -22.5 1 73.94 267 LEU B N 1
ATOM 6869 C CA . LEU B 1 267 ? -7.121 -32.656 -22.375 1 73.94 267 LEU B CA 1
ATOM 6870 C C . LEU B 1 267 ? -7.359 -33.281 -23.75 1 73.94 267 LEU B C 1
ATOM 6872 O O . LEU B 1 267 ? -6.973 -34.438 -23.984 1 73.94 267 LEU B O 1
ATOM 6876 N N . TYR B 1 268 ? -7.961 -32.5 -24.562 1 72.81 268 TYR B N 1
ATOM 6877 C CA . TYR B 1 268 ? -8.25 -33 -25.906 1 72.81 268 TYR B CA 1
ATOM 6878 C C . TYR B 1 268 ? -6.961 -33.281 -26.672 1 72.81 268 TYR B C 1
ATOM 6880 O O . TYR B 1 268 ? -6.863 -34.281 -27.375 1 72.81 268 TYR B O 1
ATOM 6888 N N . ALA B 1 269 ? -6.098 -32.406 -26.547 1 72.81 269 ALA B N 1
ATOM 6889 C CA . ALA B 1 269 ? -4.82 -32.625 -27.219 1 72.81 269 ALA B CA 1
ATOM 6890 C C . ALA B 1 269 ? -4.133 -33.875 -26.734 1 72.81 269 ALA B C 1
ATOM 6892 O O . ALA B 1 269 ? -3.572 -34.625 -27.531 1 72.81 269 ALA B O 1
ATOM 6893 N N . LEU B 1 270 ? -4.223 -34.125 -25.484 1 72.81 270 LEU B N 1
ATOM 6894 C CA . LEU B 1 270 ? -3.604 -35.312 -24.906 1 72.81 270 LEU B CA 1
ATOM 6895 C C . LEU B 1 270 ? -4.273 -36.594 -25.422 1 72.81 270 LEU B C 1
ATOM 6897 O O . LEU B 1 270 ? -3.596 -37.562 -25.766 1 72.81 270 LEU B O 1
ATOM 6901 N N . ILE B 1 271 ? -5.566 -36.531 -25.484 1 73.75 271 ILE B N 1
ATOM 6902 C CA . ILE B 1 271 ? -6.324 -37.688 -25.938 1 73.75 271 ILE B CA 1
ATOM 6903 C C . ILE B 1 271 ? -6.039 -37.938 -27.422 1 73.75 271 ILE B C 1
ATOM 6905 O O . ILE B 1 271 ? -5.867 -39.062 -27.844 1 73.75 271 ILE B O 1
ATOM 6909 N N . LEU B 1 272 ? -5.973 -36.875 -28.125 1 74.38 272 LEU B N 1
ATOM 6910 C CA . LEU B 1 272 ? -5.699 -37 -29.562 1 74.38 272 LEU B CA 1
ATOM 6911 C C . LEU B 1 272 ? -4.32 -37.625 -29.797 1 74.38 272 LEU B C 1
ATOM 6913 O O . LEU B 1 272 ? -4.152 -38.438 -30.703 1 74.38 272 LEU B O 1
ATOM 6917 N N . ILE B 1 273 ? -3.396 -37.219 -29.047 1 76.06 273 ILE B N 1
ATOM 6918 C CA . ILE B 1 273 ? -2.035 -37.75 -29.172 1 76.06 273 ILE B CA 1
ATOM 6919 C C . ILE B 1 273 ? -2.004 -39.219 -28.828 1 76.06 273 ILE B C 1
ATOM 6921 O O . ILE B 1 273 ? -1.33 -40 -29.5 1 76.06 273 ILE B O 1
ATOM 6925 N N . LEU B 1 274 ? -2.752 -39.594 -27.844 1 73.12 274 LEU B N 1
ATOM 6926 C CA . LEU B 1 274 ? -2.789 -41 -27.422 1 73.12 274 LEU B CA 1
ATOM 6927 C C . LEU B 1 274 ? -3.443 -41.844 -28.5 1 73.12 274 LEU B C 1
ATOM 6929 O O . LEU B 1 274 ? -2.943 -42.938 -28.812 1 73.12 274 LEU B O 1
ATOM 6933 N N . PHE B 1 275 ? -4.52 -41.344 -29.031 1 72.94 275 PHE B N 1
ATOM 6934 C CA . PHE B 1 275 ? -5.215 -42.094 -30.062 1 72.94 275 PHE B CA 1
ATOM 6935 C C . PHE B 1 275 ? -4.367 -42.219 -31.328 1 72.94 275 PHE B C 1
ATOM 6937 O O . PHE B 1 275 ? -4.266 -43.281 -31.922 1 72.94 275 PHE B O 1
ATOM 6944 N N . GLN B 1 276 ? -3.826 -41.125 -31.672 1 76 276 GLN B N 1
ATOM 6945 C CA . GLN B 1 276 ? -2.979 -41.156 -32.875 1 76 276 GLN B CA 1
ATOM 6946 C C . GLN B 1 276 ? -1.737 -42 -32.625 1 76 276 GLN B C 1
ATOM 6948 O O . GLN B 1 276 ? -1.292 -42.719 -33.531 1 76 276 GLN B O 1
ATOM 6953 N N . GLY B 1 277 ? -1.146 -41.875 -31.469 1 75.56 277 GLY B N 1
ATOM 6954 C CA . GLY B 1 277 ? 0.006 -42.688 -31.141 1 75.56 277 GLY B CA 1
ATOM 6955 C C . GLY B 1 277 ? -0.289 -44.188 -31.203 1 75.56 277 GLY B C 1
ATOM 6956 O O . GLY B 1 277 ? 0.49 -44.938 -31.766 1 75.56 277 GLY B O 1
ATOM 6957 N N . CYS B 1 278 ? -1.373 -44.594 -30.672 1 69.75 278 CYS B N 1
ATOM 6958 C CA . CYS B 1 278 ? -1.771 -46 -30.688 1 69.75 278 CYS B CA 1
ATOM 6959 C C . CYS B 1 278 ? -2.002 -46.469 -32.094 1 69.75 278 CYS B C 1
ATOM 6961 O O . CYS B 1 278 ? -1.63 -47.594 -32.438 1 69.75 278 CYS B O 1
ATOM 6963 N N . TYR B 1 279 ? -2.684 -45.625 -32.844 1 71.62 279 TYR B N 1
ATOM 6964 C CA . TYR B 1 279 ? -2.93 -45.969 -34.25 1 71.62 279 TYR B CA 1
ATOM 6965 C C . TYR B 1 279 ? -1.618 -46.188 -35 1 71.62 279 TYR B C 1
ATOM 6967 O O . TYR B 1 279 ? -1.468 -47.125 -35.75 1 71.62 279 TYR B O 1
ATOM 6975 N N . LEU B 1 280 ? -0.687 -45.406 -34.719 1 77.81 280 LEU B N 1
ATOM 6976 C CA . LEU B 1 280 ? 0.588 -45.469 -35.438 1 77.81 280 LEU B CA 1
ATOM 6977 C C . LEU B 1 280 ? 1.424 -46.625 -34.969 1 77.81 280 LEU B C 1
ATOM 6979 O O . LEU B 1 280 ? 2.174 -47.219 -35.75 1 77.81 280 LEU B O 1
ATOM 6983 N N . VAL B 1 281 ? 1.311 -47 -33.75 1 74.31 281 VAL B N 1
ATOM 6984 C CA . VAL B 1 281 ? 2.004 -48.188 -33.219 1 74.31 281 VAL B CA 1
ATOM 6985 C C . VAL B 1 281 ? 1.387 -49.469 -33.812 1 74.31 281 VAL B C 1
ATOM 6987 O O . VAL B 1 281 ? 2.104 -50.375 -34.156 1 74.31 281 VAL B O 1
ATOM 6990 N N . ALA B 1 282 ? 0.047 -49.5 -33.875 1 69.19 282 ALA B N 1
ATOM 6991 C CA . ALA B 1 282 ? -0.661 -50.656 -34.406 1 69.19 282 ALA B CA 1
ATOM 6992 C C . ALA B 1 282 ? -0.33 -50.875 -35.875 1 69.19 282 ALA B C 1
ATOM 6994 O O . ALA B 1 282 ? -0.248 -52.031 -36.312 1 69.19 282 ALA B O 1
ATOM 6995 N N . THR B 1 283 ? -0.18 -49.812 -36.531 1 73.06 283 THR B N 1
ATOM 6996 C CA . THR B 1 283 ? 0.108 -49.938 -37.969 1 73.06 283 THR B CA 1
ATOM 6997 C C . THR B 1 283 ? 1.606 -50.094 -38.188 1 73.06 283 THR B C 1
ATOM 6999 O O . THR B 1 283 ? 2.045 -50.281 -39.344 1 73.06 283 THR B O 1
ATOM 7002 N N . GLY B 1 284 ? 2.4 -50.094 -37.125 1 72.75 284 GLY B N 1
ATOM 7003 C CA . GLY B 1 284 ? 3.82 -50.406 -37.219 1 72.75 284 GLY B CA 1
ATOM 7004 C C . GLY B 1 284 ? 4.668 -49.188 -37.531 1 72.75 284 GLY B C 1
ATOM 7005 O O . GLY B 1 284 ? 5.871 -49.312 -37.781 1 72.75 284 GLY B O 1
ATOM 7006 N N . HIS B 1 285 ? 4.062 -48.094 -37.531 1 75.38 285 HIS B N 1
ATOM 7007 C CA . HIS B 1 285 ? 4.809 -46.906 -37.938 1 75.38 285 HIS B CA 1
ATOM 7008 C C . HIS B 1 285 ? 5.512 -46.281 -36.719 1 75.38 285 HIS B C 1
ATOM 7010 O O . HIS B 1 285 ? 6.375 -45.406 -36.906 1 75.38 285 HIS B O 1
ATOM 7016 N N . LEU B 1 286 ? 5.18 -46.656 -35.562 1 77.06 286 LEU B N 1
ATOM 7017 C CA . LEU B 1 286 ? 5.801 -46.094 -34.375 1 77.06 286 LEU B CA 1
ATOM 7018 C C . LEU B 1 286 ? 6.207 -47.219 -33.406 1 77.06 286 LEU B C 1
ATOM 7020 O O . LEU B 1 286 ? 5.578 -48.281 -33.375 1 77.06 286 LEU B O 1
ATOM 7024 N N . ASP B 1 287 ? 7.32 -46.875 -32.781 1 71.75 287 ASP B N 1
ATOM 7025 C CA . ASP B 1 287 ? 7.793 -47.812 -31.797 1 71.75 287 ASP B CA 1
ATOM 7026 C C . ASP B 1 287 ? 6.758 -48.031 -30.688 1 71.75 287 ASP B C 1
ATOM 7028 O O . ASP B 1 287 ? 5.988 -47.125 -30.391 1 71.75 287 ASP B O 1
ATOM 7032 N N . PRO B 1 288 ? 6.648 -49.219 -30.172 1 65.31 288 PRO B N 1
ATOM 7033 C CA . PRO B 1 288 ? 5.629 -49.562 -29.188 1 65.31 288 PRO B CA 1
ATOM 7034 C C . PRO B 1 288 ? 5.77 -48.781 -27.891 1 65.31 288 PRO B C 1
ATOM 7036 O O . PRO B 1 288 ? 4.824 -48.719 -27.094 1 65.31 288 PRO B O 1
ATOM 7039 N N . GLU B 1 289 ? 6.832 -48.062 -27.797 1 70.81 289 GLU B N 1
ATOM 7040 C CA . GLU B 1 289 ? 6.992 -47.312 -26.562 1 70.81 289 GLU B CA 1
ATOM 7041 C C . GLU B 1 289 ? 6.219 -46 -26.609 1 70.81 289 GLU B C 1
ATOM 7043 O O . GLU B 1 289 ? 6.816 -44.938 -26.578 1 70.81 289 GLU B O 1
ATOM 7048 N N . LEU B 1 290 ? 4.977 -46.094 -26.547 1 68.44 290 LEU B N 1
ATOM 7049 C CA . LEU B 1 290 ? 4.074 -44.969 -26.703 1 68.44 290 LEU B CA 1
ATOM 7050 C C . LEU B 1 290 ? 4.18 -44.031 -25.5 1 68.44 290 LEU B C 1
ATOM 7052 O O . LEU B 1 290 ? 3.969 -42.812 -25.641 1 68.44 290 LEU B O 1
ATOM 7056 N N . ALA B 1 291 ? 4.59 -44.594 -24.312 1 66.62 291 ALA B N 1
ATOM 7057 C CA . ALA B 1 291 ? 4.625 -43.812 -23.078 1 66.62 291 ALA B CA 1
ATOM 7058 C C . ALA B 1 291 ? 5.617 -42.656 -23.188 1 66.62 291 ALA B C 1
ATOM 7060 O O . ALA B 1 291 ? 5.348 -41.562 -22.719 1 66.62 291 ALA B O 1
ATOM 7061 N N . LYS B 1 292 ? 6.691 -42.875 -23.859 1 73.81 292 LYS B N 1
ATOM 7062 C CA . LYS B 1 292 ? 7.719 -41.844 -23.969 1 73.81 292 LYS B CA 1
ATOM 7063 C C . LYS B 1 292 ? 7.238 -40.688 -24.844 1 73.81 292 LYS B C 1
ATOM 7065 O O . LYS B 1 292 ? 7.508 -39.531 -24.531 1 73.81 292 LYS B O 1
ATOM 7070 N N . TYR B 1 293 ? 6.523 -40.938 -25.891 1 74.81 293 TYR B N 1
ATOM 7071 C CA . TYR B 1 293 ? 6.027 -39.906 -26.781 1 74.81 293 TYR B CA 1
ATOM 7072 C C . TYR B 1 293 ? 4.914 -39.094 -26.125 1 74.81 293 TYR B C 1
ATOM 7074 O O . TYR B 1 293 ? 4.836 -37.875 -26.297 1 74.81 293 TYR B O 1
ATOM 7082 N N . PHE B 1 294 ? 4.207 -39.812 -25.328 1 72.25 294 PHE B N 1
ATOM 7083 C CA . PHE B 1 294 ? 3.121 -39.156 -24.625 1 72.25 294 PHE B CA 1
ATOM 7084 C C . PHE B 1 294 ? 3.668 -38.156 -23.609 1 72.25 294 PHE B C 1
ATOM 7086 O O . PHE B 1 294 ? 3.197 -37 -23.531 1 72.25 294 PHE B O 1
ATOM 7093 N N . ILE B 1 295 ? 4.617 -38.562 -22.844 1 74.31 295 ILE B N 1
ATOM 7094 C CA . ILE B 1 295 ? 5.207 -37.719 -21.828 1 74.31 295 ILE B CA 1
ATOM 7095 C C . ILE B 1 295 ? 5.832 -36.469 -22.5 1 74.31 295 ILE B C 1
ATOM 7097 O O . ILE B 1 295 ? 5.684 -35.344 -22 1 74.31 295 ILE B O 1
ATOM 7101 N N . GLN B 1 296 ? 6.438 -36.688 -23.594 1 77.69 296 GLN B N 1
ATOM 7102 C CA . GLN B 1 296 ? 7.07 -35.594 -24.312 1 77.69 296 GLN B CA 1
ATOM 7103 C C . GLN B 1 296 ? 6.031 -34.594 -24.828 1 77.69 296 GLN B C 1
ATOM 7105 O O . GLN B 1 296 ? 6.258 -33.375 -24.844 1 77.69 296 GLN B O 1
ATOM 7110 N N . ALA B 1 297 ? 4.941 -35.125 -25.266 1 76.25 297 ALA B N 1
ATOM 7111 C CA . ALA B 1 297 ? 3.857 -34.281 -25.734 1 76.25 297 ALA B CA 1
ATOM 7112 C C . ALA B 1 297 ? 3.299 -33.438 -24.609 1 76.25 297 ALA B C 1
ATOM 7114 O O . ALA B 1 297 ? 2.955 -32.25 -24.797 1 76.25 297 ALA B O 1
ATOM 7115 N N . VAL B 1 298 ? 3.238 -34.062 -23.453 1 73.38 298 VAL B N 1
ATOM 7116 C CA . VAL B 1 298 ? 2.76 -33.375 -22.281 1 73.38 298 VAL B CA 1
ATOM 7117 C C . VAL B 1 298 ? 3.732 -32.25 -21.922 1 73.38 298 VAL B C 1
ATOM 7119 O O . VAL B 1 298 ? 3.312 -31.125 -21.594 1 73.38 298 VAL B O 1
ATOM 7122 N N . TYR B 1 299 ? 4.953 -32.531 -22 1 78.31 299 TYR B N 1
ATOM 7123 C CA . TYR B 1 299 ? 5.961 -31.5 -21.719 1 78.31 299 TYR B CA 1
ATOM 7124 C C . TYR B 1 299 ? 5.855 -30.344 -22.703 1 78.31 299 TYR B C 1
ATOM 7126 O O . TYR B 1 299 ? 5.965 -29.172 -22.312 1 78.31 299 TYR B O 1
ATOM 7134 N N . MET B 1 300 ? 5.676 -30.688 -23.922 1 79.62 300 MET B N 1
ATOM 7135 C CA . MET B 1 300 ? 5.527 -29.641 -24.938 1 79.62 300 MET B CA 1
ATOM 7136 C C . MET B 1 300 ? 4.32 -28.75 -24.641 1 79.62 300 MET B C 1
ATOM 7138 O O . MET B 1 300 ? 4.414 -27.531 -24.719 1 79.62 300 MET B O 1
ATOM 7142 N N . ALA B 1 301 ? 3.252 -29.406 -24.391 1 73.81 301 ALA B N 1
ATOM 7143 C CA . ALA B 1 301 ? 2.029 -28.672 -24.094 1 73.81 301 ALA B CA 1
ATOM 7144 C C . ALA B 1 301 ? 2.189 -27.812 -22.844 1 73.81 301 ALA B C 1
ATOM 7146 O O . ALA B 1 301 ? 1.742 -26.656 -22.812 1 73.81 301 ALA B O 1
ATOM 7147 N N . SER B 1 302 ? 2.758 -28.391 -21.812 1 76.56 302 SER B N 1
ATOM 7148 C CA . SER B 1 302 ? 2.971 -27.672 -20.562 1 76.56 302 SER B CA 1
ATOM 7149 C C . SER B 1 302 ? 3.889 -26.484 -20.766 1 76.56 302 SER B C 1
ATOM 7151 O O . SER B 1 302 ? 3.654 -25.406 -20.203 1 76.56 302 SER B O 1
ATOM 7153 N N . GLY B 1 303 ? 4.887 -26.703 -21.516 1 80.31 303 GLY B N 1
ATOM 7154 C CA . GLY B 1 303 ? 5.789 -25.594 -21.828 1 80.31 303 GLY B CA 1
ATOM 7155 C C . GLY B 1 303 ? 5.098 -24.438 -22.531 1 80.31 303 GLY B C 1
ATOM 7156 O O . GLY B 1 303 ? 5.324 -23.281 -22.172 1 80.31 303 GLY B O 1
ATOM 7157 N N . THR B 1 304 ? 4.242 -24.766 -23.422 1 76.69 304 THR B N 1
ATOM 7158 C CA . THR B 1 304 ? 3.514 -23.734 -24.156 1 76.69 304 THR B CA 1
ATOM 7159 C C . THR B 1 304 ? 2.566 -22.969 -23.219 1 76.69 304 THR B C 1
ATOM 7161 O O . THR B 1 304 ? 2.455 -21.75 -23.312 1 76.69 304 THR B O 1
ATOM 7164 N N . ARG B 1 305 ? 1.945 -23.719 -22.375 1 74 305 ARG B N 1
ATOM 7165 C CA . ARG B 1 305 ? 1.021 -23.109 -21.422 1 74 305 ARG B CA 1
ATOM 7166 C C . ARG B 1 305 ? 1.741 -22.125 -20.516 1 74 305 ARG B C 1
ATOM 7168 O O . ARG B 1 305 ? 1.245 -21.016 -20.281 1 74 305 ARG B O 1
ATOM 7175 N N . VAL B 1 306 ? 2.805 -22.531 -20.109 1 78.88 306 VAL B N 1
ATOM 7176 C CA . VAL B 1 306 ? 3.59 -21.703 -19.188 1 78.88 306 VAL B CA 1
ATOM 7177 C C . VAL B 1 306 ? 4.047 -20.438 -19.906 1 78.88 306 VAL B C 1
ATOM 7179 O O . VAL B 1 306 ? 4.008 -19.344 -19.344 1 78.88 306 VAL B O 1
ATOM 7182 N N . MET B 1 307 ? 4.391 -20.562 -21.141 1 78.38 307 MET B N 1
ATOM 7183 C CA . MET B 1 307 ? 4.863 -19.422 -21.922 1 78.38 307 MET B CA 1
ATOM 7184 C C . MET B 1 307 ? 3.762 -18.375 -22.078 1 78.38 307 MET B C 1
ATOM 7186 O O . MET B 1 307 ? 4.016 -17.172 -21.969 1 78.38 307 MET B O 1
ATOM 7190 N N . ILE B 1 308 ? 2.604 -18.844 -22.266 1 71.81 308 ILE B N 1
ATOM 7191 C CA . ILE B 1 308 ? 1.47 -17.953 -22.453 1 71.81 308 ILE B CA 1
ATOM 7192 C C . ILE B 1 308 ? 1.157 -17.234 -21.141 1 71.81 308 ILE B C 1
ATOM 7194 O O . ILE B 1 308 ? 0.944 -16.016 -21.141 1 71.81 308 ILE B O 1
ATOM 7198 N N . ALA B 1 309 ? 1.18 -17.953 -20.062 1 72.06 309 ALA B N 1
ATOM 7199 C CA . ALA B 1 309 ? 0.892 -17.406 -18.75 1 72.06 309 ALA B CA 1
ATOM 7200 C C . ALA B 1 309 ? 1.918 -16.328 -18.375 1 72.06 309 ALA B C 1
ATOM 7202 O O . ALA B 1 309 ? 1.562 -15.289 -17.828 1 72.06 309 ALA B O 1
ATOM 7203 N N . ILE B 1 310 ? 3.143 -16.531 -18.703 1 78.56 310 ILE B N 1
ATOM 7204 C CA . ILE B 1 310 ? 4.23 -15.648 -18.312 1 78.56 310 ILE B CA 1
ATOM 7205 C C . ILE B 1 310 ? 4.168 -14.352 -19.109 1 78.56 310 ILE B C 1
ATOM 7207 O O . ILE B 1 310 ? 4.457 -13.273 -18.594 1 78.56 310 ILE B O 1
ATOM 7211 N N . TYR B 1 311 ? 3.779 -14.547 -20.297 1 72.5 311 TYR B N 1
ATOM 7212 C CA . TYR B 1 311 ? 3.646 -13.344 -21.125 1 72.5 311 TYR B CA 1
ATOM 7213 C C . TYR B 1 311 ? 2.711 -12.336 -20.469 1 72.5 311 TYR B C 1
ATOM 7215 O O . TYR B 1 311 ? 3.033 -11.148 -20.375 1 72.5 311 TYR B O 1
ATOM 7223 N N . ASN B 1 312 ? 1.671 -12.812 -19.984 1 66.94 312 ASN B N 1
ATOM 7224 C CA . ASN B 1 312 ? 0.703 -11.945 -19.328 1 66.94 312 ASN B CA 1
ATOM 7225 C C . ASN B 1 312 ? 1.271 -11.344 -18.047 1 66.94 312 ASN B C 1
ATOM 7227 O O . ASN B 1 312 ? 1.024 -10.172 -17.734 1 66.94 312 ASN B O 1
ATOM 7231 N N . GLU B 1 313 ? 2.066 -12.156 -17.406 1 75 313 GLU B N 1
ATOM 7232 C CA . GLU B 1 313 ? 2.672 -11.688 -16.156 1 75 313 GLU B CA 1
ATOM 7233 C C . GLU B 1 313 ? 3.727 -10.617 -16.422 1 75 313 GLU B C 1
ATOM 7235 O O . GLU B 1 313 ? 3.84 -9.648 -15.672 1 75 313 GLU B O 1
ATOM 7240 N N . LEU B 1 314 ? 4.457 -10.727 -17.484 1 77.5 314 LEU B N 1
ATOM 7241 C CA . LEU B 1 314 ? 5.5 -9.773 -17.844 1 77.5 314 LEU B CA 1
ATOM 7242 C C . LEU B 1 314 ? 4.902 -8.43 -18.234 1 77.5 314 LEU B C 1
ATOM 7244 O O . LEU B 1 314 ? 5.461 -7.379 -17.922 1 77.5 314 LEU B O 1
ATOM 7248 N N . VAL B 1 315 ? 3.799 -8.516 -18.906 1 70.88 315 VAL B N 1
ATOM 7249 C CA . VAL B 1 315 ? 3.125 -7.285 -19.297 1 70.88 315 VAL B CA 1
ATOM 7250 C C . VAL B 1 315 ? 2.689 -6.512 -18.047 1 70.88 315 VAL B C 1
ATOM 7252 O O . VAL B 1 315 ? 2.879 -5.297 -17.969 1 70.88 315 VAL B O 1
ATOM 7255 N N . LYS B 1 316 ? 2.205 -7.23 -17.078 1 70.88 316 LYS B N 1
ATOM 7256 C CA . LYS B 1 316 ? 1.798 -6.609 -15.828 1 70.88 316 LYS B CA 1
ATOM 7257 C C . LYS B 1 316 ? 2.994 -6.008 -15.094 1 70.88 316 LYS B C 1
ATOM 7259 O O . LYS B 1 316 ? 2.926 -4.879 -14.609 1 70.88 316 LYS B O 1
ATOM 7264 N N . THR B 1 317 ? 4.102 -6.773 -15.039 1 79.06 317 THR B N 1
ATOM 7265 C CA . THR B 1 317 ? 5.309 -6.32 -14.359 1 79.06 317 THR B CA 1
ATOM 7266 C C . THR B 1 317 ? 5.887 -5.086 -15.047 1 79.06 317 THR B C 1
ATOM 7268 O O . THR B 1 317 ? 6.359 -4.164 -14.383 1 79.06 317 THR B O 1
ATOM 7271 N N . ALA B 1 318 ? 5.797 -5.051 -16.375 1 80 318 ALA B N 1
ATOM 7272 C CA . ALA B 1 318 ? 6.301 -3.916 -17.141 1 80 318 ALA B CA 1
ATOM 7273 C C . ALA B 1 318 ? 5.477 -2.66 -16.875 1 80 318 ALA B C 1
ATOM 7275 O O . ALA B 1 318 ? 6.02 -1.556 -16.812 1 80 318 ALA B O 1
ATOM 7276 N N . ALA B 1 319 ? 4.262 -2.871 -16.703 1 70.88 319 ALA B N 1
ATOM 7277 C CA . ALA B 1 319 ? 3.387 -1.74 -16.406 1 70.88 319 ALA B CA 1
ATOM 7278 C C . ALA B 1 319 ? 3.738 -1.123 -15.055 1 70.88 319 ALA B C 1
ATOM 7280 O O . ALA B 1 319 ? 3.803 0.102 -14.922 1 70.88 319 ALA B O 1
ATOM 7281 N N . ILE B 1 320 ? 3.975 -2 -14.086 1 75.5 320 ILE B N 1
ATOM 7282 C CA . ILE B 1 320 ? 4.355 -1.521 -12.758 1 75.5 320 ILE B CA 1
ATOM 7283 C C . ILE B 1 320 ? 5.715 -0.829 -12.828 1 75.5 320 ILE B C 1
ATOM 7285 O O . ILE B 1 320 ? 5.926 0.207 -12.195 1 75.5 320 ILE B O 1
ATOM 7289 N N . TYR B 1 321 ? 6.59 -1.37 -13.57 1 82.62 321 TYR B N 1
ATOM 7290 C CA . TYR B 1 321 ? 7.922 -0.805 -13.75 1 82.62 321 TYR B CA 1
ATOM 7291 C C . TYR B 1 321 ? 7.844 0.598 -14.344 1 82.62 321 TYR B C 1
ATOM 7293 O O . TYR B 1 321 ? 8.586 1.493 -13.93 1 82.62 321 TYR B O 1
ATOM 7301 N N . ASN B 1 322 ? 6.992 0.791 -15.234 1 78.31 322 ASN B N 1
ATOM 7302 C CA . ASN B 1 322 ? 6.84 2.102 -15.859 1 78.31 322 ASN B CA 1
ATOM 7303 C C . ASN B 1 322 ? 6.328 3.141 -14.867 1 78.31 322 ASN B C 1
ATOM 7305 O O . ASN B 1 322 ? 6.684 4.316 -14.953 1 78.31 322 ASN B O 1
ATOM 7309 N N . THR B 1 323 ? 5.527 2.689 -13.953 1 74.25 323 THR B N 1
ATOM 7310 C CA . THR B 1 323 ? 5.051 3.613 -12.93 1 74.25 323 THR B CA 1
ATOM 7311 C C . THR B 1 323 ? 6.188 4.031 -12.008 1 74.25 323 TH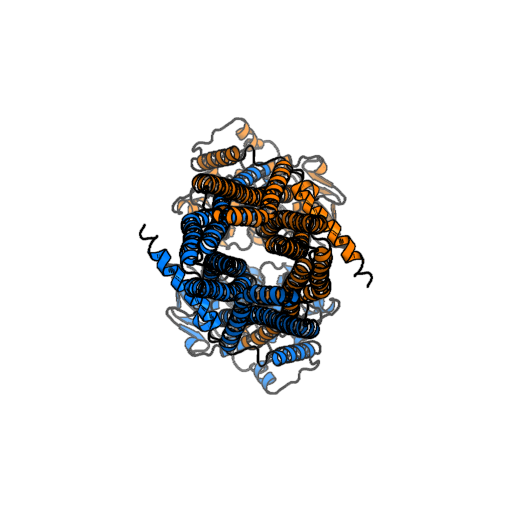R B C 1
ATOM 7313 O O . THR B 1 323 ? 6.191 5.148 -11.484 1 74.25 323 THR B O 1
ATOM 7316 N N . ILE B 1 324 ? 7.098 3.191 -11.805 1 78.5 324 ILE B N 1
ATOM 7317 C CA . ILE B 1 324 ? 8.258 3.498 -10.977 1 78.5 324 ILE B CA 1
ATOM 7318 C C . ILE B 1 324 ? 9.148 4.516 -11.688 1 78.5 324 ILE B C 1
ATOM 7320 O O . ILE B 1 324 ? 9.672 5.438 -11.062 1 78.5 324 ILE B O 1
ATOM 7324 N N . LEU B 1 325 ? 9.234 4.352 -12.969 1 76.56 325 LEU B N 1
ATOM 7325 C CA . LEU B 1 325 ? 10.078 5.25 -13.742 1 76.56 325 LEU B CA 1
ATOM 7326 C C . LEU B 1 325 ? 9.477 6.652 -13.797 1 76.56 325 LEU B C 1
ATOM 7328 O O . LEU B 1 325 ? 10.203 7.637 -13.969 1 76.56 325 LEU B O 1
ATOM 7332 N N . ASP B 1 326 ? 8.227 6.746 -13.555 1 71.81 326 ASP B N 1
ATOM 7333 C CA . ASP B 1 326 ? 7.527 8.023 -13.633 1 71.81 326 ASP B CA 1
ATOM 7334 C C . ASP B 1 326 ? 7.691 8.82 -12.336 1 71.81 326 ASP B C 1
ATOM 7336 O O . ASP B 1 326 ? 7.285 9.977 -12.258 1 71.81 326 ASP B O 1
ATOM 7340 N N . ILE B 1 327 ? 8.266 8.242 -11.391 1 68.25 327 ILE B N 1
ATOM 7341 C CA . ILE B 1 327 ? 8.406 8.906 -10.102 1 68.25 327 ILE B CA 1
ATOM 7342 C C . ILE B 1 327 ? 9.281 10.148 -10.25 1 68.25 327 ILE B C 1
ATOM 7344 O O . ILE B 1 327 ? 9.031 11.172 -9.602 1 68.25 327 ILE B O 1
ATOM 7348 N N . HIS B 1 328 ? 10.305 10.023 -10.914 1 64 328 HIS B N 1
ATOM 7349 C CA . HIS B 1 328 ? 11.211 11.156 -11.117 1 64 328 HIS B CA 1
ATOM 7350 C C . HIS B 1 328 ? 11.492 11.367 -12.594 1 64 328 HIS B C 1
ATOM 7352 O O . HIS B 1 328 ? 11.883 10.438 -13.297 1 64 328 HIS B O 1
ATOM 7358 N N . PRO B 1 329 ? 11.062 12.461 -13.031 1 59.41 329 PRO B N 1
ATOM 7359 C CA . PRO B 1 329 ? 11.281 12.727 -14.453 1 59.41 329 PRO B CA 1
ATOM 7360 C C . PRO B 1 329 ? 12.711 12.43 -14.898 1 59.41 329 PRO B C 1
ATOM 7362 O O . PRO B 1 329 ? 12.945 12.07 -16.047 1 59.41 329 PRO B O 1
ATOM 7365 N N . ASN B 1 330 ? 13.625 12.523 -13.992 1 61.62 330 ASN B N 1
ATOM 7366 C CA . ASN B 1 330 ? 15.016 12.344 -14.391 1 61.62 330 ASN B CA 1
ATOM 7367 C C . ASN B 1 330 ? 15.516 10.938 -14.07 1 61.62 330 ASN B C 1
ATOM 7369 O O . ASN B 1 330 ? 16.703 10.656 -14.195 1 61.62 330 ASN B O 1
ATOM 7373 N N . LEU B 1 331 ? 14.656 10.219 -13.594 1 66.06 331 LEU B N 1
ATOM 7374 C CA . LEU B 1 331 ? 15.102 8.852 -13.344 1 66.06 331 LEU B CA 1
ATOM 7375 C C . LEU B 1 331 ? 15.164 8.062 -14.648 1 66.06 331 LEU B C 1
ATOM 7377 O O . LEU B 1 331 ? 14.141 7.812 -15.281 1 66.06 331 LEU B O 1
ATOM 7381 N N . HIS B 1 332 ? 16.359 8.016 -15.102 1 66.88 332 HIS B N 1
ATOM 7382 C CA . HIS B 1 332 ? 16.562 7.25 -16.328 1 66.88 332 HIS B CA 1
ATOM 7383 C C . HIS B 1 332 ? 16.797 5.773 -16.031 1 66.88 332 HIS B C 1
ATOM 7385 O O . HIS B 1 332 ? 17.344 5.43 -14.977 1 66.88 332 HIS B O 1
ATOM 7391 N N . GLU B 1 333 ? 16.344 5.035 -16.875 1 70.88 333 GLU B N 1
ATOM 7392 C CA . GLU B 1 333 ? 16.484 3.584 -16.797 1 70.88 333 GLU B CA 1
ATOM 7393 C C . GLU B 1 333 ? 17.938 3.182 -16.578 1 70.88 333 GLU B C 1
ATOM 7395 O O . GLU B 1 333 ? 18.234 2.232 -15.852 1 70.88 333 GLU B O 1
ATOM 7400 N N . SER B 1 334 ? 18.797 3.986 -17.078 1 69.62 334 SER B N 1
ATOM 7401 C CA . SER B 1 334 ? 20.219 3.658 -17.047 1 69.62 334 SER B CA 1
ATOM 7402 C C . SER B 1 334 ? 20.781 3.74 -15.641 1 69.62 334 SER B C 1
ATOM 7404 O O . SER B 1 334 ? 21.75 3.051 -15.305 1 69.62 334 SER B O 1
ATOM 7406 N N . GLU B 1 335 ? 20.125 4.508 -14.812 1 73 335 GLU B N 1
ATOM 7407 C CA . GLU B 1 335 ? 20.609 4.656 -13.445 1 73 335 GLU B CA 1
ATOM 7408 C C . GLU B 1 335 ? 20.281 3.424 -12.609 1 73 335 GLU B C 1
ATOM 7410 O O . GLU B 1 335 ? 20.953 3.133 -11.625 1 73 335 GLU B O 1
ATOM 7415 N N . LEU B 1 336 ? 19.297 2.811 -13.062 1 69.81 336 LEU B N 1
ATOM 7416 C CA . LEU B 1 336 ? 18.875 1.629 -12.32 1 69.81 336 LEU B CA 1
ATOM 7417 C C . LEU B 1 336 ? 19.75 0.431 -12.648 1 69.81 336 LEU B C 1
ATOM 7419 O O . LEU B 1 336 ? 19.922 -0.468 -11.82 1 69.81 336 LEU B O 1
ATOM 7423 N N . TYR B 1 337 ? 20.297 0.464 -13.883 1 67.88 337 TYR B N 1
ATOM 7424 C CA . TYR B 1 337 ? 21.062 -0.696 -14.312 1 67.88 337 TYR B CA 1
ATOM 7425 C C . TYR B 1 337 ? 22.562 -0.463 -14.125 1 67.88 337 TYR B C 1
ATOM 7427 O O . TYR B 1 337 ? 23.328 -1.416 -13.969 1 67.88 337 TYR B O 1
ATOM 7435 N N . ASN B 1 338 ? 22.953 0.792 -14.07 1 67.12 338 ASN B N 1
ATOM 7436 C CA . ASN B 1 338 ? 24.391 1.065 -14.078 1 67.12 338 ASN B CA 1
ATOM 7437 C C . ASN B 1 338 ? 24.938 1.236 -12.656 1 67.12 338 ASN B C 1
ATOM 7439 O O . ASN B 1 338 ? 25.75 2.129 -12.398 1 67.12 338 ASN B O 1
ATOM 7443 N N . GLN B 1 339 ? 24.484 0.467 -11.75 1 68.88 339 GLN B N 1
ATOM 7444 C CA . GLN B 1 339 ? 25 0.603 -10.391 1 68.88 339 GLN B CA 1
ATOM 7445 C C . GLN B 1 339 ? 26.047 -0.466 -10.094 1 68.88 339 GLN B C 1
ATOM 7447 O O . GLN B 1 339 ? 25.984 -1.573 -10.633 1 68.88 339 GLN B O 1
ATOM 7452 N N . PRO B 1 340 ? 27.141 0.051 -9.445 1 68.62 340 PRO B N 1
ATOM 7453 C CA . PRO B 1 340 ? 28.141 -0.94 -9.039 1 68.62 340 PRO B CA 1
ATOM 7454 C C . PRO B 1 340 ? 27.562 -2.043 -8.156 1 68.62 340 PRO B C 1
ATOM 7456 O O . PRO B 1 340 ? 26.469 -1.882 -7.602 1 68.62 340 PRO B O 1
ATOM 7459 N N . ASP B 1 341 ? 28.203 -3.164 -8.156 1 76.31 341 ASP B N 1
ATOM 7460 C CA . ASP B 1 341 ? 27.766 -4.285 -7.332 1 76.31 341 ASP B CA 1
ATOM 7461 C C . ASP B 1 341 ? 27.812 -3.926 -5.848 1 76.31 341 ASP B C 1
ATOM 7463 O O . ASP B 1 341 ? 28.891 -3.754 -5.277 1 76.31 341 ASP B O 1
ATOM 7467 N N . LEU B 1 342 ? 26.703 -3.703 -5.254 1 75.69 342 LEU B N 1
ATOM 7468 C CA . LEU B 1 342 ? 26.562 -3.246 -3.877 1 75.69 342 LEU B CA 1
ATOM 7469 C C . LEU B 1 342 ? 26.828 -4.383 -2.895 1 75.69 342 LEU B C 1
ATOM 7471 O O . LEU B 1 342 ? 27.047 -4.145 -1.705 1 75.69 342 LEU B O 1
ATOM 7475 N N . THR B 1 343 ? 26.875 -5.59 -3.398 1 77.56 343 THR B N 1
ATOM 7476 C CA . THR B 1 343 ? 26.891 -6.754 -2.518 1 77.56 343 THR B CA 1
ATOM 7477 C C . THR B 1 343 ? 28.312 -7.051 -2.049 1 77.56 343 THR B C 1
ATOM 7479 O O . THR B 1 343 ? 28.5 -7.766 -1.065 1 77.56 343 THR B O 1
ATOM 7482 N N . LYS B 1 344 ? 29.359 -6.613 -2.691 1 76.44 344 LYS B N 1
ATOM 7483 C CA . LYS B 1 344 ? 30.734 -6.957 -2.365 1 76.44 344 LYS B CA 1
ATOM 7484 C C . LYS B 1 344 ? 31.109 -6.488 -0.962 1 76.44 344 LYS B C 1
ATOM 7486 O O . LYS B 1 344 ? 31.719 -7.234 -0.191 1 76.44 344 LYS B O 1
ATOM 7491 N N . ASN B 1 345 ? 30.688 -5.223 -0.543 1 78.31 345 ASN B N 1
ATOM 7492 C CA . ASN B 1 345 ? 31.125 -4.684 0.745 1 78.31 345 ASN B CA 1
ATOM 7493 C C . ASN B 1 345 ? 29.922 -4.285 1.608 1 78.31 345 ASN B C 1
ATOM 7495 O O . ASN B 1 345 ? 29.984 -3.305 2.35 1 78.31 345 ASN B O 1
ATOM 7499 N N . TYR B 1 346 ? 28.984 -5.25 1.566 1 81.31 346 TYR B N 1
ATOM 7500 C CA . TYR B 1 346 ? 27.781 -4.801 2.262 1 81.31 346 TYR B CA 1
ATOM 7501 C C . TYR B 1 346 ? 27.922 -4.977 3.77 1 81.31 346 TYR B C 1
ATOM 7503 O O . TYR B 1 346 ? 27.344 -4.215 4.547 1 81.31 346 TYR B O 1
ATOM 7511 N N . ARG B 1 347 ? 28.828 -5.941 4.227 1 84.12 347 ARG B N 1
ATOM 7512 C CA . ARG B 1 347 ? 29.016 -6.172 5.656 1 84.12 347 ARG B CA 1
ATOM 7513 C C . ARG B 1 347 ? 29.75 -5.008 6.312 1 84.12 347 ARG B C 1
ATOM 7515 O O . ARG B 1 347 ? 29.516 -4.707 7.484 1 84.12 347 ARG B O 1
ATOM 7522 N N . GLU B 1 348 ? 30.516 -4.375 5.488 1 85.12 348 GLU B N 1
ATOM 7523 C CA . GLU B 1 348 ? 31.234 -3.213 5.984 1 85.12 348 GLU B CA 1
ATOM 7524 C C . GLU B 1 348 ? 30.297 -2.047 6.266 1 85.12 348 GLU B C 1
ATOM 7526 O O . GLU B 1 348 ? 30.469 -1.322 7.25 1 85.12 348 GLU B O 1
ATOM 7531 N N . TYR B 1 349 ? 29.375 -1.98 5.473 1 84.69 349 TYR B N 1
ATOM 7532 C CA . TYR B 1 349 ? 28.391 -0.912 5.664 1 84.69 349 TYR B CA 1
ATOM 7533 C C . TYR B 1 349 ? 27.578 -1.141 6.93 1 84.69 349 TYR B C 1
ATOM 7535 O O . TYR B 1 349 ? 27.312 -0.201 7.684 1 84.69 349 TYR B O 1
ATOM 7543 N N . ILE B 1 350 ? 27.266 -2.287 7.191 1 88.12 350 ILE B N 1
ATOM 7544 C CA . ILE B 1 350 ? 26.484 -2.625 8.375 1 88.12 350 ILE B CA 1
ATOM 7545 C C . ILE B 1 350 ? 27.312 -2.385 9.633 1 88.12 350 ILE B C 1
ATOM 7547 O O . ILE B 1 350 ? 26.844 -1.78 10.594 1 88.12 350 ILE B O 1
ATOM 7551 N N . SER B 1 351 ? 28.562 -2.82 9.547 1 89.5 351 SER B N 1
ATOM 7552 C CA . SER B 1 351 ? 29.453 -2.67 10.695 1 89.5 351 SER B CA 1
ATOM 7553 C C . SER B 1 351 ? 29.719 -1.198 11.008 1 89.5 351 SER B C 1
ATOM 7555 O O . SER B 1 351 ? 29.766 -0.802 12.172 1 89.5 351 SER B O 1
ATOM 7557 N N . GLN B 1 352 ? 29.891 -0.44 9.984 1 87.62 352 GLN B N 1
ATOM 7558 C CA . GLN B 1 352 ? 30.141 0.986 10.164 1 87.62 352 GLN B CA 1
ATOM 7559 C C . GLN B 1 352 ? 28.922 1.678 10.789 1 87.62 352 GLN B C 1
ATOM 7561 O O . GLN B 1 352 ? 29.078 2.562 11.641 1 87.62 352 GLN B O 1
ATOM 7566 N N . ASP B 1 353 ? 27.812 1.304 10.398 1 87.94 353 ASP B N 1
ATOM 7567 C CA . ASP B 1 353 ? 26.594 1.885 10.961 1 87.94 353 ASP B CA 1
ATOM 7568 C C . ASP B 1 353 ? 26.438 1.512 12.43 1 87.94 353 ASP B C 1
ATOM 7570 O O . ASP B 1 353 ? 26.016 2.34 13.242 1 87.94 353 ASP B O 1
ATOM 7574 N N . ASP B 1 354 ? 26.797 0.327 12.711 1 86.69 354 ASP B N 1
ATOM 7575 C CA . ASP B 1 354 ? 26.688 -0.135 14.094 1 86.69 354 ASP B CA 1
ATOM 7576 C C . ASP B 1 354 ? 27.688 0.601 14.992 1 86.69 354 ASP B C 1
ATOM 7578 O O . ASP B 1 354 ? 27.359 0.945 16.125 1 86.69 354 ASP B O 1
ATOM 7582 N N . ILE B 1 355 ? 28.797 0.87 14.477 1 83.56 355 ILE B N 1
ATOM 7583 C CA . ILE B 1 355 ? 29.828 1.586 15.219 1 83.56 355 ILE B CA 1
ATOM 7584 C C . ILE B 1 355 ? 29.391 3.025 15.461 1 83.56 355 ILE B C 1
ATOM 7586 O O . ILE B 1 355 ? 29.547 3.551 16.562 1 83.56 355 ILE B O 1
ATOM 7590 N N . LEU B 1 356 ? 28.828 3.596 14.477 1 82.69 356 LEU B N 1
ATOM 7591 C CA . LEU B 1 356 ? 28.359 4.973 14.609 1 82.69 356 LEU B CA 1
ATOM 7592 C C . LEU B 1 356 ? 27.234 5.07 15.633 1 82.69 356 LEU B C 1
ATOM 7594 O O . LEU B 1 356 ? 27.203 6.004 16.438 1 82.69 356 LEU B O 1
ATOM 7598 N N . LYS B 1 357 ? 26.391 4.156 15.641 1 82.94 357 LYS B N 1
ATOM 7599 C CA . LYS B 1 357 ? 25.281 4.145 16.594 1 82.94 357 LYS B CA 1
ATOM 7600 C C . LYS B 1 357 ? 25.781 3.969 18.016 1 82.94 357 LYS B C 1
ATOM 7602 O O . LYS B 1 357 ? 25.25 4.574 18.953 1 82.94 357 LYS B O 1
ATOM 7607 N N . ALA B 1 358 ? 26.766 3.23 18.078 1 81.06 358 ALA B N 1
ATOM 7608 C CA . ALA B 1 358 ? 27.344 3.004 19.391 1 81.06 358 ALA B CA 1
ATOM 7609 C C . ALA B 1 358 ? 28.031 4.266 19.922 1 81.06 358 ALA B C 1
ATOM 7611 O O . ALA B 1 358 ? 27.984 4.559 21.109 1 81.06 358 ALA B O 1
ATOM 7612 N N . GLN B 1 359 ? 28.562 5.039 19.047 1 79.56 359 GLN B N 1
ATOM 7613 C CA . GLN B 1 359 ? 29.234 6.277 19.406 1 79.56 359 GLN B CA 1
ATOM 7614 C C . GLN B 1 359 ? 28.234 7.344 19.828 1 79.56 359 GLN B C 1
ATOM 7616 O O . GLN B 1 359 ? 28.516 8.141 20.734 1 79.56 359 GLN B O 1
ATOM 7621 N N . LEU B 1 360 ? 27.109 7.301 19.203 1 80.12 360 LEU B N 1
ATOM 7622 C CA . LEU B 1 360 ? 26.094 8.305 19.484 1 80.12 360 LEU B CA 1
ATOM 7623 C C . LEU B 1 360 ? 25.406 8.047 20.812 1 80.12 360 LEU B C 1
ATOM 7625 O O . LEU B 1 360 ? 24.844 8.961 21.406 1 80.12 360 LEU B O 1
ATOM 7629 N N . LEU B 1 361 ? 25.562 6.836 21.328 1 76.75 361 LEU B N 1
ATOM 7630 C CA . LEU B 1 361 ? 24.969 6.484 22.609 1 76.75 361 LEU B CA 1
ATOM 7631 C C . LEU B 1 361 ? 25.844 6.988 23.766 1 76.75 361 LEU B C 1
ATOM 7633 O O . LEU B 1 361 ? 25.359 7.141 24.875 1 76.75 361 LEU B O 1
ATOM 7637 N N . ASN B 1 362 ? 27.109 7.285 23.406 1 78.88 362 ASN B N 1
ATOM 7638 C CA . ASN B 1 362 ? 28.016 7.812 24.406 1 78.88 362 ASN B CA 1
ATOM 7639 C C . ASN B 1 362 ? 28.672 9.117 23.953 1 78.88 362 ASN B C 1
ATOM 7641 O O . ASN B 1 362 ? 29.844 9.133 23.562 1 78.88 362 ASN B O 1
ATOM 7645 N N . PRO B 1 363 ? 27.891 10.188 24.047 1 80.75 363 PRO B N 1
ATOM 7646 C CA . PRO B 1 363 ? 28.438 11.469 23.578 1 80.75 363 PRO B CA 1
ATOM 7647 C C . PRO B 1 363 ? 29.578 11.977 24.453 1 80.75 363 PRO B C 1
ATOM 7649 O O . PRO B 1 363 ? 29.656 11.648 25.641 1 80.75 363 PRO B O 1
ATOM 7652 N N . PRO B 1 364 ? 30.406 12.703 23.781 1 80.56 364 PRO B N 1
ATOM 7653 C CA . PRO B 1 364 ? 31.453 13.344 24.594 1 80.56 364 PRO B CA 1
ATOM 7654 C C . PRO B 1 364 ? 30.891 14.359 25.578 1 80.56 364 PRO B C 1
ATOM 7656 O O . PRO B 1 364 ? 29.953 15.086 25.25 1 80.56 364 PRO B O 1
ATOM 7659 N N . GLN B 1 365 ? 31.266 14.352 26.75 1 78.44 365 GLN B N 1
ATOM 7660 C CA . GLN B 1 365 ? 30.719 15.188 27.812 1 78.44 365 GLN B CA 1
ATOM 7661 C C . GLN B 1 365 ? 31.25 16.625 27.719 1 78.44 365 GLN B C 1
ATOM 7663 O O . GLN B 1 365 ? 30.484 17.578 27.844 1 78.44 365 GLN B O 1
ATOM 7668 N N . ASN B 1 366 ? 32.594 16.703 27.484 1 71.31 366 ASN B N 1
ATOM 7669 C CA . ASN B 1 366 ? 33.188 18.031 27.5 1 71.31 366 ASN B CA 1
ATOM 7670 C C . ASN B 1 366 ? 33.562 18.516 26.109 1 71.31 366 ASN B C 1
ATOM 7672 O O . ASN B 1 366 ? 33.875 17.703 25.234 1 71.31 366 ASN B O 1
ATOM 7676 N N . ALA B 1 367 ? 33.156 19.719 25.812 1 62.94 367 ALA B N 1
ATOM 7677 C CA . ALA B 1 367 ? 33.438 20.344 24.516 1 62.94 367 ALA B CA 1
ATOM 7678 C C . ALA B 1 367 ? 34.938 20.234 24.172 1 62.94 367 ALA B C 1
ATOM 7680 O O . ALA B 1 367 ? 35.781 20.453 25.031 1 62.94 367 ALA B O 1
ATOM 7681 N N . GLU B 1 368 ? 35.219 19.375 23.359 1 57.28 368 GLU B N 1
ATOM 7682 C CA . GLU B 1 368 ? 36.625 19.453 22.906 1 57.28 368 GLU B CA 1
ATOM 7683 C C . GLU B 1 368 ? 36.875 20.734 22.109 1 57.28 368 GLU B C 1
ATOM 7685 O O . GLU B 1 368 ? 36.156 21 21.125 1 57.28 368 GLU B O 1
ATOM 7690 N N . HIS B 1 369 ? 37.188 21.844 22.719 1 50.31 369 HIS B N 1
ATOM 7691 C CA . HIS B 1 369 ? 37.531 23.125 22.125 1 50.31 369 HIS B CA 1
ATOM 7692 C C . HIS B 1 369 ? 38.531 22.969 21 1 50.31 369 HIS B C 1
ATOM 7694 O O . HIS B 1 369 ? 39.75 22.906 21.266 1 50.31 369 HIS B O 1
ATOM 7700 N N . THR B 1 370 ? 38.188 22.266 20.078 1 48.66 370 THR B N 1
ATOM 7701 C CA . THR B 1 370 ? 39.188 22.312 19.016 1 48.66 370 THR B CA 1
ATOM 7702 C C . THR B 1 370 ? 39.219 23.688 18.344 1 48.66 370 THR B C 1
ATOM 7704 O O . THR B 1 370 ? 38.219 24.406 18.375 1 48.66 370 THR B O 1
ATOM 7707 N N . LYS B 1 371 ? 40.438 24.156 17.875 1 48.53 371 LYS B N 1
ATOM 7708 C CA . LYS B 1 371 ? 40.75 25.438 17.234 1 48.53 371 LYS B CA 1
ATOM 7709 C C . LYS B 1 371 ? 39.719 25.797 16.188 1 48.53 371 LYS B C 1
ATOM 7711 O O . LYS B 1 371 ? 39.312 26.969 16.078 1 48.53 371 LYS B O 1
ATOM 7716 N N . GLY B 1 372 ? 39.344 24.953 15.445 1 47.12 372 GLY B N 1
ATOM 7717 C CA . GLY B 1 372 ? 38.438 25.188 14.344 1 47.12 372 GLY B CA 1
ATOM 7718 C C . GLY B 1 372 ? 37.062 25.578 14.805 1 47.12 372 GLY B C 1
ATOM 7719 O O . GLY B 1 372 ? 36.375 26.391 14.156 1 47.12 372 GLY B O 1
ATOM 7720 N N . TRP B 1 373 ? 36.656 25.062 15.891 1 48.47 373 TRP B N 1
ATOM 7721 C CA . TRP B 1 373 ? 35.344 25.344 16.469 1 48.47 373 TRP B CA 1
ATOM 7722 C C . TRP B 1 373 ? 35.281 26.766 17.016 1 48.47 373 TRP B C 1
ATOM 7724 O O . TRP B 1 373 ? 34.281 27.469 16.812 1 48.47 373 TRP B O 1
ATOM 7734 N N . GLN B 1 374 ? 36.281 27.109 17.703 1 49.41 374 GLN B N 1
ATOM 7735 C CA . GLN B 1 374 ? 36.406 28.469 18.219 1 49.41 374 GLN B CA 1
ATOM 7736 C C . GLN B 1 374 ? 36.312 29.5 17.094 1 49.41 374 GLN B C 1
ATOM 7738 O O . GLN B 1 374 ? 35.719 30.562 17.266 1 49.41 374 GLN B O 1
ATOM 7743 N N . GLU B 1 375 ? 36.875 29.062 16.047 1 50 375 GLU B N 1
ATOM 7744 C CA . GLU B 1 375 ? 36.844 30 14.93 1 50 375 GLU B CA 1
ATOM 7745 C C . GLU B 1 375 ? 35.438 30.156 14.383 1 50 375 GLU B C 1
ATOM 7747 O O . GLU B 1 375 ? 35.062 31.25 13.961 1 50 375 GLU B O 1
ATOM 7752 N N . LEU B 1 376 ? 34.781 29.094 14.281 1 48.72 376 LEU B N 1
ATOM 7753 C CA . LEU B 1 376 ? 33.406 29.156 13.742 1 48.72 376 LEU B CA 1
ATOM 7754 C C . LEU B 1 376 ? 32.5 29.938 14.672 1 48.72 376 LEU B C 1
ATOM 7756 O O . LEU B 1 376 ? 31.656 30.703 14.211 1 48.72 376 LEU B O 1
ATOM 7760 N N . TYR B 1 377 ? 32.594 29.688 15.977 1 50.47 377 TYR B N 1
ATOM 7761 C CA . TYR B 1 377 ? 31.766 30.406 16.938 1 50.47 377 TYR B CA 1
ATOM 7762 C C . TYR B 1 377 ? 32.312 31.797 17.219 1 50.47 377 TYR B C 1
ATOM 7764 O O . TYR B 1 377 ? 31.594 32.688 17.672 1 50.47 377 TYR B O 1
ATOM 7772 N N . GLU B 1 378 ? 33.625 31.891 16.969 1 48.38 378 GLU B N 1
ATOM 7773 C CA . GLU B 1 378 ? 34.219 33.219 17.188 1 48.38 378 GLU B CA 1
ATOM 7774 C C . GLU B 1 378 ? 34.031 34.094 15.953 1 48.38 378 GLU B C 1
ATOM 7776 O O . GLU B 1 378 ? 34.656 35.156 15.867 1 48.38 378 GLU B O 1
ATOM 7781 N N . HIS B 1 379 ? 33.5 33.531 15.008 1 50.38 379 HIS B N 1
ATOM 7782 C CA . HIS B 1 379 ? 33.188 34.406 13.859 1 50.38 379 HIS B CA 1
ATOM 7783 C C . HIS B 1 379 ? 32.531 35.688 14.297 1 50.38 379 HIS B C 1
ATOM 7785 O O . HIS B 1 379 ? 32 36.438 13.461 1 50.38 379 HIS B O 1
ATOM 7791 N N . SER B 1 380 ? 32.438 35.875 15.477 1 53.97 380 SER B N 1
ATOM 7792 C CA . SER B 1 380 ? 31.906 37.125 16.047 1 53.97 380 SER B CA 1
ATOM 7793 C C . SER B 1 380 ? 32.469 38.344 15.336 1 53.97 380 SER B C 1
ATOM 7795 O O . SER B 1 380 ? 31.938 39.438 15.461 1 53.97 380 SER B O 1
ATOM 7797 N N . THR B 1 381 ? 33.5 38.062 14.539 1 59.5 381 THR B N 1
ATOM 7798 C CA . THR B 1 381 ? 34.062 39.312 14.023 1 59.5 381 THR B CA 1
ATOM 7799 C C . THR B 1 381 ? 33.531 39.625 12.641 1 59.5 381 THR B C 1
ATOM 7801 O O . THR B 1 381 ? 33.719 40.719 12.133 1 59.5 381 THR B O 1
ATOM 7804 N N . ILE B 1 382 ? 32.781 38.656 11.977 1 74 382 ILE B N 1
ATOM 7805 C CA . ILE B 1 382 ? 32.219 38.938 10.656 1 74 382 ILE B CA 1
ATOM 7806 C C . ILE B 1 382 ? 30.766 39.344 10.773 1 74 382 ILE B C 1
ATOM 7808 O O . ILE B 1 382 ? 29.969 38.625 11.383 1 74 382 ILE B O 1
ATOM 7812 N N . PRO B 1 383 ? 30.516 40.5 10.281 1 84.56 383 PRO B N 1
ATOM 7813 C CA . PRO B 1 383 ? 29.125 40.969 10.344 1 84.56 383 PRO B CA 1
ATOM 7814 C C . PRO B 1 383 ? 28.156 40.031 9.625 1 84.56 383 PRO B C 1
ATOM 7816 O O . PRO B 1 383 ? 28.562 39.344 8.672 1 84.56 383 PRO B O 1
ATOM 7819 N N . PRO B 1 384 ? 27.016 39.906 10.133 1 91.31 384 PRO B N 1
ATOM 7820 C CA . PRO B 1 384 ? 26 39.094 9.43 1 91.31 384 PRO B CA 1
ATOM 7821 C C . PRO B 1 384 ? 25.828 39.531 7.973 1 91.31 384 PRO B C 1
ATOM 7823 O O . PRO B 1 384 ? 26.094 40.656 7.621 1 91.31 384 PRO B O 1
ATOM 7826 N N . PRO B 1 385 ? 25.453 38.594 7.152 1 93.62 385 PRO B N 1
ATOM 7827 C CA . PRO B 1 385 ? 25.391 38.875 5.719 1 93.62 385 PRO B CA 1
ATOM 7828 C C . PRO B 1 385 ? 24.172 39.719 5.34 1 93.62 385 PRO B C 1
ATOM 7830 O O . PRO B 1 385 ? 23.125 39.625 5.992 1 93.62 385 PRO B O 1
ATOM 7833 N N . SER B 1 386 ? 24.344 40.562 4.305 1 95.69 386 SER B N 1
ATOM 7834 C CA . SER B 1 386 ? 23.219 41.25 3.67 1 95.69 386 SER B CA 1
ATOM 7835 C C . SER B 1 386 ? 22.656 40.406 2.529 1 95.69 386 SER B C 1
ATOM 7837 O O . SER B 1 386 ? 23.359 39.625 1.915 1 95.69 386 SER B O 1
ATOM 7839 N N . ILE B 1 387 ? 21.391 40.5 2.273 1 96.94 387 ILE B N 1
ATOM 7840 C CA . ILE B 1 387 ? 20.719 39.719 1.238 1 96.94 387 ILE B CA 1
ATOM 7841 C C . ILE B 1 387 ? 19.953 40.656 0.304 1 96.94 387 ILE B C 1
ATOM 7843 O O . ILE B 1 387 ? 19.219 41.562 0.76 1 96.94 387 ILE B O 1
ATOM 7847 N N . SER B 1 388 ? 20.141 40.5 -1.007 1 96.56 388 SER B N 1
ATOM 7848 C CA . SER B 1 388 ? 19.438 41.344 -1.989 1 96.56 388 SER B CA 1
ATOM 7849 C C . SER B 1 388 ? 18.891 40.469 -3.123 1 96.56 388 SER B C 1
ATOM 7851 O O . SER B 1 388 ? 19.609 39.688 -3.719 1 96.56 388 SER B O 1
ATOM 7853 N N . PHE B 1 389 ? 17.609 40.562 -3.289 1 96.19 389 PHE B N 1
ATOM 7854 C CA . PHE B 1 389 ? 16.953 40 -4.465 1 96.19 389 PHE B CA 1
ATOM 7855 C C . PHE B 1 389 ? 16.828 41.031 -5.562 1 96.19 389 PHE B C 1
ATOM 7857 O O . PHE B 1 389 ? 16.141 42.062 -5.395 1 96.19 389 PHE B O 1
ATOM 7864 N N . LYS B 1 390 ? 17.5 40.812 -6.648 1 95.69 390 LYS B N 1
ATOM 7865 C CA . LYS B 1 390 ? 17.469 41.75 -7.766 1 95.69 390 LYS B CA 1
ATOM 7866 C C . LYS B 1 390 ? 16.672 41.188 -8.938 1 95.69 390 LYS B C 1
ATOM 7868 O O . LYS B 1 390 ? 17.219 40.469 -9.773 1 95.69 390 LYS B O 1
ATOM 7873 N N . ASN B 1 391 ? 15.414 41.562 -9.109 1 94.31 391 ASN B N 1
ATOM 7874 C CA . ASN B 1 391 ? 14.5 41.125 -10.164 1 94.31 391 ASN B CA 1
ATOM 7875 C C . ASN B 1 391 ? 14.531 39.625 -10.352 1 94.31 391 ASN B C 1
ATOM 7877 O O . ASN B 1 391 ? 14.727 39.125 -11.461 1 94.31 391 ASN B O 1
ATOM 7881 N N . VAL B 1 392 ? 14.406 39 -9.258 1 94.94 392 VAL B N 1
ATOM 7882 C CA . VAL B 1 392 ? 14.461 37.531 -9.281 1 94.94 392 VAL B CA 1
ATOM 7883 C C . VAL B 1 392 ? 13.102 36.969 -9.711 1 94.94 392 VAL B C 1
ATOM 7885 O O . VAL B 1 392 ? 12.07 37.312 -9.117 1 94.94 392 VAL B O 1
ATOM 7888 N N . GLN B 1 393 ? 13.133 36.125 -10.75 1 93.19 393 GLN B N 1
ATOM 7889 C CA . GLN B 1 393 ? 11.906 35.531 -11.25 1 93.19 393 GLN B CA 1
ATOM 7890 C C . GLN B 1 393 ? 11.961 34 -11.164 1 93.19 393 GLN B C 1
ATOM 7892 O O . GLN B 1 393 ? 13.031 33.406 -11.328 1 93.19 393 GLN B O 1
ATOM 7897 N N . TYR B 1 394 ? 10.844 33.438 -10.742 1 89.94 394 TYR B N 1
ATOM 7898 C CA . TYR B 1 394 ? 10.711 32 -10.727 1 89.94 394 TYR B CA 1
ATOM 7899 C C . TYR B 1 394 ? 9.43 31.562 -11.422 1 89.94 394 TYR B C 1
ATOM 7901 O O . TYR B 1 394 ? 8.352 32.094 -11.133 1 89.94 394 TYR B O 1
ATOM 7909 N N . SER B 1 395 ? 9.586 30.672 -12.359 1 85.25 395 SER B N 1
ATOM 7910 C CA . SER B 1 395 ? 8.453 30.094 -13.07 1 85.25 395 SER B CA 1
ATOM 7911 C C . SER B 1 395 ? 8.25 28.625 -12.695 1 85.25 395 SER B C 1
ATOM 7913 O O . SER B 1 395 ? 9.164 27.812 -12.836 1 85.25 395 SER B O 1
ATOM 7915 N N . TYR B 1 396 ? 7.051 28.359 -12.242 1 74.88 396 TYR B N 1
ATOM 7916 C CA . TYR B 1 396 ? 6.742 26.969 -11.898 1 74.88 396 TYR B CA 1
ATOM 7917 C C . TYR B 1 396 ? 6.582 26.125 -13.148 1 74.88 396 TYR B C 1
ATOM 7919 O O . TYR B 1 396 ? 5.957 26.547 -14.125 1 74.88 396 TYR B O 1
ATOM 7927 N N . PRO B 1 397 ? 7.258 25 -13.305 1 64.56 397 PRO B N 1
ATOM 7928 C CA . PRO B 1 397 ? 7.219 24.219 -14.539 1 64.56 397 PRO B CA 1
ATOM 7929 C C . PRO B 1 397 ? 5.801 23.859 -14.969 1 64.56 397 PRO B C 1
ATOM 7931 O O . PRO B 1 397 ? 5.5 23.828 -16.156 1 64.56 397 PRO B O 1
ATOM 7934 N N . ASN B 1 398 ? 4.871 23.453 -14.109 1 57.06 398 ASN B N 1
ATOM 7935 C CA . ASN B 1 398 ? 3.576 22.906 -14.516 1 57.06 398 ASN B CA 1
ATOM 7936 C C . ASN B 1 398 ? 2.469 23.953 -14.391 1 57.06 398 ASN B C 1
ATOM 7938 O O . ASN B 1 398 ? 1.293 23.641 -14.586 1 57.06 398 ASN B O 1
ATOM 7942 N N . HIS B 1 399 ? 2.893 25.203 -14.211 1 55.38 399 HIS B N 1
ATOM 7943 C CA . HIS B 1 399 ? 1.847 26.219 -14.148 1 55.38 399 HIS B CA 1
ATOM 7944 C C . HIS B 1 399 ? 2.164 27.391 -15.07 1 55.38 399 HIS B C 1
ATOM 7946 O O . HIS B 1 399 ? 3.193 28.047 -14.906 1 55.38 399 HIS B O 1
ATOM 7952 N N . GLU B 1 400 ? 1.836 27.391 -16.406 1 52.78 400 GLU B N 1
ATOM 7953 C CA . GLU B 1 400 ? 2.141 28.312 -17.5 1 52.78 400 GLU B CA 1
ATOM 7954 C C . GLU B 1 400 ? 2.16 29.766 -17.016 1 52.78 400 GLU B C 1
ATOM 7956 O O . GLU B 1 400 ? 2.947 30.578 -17.516 1 52.78 400 GLU B O 1
ATOM 7961 N N . ASN B 1 401 ? 1.389 30.078 -15.977 1 54.19 401 ASN B N 1
ATOM 7962 C CA . ASN B 1 401 ? 1.188 31.516 -15.805 1 54.19 401 ASN B CA 1
ATOM 7963 C C . ASN B 1 401 ? 1.503 31.969 -14.383 1 54.19 401 ASN B C 1
ATOM 7965 O O . ASN B 1 401 ? 0.998 33 -13.93 1 54.19 401 ASN B O 1
ATOM 7969 N N . SER B 1 402 ? 2.361 31.188 -13.852 1 64.69 402 SER B N 1
ATOM 7970 C CA . SER B 1 402 ? 2.535 31.734 -12.508 1 64.69 402 SER B CA 1
ATOM 7971 C C . SER B 1 402 ? 3.998 32.062 -12.234 1 64.69 402 SER B C 1
ATOM 7973 O O . SER B 1 402 ? 4.754 31.219 -11.766 1 64.69 402 SER B O 1
ATOM 7975 N N . THR B 1 403 ? 4.453 33.281 -13.008 1 77.81 403 THR B N 1
ATOM 7976 C CA . THR B 1 403 ? 5.793 33.781 -12.711 1 77.81 403 THR B CA 1
ATOM 7977 C C . THR B 1 403 ? 5.77 34.719 -11.523 1 77.81 403 THR B C 1
ATOM 7979 O O . THR B 1 403 ? 4.945 35.656 -11.484 1 77.81 403 THR B O 1
ATOM 7982 N N . LEU B 1 404 ? 6.609 34.469 -10.609 1 83.88 404 LEU B N 1
ATOM 7983 C CA . LEU B 1 404 ? 6.766 35.312 -9.445 1 83.88 404 LEU B CA 1
ATOM 7984 C C . LEU B 1 404 ? 8.031 36.156 -9.562 1 83.88 404 LEU B C 1
ATOM 7986 O O . LEU B 1 404 ? 9.062 35.688 -10.039 1 83.88 404 LEU B O 1
ATOM 7990 N N . THR B 1 405 ? 7.926 37.469 -9.328 1 89 405 THR B N 1
ATOM 7991 C CA . THR B 1 405 ? 9.07 38.375 -9.328 1 89 405 THR B CA 1
ATOM 7992 C C . THR B 1 405 ? 9.352 38.906 -7.922 1 89 405 THR B C 1
ATOM 7994 O O . THR B 1 405 ? 8.438 39.375 -7.234 1 89 405 THR B O 1
ATOM 7997 N N . PHE B 1 406 ? 10.594 38.812 -7.539 1 91.31 406 PHE B N 1
ATOM 7998 C CA . PHE B 1 406 ? 10.977 39.219 -6.195 1 91.31 406 PHE B CA 1
ATOM 7999 C C . PHE B 1 406 ? 12.016 40.344 -6.254 1 91.31 406 PHE B C 1
ATOM 8001 O O . PHE B 1 406 ? 13.023 40.219 -6.953 1 91.31 406 PHE B O 1
ATOM 8008 N N . ASN B 1 407 ? 11.742 41.438 -5.633 1 92.56 407 ASN B N 1
ATOM 8009 C CA . ASN B 1 407 ? 12.688 42.531 -5.352 1 92.56 407 ASN B CA 1
ATOM 8010 C C . ASN B 1 407 ? 12.727 42.875 -3.865 1 92.56 407 ASN B C 1
ATOM 8012 O O . ASN B 1 407 ? 11.75 43.375 -3.318 1 92.56 407 ASN B O 1
ATOM 8016 N N . LEU B 1 408 ? 13.789 42.406 -3.221 1 92.62 408 LEU B N 1
ATOM 8017 C CA . LEU B 1 408 ? 13.883 42.562 -1.774 1 92.62 408 LEU B CA 1
ATOM 8018 C C . LEU B 1 408 ? 15.312 42.875 -1.353 1 92.62 408 LEU B C 1
ATOM 8020 O O . LEU B 1 408 ? 16.266 42.375 -1.936 1 92.62 408 LEU B O 1
ATOM 8024 N N . GLN B 1 409 ? 15.438 43.812 -0.383 1 94.56 409 GLN B N 1
ATOM 8025 C CA . GLN B 1 409 ? 16.734 44.156 0.202 1 94.56 409 GLN B CA 1
ATOM 8026 C C . GLN B 1 409 ? 16.703 44 1.721 1 94.56 409 GLN B C 1
ATOM 8028 O O . GLN B 1 409 ? 15.867 44.625 2.389 1 94.56 409 GLN B O 1
ATOM 8033 N N . ILE B 1 410 ? 17.594 43.156 2.271 1 95.94 410 ILE B N 1
ATOM 8034 C CA . ILE B 1 410 ? 17.75 42.969 3.707 1 95.94 410 ILE B CA 1
ATOM 8035 C C . ILE B 1 410 ? 19.172 43.344 4.117 1 95.94 410 ILE B C 1
ATOM 8037 O O . ILE B 1 410 ? 20.141 42.781 3.611 1 95.94 410 ILE B O 1
ATOM 8041 N N . ASN B 1 411 ? 19.266 44.25 5.039 1 95 411 ASN B N 1
ATOM 8042 C CA . ASN B 1 411 ? 20.594 44.719 5.461 1 95 411 ASN B CA 1
ATOM 8043 C C . ASN B 1 411 ? 21.219 43.781 6.473 1 95 411 ASN B C 1
ATOM 8045 O O . ASN B 1 411 ? 20.547 42.906 7.02 1 95 411 ASN B O 1
ATOM 8049 N N . SER B 1 412 ? 22.531 43.969 6.668 1 94.44 412 SER B N 1
ATOM 8050 C CA . SER B 1 412 ? 23.297 43.156 7.594 1 94.44 412 SER B CA 1
ATOM 8051 C C . SER B 1 412 ? 22.75 43.281 9.016 1 94.44 412 SER B C 1
ATOM 8053 O O . SER B 1 412 ? 22.578 44.375 9.539 1 94.44 412 SER B O 1
ATOM 8055 N N . GLY B 1 413 ? 22.359 42.125 9.57 1 92.06 413 GLY B N 1
ATOM 8056 C CA . GLY B 1 413 ? 21.953 42.062 10.961 1 92.06 413 GLY B CA 1
ATOM 8057 C C . GLY B 1 413 ? 20.484 42.375 11.172 1 92.06 413 GLY B C 1
ATOM 8058 O O . GLY B 1 413 ? 20 42.406 12.312 1 92.06 413 GLY B O 1
ATOM 8059 N N . GLU B 1 414 ? 19.75 42.5 10.07 1 95 414 GLU B N 1
ATOM 8060 C CA . GLU B 1 414 ? 18.328 42.844 10.188 1 95 414 GLU B CA 1
ATOM 8061 C C . GLU B 1 414 ? 17.5 41.594 10.516 1 95 414 GLU B C 1
ATOM 8063 O O . GLU B 1 414 ? 17.812 40.5 10.086 1 95 414 GLU B O 1
ATOM 8068 N N . ILE B 1 415 ? 16.531 41.844 11.328 1 95.06 415 ILE B N 1
ATOM 8069 C CA . ILE B 1 415 ? 15.492 40.875 11.586 1 95.06 415 ILE B CA 1
ATOM 8070 C C . ILE B 1 415 ? 14.211 41.281 10.859 1 95.06 415 ILE B C 1
ATOM 8072 O O . ILE B 1 415 ? 13.484 42.156 11.32 1 95.06 415 ILE B O 1
ATOM 8076 N N . VAL B 1 416 ? 13.906 40.531 9.773 1 94.81 416 VAL B N 1
ATOM 8077 C CA . VAL B 1 416 ? 12.836 40.969 8.883 1 94.81 416 VAL B CA 1
ATOM 8078 C C . VAL B 1 416 ? 11.68 39.969 8.945 1 94.81 416 VAL B C 1
ATOM 8080 O O . VAL B 1 416 ? 11.906 38.75 8.992 1 94.81 416 VAL B O 1
ATOM 8083 N N . LEU B 1 417 ? 10.5 40.469 9.008 1 93.25 417 LEU B N 1
ATOM 8084 C CA . LEU B 1 417 ? 9.297 39.656 8.883 1 93.25 417 LEU B CA 1
ATOM 8085 C C . LEU B 1 417 ? 8.727 39.75 7.477 1 93.25 417 LEU B C 1
ATOM 8087 O O . LEU B 1 417 ? 8.461 40.844 6.98 1 93.25 417 LEU B O 1
ATOM 8091 N N . LEU B 1 418 ? 8.641 38.625 6.855 1 90.5 418 LEU B N 1
ATOM 8092 C CA . LEU B 1 418 ? 8.016 38.562 5.535 1 90.5 418 LEU B CA 1
ATOM 8093 C C . LEU B 1 418 ? 6.539 38.188 5.648 1 90.5 418 LEU B C 1
ATOM 8095 O O . LEU B 1 418 ? 6.195 37.125 6.145 1 90.5 418 LEU B O 1
ATOM 8099 N N . GLN B 1 419 ? 5.727 39.125 5.25 1 84.69 419 GLN B N 1
ATOM 8100 C CA . GLN B 1 419 ? 4.285 38.875 5.312 1 84.69 419 GLN B CA 1
ATOM 8101 C C . GLN B 1 419 ? 3.654 39 3.926 1 84.69 419 GLN B C 1
ATOM 8103 O O . GLN B 1 419 ? 4.207 39.625 3.029 1 84.69 419 GLN B O 1
ATOM 8108 N N . GLY B 1 420 ? 2.617 38.312 3.695 1 77 420 GLY B N 1
ATOM 8109 C CA . GLY B 1 420 ? 1.862 38.281 2.453 1 77 420 GLY B CA 1
ATOM 8110 C C . GLY B 1 420 ? 0.778 37.219 2.43 1 77 420 GLY B C 1
ATOM 8111 O O . GLY B 1 420 ? 0.755 36.344 3.281 1 77 420 GLY B O 1
ATOM 8112 N N . PRO B 1 421 ? -0.085 37.406 1.488 1 70.5 421 PRO B N 1
ATOM 8113 C CA . PRO B 1 421 ? -1.137 36.406 1.383 1 70.5 421 PRO B CA 1
ATOM 8114 C C . PRO B 1 421 ? -0.593 35 1.02 1 70.5 421 PRO B C 1
ATOM 8116 O O . PRO B 1 421 ? 0.554 34.906 0.581 1 70.5 421 PRO B O 1
ATOM 8119 N N . SER B 1 422 ? -1.364 34.031 1.378 1 64.94 422 SER B N 1
ATOM 8120 C CA . SER B 1 422 ? -0.98 32.688 0.977 1 64.94 422 SER B CA 1
ATOM 8121 C C . SER B 1 422 ? -0.766 32.594 -0.531 1 64.94 422 SER B C 1
ATOM 8123 O O . SER B 1 422 ? -1.533 33.188 -1.307 1 64.94 422 SER B O 1
ATOM 8125 N N . GLY B 1 423 ? 0.284 32.031 -0.963 1 67.19 423 GLY B N 1
ATOM 8126 C CA . GLY B 1 423 ? 0.588 31.906 -2.379 1 67.19 423 GLY B CA 1
ATOM 8127 C C . GLY B 1 423 ? 1.405 33.062 -2.928 1 67.19 423 GLY B C 1
ATOM 8128 O O . GLY B 1 423 ? 1.716 33.094 -4.121 1 67.19 423 GLY B O 1
ATOM 8129 N N . SER B 1 424 ? 1.683 33.938 -1.998 1 74.06 424 SER B N 1
ATOM 8130 C CA . SER B 1 424 ? 2.424 35.125 -2.451 1 74.06 424 SER B CA 1
ATOM 8131 C C . SER B 1 424 ? 3.857 34.75 -2.82 1 74.06 424 SER B C 1
ATOM 8133 O O . SER B 1 424 ? 4.574 35.562 -3.414 1 74.06 424 SER B O 1
ATOM 8135 N N . GLY B 1 425 ? 4.254 33.531 -2.555 1 80.06 425 GLY B N 1
ATOM 8136 C CA . GLY B 1 425 ? 5.574 33.062 -2.951 1 80.06 425 GLY B CA 1
ATOM 8137 C C . GLY B 1 425 ? 6.586 33.125 -1.821 1 80.06 425 GLY B C 1
ATOM 8138 O O . GLY B 1 425 ? 7.793 33.031 -2.057 1 80.06 425 GLY B O 1
ATOM 8139 N N . LYS B 1 426 ? 6.188 33.375 -0.616 1 86.06 426 LYS B N 1
ATOM 8140 C CA . LYS B 1 426 ? 7.094 33.469 0.526 1 86.06 426 LYS B CA 1
ATOM 8141 C C . LYS B 1 426 ? 8.016 32.25 0.599 1 86.06 426 LYS B C 1
ATOM 8143 O O . LYS B 1 426 ? 9.234 32.375 0.674 1 86.06 426 LYS B O 1
ATOM 8148 N N . THR B 1 427 ? 7.422 31.094 0.475 1 82.75 427 THR B N 1
ATOM 8149 C CA . THR B 1 427 ? 8.188 29.844 0.547 1 82.75 427 THR B CA 1
ATOM 8150 C C . THR B 1 427 ? 9.109 29.719 -0.662 1 82.75 427 THR B C 1
ATOM 8152 O O . THR B 1 427 ? 10.227 29.203 -0.545 1 82.75 427 THR B O 1
ATOM 8155 N N . THR B 1 428 ? 8.672 30.156 -1.798 1 86.25 428 THR B N 1
ATOM 8156 C CA . THR B 1 428 ? 9.492 30.125 -3 1 86.25 428 THR B CA 1
ATOM 8157 C C . THR B 1 428 ? 10.734 31 -2.828 1 86.25 428 THR B C 1
ATOM 8159 O O . THR B 1 428 ? 11.836 30.609 -3.207 1 86.25 428 THR B O 1
ATOM 8162 N N . ALA B 1 429 ? 10.484 32.156 -2.273 1 91.5 429 ALA B N 1
ATOM 8163 C CA . ALA B 1 429 ? 11.602 33.062 -2.045 1 91.5 429 ALA B CA 1
ATOM 8164 C C . ALA B 1 429 ? 12.641 32.438 -1.128 1 91.5 429 ALA B C 1
ATOM 8166 O O . ALA B 1 429 ? 13.844 32.562 -1.365 1 91.5 429 ALA B O 1
ATOM 8167 N N . LEU B 1 430 ? 12.195 31.75 -0.107 1 92.06 430 LEU B N 1
ATOM 8168 C CA . LEU B 1 430 ? 13.094 31.109 0.837 1 92.06 430 LEU B CA 1
ATOM 8169 C C . LEU B 1 430 ? 13.844 29.953 0.172 1 92.06 430 LEU B C 1
ATOM 8171 O O . LEU B 1 430 ? 15.031 29.75 0.426 1 92.06 430 LEU B O 1
ATOM 8175 N N . ASN B 1 431 ? 13.156 29.25 -0.68 1 90.62 431 ASN B N 1
ATOM 8176 C CA . ASN B 1 431 ? 13.789 28.156 -1.395 1 90.62 431 ASN B CA 1
ATOM 8177 C C . ASN B 1 431 ? 14.836 28.656 -2.381 1 90.62 431 ASN B C 1
ATOM 8179 O O . ASN B 1 431 ? 15.844 27.984 -2.609 1 90.62 431 ASN B O 1
ATOM 8183 N N . LEU B 1 432 ? 14.57 29.781 -2.951 1 92.31 432 LEU B N 1
ATOM 8184 C CA . LEU B 1 432 ? 15.547 30.391 -3.842 1 92.31 432 LEU B CA 1
ATOM 8185 C C . LEU B 1 432 ? 16.781 30.844 -3.066 1 92.31 432 LEU B C 1
ATOM 8187 O O . LEU B 1 432 ? 17.906 30.656 -3.521 1 92.31 432 LEU B O 1
ATOM 8191 N N . LEU B 1 433 ? 16.469 31.344 -1.912 1 94.06 433 LEU B N 1
ATOM 8192 C CA . LEU B 1 433 ? 17.547 31.828 -1.063 1 94.06 433 LEU B CA 1
ATOM 8193 C C . LEU B 1 433 ? 18.438 30.672 -0.606 1 94.06 433 LEU B C 1
ATOM 8195 O O . LEU B 1 433 ? 19.641 30.844 -0.445 1 94.06 433 LEU B O 1
ATOM 8199 N N . THR B 1 434 ? 17.891 29.484 -0.431 1 93.31 434 THR B N 1
ATOM 8200 C CA . THR B 1 434 ? 18.641 28.328 0.067 1 93.31 434 THR B CA 1
ATOM 8201 C C . THR B 1 434 ? 19.141 27.484 -1.089 1 93.31 434 THR B C 1
ATOM 8203 O O . THR B 1 434 ? 19.641 26.375 -0.876 1 93.31 434 THR B O 1
ATOM 8206 N N . LYS B 1 435 ? 18.938 27.906 -2.268 1 91.19 435 LYS B N 1
ATOM 8207 C CA . LYS B 1 435 ? 19.406 27.25 -3.486 1 91.19 435 LYS B CA 1
ATOM 8208 C C . LYS B 1 435 ? 18.719 25.906 -3.701 1 91.19 435 LYS B C 1
ATOM 8210 O O . LYS B 1 435 ? 19.234 25.047 -4.414 1 91.19 435 LYS B O 1
ATOM 8215 N N . LEU B 1 436 ? 17.656 25.734 -3.018 1 88.38 436 LEU B N 1
ATOM 8216 C CA . LEU B 1 436 ? 16.859 24.547 -3.285 1 88.38 436 LEU B CA 1
ATOM 8217 C C . LEU B 1 436 ? 16.094 24.703 -4.598 1 88.38 436 LEU B C 1
ATOM 8219 O O . LEU B 1 436 ? 15.695 23.703 -5.203 1 88.38 436 LEU B O 1
ATOM 8223 N N . LEU B 1 437 ? 15.836 25.938 -4.98 1 87.5 437 LEU B N 1
ATOM 8224 C CA . LEU B 1 437 ? 15.305 26.297 -6.289 1 87.5 437 LEU B CA 1
ATOM 8225 C C . LEU B 1 437 ? 16.266 27.203 -7.039 1 87.5 437 LEU B C 1
ATOM 8227 O O . LEU B 1 437 ? 17.078 27.906 -6.422 1 87.5 437 LEU B O 1
ATOM 8231 N N . THR B 1 438 ? 16.125 27.125 -8.312 1 88.69 438 THR B N 1
ATOM 8232 C CA . THR B 1 438 ? 16.953 27.984 -9.156 1 88.69 438 THR B CA 1
ATOM 8233 C C . THR B 1 438 ? 16.109 29.047 -9.844 1 88.69 438 THR B C 1
ATOM 8235 O O . THR B 1 438 ? 15.094 28.734 -10.461 1 88.69 438 THR B O 1
ATOM 8238 N N . PRO B 1 439 ? 16.562 30.234 -9.633 1 91.75 439 PRO B N 1
ATOM 8239 C CA . PRO B 1 439 ? 15.797 31.312 -10.273 1 91.75 439 PRO B CA 1
ATOM 8240 C C . PRO B 1 439 ? 15.812 31.219 -11.805 1 91.75 439 PRO B C 1
ATOM 8242 O O . PRO B 1 439 ? 16.812 30.797 -12.391 1 91.75 439 PRO B O 1
ATOM 8245 N N . SER B 1 440 ? 14.727 31.641 -12.422 1 90.38 440 SER B N 1
ATOM 8246 C CA . SER B 1 440 ? 14.625 31.688 -13.875 1 90.38 440 SER B CA 1
ATOM 8247 C C . SER B 1 440 ? 15.367 32.875 -14.445 1 90.38 440 SER B C 1
ATOM 8249 O O . SER B 1 440 ? 15.992 32.781 -15.508 1 90.38 440 SER B O 1
ATOM 8251 N N . SER B 1 441 ? 15.234 33.969 -13.828 1 92.69 441 SER B N 1
ATOM 8252 C CA . SER B 1 441 ? 15.945 35.188 -14.18 1 92.69 441 SER B CA 1
ATOM 8253 C C . SER B 1 441 ? 16.25 36.031 -12.945 1 92.69 441 SER B C 1
ATOM 8255 O O . SER B 1 441 ? 15.711 35.781 -11.867 1 92.69 441 SER B O 1
ATOM 8257 N N . GLY B 1 442 ? 17.234 36.875 -13.086 1 93.94 442 GLY B N 1
ATOM 8258 C CA . GLY B 1 442 ? 17.656 37.688 -11.969 1 93.94 442 GLY B CA 1
ATOM 8259 C C . GLY B 1 442 ? 18.75 37.062 -11.125 1 93.94 442 GLY B C 1
ATOM 8260 O O . GLY B 1 442 ? 19.344 36.062 -11.523 1 93.94 442 GLY B O 1
ATOM 8261 N N . GLU B 1 443 ? 19.047 37.781 -10.031 1 94.75 443 GLU B N 1
ATOM 8262 C CA . GLU B 1 443 ? 20.109 37.219 -9.195 1 94.75 443 GLU B CA 1
ATOM 8263 C C . GLU B 1 443 ? 19.891 37.531 -7.723 1 94.75 443 GLU B C 1
ATOM 8265 O O . GLU B 1 443 ? 19.312 38.594 -7.383 1 94.75 443 GLU B O 1
ATOM 8270 N N . ILE B 1 444 ? 20.281 36.688 -6.91 1 96.31 444 ILE B N 1
ATOM 8271 C CA . ILE B 1 444 ? 20.297 36.875 -5.465 1 96.31 444 ILE B CA 1
ATOM 8272 C C . ILE B 1 444 ? 21.734 37.125 -5 1 96.31 444 ILE B C 1
ATOM 8274 O O . ILE B 1 444 ? 22.656 36.406 -5.371 1 96.31 444 ILE B O 1
ATOM 8278 N N . VAL B 1 445 ? 21.922 38.25 -4.266 1 96.44 445 VAL B N 1
ATOM 8279 C CA . VAL B 1 445 ? 23.25 38.625 -3.822 1 96.44 445 VAL B CA 1
ATOM 8280 C C . VAL B 1 445 ? 23.328 38.531 -2.299 1 96.44 445 VAL B C 1
ATOM 8282 O O . VAL B 1 445 ? 22.453 39.062 -1.598 1 96.44 445 VAL B O 1
ATOM 8285 N N . ILE B 1 446 ? 24.359 37.844 -1.83 1 95.38 446 ILE B N 1
ATOM 8286 C CA . ILE B 1 446 ? 24.625 37.75 -0.398 1 95.38 446 ILE B CA 1
ATOM 8287 C C . ILE B 1 446 ? 26 38.312 -0.096 1 95.38 446 ILE B C 1
ATOM 8289 O O . ILE B 1 446 ? 27.016 37.844 -0.629 1 95.38 446 ILE B O 1
ATOM 8293 N N . ASP B 1 447 ? 26.047 39.25 0.719 1 91.12 447 ASP B N 1
ATOM 8294 C CA . ASP B 1 447 ? 27.297 39.906 1.063 1 91.12 447 ASP B CA 1
ATOM 8295 C C . ASP B 1 447 ? 28.016 40.406 -0.19 1 91.12 447 ASP B C 1
ATOM 8297 O O . ASP B 1 447 ? 29.219 40.156 -0.348 1 91.12 447 ASP B O 1
ATOM 8301 N N . GLY B 1 448 ? 27.266 40.844 -1.106 1 90.5 448 GLY B N 1
ATOM 8302 C CA . GLY B 1 448 ? 27.844 41.469 -2.299 1 90.5 448 GLY B CA 1
ATOM 8303 C C . GLY B 1 448 ? 28.203 40.438 -3.365 1 90.5 448 GLY B C 1
ATOM 8304 O O . GLY B 1 448 ? 28.578 40.812 -4.48 1 90.5 448 GLY B O 1
ATOM 8305 N N . GLU B 1 449 ? 28.094 39.188 -3.088 1 94.31 449 GLU B N 1
ATOM 8306 C CA . GLU B 1 449 ? 28.422 38.125 -4.047 1 94.31 449 GLU B CA 1
ATOM 8307 C C . GLU B 1 449 ? 27.172 37.406 -4.523 1 94.31 449 GLU B C 1
ATOM 8309 O O . GLU B 1 449 ? 26.297 37.062 -3.721 1 94.31 449 GLU B O 1
ATOM 8314 N N . PRO B 1 450 ? 27.203 37.156 -5.809 1 94.75 450 PRO B N 1
ATOM 8315 C CA . PRO B 1 450 ? 26.047 36.438 -6.332 1 94.75 450 PRO B CA 1
ATOM 8316 C C . PRO B 1 450 ? 25.938 35 -5.766 1 94.75 450 PRO B C 1
ATOM 8318 O O . PRO B 1 450 ? 26.938 34.312 -5.617 1 94.75 450 PRO B O 1
ATOM 8321 N N . LEU B 1 451 ? 24.703 34.656 -5.426 1 94.5 451 LEU B N 1
ATOM 8322 C CA . LEU B 1 451 ? 24.422 33.344 -4.852 1 94.5 451 LEU B CA 1
ATOM 8323 C C . LEU B 1 451 ? 24.828 32.25 -5.816 1 94.5 451 LEU B C 1
ATOM 8325 O O . LEU B 1 451 ? 25.234 31.156 -5.391 1 94.5 451 LEU B O 1
ATOM 8329 N N . SER B 1 452 ? 24.75 32.531 -7.113 1 92.06 452 SER B N 1
ATOM 8330 C CA . SER B 1 452 ? 25.094 31.531 -8.141 1 92.06 452 SER B CA 1
ATOM 8331 C C . SER B 1 452 ? 26.562 31.141 -8.039 1 92.06 452 SER B C 1
ATOM 8333 O O . SER B 1 452 ? 26.938 30.031 -8.43 1 92.06 452 SER B O 1
ATOM 8335 N N . LYS B 1 453 ? 27.375 31.953 -7.488 1 91.25 453 LYS B N 1
ATOM 8336 C CA . LYS B 1 453 ? 28.812 31.703 -7.395 1 91.25 453 LYS B CA 1
ATOM 8337 C C . LYS B 1 453 ? 29.156 30.984 -6.09 1 91.25 453 LYS B C 1
ATOM 8339 O O . LYS B 1 453 ? 30.234 30.422 -5.961 1 91.25 453 LYS B O 1
ATOM 8344 N N . LYS B 1 454 ? 28.266 31 -5.172 1 90.69 454 LYS B N 1
ATOM 8345 C CA . LYS B 1 454 ? 28.516 30.328 -3.898 1 90.69 454 LYS B CA 1
ATOM 8346 C C . LYS B 1 454 ? 28.172 28.828 -3.99 1 90.69 454 LYS B C 1
ATOM 8348 O O . LYS B 1 454 ? 27.203 28.453 -4.641 1 90.69 454 LYS B O 1
ATOM 8353 N N . ASP B 1 455 ? 29.062 28.094 -3.387 1 89.19 455 ASP B N 1
ATOM 8354 C CA . ASP B 1 455 ? 28.812 26.641 -3.348 1 89.19 455 ASP B CA 1
ATOM 8355 C C . ASP B 1 455 ? 27.672 26.312 -2.402 1 89.19 455 ASP B C 1
ATOM 8357 O O . ASP B 1 455 ? 27.391 27.047 -1.455 1 89.19 455 ASP B O 1
ATOM 8361 N N . PHE B 1 456 ? 27.047 25.25 -2.691 1 89.5 456 PHE B N 1
ATOM 8362 C CA . PHE B 1 456 ? 25.953 24.797 -1.855 1 89.5 456 PHE B CA 1
ATOM 8363 C C . PHE B 1 456 ? 26.422 24.516 -0.435 1 89.5 456 PHE B C 1
ATOM 8365 O O . PHE B 1 456 ? 25.672 24.672 0.523 1 89.5 456 PHE B O 1
ATOM 8372 N N . LYS B 1 457 ? 27.641 24.219 -0.331 1 88.5 457 LYS B N 1
ATOM 8373 C CA . LYS B 1 457 ? 28.234 23.969 0.978 1 88.5 457 LYS B CA 1
ATOM 8374 C C . LYS B 1 457 ? 28.219 25.219 1.849 1 88.5 457 LYS B C 1
ATOM 8376 O O . LYS B 1 457 ? 28.062 25.125 3.068 1 88.5 457 LYS B O 1
ATOM 8381 N N . TRP B 1 458 ? 28.344 26.281 1.158 1 89.19 458 TRP B N 1
ATOM 8382 C CA . TRP B 1 458 ? 28.281 27.531 1.895 1 89.19 458 TRP B CA 1
ATOM 8383 C C . TRP B 1 458 ? 26.922 27.734 2.533 1 89.19 458 TRP B C 1
ATOM 8385 O O . TRP B 1 458 ? 26.812 28.156 3.688 1 89.19 458 TRP B O 1
ATOM 8395 N N . ILE B 1 459 ? 25.922 27.406 1.819 1 90.88 459 ILE B N 1
ATOM 8396 C CA . ILE B 1 459 ? 24.562 27.531 2.33 1 90.88 459 ILE B CA 1
ATOM 8397 C C . ILE B 1 459 ? 24.375 26.578 3.506 1 90.88 459 ILE B C 1
ATOM 8399 O O . ILE B 1 459 ? 23.781 26.938 4.52 1 90.88 459 ILE B O 1
ATOM 8403 N N . GLN B 1 460 ? 24.906 25.484 3.352 1 89.56 460 GLN B N 1
ATOM 8404 C CA . GLN B 1 460 ? 24.766 24.438 4.371 1 89.56 460 GLN B CA 1
ATOM 8405 C C . GLN B 1 460 ? 25.438 24.859 5.676 1 89.56 460 GLN B C 1
ATOM 8407 O O . GLN B 1 460 ? 24.969 24.5 6.762 1 89.56 460 GLN B O 1
ATOM 8412 N N . GLN B 1 461 ? 26.438 25.609 5.523 1 85.81 461 GLN B N 1
ATOM 8413 C CA . GLN B 1 461 ? 27.219 26 6.695 1 85.81 461 GLN B CA 1
ATOM 8414 C C . GLN B 1 461 ? 26.656 27.266 7.344 1 85.81 461 GLN B C 1
ATOM 8416 O O . GLN B 1 461 ? 26.719 27.422 8.562 1 85.81 461 GLN B O 1
ATOM 8421 N N . HIS B 1 462 ? 26.031 28.078 6.523 1 89.12 462 HIS B N 1
ATOM 8422 C CA . HIS B 1 462 ? 25.766 29.422 7.031 1 89.12 462 HIS B CA 1
ATOM 8423 C C . HIS B 1 462 ? 24.266 29.641 7.223 1 89.12 462 HIS B C 1
ATOM 8425 O O . HIS B 1 462 ? 23.859 30.625 7.863 1 89.12 462 HIS B O 1
ATOM 8431 N N . VAL B 1 463 ? 23.5 28.75 6.75 1 91.5 463 VAL B N 1
ATOM 8432 C CA . VAL B 1 463 ? 22.062 28.984 6.801 1 91.5 463 VAL B CA 1
ATOM 8433 C C . VAL B 1 463 ? 21.391 27.875 7.621 1 91.5 463 VAL B C 1
ATOM 8435 O O . VAL B 1 463 ? 21.734 26.703 7.48 1 91.5 463 VAL B O 1
ATOM 8438 N N . SER B 1 464 ? 20.562 28.25 8.562 1 90.94 464 SER B N 1
ATOM 8439 C CA . SER B 1 464 ? 19.672 27.312 9.25 1 90.94 464 SER B CA 1
ATOM 8440 C C . SER B 1 464 ? 18.219 27.609 8.906 1 90.94 464 SER B C 1
ATOM 8442 O O . SER B 1 464 ? 17.797 28.766 8.875 1 90.94 464 SER B O 1
ATOM 8444 N N . TYR B 1 465 ? 17.531 26.562 8.594 1 91.88 465 TYR B N 1
ATOM 8445 C CA . TYR B 1 465 ? 16.141 26.672 8.18 1 91.88 465 TYR B CA 1
ATOM 8446 C C . TYR B 1 465 ? 15.227 25.906 9.133 1 91.88 465 TYR B C 1
ATOM 8448 O O . TYR B 1 465 ? 15.367 24.688 9.305 1 91.88 465 TYR B O 1
ATOM 8456 N N . VAL B 1 466 ? 14.359 26.625 9.797 1 89.44 466 VAL B N 1
ATOM 8457 C CA . VAL B 1 466 ? 13.367 26.016 10.68 1 89.44 466 VAL B CA 1
ATOM 8458 C C . VAL B 1 466 ? 11.984 26.094 10.031 1 89.44 466 VAL B C 1
ATOM 8460 O O . VAL B 1 466 ? 11.438 27.188 9.844 1 89.44 466 VAL B O 1
ATOM 8463 N N . GLN B 1 467 ? 11.445 24.984 9.758 1 87.38 467 GLN B N 1
ATOM 8464 C CA . GLN B 1 467 ? 10.164 24.938 9.055 1 87.38 467 GLN B CA 1
ATOM 8465 C C . GLN B 1 467 ? 9.008 24.766 10.039 1 87.38 467 GLN B C 1
ATOM 8467 O O . GLN B 1 467 ? 9.227 24.547 11.234 1 87.38 467 GLN B O 1
ATOM 8472 N N . GLN B 1 468 ? 7.746 24.953 9.516 1 74.75 468 GLN B N 1
ATOM 8473 C CA . GLN B 1 468 ? 6.52 24.906 10.305 1 74.75 468 GLN B CA 1
ATOM 8474 C C . GLN B 1 468 ? 6.363 23.547 10.992 1 74.75 468 GLN B C 1
ATOM 8476 O O . GLN B 1 468 ? 6.141 23.484 12.203 1 74.75 468 GLN B O 1
ATOM 8481 N N . ASP B 1 469 ? 6.488 22.469 10.203 1 74.38 469 ASP B N 1
ATOM 8482 C CA . ASP B 1 469 ? 6.41 21.141 10.789 1 74.38 469 ASP B CA 1
ATOM 8483 C C . ASP B 1 469 ? 7.801 20.562 11.039 1 74.38 469 ASP B C 1
ATOM 8485 O O . ASP B 1 469 ? 8.359 19.875 10.188 1 74.38 469 ASP B O 1
ATOM 8489 N N . GLY B 1 470 ? 8.25 20.953 12.375 1 80.06 470 GLY B N 1
ATOM 8490 C CA . GLY B 1 470 ? 9.586 20.516 12.719 1 80.06 470 GLY B CA 1
ATOM 8491 C C . GLY B 1 470 ? 9.797 19.016 12.508 1 80.06 470 GLY B C 1
ATOM 8492 O O . GLY B 1 470 ? 8.898 18.219 12.781 1 80.06 470 GLY B O 1
ATOM 8493 N N . ILE B 1 471 ? 10.914 18.672 12.047 1 85.38 471 ILE B N 1
ATOM 8494 C CA . ILE B 1 471 ? 11.234 17.281 11.719 1 85.38 471 ILE B CA 1
ATOM 8495 C C . ILE B 1 471 ? 11.969 16.641 12.898 1 85.38 471 ILE B C 1
ATOM 8497 O O . ILE B 1 471 ? 12.938 17.203 13.414 1 85.38 471 ILE B O 1
ATOM 8501 N N . ILE B 1 472 ? 11.445 15.547 13.352 1 87.56 472 ILE B N 1
ATOM 8502 C CA . ILE B 1 472 ? 12.086 14.742 14.383 1 87.56 472 ILE B CA 1
ATOM 8503 C C . ILE B 1 472 ? 12.383 13.344 13.836 1 87.56 472 ILE B C 1
ATOM 8505 O O . ILE B 1 472 ? 11.516 12.719 13.219 1 87.56 472 ILE B O 1
ATOM 8509 N N . PHE B 1 473 ? 13.578 12.875 14.016 1 87.56 473 PHE B N 1
ATOM 8510 C CA . PHE B 1 473 ? 13.992 11.555 13.547 1 87.56 473 PHE B CA 1
ATOM 8511 C C . PHE B 1 473 ? 13.773 10.5 14.625 1 87.56 473 PHE B C 1
ATOM 8513 O O . PHE B 1 473 ? 13.641 10.836 15.805 1 87.56 473 PHE B O 1
ATOM 8520 N N . ASN B 1 474 ? 13.734 9.258 14.141 1 86.94 474 ASN B N 1
ATOM 8521 C CA . ASN B 1 474 ? 13.742 8.133 15.07 1 86.94 474 ASN B CA 1
ATOM 8522 C C . ASN B 1 474 ? 15.125 7.949 15.703 1 86.94 474 ASN B C 1
ATOM 8524 O O . ASN B 1 474 ? 15.891 7.078 15.297 1 86.94 474 ASN B O 1
ATOM 8528 N N . ALA B 1 475 ? 15.328 8.711 16.625 1 89.06 475 ALA B N 1
ATOM 8529 C CA . ALA B 1 475 ? 16.625 8.75 17.312 1 89.06 475 ALA B CA 1
ATOM 8530 C C . ALA B 1 475 ? 16.484 9.367 18.703 1 89.06 475 ALA B C 1
ATOM 8532 O O . ALA B 1 475 ? 15.375 9.688 19.141 1 89.06 475 ALA B O 1
ATOM 8533 N N . THR B 1 476 ? 17.578 9.5 19.391 1 91.56 476 THR B N 1
ATOM 8534 C CA . THR B 1 476 ? 17.547 10.094 20.719 1 91.56 476 THR B CA 1
ATOM 8535 C C . THR B 1 476 ? 17.406 11.609 20.641 1 91.56 476 THR B C 1
ATOM 8537 O O . THR B 1 476 ? 17.594 12.195 19.562 1 91.56 476 THR B O 1
ATOM 8540 N N . VAL B 1 477 ? 17.016 12.211 21.734 1 93.69 477 VAL B N 1
ATOM 8541 C CA . VAL B 1 477 ? 16.938 13.664 21.812 1 93.69 477 VAL B CA 1
ATOM 8542 C C . VAL B 1 477 ? 18.297 14.273 21.469 1 93.69 477 VAL B C 1
ATOM 8544 O O . VAL B 1 477 ? 18.375 15.242 20.703 1 93.69 477 VAL B O 1
ATOM 8547 N N . TYR B 1 478 ? 19.297 13.68 21.969 1 93.31 478 TYR B N 1
ATOM 8548 C CA . TYR B 1 478 ? 20.656 14.125 21.703 1 93.31 478 TYR B CA 1
ATOM 8549 C C . TYR B 1 478 ? 20.953 14.109 20.203 1 93.31 478 TYR B C 1
ATOM 8551 O O . TYR B 1 478 ? 21.406 15.109 19.656 1 93.31 478 TYR B O 1
ATOM 8559 N N . GLU B 1 479 ? 20.656 13.047 19.578 1 90.88 479 GLU B N 1
ATOM 8560 C CA . GLU B 1 479 ? 20.938 12.875 18.156 1 90.88 479 GLU B CA 1
ATOM 8561 C C . GLU B 1 479 ? 20.141 13.875 17.312 1 90.88 479 GLU B C 1
ATOM 8563 O O . GLU B 1 479 ? 20.609 14.344 16.281 1 90.88 479 GLU B O 1
ATOM 8568 N N . ASN B 1 480 ? 18.938 14.078 17.766 1 92.81 480 ASN B N 1
ATOM 8569 C CA . ASN B 1 480 ? 18.094 15.023 17.031 1 92.81 480 ASN B CA 1
ATOM 8570 C C . ASN B 1 480 ? 18.641 16.438 17.125 1 92.81 480 ASN B C 1
ATOM 8572 O O . ASN B 1 480 ? 18.547 17.203 16.156 1 92.81 480 ASN B O 1
ATOM 8576 N N . ILE B 1 481 ? 19.219 16.75 18.219 1 92.75 481 ILE B N 1
ATOM 8577 C CA . ILE B 1 481 ? 19.719 18.094 18.406 1 92.75 481 ILE B CA 1
ATOM 8578 C C . ILE B 1 481 ? 21.031 18.281 17.641 1 92.75 481 ILE B C 1
ATOM 8580 O O . ILE B 1 481 ? 21.25 19.312 17.031 1 92.75 481 ILE B O 1
ATOM 8584 N N . ILE B 1 482 ? 21.828 17.281 17.625 1 91 482 ILE B N 1
ATOM 8585 C CA . ILE B 1 482 ? 23.141 17.438 17.016 1 91 482 ILE B CA 1
ATOM 8586 C C . ILE B 1 482 ? 23.047 17.172 15.508 1 91 482 ILE B C 1
ATOM 8588 O O . ILE B 1 482 ? 24.047 17.297 14.789 1 91 482 ILE B O 1
ATOM 8592 N N . TYR B 1 483 ? 21.922 16.859 15.07 1 89.94 483 TYR B N 1
ATOM 8593 C CA . TYR B 1 483 ? 21.766 16.484 13.672 1 89.94 483 TYR B CA 1
ATOM 8594 C C . TYR B 1 483 ? 22.188 17.641 12.758 1 89.94 483 TYR B C 1
ATOM 8596 O O . TYR B 1 483 ? 21.688 18.75 12.891 1 89.94 483 TYR B O 1
ATOM 8604 N N . GLY B 1 484 ? 23.031 17.344 11.812 1 84.19 484 GLY B N 1
ATOM 8605 C CA . GLY B 1 484 ? 23.484 18.344 10.859 1 84.19 484 GLY B CA 1
ATOM 8606 C C . GLY B 1 484 ? 24.609 19.203 11.398 1 84.19 484 GLY B C 1
ATOM 8607 O O . GLY B 1 484 ? 25.094 20.109 10.703 1 84.19 484 GLY B O 1
ATOM 8608 N N . ASN B 1 485 ? 24.969 18.969 12.617 1 78 485 ASN B N 1
ATOM 8609 C CA . ASN B 1 485 ? 26 19.797 13.242 1 78 485 ASN B CA 1
ATOM 8610 C C . ASN B 1 485 ? 27.297 19.016 13.406 1 78 485 ASN B C 1
ATOM 8612 O O . ASN B 1 485 ? 28 19.172 14.414 1 78 485 ASN B O 1
ATOM 8616 N N . HIS B 1 486 ? 27.625 18.234 12.523 1 63.78 486 HIS B N 1
ATOM 8617 C CA . HIS B 1 486 ? 28.766 17.344 12.656 1 63.78 486 HIS B CA 1
ATOM 8618 C C . HIS B 1 486 ? 30.078 18.109 12.578 1 63.78 486 HIS B C 1
ATOM 8620 O O . HIS B 1 486 ? 31.094 17.656 13.094 1 63.78 486 HIS B O 1
ATOM 8626 N N . GLY B 1 487 ? 30.047 19.188 12.109 1 62.47 487 GLY B N 1
ATOM 8627 C CA . GLY B 1 487 ? 31.297 19.953 12.086 1 62.47 487 GLY B CA 1
ATOM 8628 C C . GLY B 1 487 ? 31.469 20.844 13.305 1 62.47 487 GLY B C 1
ATOM 8629 O O . GLY B 1 487 ? 32.5 21.5 13.453 1 62.47 487 GLY B O 1
ATOM 8630 N N . TYR B 1 488 ? 30.469 20.562 14.18 1 70.88 488 TYR B N 1
ATOM 8631 C CA . TYR B 1 488 ? 30.469 21.453 15.344 1 70.88 488 TYR B CA 1
ATOM 8632 C C . TYR B 1 488 ? 30.656 20.656 16.625 1 70.88 488 TYR B C 1
ATOM 8634 O O . TYR B 1 488 ? 30.859 19.438 16.594 1 70.88 488 TYR B O 1
ATOM 8642 N N . ASP B 1 489 ? 30.719 21.453 17.734 1 75.94 489 ASP B N 1
ATOM 8643 C CA . ASP B 1 489 ? 30.844 20.812 19.031 1 75.94 489 ASP B CA 1
ATOM 8644 C C . ASP B 1 489 ? 29.562 20.047 19.391 1 75.94 489 ASP B C 1
ATOM 8646 O O . ASP B 1 489 ? 28.484 20.625 19.5 1 75.94 489 ASP B O 1
ATOM 8650 N N . GLN B 1 490 ? 29.766 18.781 19.516 1 82.69 490 GLN B N 1
ATOM 8651 C CA . GLN B 1 490 ? 28.625 17.922 19.797 1 82.69 490 GLN B CA 1
ATOM 8652 C C . GLN B 1 490 ? 28.656 17.438 21.25 1 82.69 490 GLN B C 1
ATOM 8654 O O . GLN B 1 490 ? 28.062 16.391 21.578 1 82.69 490 GLN B O 1
ATOM 8659 N N . SER B 1 491 ? 29.375 18.188 22.031 1 87 491 SER B N 1
ATOM 8660 C CA . SER B 1 491 ? 29.453 17.797 23.438 1 87 491 SER B CA 1
ATOM 8661 C C . SER B 1 491 ? 28.109 17.984 24.141 1 87 491 SER B C 1
ATOM 8663 O O . SER B 1 491 ? 27.297 18.812 23.734 1 87 491 SER B O 1
ATOM 8665 N N . MET B 1 492 ? 28 17.25 25.188 1 90.19 492 MET B N 1
ATOM 8666 C CA . MET B 1 492 ? 26.766 17.344 25.969 1 90.19 492 MET B CA 1
ATOM 8667 C C . MET B 1 492 ? 26.578 18.75 26.547 1 90.19 492 MET B C 1
ATOM 8669 O O . MET B 1 492 ? 25.453 19.234 26.656 1 90.19 492 MET B O 1
ATOM 8673 N N . GLU B 1 493 ? 27.641 19.312 26.859 1 88.44 493 GLU B N 1
ATOM 8674 C CA . GLU B 1 493 ? 27.594 20.672 27.406 1 88.44 493 GLU B CA 1
ATOM 8675 C C . GLU B 1 493 ? 26.984 21.641 26.406 1 88.44 493 GLU B C 1
ATOM 8677 O O . GLU B 1 493 ? 26.125 22.453 26.766 1 88.44 493 GLU B O 1
ATOM 8682 N N . ARG B 1 494 ? 27.375 21.578 25.219 1 87.25 494 ARG B N 1
ATOM 8683 C CA . ARG B 1 494 ? 26.859 22.484 24.188 1 87.25 494 ARG B CA 1
ATOM 8684 C C . ARG B 1 494 ? 25.422 22.156 23.844 1 87.25 494 ARG B C 1
ATOM 8686 O O . ARG B 1 494 ? 24.641 23.047 23.516 1 87.25 494 ARG B O 1
ATOM 8693 N N . VAL B 1 495 ? 25.188 20.906 23.891 1 92.12 495 VAL B N 1
ATOM 8694 C CA . VAL B 1 495 ? 23.828 20.469 23.578 1 92.12 495 VAL B CA 1
ATOM 8695 C C . VAL B 1 495 ? 22.875 20.969 24.656 1 92.12 495 VAL B C 1
ATOM 8697 O O . VAL B 1 495 ? 21.781 21.453 24.359 1 92.12 495 VAL B O 1
ATOM 8700 N N . ILE B 1 496 ? 23.328 20.875 25.875 1 92.31 496 ILE B N 1
ATOM 8701 C CA . ILE B 1 496 ? 22.516 21.344 26.984 1 92.31 496 ILE B CA 1
ATOM 8702 C C . ILE B 1 496 ? 22.344 22.859 26.891 1 92.31 496 ILE B C 1
ATOM 8704 O O . ILE B 1 496 ? 21.266 23.391 27.156 1 92.31 496 ILE B O 1
ATOM 8708 N N . TRP B 1 497 ? 23.375 23.5 26.484 1 87.31 497 TRP B N 1
ATOM 8709 C CA . TRP B 1 497 ? 23.312 24.953 26.297 1 87.31 497 TRP B CA 1
ATOM 8710 C C . TRP B 1 497 ? 22.266 25.312 25.25 1 87.31 497 TRP B C 1
ATOM 8712 O O . TRP B 1 497 ? 21.438 26.203 25.484 1 87.31 497 TRP B O 1
ATOM 8722 N N . ALA B 1 498 ? 22.312 24.703 24.141 1 89.06 498 ALA B N 1
ATOM 8723 C CA . ALA B 1 498 ? 21.359 24.984 23.062 1 89.06 498 ALA B CA 1
ATOM 8724 C C . ALA B 1 498 ? 19.938 24.672 23.516 1 89.06 498 ALA B C 1
ATOM 8726 O O . ALA B 1 498 ? 19 25.422 23.188 1 89.06 498 ALA B O 1
ATOM 8727 N N . ALA B 1 499 ? 19.781 23.594 24.266 1 92.5 499 ALA B N 1
ATOM 8728 C CA . ALA B 1 499 ? 18.469 23.203 24.781 1 92.5 499 ALA B CA 1
ATOM 8729 C C . ALA B 1 499 ? 17.922 24.234 25.766 1 92.5 499 ALA B C 1
ATOM 8731 O O . ALA B 1 499 ? 16.719 24.5 25.797 1 92.5 499 ALA B O 1
ATOM 8732 N N . LYS B 1 500 ? 18.797 24.75 26.531 1 89.06 500 LYS B N 1
ATOM 8733 C CA . LYS B 1 500 ? 18.391 25.797 27.469 1 89.06 500 LYS B CA 1
ATOM 8734 C C . LYS B 1 500 ? 17.969 27.062 26.734 1 89.06 500 LYS B C 1
ATOM 8736 O O . LYS B 1 500 ? 16.984 27.688 27.109 1 89.06 500 LYS B O 1
ATOM 8741 N N . MET B 1 501 ? 18.656 27.344 25.719 1 84.12 501 MET B N 1
ATOM 8742 C CA . MET B 1 501 ? 18.359 28.547 24.938 1 84.12 501 MET B CA 1
ATOM 8743 C C . MET B 1 501 ? 17 28.438 24.266 1 84.12 501 MET B C 1
ATOM 8745 O O . MET B 1 501 ? 16.312 29.438 24.078 1 84.12 501 MET B O 1
ATOM 8749 N N . SER B 1 502 ? 16.672 27.281 23.906 1 87.38 502 SER B N 1
ATOM 8750 C CA . SER B 1 502 ? 15.398 27.078 23.219 1 87.38 502 SER B CA 1
ATOM 8751 C C . SER B 1 502 ? 14.297 26.688 24.203 1 87.38 502 SER B C 1
ATOM 8753 O O . SER B 1 502 ? 13.203 26.281 23.797 1 87.38 502 SER B O 1
ATOM 8755 N N . SER B 1 503 ? 14.609 26.625 25.5 1 86.06 503 SER B N 1
ATOM 8756 C CA . SER B 1 503 ? 13.68 26.266 26.562 1 86.06 503 SER B CA 1
ATOM 8757 C C . SER B 1 503 ? 13.234 24.812 26.438 1 86.06 503 SER B C 1
ATOM 8759 O O . SER B 1 503 ? 12.07 24.5 26.703 1 86.06 503 SER B O 1
ATOM 8761 N N . ALA B 1 504 ? 14.086 23.984 25.984 1 89.94 504 ALA B N 1
ATOM 8762 C CA . ALA B 1 504 ? 13.758 22.578 25.828 1 89.94 504 ALA B CA 1
ATOM 8763 C C . ALA B 1 504 ? 14.352 21.75 26.969 1 89.94 504 ALA B C 1
ATOM 8765 O O . ALA B 1 504 ? 13.914 20.625 27.219 1 89.94 504 ALA B O 1
ATOM 8766 N N . HIS B 1 505 ? 15.281 22.281 27.656 1 91.69 505 HIS B N 1
ATOM 8767 C CA . HIS B 1 505 ? 16.062 21.547 28.625 1 91.69 505 HIS B CA 1
ATOM 8768 C C . HIS B 1 505 ? 15.188 20.984 29.734 1 91.69 505 HIS B C 1
ATOM 8770 O O . HIS B 1 505 ? 15.336 19.812 30.125 1 91.69 505 HIS B O 1
ATOM 8776 N N . ASP B 1 506 ? 14.32 21.781 30.172 1 87.62 506 ASP B N 1
ATOM 8777 C CA . ASP B 1 506 ? 13.539 21.406 31.344 1 87.62 506 ASP B CA 1
ATOM 8778 C C . ASP B 1 506 ? 12.688 20.156 31.062 1 87.62 506 ASP B C 1
ATOM 8780 O O . ASP B 1 506 ? 12.68 19.219 31.859 1 87.62 506 ASP B O 1
ATOM 8784 N N . PHE B 1 507 ? 11.977 20.125 29.953 1 85.88 507 PHE B N 1
ATOM 8785 C CA . PHE B 1 507 ? 11.117 18.984 29.703 1 85.88 507 PHE B CA 1
ATOM 8786 C C . PHE B 1 507 ? 11.945 17.766 29.312 1 85.88 507 PHE B C 1
ATOM 8788 O O . PHE B 1 507 ? 11.539 16.625 29.547 1 85.88 507 PHE B O 1
ATOM 8795 N N . ILE B 1 508 ? 13.109 17.969 28.75 1 93.12 508 ILE B N 1
ATOM 8796 C CA . ILE B 1 508 ? 13.992 16.859 28.391 1 93.12 508 ILE B CA 1
ATOM 8797 C C . ILE B 1 508 ? 14.484 16.172 29.672 1 93.12 508 ILE B C 1
ATOM 8799 O O . ILE B 1 508 ? 14.547 14.945 29.734 1 93.12 508 ILE B O 1
ATOM 8803 N N . GLU B 1 509 ? 14.836 17.016 30.609 1 92.12 509 GLU B N 1
ATOM 8804 C CA . GLU B 1 509 ? 15.336 16.5 31.875 1 92.12 509 GLU B CA 1
ATOM 8805 C C . GLU B 1 509 ? 14.266 15.711 32.625 1 92.12 509 GLU B C 1
ATOM 8807 O O . GLU B 1 509 ? 14.578 14.82 33.406 1 92.12 509 GLU B O 1
ATOM 8812 N N . ASN B 1 510 ? 13.102 15.977 32.312 1 88.19 510 ASN B N 1
ATOM 8813 C CA . ASN B 1 510 ? 11.992 15.297 32.969 1 88.19 510 ASN B CA 1
ATOM 8814 C C . ASN B 1 510 ? 11.617 14 32.25 1 88.19 510 ASN B C 1
ATOM 8816 O O . ASN B 1 510 ? 10.82 13.211 32.781 1 88.19 510 ASN B O 1
ATOM 8820 N N . MET B 1 511 ? 12.18 13.812 31.219 1 88.31 511 MET B N 1
ATOM 8821 C CA . MET B 1 511 ? 11.945 12.555 30.516 1 88.31 511 MET B CA 1
ATOM 8822 C C . MET B 1 511 ? 12.727 11.414 31.156 1 88.31 511 MET B C 1
ATOM 8824 O O . MET B 1 511 ? 13.766 11.648 31.781 1 88.31 511 MET B O 1
ATOM 8828 N N . GLN B 1 512 ? 12.328 10.18 30.984 1 87.06 512 GLN B N 1
ATOM 8829 C CA . GLN B 1 512 ? 12.914 9.016 31.656 1 87.06 512 GLN B CA 1
ATOM 8830 C C . GLN B 1 512 ? 14.391 8.875 31.297 1 87.06 512 GLN B C 1
ATOM 8832 O O . GLN B 1 512 ? 15.219 8.633 32.188 1 87.06 512 GLN B O 1
ATOM 8837 N N . ASN B 1 513 ? 14.742 8.969 30.078 1 91.5 513 ASN B N 1
ATOM 8838 C CA . ASN B 1 513 ? 16.125 8.797 29.641 1 91.5 513 ASN B CA 1
ATOM 8839 C C . ASN B 1 513 ? 16.75 10.117 29.219 1 91.5 513 ASN B C 1
ATOM 8841 O O . ASN B 1 513 ? 17.75 10.141 28.5 1 91.5 513 ASN B O 1
ATOM 8845 N N . LYS B 1 514 ? 16.062 11.172 29.578 1 93.81 514 LYS B N 1
ATOM 8846 C CA . LYS B 1 514 ? 16.562 12.523 29.328 1 93.81 514 LYS B CA 1
ATOM 8847 C C . LYS B 1 514 ? 17 12.695 27.875 1 93.81 514 LYS B C 1
ATOM 8849 O O . LYS B 1 514 ? 16.219 12.422 26.969 1 93.81 514 LYS B O 1
ATOM 8854 N N . TYR B 1 515 ? 18.281 12.992 27.719 1 93.56 515 TYR B N 1
ATOM 8855 C CA . TYR B 1 515 ? 18.734 13.281 26.375 1 93.56 515 TYR B CA 1
ATOM 8856 C C . TYR B 1 515 ? 18.891 11.992 25.562 1 93.56 515 TYR B C 1
ATOM 8858 O O . TYR B 1 515 ? 19.016 12.031 24.344 1 93.56 515 TYR B O 1
ATOM 8866 N N . GLN B 1 516 ? 18.828 10.883 26.25 1 91.81 516 GLN B N 1
ATOM 8867 C CA . GLN B 1 516 ? 18.953 9.602 25.562 1 91.81 516 GLN B CA 1
ATOM 8868 C C . GLN B 1 516 ? 17.594 8.969 25.328 1 91.81 516 GLN B C 1
ATOM 8870 O O . GLN B 1 516 ? 17.5 7.828 24.859 1 91.81 516 GLN B O 1
ATOM 8875 N N . THR B 1 517 ? 16.609 9.781 25.562 1 91.25 517 THR B N 1
ATOM 8876 C CA . THR B 1 517 ? 15.258 9.297 25.281 1 91.25 517 THR B CA 1
ATOM 8877 C C . THR B 1 517 ? 15.047 9.125 23.781 1 91.25 517 THR B C 1
ATOM 8879 O O . THR B 1 517 ? 15.359 10.016 22.984 1 91.25 517 THR B O 1
ATOM 8882 N N . LYS B 1 518 ? 14.562 7.992 23.438 1 88.56 518 LYS B N 1
ATOM 8883 C CA . LYS B 1 518 ? 14.312 7.699 22.031 1 88.56 518 LYS B CA 1
ATOM 8884 C C . LYS B 1 518 ? 13.008 8.328 21.562 1 88.56 518 LYS B C 1
ATOM 8886 O O . LYS B 1 518 ? 11.961 8.156 22.188 1 88.56 518 LYS B O 1
ATOM 8891 N N . LEU B 1 519 ? 13.141 9.125 20.469 1 87.31 519 LEU B N 1
ATOM 8892 C CA . LEU B 1 519 ? 11.969 9.758 19.859 1 87.31 519 LEU B CA 1
ATOM 8893 C C . LEU B 1 519 ? 11.539 9.008 18.609 1 87.31 519 LEU B C 1
ATOM 8895 O O . LEU B 1 519 ? 12.328 8.258 18.016 1 87.31 519 LEU B O 1
ATOM 8899 N N . LYS B 1 520 ? 10.305 9.18 18.266 1 79.75 520 LYS B N 1
ATOM 8900 C CA . LYS B 1 520 ? 9.781 8.555 17.062 1 79.75 520 LYS B CA 1
ATOM 8901 C C . LYS B 1 520 ? 9.25 9.594 16.078 1 79.75 520 LYS B C 1
ATOM 8903 O O . LYS B 1 520 ? 8.656 10.594 16.484 1 79.75 520 LYS B O 1
ATOM 8908 N N . SER B 1 521 ? 9.438 9.336 14.805 1 74.5 521 SER B N 1
ATOM 8909 C CA . SER B 1 521 ? 9.047 10.281 13.766 1 74.5 521 SER B CA 1
ATOM 8910 C C . SER B 1 521 ? 7.555 10.203 13.477 1 74.5 521 SER B C 1
ATOM 8912 O O . SER B 1 521 ? 6.969 11.148 12.945 1 74.5 521 SER B O 1
ATOM 8914 N N . ASP B 1 522 ? 6.965 9.109 13.766 1 59.78 522 ASP B N 1
ATOM 8915 C CA . ASP B 1 522 ? 5.582 8.891 13.367 1 59.78 522 ASP B CA 1
ATOM 8916 C C . ASP B 1 522 ? 4.613 9.586 14.32 1 59.78 522 ASP B C 1
ATOM 8918 O O . ASP B 1 522 ? 3.396 9.461 14.18 1 59.78 522 ASP B O 1
ATOM 8922 N N . GLY B 1 523 ? 5.117 10.336 15.148 1 58.62 523 GLY B N 1
ATOM 8923 C CA . GLY B 1 523 ? 4.254 11.109 16.031 1 58.62 523 GLY B CA 1
ATOM 8924 C C . GLY B 1 523 ? 3.785 10.328 17.25 1 58.62 523 GLY B C 1
ATOM 8925 O O . GLY B 1 523 ? 3.031 10.852 18.062 1 58.62 523 GLY B O 1
ATOM 8926 N N . THR B 1 524 ? 4.133 9.055 17.188 1 51.22 524 THR B N 1
ATOM 8927 C CA . THR B 1 524 ? 3.65 8.273 18.312 1 51.22 524 THR B CA 1
ATOM 8928 C C . THR B 1 524 ? 4.316 8.727 19.609 1 51.22 524 THR B C 1
ATOM 8930 O O . THR B 1 524 ? 3.824 8.43 20.703 1 51.22 524 THR B O 1
ATOM 8933 N N . THR B 1 525 ? 5.398 9.43 19.375 1 58.62 525 THR B N 1
ATOM 8934 C CA . THR B 1 525 ? 6.047 9.914 20.594 1 58.62 525 THR B CA 1
ATOM 8935 C C . THR B 1 525 ? 5.246 11.047 21.219 1 58.62 525 THR B C 1
ATOM 8937 O O . THR B 1 525 ? 4.566 11.805 20.516 1 58.62 525 THR B O 1
ATOM 8940 N N . SER B 1 526 ? 5.266 11.164 22.344 1 62.97 526 SER B N 1
ATOM 8941 C CA . SER B 1 526 ? 4.504 11.961 23.297 1 62.97 526 SER B CA 1
ATOM 8942 C C . SER B 1 526 ? 4.973 13.406 23.312 1 62.97 526 SER B C 1
ATOM 8944 O O . SER B 1 526 ? 4.973 14.062 24.359 1 62.97 526 SER B O 1
ATOM 8946 N N . LEU B 1 527 ? 5.664 13.891 22.172 1 74.94 527 LEU B N 1
ATOM 8947 C CA . LEU B 1 527 ? 6.02 15.297 22.25 1 74.94 527 LEU B CA 1
ATOM 8948 C C . LEU B 1 527 ? 4.891 16.172 21.719 1 74.94 527 LEU B C 1
ATOM 8950 O O . LEU B 1 527 ? 4.242 15.828 20.734 1 74.94 527 LEU B O 1
ATOM 8954 N N . SER B 1 528 ? 4.695 17.172 22.516 1 69.88 528 SER B N 1
ATOM 8955 C CA . SER B 1 528 ? 3.768 18.172 22 1 69.88 528 SER B CA 1
ATOM 8956 C C . SER B 1 528 ? 4.379 18.938 20.844 1 69.88 528 SER B C 1
ATOM 8958 O O . SER B 1 528 ? 5.586 18.875 20.594 1 69.88 528 SER B O 1
ATOM 8960 N N . GLY B 1 529 ? 3.562 19.531 19.984 1 74.31 529 GLY B N 1
ATOM 8961 C CA . GLY B 1 529 ? 4.043 20.359 18.891 1 74.31 529 GLY B CA 1
ATOM 8962 C C . GLY B 1 529 ? 5.059 21.406 19.328 1 74.31 529 GLY B C 1
ATOM 8963 O O . GLY B 1 529 ? 6.062 21.609 18.641 1 74.31 529 GLY B O 1
ATOM 8964 N N . GLY B 1 530 ? 4.789 22 20.438 1 77.25 530 GLY B N 1
ATOM 8965 C CA . GLY B 1 530 ? 5.707 22.984 20.984 1 77.25 530 GLY B CA 1
ATOM 8966 C C . GLY B 1 530 ? 7.043 22.406 21.406 1 77.25 530 GLY B C 1
ATOM 8967 O O . GLY B 1 530 ? 8.086 23.016 21.188 1 77.25 530 GLY B O 1
ATOM 8968 N N . GLN B 1 531 ? 6.969 21.219 22.016 1 80.75 531 GLN B N 1
ATOM 8969 C CA . GLN B 1 531 ? 8.195 20.547 22.438 1 80.75 531 GLN B CA 1
ATOM 8970 C C . GLN B 1 531 ? 9.047 20.172 21.219 1 80.75 531 GLN B C 1
ATOM 8972 O O . GLN B 1 531 ? 10.266 20.375 21.234 1 80.75 531 GLN B O 1
ATOM 8977 N N . LYS B 1 532 ? 8.398 19.734 20.234 1 85.44 532 LYS B N 1
ATOM 8978 C CA . LYS B 1 532 ? 9.094 19.375 19 1 85.44 532 LYS B CA 1
ATOM 8979 C C . LYS B 1 532 ? 9.812 20.578 18.406 1 85.44 532 LYS B C 1
ATOM 8981 O O . LYS B 1 532 ? 10.969 20.469 17.984 1 85.44 532 LYS B O 1
ATOM 8986 N N . GLN B 1 533 ? 9.102 21.609 18.391 1 86.06 533 GLN B N 1
ATOM 8987 C CA . GLN B 1 533 ? 9.664 22.812 17.797 1 86.06 533 GLN B CA 1
ATOM 8988 C C . GLN B 1 533 ? 10.852 23.312 18.594 1 86.06 533 GLN B C 1
ATOM 8990 O O . GLN B 1 533 ? 11.812 23.844 18.031 1 86.06 533 GLN B O 1
ATOM 8995 N N . ARG B 1 534 ? 10.789 23.203 19.859 1 87.19 534 ARG B N 1
ATOM 8996 C CA . ARG B 1 534 ? 11.883 23.672 20.703 1 87.19 534 ARG B CA 1
ATOM 8997 C C . ARG B 1 534 ? 13.133 22.812 20.5 1 87.19 534 ARG B C 1
ATOM 8999 O O . ARG B 1 534 ? 14.25 23.312 20.578 1 87.19 534 ARG B O 1
ATOM 9006 N N . ILE B 1 535 ? 12.945 21.562 20.266 1 90.44 535 ILE B N 1
ATOM 9007 C CA . ILE B 1 535 ? 14.062 20.688 19.938 1 90.44 535 ILE B CA 1
ATOM 9008 C C . ILE B 1 535 ? 14.664 21.094 18.594 1 90.44 535 ILE B C 1
ATOM 9010 O O . ILE B 1 535 ? 15.883 21.141 18.438 1 90.44 535 ILE B O 1
ATOM 9014 N N . VAL B 1 536 ? 13.82 21.375 17.641 1 91.12 536 VAL B N 1
ATOM 9015 C CA . VAL B 1 536 ? 14.258 21.781 16.312 1 91.12 536 VAL B CA 1
ATOM 9016 C C . VAL B 1 536 ? 15.008 23.109 16.406 1 91.12 536 VAL B C 1
ATOM 9018 O O . VAL B 1 536 ? 16.016 23.312 15.711 1 91.12 536 VAL B O 1
ATOM 9021 N N . LEU B 1 537 ? 14.508 23.938 17.25 1 89.25 537 LEU B N 1
ATOM 9022 C CA . LEU B 1 537 ? 15.18 25.219 17.453 1 89.25 537 LEU B CA 1
ATOM 9023 C C . LEU B 1 537 ? 16.547 25.016 18.094 1 89.25 537 LEU B C 1
ATOM 9025 O O . LEU B 1 537 ? 17.5 25.734 17.766 1 89.25 537 LEU B O 1
ATOM 9029 N N . ALA B 1 538 ? 16.578 24.109 19.047 1 90.62 538 ALA B N 1
ATOM 9030 C CA . ALA B 1 538 ? 17.859 23.797 19.656 1 90.62 538 ALA B CA 1
ATOM 9031 C C . ALA B 1 538 ? 18.875 23.359 18.609 1 90.62 538 ALA B C 1
ATOM 9033 O O . ALA B 1 538 ? 20.047 23.734 18.672 1 90.62 538 ALA B O 1
ATOM 9034 N N . ARG B 1 539 ? 18.438 22.594 17.688 1 91.38 539 ARG B N 1
ATOM 9035 C CA . ARG B 1 539 ? 19.281 22.156 16.578 1 91.38 539 ARG B CA 1
ATOM 9036 C C . ARG B 1 539 ? 19.781 23.344 15.773 1 91.38 539 ARG B C 1
ATOM 9038 O O . ARG B 1 539 ? 20.969 23.406 15.43 1 91.38 539 ARG B O 1
ATOM 9045 N N . ALA B 1 540 ? 18.906 24.219 15.477 1 88.06 540 ALA B N 1
ATOM 9046 C CA . ALA B 1 540 ? 19.266 25.406 14.695 1 88.06 540 ALA B CA 1
ATOM 9047 C C . ALA B 1 540 ? 20.25 26.281 15.453 1 88.06 540 ALA B C 1
ATOM 9049 O O . ALA B 1 540 ? 21.172 26.859 14.859 1 88.06 540 ALA B O 1
ATOM 9050 N N . ILE B 1 541 ? 20.062 26.422 16.734 1 84.06 541 ILE B N 1
ATOM 9051 C CA . ILE B 1 541 ? 20.906 27.25 17.594 1 84.06 541 ILE B CA 1
ATOM 9052 C C . ILE B 1 541 ? 22.312 26.656 17.672 1 84.06 541 ILE B C 1
ATOM 9054 O O . ILE B 1 541 ? 23.312 27.391 17.656 1 84.06 541 ILE B O 1
ATOM 9058 N N . LEU B 1 542 ? 22.312 25.391 17.797 1 87.75 542 LEU B N 1
ATOM 9059 C CA . LEU B 1 542 ? 23.594 24.703 17.922 1 87.75 542 LEU B CA 1
ATOM 9060 C C . LEU B 1 542 ? 24.469 24.953 16.703 1 87.75 542 LEU B C 1
ATOM 9062 O O . LEU B 1 542 ? 25.688 25.047 16.812 1 87.75 542 LEU B O 1
ATOM 9066 N N . LYS B 1 543 ? 23.891 25.047 15.586 1 84.69 543 LYS B N 1
ATOM 9067 C CA . LYS B 1 543 ? 24.609 25.281 14.336 1 84.69 543 LYS B CA 1
ATOM 9068 C C . LYS B 1 543 ? 25.188 26.703 14.281 1 84.69 543 LYS B C 1
ATOM 9070 O O . LYS B 1 543 ? 26.156 26.953 13.586 1 84.69 543 LYS B O 1
ATOM 9075 N N . ASN B 1 544 ? 24.594 27.625 15.023 1 81.31 544 ASN B N 1
ATOM 9076 C CA . ASN B 1 544 ? 24.984 29.016 15.062 1 81.31 544 ASN B CA 1
ATOM 9077 C C . ASN B 1 544 ? 25.141 29.594 13.656 1 81.31 544 ASN B C 1
ATOM 9079 O O . ASN B 1 544 ? 26.203 30.125 13.312 1 81.31 544 ASN B O 1
ATOM 9083 N N . PRO B 1 545 ? 24.109 29.688 12.844 1 88 545 PRO B N 1
ATOM 9084 C CA . PRO B 1 545 ? 24.156 30.188 11.469 1 88 545 PRO B CA 1
ATOM 9085 C C . PRO B 1 545 ? 24.344 31.703 11.391 1 88 545 PRO B C 1
ATOM 9087 O O . PRO B 1 545 ? 24.094 32.406 12.375 1 88 545 PRO B O 1
ATOM 9090 N N . ARG B 1 546 ? 24.766 32.156 10.242 1 90.25 546 ARG B N 1
ATOM 9091 C CA . ARG B 1 546 ? 24.828 33.594 9.984 1 90.25 546 ARG B CA 1
ATOM 9092 C C . ARG B 1 546 ? 23.484 34.125 9.484 1 90.25 546 ARG B C 1
ATOM 9094 O O . ARG B 1 546 ? 23.156 35.281 9.672 1 90.25 546 ARG B O 1
ATOM 9101 N N . ILE B 1 547 ? 22.781 33.219 8.852 1 93.44 547 ILE B N 1
ATOM 9102 C CA . ILE B 1 547 ? 21.438 33.531 8.383 1 93.44 547 ILE B CA 1
ATOM 9103 C C . ILE B 1 547 ? 20.438 32.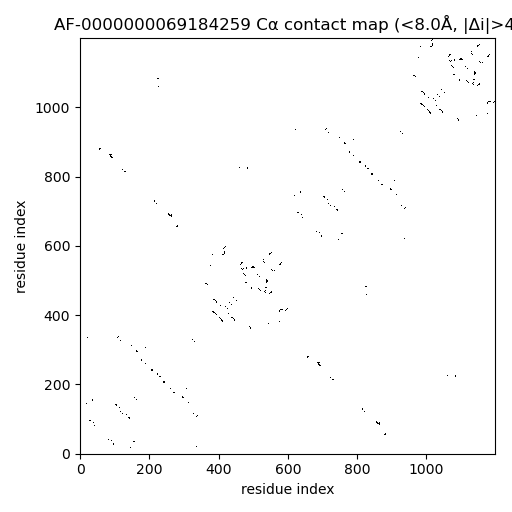531 8.992 1 93.44 547 ILE B C 1
ATOM 9105 O O . ILE B 1 547 ? 20.609 31.312 8.875 1 93.44 547 ILE B O 1
ATOM 9109 N N . LEU B 1 548 ? 19.484 33 9.672 1 93.44 548 LEU B N 1
ATOM 9110 C CA . LEU B 1 548 ? 18.453 32.156 10.281 1 93.44 548 LEU B CA 1
ATOM 9111 C C . LEU B 1 548 ? 17.094 32.406 9.625 1 93.44 548 LEU B C 1
ATOM 9113 O O . LEU B 1 548 ? 16.641 33.562 9.531 1 93.44 548 LEU B O 1
ATOM 9117 N N . ILE B 1 549 ? 16.531 31.344 9.125 1 94.56 549 ILE B N 1
ATOM 9118 C CA . ILE B 1 549 ? 15.219 31.422 8.492 1 94.56 549 ILE B CA 1
ATOM 9119 C C . ILE B 1 549 ? 14.188 30.703 9.359 1 94.56 549 ILE B C 1
ATOM 9121 O O . ILE B 1 549 ? 14.359 29.516 9.68 1 94.56 549 ILE B O 1
ATOM 9125 N N . LEU B 1 550 ? 13.195 31.391 9.742 1 92.19 550 LEU B N 1
ATOM 9126 C CA . LEU B 1 550 ? 12.07 30.828 10.492 1 92.19 550 LEU B CA 1
ATOM 9127 C C . LEU B 1 550 ? 10.789 30.875 9.664 1 92.19 550 LEU B C 1
ATOM 9129 O O . LEU B 1 550 ? 10.141 31.906 9.562 1 92.19 550 LEU B O 1
ATOM 9133 N N . ASP B 1 551 ? 10.414 29.734 9.156 1 89.81 551 ASP B N 1
ATOM 9134 C CA . ASP B 1 551 ? 9.227 29.625 8.312 1 89.81 551 ASP B CA 1
ATOM 9135 C C . ASP B 1 551 ? 8.039 29.109 9.117 1 89.81 551 ASP B C 1
ATOM 9137 O O . ASP B 1 551 ? 7.832 27.891 9.211 1 89.81 551 ASP B O 1
ATOM 9141 N N . GLU B 1 552 ? 7.262 29.984 9.625 1 81.69 552 GLU B N 1
ATOM 9142 C CA . GLU B 1 552 ? 6.102 29.688 10.461 1 81.69 552 GLU B CA 1
ATOM 9143 C C . GLU B 1 552 ? 6.477 28.766 11.617 1 81.69 552 GLU B C 1
ATOM 9145 O O . GLU B 1 552 ? 5.805 27.766 11.867 1 81.69 552 GLU B O 1
ATOM 9150 N N . ALA B 1 553 ? 7.539 29.078 12.242 1 80.25 553 ALA B N 1
ATOM 9151 C CA . ALA B 1 553 ? 8.156 28.219 13.234 1 80.25 553 ALA B CA 1
ATOM 9152 C C . ALA B 1 553 ? 7.312 28.141 14.5 1 80.25 553 ALA B C 1
ATOM 9154 O O . ALA B 1 553 ? 7.457 27.203 15.297 1 80.25 553 ALA B O 1
ATOM 9155 N N . THR B 1 554 ? 6.461 29.094 14.672 1 74.81 554 THR B N 1
ATOM 9156 C CA . THR B 1 554 ? 5.684 29.109 15.906 1 74.81 554 THR B CA 1
ATOM 9157 C C . THR B 1 554 ? 4.195 28.922 15.609 1 74.81 554 THR B C 1
ATOM 9159 O O . THR B 1 554 ? 3.348 29.203 16.453 1 74.81 554 THR B O 1
ATOM 9162 N N . SER B 1 555 ? 4.105 28.406 14.367 1 69.56 555 SER B N 1
ATOM 9163 C CA . SER B 1 555 ? 2.707 28.156 14.023 1 69.56 555 SER B CA 1
ATOM 9164 C C . SER B 1 555 ? 2.16 26.953 14.789 1 69.56 555 SER B C 1
ATOM 9166 O O . SER B 1 555 ? 2.904 26.031 15.117 1 69.56 555 SER B O 1
ATOM 9168 N N . ASN B 1 556 ? 0.994 27.047 15.328 1 63.19 556 ASN B N 1
ATOM 9169 C CA . ASN B 1 556 ? 0.267 25.969 15.984 1 63.19 556 ASN B CA 1
ATOM 9170 C C . ASN B 1 556 ? 0.805 25.703 17.391 1 63.19 556 ASN B C 1
ATOM 9172 O O . ASN B 1 556 ? 0.73 24.562 17.875 1 63.19 556 ASN B O 1
ATOM 9176 N N . ILE B 1 557 ? 1.643 26.547 17.828 1 70.94 557 ILE B N 1
ATOM 9177 C CA . ILE B 1 557 ? 2.174 26.438 19.172 1 70.94 557 ILE B CA 1
ATOM 9178 C C . ILE B 1 557 ? 1.331 27.266 20.141 1 70.94 557 ILE B C 1
ATOM 9180 O O . ILE B 1 557 ? 0.811 28.328 19.75 1 70.94 557 ILE B O 1
ATOM 9184 N N . ASP B 1 558 ? 1.186 26.812 21.297 1 67.56 558 ASP B N 1
ATOM 9185 C CA . ASP B 1 558 ? 0.415 27.547 22.297 1 67.56 558 ASP B CA 1
ATOM 9186 C C . ASP B 1 558 ? 1.116 28.859 22.688 1 67.56 558 ASP B C 1
ATOM 9188 O O . ASP B 1 558 ? 2.324 29 22.484 1 67.56 558 ASP B O 1
ATOM 9192 N N . SER B 1 559 ? 0.328 29.812 23.203 1 69.12 559 SER B N 1
ATOM 9193 C CA . SER B 1 559 ? 0.781 31.172 23.469 1 69.12 559 SER B CA 1
ATOM 9194 C C . SER B 1 559 ? 1.952 31.172 24.453 1 69.12 559 SER B C 1
ATOM 9196 O O . SER B 1 559 ? 2.898 31.938 24.297 1 69.12 559 SER B O 1
ATOM 9198 N N . GLN B 1 560 ? 1.857 30.312 25.438 1 70.06 560 GLN B N 1
ATOM 9199 C CA . GLN B 1 560 ? 2.932 30.312 26.422 1 70.06 560 GLN B CA 1
ATOM 9200 C C . GLN B 1 560 ? 4.242 29.828 25.812 1 70.06 560 GLN B C 1
ATOM 9202 O O . GLN B 1 560 ? 5.285 30.453 25.984 1 70.06 560 GLN B O 1
ATOM 9207 N N . SER B 1 561 ? 4.133 28.766 25.188 1 74.12 561 SER B N 1
ATOM 9208 C CA . SER B 1 561 ? 5.316 28.219 24.516 1 74.12 561 SER B CA 1
ATOM 9209 C C . SER B 1 561 ? 5.871 29.203 23.484 1 74.12 561 SER B C 1
ATOM 9211 O O . SER B 1 561 ? 7.086 29.312 23.312 1 74.12 561 SER B O 1
ATOM 9213 N N . GLU B 1 562 ? 4.93 29.844 22.906 1 79 562 GLU B N 1
ATOM 9214 C CA . GLU B 1 562 ? 5.336 30.812 21.891 1 79 562 GLU B CA 1
ATOM 9215 C C . GLU B 1 562 ? 6.152 31.953 22.531 1 79 562 GLU B C 1
ATOM 9217 O O . GLU B 1 562 ? 7.152 32.375 21.953 1 79 562 GLU B O 1
ATOM 9222 N N . THR B 1 563 ? 5.672 32.375 23.625 1 76.69 563 THR B N 1
ATOM 9223 C CA . THR B 1 563 ? 6.375 33.469 24.312 1 76.69 563 THR B CA 1
ATOM 9224 C C . THR B 1 563 ? 7.785 33 24.703 1 76.69 563 THR B C 1
ATOM 9226 O O . THR B 1 563 ? 8.742 33.781 24.562 1 76.69 563 THR B O 1
ATOM 9229 N N . ASP B 1 564 ? 7.906 31.797 25.156 1 76.12 564 ASP B N 1
ATOM 9230 C CA . ASP B 1 564 ? 9.211 31.25 25.531 1 76.12 564 ASP B CA 1
ATOM 9231 C C . ASP B 1 564 ? 10.141 31.188 24.312 1 76.12 564 ASP B C 1
ATOM 9233 O O . ASP B 1 564 ? 11.32 31.531 24.422 1 76.12 564 ASP B O 1
ATOM 9237 N N . ILE B 1 565 ? 9.617 30.812 23.281 1 80.19 565 ILE B N 1
ATOM 9238 C CA . ILE B 1 565 ? 10.391 30.672 22.062 1 80.19 565 ILE B CA 1
ATOM 9239 C C . ILE B 1 565 ? 10.844 32.062 21.578 1 80.19 565 ILE B C 1
ATOM 9241 O O . ILE B 1 565 ? 12 32.219 21.188 1 80.19 565 ILE B O 1
ATOM 9245 N N . ILE B 1 566 ? 9.953 33 21.688 1 83.19 566 ILE B N 1
ATOM 9246 C CA . ILE B 1 566 ? 10.266 34.344 21.234 1 83.19 566 ILE B CA 1
ATOM 9247 C C . ILE B 1 566 ? 11.359 34.938 22.109 1 83.19 566 ILE B C 1
ATOM 9249 O O . ILE B 1 566 ? 12.258 35.625 21.609 1 83.19 566 ILE B O 1
ATOM 9253 N N . GLN B 1 567 ? 11.273 34.656 23.328 1 78.06 567 GLN B N 1
ATOM 9254 C CA . GLN B 1 567 ? 12.312 35.125 24.25 1 78.06 567 GLN B CA 1
ATOM 9255 C C . GLN B 1 567 ? 13.664 34.531 23.906 1 78.06 567 GLN B C 1
ATOM 9257 O O . GLN B 1 567 ? 14.688 35.219 23.922 1 78.06 567 GLN B O 1
ATOM 9262 N N . ALA B 1 568 ? 13.648 33.25 23.641 1 76.75 568 ALA B N 1
ATOM 9263 C CA . ALA B 1 568 ? 14.875 32.594 23.25 1 76.75 568 ALA B CA 1
ATOM 9264 C C . ALA B 1 568 ? 15.43 33.156 21.953 1 76.75 568 ALA B C 1
ATOM 9266 O O . ALA B 1 568 ? 16.641 33.312 21.797 1 76.75 568 ALA B O 1
ATOM 9267 N N . LEU B 1 569 ? 14.562 33.531 21.125 1 83.88 569 LEU B N 1
ATOM 9268 C CA . LEU B 1 569 ? 14.945 34.062 19.812 1 83.88 569 LEU B CA 1
ATOM 9269 C C . LEU B 1 569 ? 15.602 35.438 19.969 1 83.88 569 LEU B C 1
ATOM 9271 O O . LEU B 1 569 ? 16.453 35.812 19.156 1 83.88 569 LEU B O 1
ATOM 9275 N N . THR B 1 570 ? 15.211 36.188 21 1 82.38 570 THR B N 1
ATOM 9276 C CA . THR B 1 570 ? 15.789 37.5 21.219 1 82.38 570 THR B CA 1
ATOM 9277 C C . THR B 1 570 ? 17.297 37.406 21.406 1 82.38 570 THR B C 1
ATOM 9279 O O . THR B 1 570 ? 18.047 38.281 20.938 1 82.38 570 THR B O 1
ATOM 9282 N N . GLN B 1 571 ? 17.656 36.344 21.953 1 77.19 571 GLN B N 1
ATOM 9283 C CA . GLN B 1 571 ? 19.094 36.156 22.203 1 77.19 571 GLN B CA 1
ATOM 9284 C C . GLN B 1 571 ? 19.766 35.531 20.984 1 77.19 571 GLN B C 1
ATOM 9286 O O . GLN B 1 571 ? 20.891 35.906 20.641 1 77.19 571 GLN B O 1
ATOM 9291 N N . ILE B 1 572 ? 19.141 34.656 20.375 1 78.19 572 ILE B N 1
ATOM 9292 C CA . ILE B 1 572 ? 19.734 33.875 19.312 1 78.19 572 ILE B CA 1
ATOM 9293 C C . ILE B 1 572 ? 19.891 34.719 18.047 1 78.19 572 ILE B C 1
ATOM 9295 O O . ILE B 1 572 ? 20.828 34.5 17.266 1 78.19 572 ILE B O 1
ATOM 9299 N N . CYS B 1 573 ? 19.016 35.594 17.875 1 86.5 573 CYS B N 1
ATOM 9300 C CA . CYS B 1 573 ? 18.969 36.375 16.641 1 86.5 573 CYS B CA 1
ATOM 9301 C C . CYS B 1 573 ? 20.047 37.469 16.656 1 86.5 573 CYS B C 1
ATOM 9303 O O . CYS B 1 573 ? 20.344 38.062 15.625 1 86.5 573 CYS B O 1
ATOM 9305 N N . LYS B 1 574 ? 20.609 37.594 17.844 1 82.38 574 LYS B N 1
ATOM 9306 C CA . LYS B 1 574 ? 21.625 38.656 17.922 1 82.38 574 LYS B CA 1
ATOM 9307 C C . LYS B 1 574 ? 22.781 38.375 16.969 1 82.38 574 LYS B C 1
ATOM 9309 O O . LYS B 1 574 ? 23.25 37.25 16.859 1 82.38 574 LYS B O 1
ATOM 9314 N N . GLU B 1 575 ? 23.188 39.375 16.203 1 85.62 575 GLU B N 1
ATOM 9315 C CA . GLU B 1 575 ? 24.344 39.375 15.297 1 85.62 575 GLU B CA 1
ATOM 9316 C C . GLU B 1 575 ? 24.109 38.406 14.141 1 85.62 575 GLU B C 1
ATOM 9318 O O . GLU B 1 575 ? 25.047 37.688 13.711 1 85.62 575 GLU B O 1
ATOM 9323 N N . LYS B 1 576 ? 22.891 38.188 13.797 1 91.31 576 LYS B N 1
ATOM 9324 C CA . LYS B 1 576 ? 22.516 37.344 12.656 1 91.31 576 LYS B CA 1
ATOM 9325 C C . LYS B 1 576 ? 21.5 38.062 11.766 1 91.31 576 LYS B C 1
ATOM 9327 O O . LYS B 1 576 ? 20.797 38.969 12.219 1 91.31 576 LYS B O 1
ATOM 9332 N N . THR B 1 577 ? 21.516 37.781 10.5 1 94.69 577 THR B N 1
ATOM 9333 C CA . THR B 1 577 ? 20.422 38.156 9.633 1 94.69 577 THR B CA 1
ATOM 9334 C C . THR B 1 577 ? 19.281 37.156 9.711 1 94.69 577 THR B C 1
ATOM 9336 O O . THR B 1 577 ? 19.484 35.969 9.484 1 94.69 577 THR B O 1
ATOM 9339 N N . VAL B 1 578 ? 18.141 37.594 10.094 1 95.12 578 VAL B N 1
ATOM 9340 C CA . VAL B 1 578 ? 17.047 36.656 10.375 1 95.12 578 VAL B CA 1
ATOM 9341 C C . VAL B 1 578 ? 15.844 37 9.477 1 95.12 578 VAL B C 1
ATOM 9343 O O . VAL B 1 578 ? 15.484 38.156 9.312 1 95.12 578 VAL B O 1
ATOM 9346 N N . ILE B 1 579 ? 15.312 36 8.836 1 95.12 579 ILE B N 1
ATOM 9347 C CA . ILE B 1 579 ? 14.086 36.125 8.055 1 95.12 579 ILE B CA 1
ATOM 9348 C C . ILE B 1 579 ? 12.977 35.281 8.703 1 95.12 579 ILE B C 1
ATOM 9350 O O . ILE B 1 579 ? 13.102 34.062 8.867 1 95.12 579 ILE B O 1
ATOM 9354 N N . ILE B 1 580 ? 11.922 35.938 9.078 1 92.94 580 ILE B N 1
ATOM 9355 C CA . ILE B 1 580 ? 10.797 35.281 9.742 1 92.94 580 ILE B CA 1
ATOM 9356 C C . ILE B 1 580 ? 9.555 35.375 8.859 1 92.94 580 ILE B C 1
ATOM 9358 O O . ILE B 1 580 ? 9.211 36.438 8.375 1 92.94 580 ILE B O 1
ATOM 9362 N N . VAL B 1 581 ? 9.008 34.25 8.555 1 90.25 581 VAL B N 1
ATOM 9363 C CA . VAL B 1 581 ? 7.703 34.188 7.898 1 90.25 581 VAL B CA 1
ATOM 9364 C C . VAL B 1 581 ? 6.629 33.781 8.906 1 90.25 581 VAL B C 1
ATOM 9366 O O . VAL B 1 581 ? 6.73 32.75 9.547 1 90.25 581 VAL B O 1
ATOM 9369 N N . SER B 1 582 ? 5.707 34.594 9.18 1 82.44 582 SER B N 1
ATOM 9370 C CA . SER B 1 582 ? 4.633 34.312 10.125 1 82.44 582 SER B CA 1
ATOM 9371 C C . SER B 1 582 ? 3.391 35.156 9.812 1 82.44 582 SER B C 1
ATOM 9373 O O . SER B 1 582 ? 3.488 36.219 9.219 1 82.44 582 SER B O 1
ATOM 9375 N N . HIS B 1 583 ? 2.336 34.625 10.195 1 70.81 583 HIS B N 1
ATOM 9376 C CA . HIS B 1 583 ? 1.094 35.406 10.102 1 70.81 583 HIS B CA 1
ATOM 9377 C C . HIS B 1 583 ? 0.797 36.125 11.406 1 70.81 583 HIS B C 1
ATOM 9379 O O . HIS B 1 583 ? -0.077 37 11.445 1 70.81 583 HIS B O 1
ATOM 9385 N N . LYS B 1 584 ? 1.57 35.875 12.422 1 72.94 584 LYS B N 1
ATOM 9386 C CA . LYS B 1 584 ? 1.401 36.5 13.734 1 72.94 584 LYS B CA 1
ATOM 9387 C C . LYS B 1 584 ? 2.408 37.625 13.93 1 72.94 584 LYS B C 1
ATOM 9389 O O . LYS B 1 584 ? 3.414 37.469 14.625 1 72.94 584 LYS B O 1
ATOM 9394 N N . ILE B 1 585 ? 2.092 38.812 13.523 1 74 585 ILE B N 1
ATOM 9395 C CA . ILE B 1 585 ? 3.033 39.938 13.555 1 74 585 ILE B CA 1
ATOM 9396 C C . ILE B 1 585 ? 3.23 40.406 14.992 1 74 585 ILE B C 1
ATOM 9398 O O . ILE B 1 585 ? 4.344 40.75 15.391 1 74 585 ILE B O 1
ATOM 9402 N N . GLU B 1 586 ? 2.238 40.25 15.734 1 73.81 586 GLU B N 1
ATOM 9403 C CA . GLU B 1 586 ? 2.248 40.875 17.047 1 73.81 586 GLU B CA 1
ATOM 9404 C C . GLU B 1 586 ? 3.26 40.219 17.984 1 73.81 586 GLU B C 1
ATOM 9406 O O . GLU B 1 586 ? 3.914 40.875 18.781 1 73.81 586 GLU B O 1
ATOM 9411 N N . ASN B 1 587 ? 3.438 39.062 17.844 1 76.12 587 ASN B N 1
ATOM 9412 C CA . ASN B 1 587 ? 4.324 38.312 18.734 1 76.12 587 ASN B CA 1
ATOM 9413 C C . ASN B 1 587 ? 5.793 38.562 18.406 1 76.12 587 ASN B C 1
ATOM 9415 O O . ASN B 1 587 ? 6.652 38.469 19.281 1 76.12 587 ASN B O 1
ATOM 9419 N N . TYR B 1 588 ? 6.051 38.906 17.141 1 85.56 588 TYR B N 1
ATOM 9420 C CA . TYR B 1 588 ? 7.434 39.062 16.703 1 85.56 588 TYR B CA 1
ATOM 9421 C C . TYR B 1 588 ? 7.848 40.531 16.719 1 85.56 588 TYR B C 1
ATOM 9423 O O . TYR B 1 588 ? 9.023 40.844 16.531 1 85.56 588 TYR B O 1
ATOM 9431 N N . LYS B 1 589 ? 6.996 41.406 17 1 85.19 589 LYS B N 1
ATOM 9432 C CA . LYS B 1 589 ? 7.215 42.844 16.875 1 85.19 589 LYS B CA 1
ATOM 9433 C C . LYS B 1 589 ? 8.438 43.281 17.688 1 85.19 589 LYS B C 1
ATOM 9435 O O . LYS B 1 589 ? 9.25 44.094 17.203 1 85.19 589 LYS B O 1
ATOM 9440 N N . PRO B 1 590 ? 8.586 42.75 18.859 1 82.81 590 PRO B N 1
ATOM 9441 C CA . PRO B 1 590 ? 9.719 43.219 19.672 1 82.81 590 PRO B CA 1
ATOM 9442 C C . PRO B 1 590 ? 11.07 42.844 19.047 1 82.81 590 PRO B C 1
ATOM 9444 O O . PRO B 1 590 ? 12.086 43.469 19.359 1 82.81 590 PRO B O 1
ATOM 9447 N N . LEU B 1 591 ? 11.086 41.938 18.188 1 88.06 591 LEU B N 1
ATOM 9448 C CA . LEU B 1 591 ? 12.328 41.438 17.609 1 88.06 591 LEU B CA 1
ATOM 9449 C C . LEU B 1 591 ? 12.594 42.094 16.25 1 88.06 591 LEU B C 1
ATOM 9451 O O . LEU B 1 591 ? 13.742 42.125 15.805 1 88.06 591 LEU B O 1
ATOM 9455 N N . LEU B 1 592 ? 11.641 42.656 15.703 1 91.69 592 LEU B N 1
ATOM 9456 C CA . LEU B 1 592 ? 11.695 43 14.281 1 91.69 592 LEU B CA 1
ATOM 9457 C C . LEU B 1 592 ? 12.383 44.344 14.07 1 91.69 592 LEU B C 1
ATOM 9459 O O . LEU B 1 592 ? 12.195 45.25 14.867 1 91.69 592 LEU B O 1
ATOM 9463 N N . THR B 1 593 ? 13.164 44.375 13.008 1 91.75 593 THR B N 1
ATOM 9464 C CA . THR B 1 593 ? 13.719 45.625 12.531 1 91.75 593 THR B CA 1
ATOM 9465 C C . THR B 1 593 ? 12.82 46.25 11.461 1 91.75 593 THR B C 1
ATOM 9467 O O . THR B 1 593 ? 12.695 47.469 11.367 1 91.75 593 THR B O 1
ATOM 9470 N N . ARG B 1 594 ? 12.297 45.344 10.711 1 92.25 594 ARG B N 1
ATOM 9471 C CA . ARG B 1 594 ? 11.508 45.781 9.57 1 92.25 594 ARG B CA 1
ATOM 9472 C C . ARG B 1 594 ? 10.484 44.719 9.172 1 92.25 594 ARG B C 1
ATOM 9474 O O . ARG B 1 594 ? 10.688 43.531 9.43 1 92.25 594 ARG B O 1
ATOM 9481 N N . VAL B 1 595 ? 9.375 45.188 8.656 1 91.94 595 VAL B N 1
ATOM 9482 C CA . VAL B 1 595 ? 8.352 44.312 8.102 1 91.94 595 VAL B CA 1
ATOM 9483 C C . VAL B 1 595 ? 8.273 44.5 6.586 1 91.94 595 VAL B C 1
ATOM 9485 O O . VAL B 1 595 ? 8.242 45.656 6.105 1 91.94 595 VAL B O 1
ATOM 9488 N N . ILE B 1 596 ? 8.344 43.406 5.852 1 89.94 596 ILE B N 1
ATOM 9489 C CA . ILE B 1 596 ? 8.266 43.469 4.398 1 89.94 596 ILE B CA 1
ATOM 9490 C C . ILE B 1 596 ? 6.992 42.781 3.916 1 89.94 596 ILE B C 1
ATOM 9492 O O . ILE B 1 596 ? 6.738 41.625 4.258 1 89.94 596 ILE B O 1
ATOM 9496 N N . ASN B 1 597 ? 6.215 43.469 3.168 1 87.06 597 ASN B N 1
ATOM 9497 C CA . ASN B 1 597 ? 5 42.938 2.576 1 87.06 597 ASN B CA 1
ATOM 9498 C C . ASN B 1 597 ? 5.238 42.438 1.147 1 87.06 597 ASN B C 1
ATOM 9500 O O . ASN B 1 597 ? 5.668 43.219 0.291 1 87.06 597 ASN B O 1
ATOM 9504 N N . LEU B 1 598 ? 5.062 41.125 1.032 1 81.31 598 LEU B N 1
ATOM 9505 C CA . LEU B 1 598 ? 5.16 40.594 -0.314 1 81.31 598 LEU B CA 1
ATOM 9506 C C . LEU B 1 598 ? 3.814 40.656 -1.027 1 81.31 598 LEU B C 1
ATOM 9508 O O . LEU B 1 598 ? 2.812 40.156 -0.516 1 81.31 598 LEU B O 1
ATOM 9512 N N . ASP B 1 599 ? 3.588 41.594 -1.868 1 67.69 599 ASP B N 1
ATOM 9513 C CA . ASP B 1 599 ? 2.35 41.75 -2.629 1 67.69 599 ASP B CA 1
ATOM 9514 C C . ASP B 1 599 ? 2.43 41 -3.957 1 67.69 599 ASP B C 1
ATOM 9516 O O . ASP B 1 599 ? 3.52 40.781 -4.496 1 67.69 599 ASP B O 1
ATOM 9520 N N . GLN B 1 600 ? 1.31 40.281 -4.324 1 52.84 600 GLN B N 1
ATOM 9521 C CA . GLN B 1 600 ? 1.282 39.781 -5.699 1 52.84 600 GLN B CA 1
ATOM 9522 C C . GLN B 1 600 ? 1.527 40.906 -6.691 1 52.84 600 GLN B C 1
ATOM 9524 O O . GLN B 1 600 ? 1.104 42.031 -6.469 1 52.84 600 GLN B O 1
#